Protein AF-A0A9D6VWL4-F1 (afdb_monomer)

Radius of gyration: 28.57 Å; Cα contacts (8 Å, |Δi|>4): 1564; chains: 1; bounding box: 68×93×86 Å

Sequence (848 aa):
MSSSPVPASATPTNDGSRAGYLREQRERHGRRAIAALPVEHPREFATALGRVTVELWGPPGIAVGQSQAWLPSFSCPLARNALEWILRGRVAEVADLLVVPHTCDSLQALAAQVIDLGAGDVPAVTFYHPRNDDPLLRATFVRDELARFRTALERRLGPIADEALSGAVALHRESDRLARRLLDEGPREGLGEAERYGLLRRREWTWVEDQIAALGAALDRPAVPPGSRRGVPILLSGIVPEPPGLLDALADSGLRVAADDLAGLGRRIPERLPPPTGDPIQDLAARYESLAPCSTRTGHLERRIDHVVSRARAAGVRGALFVVISRCEPELFDLPQLREALRGAGIPSAVIETELEASLPGSLRTRIEAFAESVTGGDGPTAFPAAAPLRDPASLRGIPLRVSTPSTFRKAHHLLEARLAGPAVLAVQSFRRLRKLGRKPPPAPFGPPLRASVALRGILEQYYLEGRTADGARPVAWVTSGAPVEILRPLGYYVAYPENHAAICAARKKAQGLCEAAEQEGYSRNLCSYARTDFGMVISGRTPVGRVPRPDLLVTCTNICQTVAGWYRVLSRRLGVPLVVIDTPFLQGGLQPHHVRYVRRQIEDFAAVAERVAGRTLSMNRLDETVGLAQEASMLWGECLEMGRRRPAPWFGIEAFLYMAPMVILRGTDVPIRFYRALLAELRERVGRGVAGVEGERIRLLWDNLPVWSELRRMSELLGRYRANFVAATYTHAWSDCADLLQPGDPFESAARTYASVLLNRDLATRARELADIGRRFGADGAVFHADRSCKPYSLGQHGLRERLAARHGLPGLVVEMDHSDPRDVAGEASANRMEAFLEGLGGVGES

Mean predicted aligned error: 6.86 Å

Secondary structure (DSSP, 8-state):
---PPPPP----S--SSHHHHHHHHHHHH---EEEE-SS---THHHHHTT-EEEE-S--TT----GGGGTS-TTS-HHHHHHHHHHHTTTTTTTEEEEEEEE-SHHHHHHHHHHHHH-TTS--EEEEE----S-HHHHHHHHHHHHHHHHHHHHHHH----HHHHHHHHHHHHHHHHHHHHHHHH--BTT--HHHHHHHHHGGGTS-HHHHHHHHHHHHTSPBPPGGG--SEEEEEEES--PSTTHHHHHHHTTEEEEEEEETTTGGGS-SSPPPP-S-HHHHHHHHHHHSPP-TTT-S-HHHHHHHHHHHHHHTT-SEEEEEEETT-HHHHHHHHHHHHHHHHTT--EEEEEE---SS--HHHHHHHHHHHHHHHSSSPPPPPP-PPPPPPGGGTTT---------HHHHHHHIIIIIIIHHHHHHHHHHHHHTTTTSSPPSTTBPPPPTHHHHHHHHHHHHHHHHHHHBTTB-EEEE-TTS-GGGHHHHT-EEE-HHHHHHHHHHTT-HHHHHHHHHHTT--TTS-HHHHHHHHHHHH---TTS-PPPPSEEEEETTS-SHHHHHHHHHHHHHT--EEEE----BTTS--HHHHHHHHHHHHHHHHHHHHHHTSPPPHHHHHHHHHHHHHHHHHHHHHHHGGGSSS-SS-HHHHHHHTHHHHHHTTSHHHHHHHHHHHHHHHHHHHTT--SBTT--EEEEEES---TTTHHHHHHHHHHTTEEEEEEHHHHTTTTTGGG--SSSHHHHHHHHHHS-GGGB-HHHHHHHHHHHHHHTT-SEEEEEEESS-HHHHTTHHHHHHHHHHHH---EEEEEE-SS-GGG--HHHHHHHHHHHHHHTT-----

Nearest PDB structures (foldseek):
  3o3o-assembly1_A  TM=9.546E-01  e=1.262E-25  Clostridioides difficile
  3o3m-assembly1_B  TM=9.089E-01  e=4.512E-19  Clostridioides difficile
  7yzm-assembly1_B  TM=7.555E-01  e=6.700E-14  Carboxydothermus hydrogenoformans Z-2901
  4h3d-assembly2_D  TM=2.377E-01  e=5.043E+00  Clostridioides difficile 630

pLDDT: mean 89.82, std 12.58, range [28.52, 98.69]

Foldseek 3Di:
DDDDDDDPDDDQCAPVDLVSQLSCCCPVVVAAAEEEEDFDDPCLQSQLLSHWYAYQQLAFAPDQDPLCLFFPPLQFSSLRSSLSCLQVLVCVVGHQEYEQEPLFLNSQLSQLCCDQLPRRPHHYDYQYFFAFADLVLRLVLLLVSVVVVQVVCCVRRNHRDQVSSLVSLVLVLLLLVLQLCDLVLDDFPPQAPVNNLVLQLVSNRDDSVVSSVSSVVRVVGDRQDPVRDWAAEEEEEEADQDDPCSSVLLVVLRHDDLHYHYSSGQQQRFNDQDDDPSRSSSSSSSSVVRGQDDLRRYLDLLSNLCVRLVRCVVSVHLAYEYEYRRLPLSCLLSVLVSQLSCVVVVHHYDYDYDSSHNYDDPVNSVVSNVCSCQSPVVPHPDDQDDDDDFDDSVCLPCLDLPQLQADPVLQVVLCCFLVPVLLVVLVVVLVVVLVCQPVDADPPPFFGDFNLVSVLVSVVLSLLSSQVSCASNAAEEEEELLFPCLLQVQLPYQYHYLQVQLLVCQLVVNLAQQLVQLVSSVRDPLAFSSLSNSNSCLRVVDGPSNHGHQHQEYEYECLQGPSVSSSVSSVCRRSVHYYQYQYFAQDDPDDDPSRLVSNLVSVVVVSVSSCRNSVHHDDLVLSLLLLVQLLLLLQLLVLLLLCLLDVQRQAFQLCLLSLLVCNRRPRSDCSSVVSSVSSNVSSVVSSVVVTHRGHPQDAEEEEEDAAQSNCSPVVVVLCSQQSYGHSYYLVSNQSNVLSVLRHGPPNSSSSSRSSNPGPLSYRLNVVLVVSLVCCVSSVGQAYEQELASNRSSRNSRVSSSQVCCCPPRVHHYDYAYAHNRHNVRGPPPVRSVSVNVVSVVSVTDGDD

Solvent-accessible surface area (backbone atoms only — not comparable to full-atom values): 44211 Å² total; per-residue (Å²): 139,81,86,78,76,81,81,81,80,76,69,76,59,50,80,83,43,74,67,23,44,50,48,36,38,33,74,77,68,68,23,50,28,34,31,29,41,55,77,64,72,80,60,36,58,37,45,33,64,53,23,32,44,37,57,48,79,15,60,55,48,60,84,81,58,72,29,62,67,45,37,53,94,73,50,26,41,46,50,43,33,36,43,34,42,28,58,68,39,59,46,48,76,60,21,78,34,36,36,34,21,44,44,44,52,58,44,41,31,51,43,31,42,28,63,55,70,56,50,26,82,42,53,65,50,67,47,80,57,68,38,48,83,53,67,66,61,43,41,54,48,44,38,55,48,51,52,54,39,49,56,59,45,31,78,74,76,46,84,72,54,70,69,42,32,38,52,24,45,54,52,52,51,51,34,38,52,47,50,38,47,53,62,71,71,46,56,29,62,97,48,50,70,56,55,50,54,50,59,68,47,40,63,40,57,39,51,65,68,62,42,37,54,54,44,48,61,53,64,71,34,57,67,50,52,81,93,72,59,73,49,51,31,20,30,39,32,34,48,55,80,58,24,53,61,44,56,53,53,37,47,76,49,43,35,28,84,53,33,66,50,19,48,72,45,48,33,70,37,37,87,54,80,67,81,84,76,89,45,52,60,58,40,51,29,47,45,63,71,37,31,48,63,38,66,56,42,44,59,53,63,65,60,32,44,53,50,53,50,49,46,33,59,76,47,60,37,53,28,34,44,35,34,38,52,45,56,41,52,50,56,49,58,48,46,46,60,44,52,50,53,31,44,77,70,72,25,52,72,52,77,46,77,33,72,38,39,64,49,59,50,69,73,58,52,54,52,50,44,55,50,35,48,29,59,68,63,81,59,63,63,84,79,73,82,82,63,79,87,73,76,61,72,76,68,57,69,74,53,71,77,61,56,56,76,51,41,70,66,40,36,53,49,31,46,44,48,46,67,47,54,41,52,54,54,46,48,55,52,40,53,57,46,58,77,49,58,79,75,60,82,53,68,83,41,41,30,77,82,62,73,54,58,52,55,52,51,47,52,54,54,49,53,42,50,39,31,58,40,29,57,49,36,42,38,25,33,35,33,42,95,58,37,79,52,40,65,42,49,70,60,53,41,48,68,42,43,60,64,61,50,26,44,49,27,7,56,67,76,46,21,53,68,19,30,52,52,22,40,75,58,56,42,54,84,70,44,36,44,46,56,28,20,48,46,8,25,71,74,67,65,59,58,94,72,69,46,80,50,66,55,58,34,35,39,38,29,37,26,62,35,58,63,52,61,47,46,50,50,51,49,23,62,78,68,70,32,55,70,45,64,38,52,41,72,71,24,76,92,54,90,49,74,67,55,38,55,54,30,24,50,42,52,54,54,44,44,57,52,51,24,54,33,44,70,41,82,78,52,66,70,50,35,30,52,18,32,43,34,32,21,53,30,17,46,40,47,40,56,45,52,57,49,27,47,43,87,55,24,41,54,45,36,76,53,47,67,61,70,43,45,46,55,73,70,37,54,31,38,69,64,31,40,58,49,33,53,54,40,38,52,49,42,52,50,24,54,77,68,71,40,27,15,38,52,77,52,74,40,31,26,31,37,39,44,75,67,42,39,64,45,51,66,61,55,48,55,54,30,39,34,35,23,36,37,41,42,48,39,56,54,68,39,63,64,29,78,44,22,89,42,35,38,53,91,47,55,55,60,18,43,22,49,26,48,42,62,32,71,60,19,42,38,53,55,58,49,46,51,52,53,50,48,50,34,59,71,40,60,37,68,30,36,41,35,42,35,26,68,47,46,50,57,58,24,38,46,42,47,56,42,34,52,49,34,30,76,76,65,72,34,46,58,46,80,37,66,28,30,43,35,34,67,92,52,42,49,61,66,67,46,47,54,53,49,51,56,49,42,41,73,74,73,34,67,76,59,131

Structure (mmCIF, N/CA/C/O backbone):
data_AF-A0A9D6VWL4-F1
#
_entry.id   AF-A0A9D6VWL4-F1
#
loop_
_atom_site.group_PDB
_atom_site.id
_atom_site.type_symbol
_atom_site.label_atom_id
_atom_site.label_alt_id
_atom_site.label_comp_id
_atom_site.label_asym_id
_atom_site.label_entity_id
_atom_site.label_seq_id
_atom_site.pdbx_PDB_ins_code
_atom_site.Cartn_x
_atom_site.Cartn_y
_atom_site.Cartn_z
_atom_site.occupancy
_atom_site.B_iso_or_equiv
_atom_site.auth_seq_id
_atom_site.auth_comp_id
_atom_site.auth_asym_id
_atom_site.auth_atom_id
_atom_site.pdbx_PDB_model_num
ATOM 1 N N . MET A 1 1 ? 3.863 52.507 43.397 1.00 31.58 1 MET A N 1
ATOM 2 C CA . MET A 1 1 ? 4.559 52.776 42.118 1.00 31.58 1 MET A CA 1
ATOM 3 C C . MET A 1 1 ? 5.261 51.488 41.699 1.00 31.58 1 MET A C 1
ATOM 5 O O . MET A 1 1 ? 6.144 51.071 42.421 1.00 31.58 1 MET A O 1
ATOM 9 N N . SER A 1 2 ? 4.899 50.746 40.657 1.00 29.47 2 SER A N 1
ATOM 10 C CA . SER A 1 2 ? 3.801 50.858 39.698 1.00 29.47 2 SER A CA 1
ATOM 11 C C . SER A 1 2 ? 3.232 49.449 39.485 1.00 29.47 2 SER A C 1
ATOM 13 O O . SER A 1 2 ? 3.906 48.559 38.975 1.00 29.47 2 SER A O 1
ATOM 15 N N . SER A 1 3 ? 2.003 49.256 39.955 1.00 31.56 3 SER A N 1
ATOM 16 C CA . SER A 1 3 ? 1.114 48.155 39.608 1.00 31.56 3 SER A CA 1
ATOM 17 C C . SER A 1 3 ? 0.748 48.295 38.132 1.00 31.56 3 SER A C 1
ATOM 19 O O . SER A 1 3 ? 0.020 49.223 37.776 1.00 31.56 3 SER A O 1
ATOM 21 N N . SER A 1 4 ? 1.256 47.412 37.272 1.00 28.52 4 SER A N 1
ATOM 22 C CA . SER A 1 4 ? 0.748 47.339 35.900 1.00 28.52 4 SER A CA 1
ATOM 23 C C . SER A 1 4 ? -0.597 46.604 35.896 1.00 28.52 4 SER A C 1
ATOM 25 O O . SER A 1 4 ? -0.726 45.594 36.591 1.00 28.52 4 SER A O 1
ATOM 27 N N . PRO A 1 5 ? -1.614 47.115 35.185 1.00 33.94 5 PRO A N 1
ATOM 28 C CA . PRO A 1 5 ? -2.982 46.645 35.317 1.00 33.94 5 PRO A CA 1
ATOM 29 C C . PRO A 1 5 ? -3.162 45.308 34.600 1.00 33.94 5 PRO A C 1
ATOM 31 O O . PRO A 1 5 ? -2.697 45.122 33.476 1.00 33.94 5 PRO A O 1
ATOM 34 N N . VAL A 1 6 ? -3.914 44.408 35.228 1.00 34.03 6 VAL A N 1
ATOM 35 C CA . VAL A 1 6 ? -4.618 43.334 34.522 1.00 34.03 6 VAL A CA 1
ATOM 36 C C . VAL A 1 6 ? -5.524 44.004 33.478 1.00 34.03 6 VAL A C 1
ATOM 38 O O . VAL A 1 6 ? -6.336 44.848 33.869 1.00 34.03 6 VAL A O 1
ATOM 41 N N . PRO A 1 7 ? -5.420 43.694 32.172 1.00 32.16 7 PRO A N 1
ATOM 42 C CA . PRO A 1 7 ? -6.371 44.224 31.214 1.00 32.16 7 PRO A CA 1
ATOM 43 C C . PRO A 1 7 ? -7.739 43.594 31.480 1.00 32.16 7 PRO A C 1
ATOM 45 O O . PRO A 1 7 ? -7.897 42.372 31.493 1.00 32.16 7 PRO A O 1
ATOM 48 N N . ALA A 1 8 ? -8.723 44.455 31.719 1.00 35.62 8 ALA A N 1
ATOM 49 C CA . ALA A 1 8 ? -10.120 44.085 31.819 1.00 35.62 8 ALA A CA 1
ATOM 50 C C . ALA A 1 8 ? -10.670 43.609 30.459 1.00 35.62 8 ALA A C 1
ATOM 52 O O . ALA A 1 8 ? -10.334 44.148 29.408 1.00 35.62 8 ALA A O 1
ATOM 53 N N . SER A 1 9 ? -11.551 42.609 30.551 1.00 42.53 9 SER A N 1
ATOM 54 C CA . SER A 1 9 ? -12.440 42.036 29.530 1.00 42.53 9 SER A CA 1
ATOM 55 C C . SER A 1 9 ? -11.788 41.426 28.279 1.00 42.53 9 SER A C 1
ATOM 57 O O . SER A 1 9 ? -11.879 41.964 27.178 1.00 42.53 9 SER A O 1
ATOM 59 N N . ALA A 1 10 ? -11.247 40.213 28.420 1.00 37.22 10 ALA A N 1
ATOM 60 C CA . ALA A 1 10 ? -11.274 39.272 27.306 1.00 37.22 10 ALA A CA 1
ATOM 61 C C . ALA A 1 10 ? -12.701 38.707 27.203 1.00 37.22 10 ALA A C 1
ATOM 63 O O . ALA A 1 10 ? -13.196 38.071 28.136 1.00 37.22 10 ALA A O 1
ATOM 64 N N . THR A 1 11 ? -13.364 38.964 26.076 1.00 42.62 11 THR A N 1
ATOM 65 C CA . THR A 1 11 ? -14.483 38.171 25.534 1.00 42.62 11 THR A CA 1
ATOM 66 C C . THR A 1 11 ? -14.254 36.678 25.824 1.00 42.62 11 THR A C 1
ATOM 68 O O . THR A 1 11 ? -13.090 36.270 25.859 1.00 42.62 11 THR A O 1
ATOM 71 N N . PRO A 1 12 ? -15.290 35.837 26.040 1.00 38.91 12 PRO A N 1
ATOM 72 C CA . PRO A 1 12 ? -15.063 34.412 26.268 1.00 38.91 12 PRO A CA 1
ATOM 73 C C . PRO A 1 12 ? -14.164 33.868 25.150 1.00 38.91 12 PRO A C 1
ATOM 75 O O . PRO A 1 12 ? -14.540 33.864 23.982 1.00 38.91 12 PRO A O 1
ATOM 78 N N . THR A 1 13 ? -12.933 33.485 25.508 1.00 53.06 13 THR A N 1
ATOM 79 C CA . THR A 1 13 ? -11.886 33.060 24.559 1.00 53.06 13 THR A CA 1
ATOM 80 C C . THR A 1 13 ? -12.274 31.774 23.832 1.00 53.06 13 THR A C 1
ATOM 82 O O . THR A 1 13 ? -11.733 31.450 22.776 1.00 53.06 13 THR A O 1
ATOM 85 N N . ASN A 1 14 ? -13.257 31.069 24.386 1.00 59.31 14 ASN A N 1
ATOM 86 C CA . ASN A 1 14 ? -13.843 29.861 23.861 1.00 59.31 14 ASN A CA 1
ATOM 87 C C . ASN A 1 14 ? -15.319 30.119 23.536 1.00 59.31 14 ASN A C 1
ATOM 89 O O . ASN A 1 14 ? -16.161 30.241 24.422 1.00 59.31 14 ASN A O 1
ATOM 93 N N . ASP A 1 15 ? -15.611 30.200 22.244 1.00 66.69 15 ASP A N 1
ATOM 94 C CA . ASP A 1 15 ? -16.952 30.296 21.660 1.00 66.69 15 ASP A CA 1
ATOM 95 C C . ASP A 1 15 ? -17.664 28.927 21.596 1.00 66.69 15 ASP A C 1
ATOM 97 O O . ASP A 1 15 ? -18.676 28.773 20.917 1.00 66.69 15 ASP A O 1
ATOM 101 N N . GLY A 1 16 ? -17.118 27.912 22.274 1.00 70.06 16 GLY A N 1
ATOM 102 C CA . GLY A 1 16 ? -17.560 26.522 22.203 1.00 70.06 16 GLY A CA 1
ATOM 103 C C . GLY A 1 16 ? -17.005 25.759 20.997 1.00 70.06 16 GLY A C 1
ATOM 104 O O . GLY A 1 16 ? -17.252 24.557 20.880 1.00 70.06 16 GLY A O 1
ATOM 105 N N . SER A 1 17 ? -16.244 26.407 20.106 1.00 83.88 17 SER A N 1
ATOM 106 C CA . SER A 1 17 ? -15.638 25.760 18.939 1.00 83.88 17 SER A CA 1
ATOM 107 C C . SER A 1 17 ? -14.264 25.152 19.243 1.00 83.88 17 SER A C 1
ATOM 109 O O . SER A 1 17 ? -13.543 25.567 20.153 1.00 83.88 17 SER A O 1
ATOM 111 N N . ARG A 1 18 ? -13.839 24.204 18.394 1.00 88.31 18 ARG A N 1
ATOM 112 C CA . ARG A 1 18 ? -12.477 23.641 18.418 1.00 88.31 18 ARG A CA 1
ATOM 113 C C . ARG A 1 18 ? -11.403 24.731 18.306 1.00 88.31 18 ARG A C 1
ATOM 115 O O . ARG A 1 18 ? -10.394 24.666 18.998 1.00 88.31 18 ARG A O 1
ATOM 122 N N . ALA A 1 19 ? -11.612 25.732 17.449 1.00 86.31 19 ALA A N 1
ATOM 123 C CA . ALA A 1 19 ? -10.665 26.831 17.267 1.00 86.31 19 ALA A CA 1
ATOM 124 C C . ALA A 1 19 ? -10.610 27.748 18.500 1.00 86.31 19 ALA A C 1
ATOM 126 O O . ALA A 1 19 ? -9.522 28.144 18.916 1.00 86.31 19 ALA A O 1
ATOM 127 N N . GLY A 1 20 ? -11.764 28.042 19.109 1.00 89.38 20 GLY A N 1
ATOM 128 C CA . GLY A 1 20 ? -11.860 28.785 20.366 1.00 89.38 20 GLY A CA 1
ATOM 129 C C . GLY A 1 20 ? -11.093 28.103 21.496 1.00 89.38 20 GLY A C 1
ATOM 130 O O . GLY A 1 20 ? -10.234 28.724 22.117 1.00 89.38 20 GLY A O 1
ATOM 131 N N . TYR A 1 21 ? -11.309 26.800 21.687 1.00 93.44 21 TYR A N 1
ATOM 132 C CA . TYR A 1 21 ? -10.578 26.020 22.686 1.00 93.44 21 TYR A CA 1
ATOM 133 C C . TYR A 1 21 ? -9.057 26.037 22.457 1.00 93.44 21 TYR A C 1
ATOM 135 O O . TYR A 1 21 ? -8.292 26.265 23.391 1.00 93.44 21 TYR A O 1
ATOM 143 N N . LEU A 1 22 ? -8.587 25.846 21.219 1.00 92.31 22 LEU A N 1
ATOM 144 C CA . LEU A 1 22 ? -7.147 25.870 20.927 1.00 92.31 22 LEU A CA 1
ATOM 145 C C . LEU A 1 22 ? -6.522 27.254 21.162 1.00 92.31 22 LEU A C 1
ATOM 147 O O . LEU A 1 22 ? -5.394 27.338 21.652 1.00 92.31 22 LEU A O 1
ATOM 151 N N . ARG A 1 23 ? -7.249 28.342 20.865 1.00 91.44 23 ARG A N 1
ATOM 152 C CA . ARG A 1 23 ? -6.814 29.703 21.223 1.00 91.44 23 ARG A CA 1
ATOM 153 C C . ARG A 1 23 ? -6.704 29.872 22.731 1.00 91.44 23 ARG A C 1
ATOM 155 O O . ARG A 1 23 ? -5.685 30.369 23.197 1.00 91.44 23 ARG A O 1
ATOM 162 N N . GLU A 1 24 ? -7.692 29.396 23.485 1.00 93.44 24 GLU A N 1
ATOM 163 C CA . GLU A 1 24 ? -7.663 29.427 24.948 1.00 93.44 24 GLU A CA 1
ATOM 164 C C . GLU A 1 24 ? -6.444 28.678 25.511 1.00 93.44 24 GLU A C 1
ATOM 166 O O . GLU A 1 24 ? -5.721 29.224 26.345 1.00 93.44 24 GLU A O 1
ATOM 171 N N . GLN A 1 25 ? -6.165 27.466 25.021 1.00 95.00 25 GLN A N 1
ATOM 172 C CA . GLN A 1 25 ? -4.999 26.683 25.445 1.00 95.00 25 GLN A CA 1
ATOM 173 C C . GLN A 1 25 ? -3.680 27.422 25.194 1.00 95.00 25 GLN A C 1
ATOM 175 O O . GLN A 1 25 ? -2.790 27.427 26.050 1.00 95.00 25 GLN A O 1
ATOM 180 N N . ARG A 1 26 ? -3.572 28.107 24.055 1.00 92.81 26 ARG A N 1
ATOM 181 C CA . ARG A 1 26 ? -2.401 28.915 23.716 1.00 92.81 26 ARG A CA 1
ATOM 182 C C . ARG A 1 26 ? -2.278 30.157 24.599 1.00 92.81 26 ARG A C 1
ATOM 184 O O . ARG A 1 26 ? -1.195 30.430 25.103 1.00 92.81 26 ARG A O 1
ATOM 191 N N . GLU A 1 27 ? -3.359 30.909 24.770 1.00 93.75 27 GLU A N 1
ATOM 192 C CA . GLU A 1 27 ? -3.345 32.230 25.414 1.00 93.75 27 GLU A CA 1
ATOM 193 C C . GLU A 1 27 ? -3.306 32.147 26.942 1.00 93.75 27 GLU A C 1
ATOM 195 O O . GLU A 1 27 ? -2.621 32.947 27.575 1.00 93.75 27 GLU A O 1
ATOM 200 N N . ARG A 1 28 ? -3.994 31.168 27.544 1.00 94.00 28 ARG A N 1
ATOM 201 C CA . ARG A 1 28 ? -4.063 31.014 29.008 1.00 94.00 28 ARG A CA 1
ATOM 202 C C . ARG A 1 28 ? -3.030 30.050 29.569 1.00 94.00 28 ARG A C 1
ATOM 204 O O . ARG A 1 28 ? -2.557 30.251 30.683 1.00 94.00 28 ARG A O 1
ATOM 211 N N . HIS A 1 29 ? -2.694 29.000 28.821 1.00 93.62 29 HIS A N 1
ATOM 212 C CA . HIS A 1 29 ? -1.821 27.928 29.304 1.00 93.62 29 HIS A CA 1
ATOM 213 C C . HIS A 1 29 ? -0.480 27.855 28.566 1.00 93.62 29 HIS A C 1
ATOM 215 O O . HIS A 1 29 ? 0.342 27.001 28.890 1.00 93.62 29 HIS A O 1
ATOM 221 N N . GLY A 1 30 ? -0.244 28.716 27.568 1.00 93.19 30 GLY A N 1
ATOM 222 C CA . GLY A 1 30 ? 0.980 28.696 26.762 1.00 93.19 30 GLY A CA 1
ATOM 223 C C . GLY A 1 30 ? 1.136 27.441 25.896 1.00 93.19 30 GLY A C 1
ATOM 224 O O . GLY A 1 30 ? 2.203 27.219 25.322 1.00 93.19 30 GLY A O 1
ATOM 225 N N . ARG A 1 31 ? 0.095 26.603 25.789 1.00 94.00 31 ARG A N 1
ATOM 226 C CA . ARG A 1 31 ? 0.157 25.322 25.081 1.00 94.00 31 ARG A CA 1
ATOM 227 C C . ARG A 1 31 ? -0.037 25.546 23.588 1.00 94.00 31 ARG A C 1
ATOM 229 O O . ARG A 1 31 ? -1.116 25.924 23.136 1.00 94.00 31 ARG A O 1
ATOM 236 N N . ARG A 1 32 ? 1.013 25.292 22.810 1.00 93.62 32 ARG A N 1
ATOM 237 C CA . ARG A 1 32 ? 0.927 25.206 21.343 1.00 93.62 32 ARG A CA 1
ATOM 238 C C . ARG A 1 32 ? 0.371 23.849 20.911 1.00 93.62 32 ARG A C 1
ATOM 240 O O . ARG A 1 32 ? 0.100 23.000 21.761 1.00 93.62 32 ARG A O 1
ATOM 247 N N . ALA A 1 33 ? 0.217 23.623 19.606 1.00 95.56 33 ALA A N 1
ATOM 248 C CA . ALA A 1 33 ? -0.302 22.359 19.096 1.00 95.56 33 ALA A CA 1
ATOM 249 C C . ALA A 1 33 ? 0.673 21.589 18.197 1.00 95.56 33 ALA A C 1
ATOM 251 O O . ALA A 1 33 ? 1.559 22.157 17.556 1.00 95.56 33 ALA A O 1
ATOM 252 N N . ILE A 1 34 ? 0.450 20.277 18.134 1.00 97.06 34 ILE A N 1
ATOM 253 C CA . ILE A 1 34 ? 0.959 19.376 17.097 1.00 97.06 34 ILE A CA 1
ATOM 254 C C . ILE A 1 34 ? -0.252 18.854 16.331 1.00 97.06 34 ILE A C 1
ATOM 256 O O . ILE A 1 34 ? -1.193 18.338 16.935 1.00 97.06 34 ILE A O 1
ATOM 260 N N . ALA A 1 35 ? -0.236 18.972 15.009 1.00 96.75 35 ALA A N 1
ATOM 261 C CA . ALA A 1 35 ? -1.240 18.357 14.162 1.00 96.75 35 ALA A CA 1
ATOM 262 C C . ALA A 1 35 ? -0.877 16.894 13.897 1.00 96.75 35 ALA A C 1
ATOM 264 O O . ALA A 1 35 ? 0.299 16.563 13.763 1.00 96.75 35 ALA A O 1
ATOM 265 N N . ALA A 1 36 ? -1.867 16.016 13.777 1.00 96.81 36 ALA A N 1
ATOM 266 C CA . ALA A 1 36 ? -1.629 14.615 13.442 1.00 96.81 36 ALA A CA 1
ATOM 267 C C . ALA A 1 36 ? -2.656 14.086 12.440 1.00 96.81 36 ALA A C 1
ATOM 269 O O . ALA A 1 36 ? -3.845 14.389 12.533 1.00 96.81 36 ALA A O 1
ATOM 270 N N . LEU A 1 37 ? -2.213 13.272 11.487 1.00 96.12 37 LEU A N 1
ATOM 271 C CA . LEU A 1 37 ? -3.117 12.506 10.635 1.00 96.12 37 LEU A CA 1
ATOM 272 C C . LEU A 1 37 ? -3.506 11.162 11.275 1.00 96.12 37 LEU A C 1
ATOM 274 O O . LEU A 1 37 ? -2.837 10.688 12.196 1.00 96.12 37 LEU A O 1
ATOM 278 N N . PRO A 1 38 ? -4.593 10.537 10.791 1.00 92.94 38 PRO A N 1
ATOM 279 C CA . PRO A 1 38 ? -4.991 9.183 11.159 1.00 92.94 38 PRO A CA 1
ATOM 280 C C . PRO A 1 38 ? -3.919 8.123 10.851 1.00 92.94 38 PRO A C 1
ATOM 282 O O . PRO A 1 38 ? -3.037 8.324 10.026 1.00 92.94 38 PRO A O 1
ATOM 285 N N . VAL A 1 39 ? -3.982 6.921 11.422 1.00 88.81 39 VAL A N 1
ATOM 286 C CA . VAL A 1 39 ? -5.011 6.440 12.362 1.00 88.81 39 VAL A CA 1
ATOM 287 C C . VAL A 1 39 ? -4.507 6.497 13.802 1.00 88.81 39 VAL A C 1
ATOM 289 O O . VAL A 1 39 ? -5.245 6.952 14.665 1.00 88.81 39 VAL A O 1
ATOM 292 N N . GLU A 1 40 ? -3.256 6.115 14.063 1.00 90.50 40 GLU A N 1
ATOM 293 C CA . GLU A 1 40 ? -2.676 6.093 15.410 1.00 90.50 40 GLU A CA 1
ATOM 294 C C . GLU A 1 40 ? -1.321 6.804 15.422 1.00 90.50 40 GLU A C 1
ATOM 296 O O . GLU A 1 40 ? -0.554 6.714 14.472 1.00 90.50 40 GLU A O 1
ATOM 301 N N . HIS A 1 41 ? -1.013 7.512 16.500 1.00 93.88 41 HIS A N 1
ATOM 302 C CA . HIS A 1 41 ? 0.283 8.145 16.729 1.00 93.88 41 HIS A CA 1
ATOM 303 C C . HIS A 1 41 ? 0.513 8.242 18.242 1.00 93.88 41 HIS A C 1
ATOM 305 O O . HIS A 1 41 ? -0.464 8.320 18.993 1.00 93.88 41 HIS A O 1
ATOM 311 N N . PRO A 1 42 ? 1.772 8.251 18.707 1.00 95.12 42 PRO A N 1
ATOM 312 C CA . PRO A 1 42 ? 2.079 8.327 20.133 1.00 95.12 42 PRO A CA 1
ATOM 313 C C . PRO A 1 42 ? 1.887 9.768 20.648 1.00 95.12 42 PRO A C 1
ATOM 315 O O . PRO A 1 42 ? 2.828 10.560 20.743 1.00 95.12 42 PRO A O 1
ATOM 318 N N . ARG A 1 43 ? 0.627 10.130 20.919 1.00 95.31 43 ARG A N 1
ATOM 319 C CA . ARG A 1 43 ? 0.179 11.465 21.370 1.00 95.31 43 ARG A CA 1
ATOM 320 C C . ARG A 1 43 ? 0.779 11.887 22.713 1.00 95.31 43 ARG A C 1
ATOM 322 O O . ARG A 1 43 ? 0.864 13.075 23.011 1.00 95.31 43 ARG A O 1
ATOM 329 N N . GLU A 1 44 ? 1.230 10.922 23.502 1.00 97.75 44 GLU A N 1
ATOM 330 C CA . GLU A 1 44 ? 1.861 11.107 24.802 1.00 97.75 44 GLU A CA 1
ATOM 331 C C . GLU A 1 44 ? 3.109 11.992 24.694 1.00 97.75 44 GLU A C 1
ATOM 333 O O . GLU A 1 44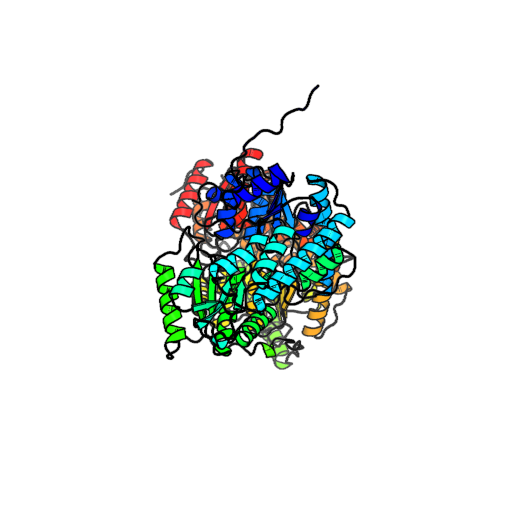 ? 3.332 12.839 25.557 1.00 97.75 44 GLU A O 1
ATOM 338 N N . PHE A 1 45 ? 3.868 11.900 23.594 1.00 98.12 45 PHE A N 1
ATOM 339 C CA . PHE A 1 45 ? 5.004 12.795 23.358 1.00 98.12 45 PHE A CA 1
ATOM 340 C C . PHE A 1 45 ? 4.584 14.259 23.181 1.00 98.12 45 PHE A C 1
ATOM 342 O O . PHE A 1 45 ? 5.294 15.155 23.632 1.00 98.12 45 PHE A O 1
ATOM 349 N N . ALA A 1 46 ? 3.435 14.526 22.549 1.00 96.88 46 ALA A N 1
ATOM 350 C CA . ALA A 1 46 ? 2.929 15.890 22.408 1.00 96.88 46 ALA A CA 1
ATOM 351 C C . ALA A 1 46 ? 2.573 16.478 23.781 1.00 96.88 46 ALA A C 1
ATOM 353 O O . ALA A 1 46 ? 2.975 17.596 24.099 1.00 96.88 46 ALA A O 1
ATOM 354 N N . THR A 1 47 ? 1.898 15.693 24.625 1.00 97.75 47 THR A N 1
ATOM 355 C CA . THR A 1 47 ? 1.574 16.081 26.005 1.00 97.75 47 THR A CA 1
ATOM 356 C C . THR A 1 47 ? 2.834 16.310 26.842 1.00 97.75 47 THR A C 1
ATOM 358 O O . THR A 1 47 ? 2.915 17.326 27.527 1.00 97.75 47 THR A O 1
ATOM 361 N N . ALA A 1 48 ? 3.847 15.444 26.730 1.00 98.06 48 ALA A N 1
ATOM 362 C CA . ALA A 1 48 ? 5.130 15.608 27.421 1.00 98.06 48 ALA A CA 1
ATOM 363 C C . ALA A 1 48 ? 5.874 16.896 27.011 1.00 98.06 48 ALA A C 1
ATOM 365 O O . ALA A 1 48 ? 6.582 17.491 27.818 1.00 98.06 48 ALA A O 1
ATOM 366 N N . LEU A 1 49 ? 5.666 17.363 25.775 1.00 97.00 49 LEU A N 1
ATOM 367 C CA . LEU A 1 49 ? 6.165 18.639 25.248 1.00 97.00 49 LEU A CA 1
ATOM 368 C C . LEU A 1 49 ? 5.271 19.846 25.591 1.00 97.00 49 LEU A C 1
ATOM 370 O O . LEU A 1 49 ? 5.480 20.932 25.041 1.00 97.00 49 LEU A O 1
ATOM 374 N N . GLY A 1 50 ? 4.239 19.671 26.423 1.00 96.06 50 GLY A N 1
ATOM 375 C CA . GLY A 1 50 ? 3.285 20.728 26.765 1.00 96.06 50 GLY A CA 1
ATOM 376 C C . GLY A 1 50 ? 2.430 21.190 25.580 1.00 96.06 50 GLY A C 1
ATOM 377 O O . GLY A 1 50 ? 2.073 22.365 25.500 1.00 96.06 50 GLY A O 1
ATOM 378 N N . ARG A 1 51 ? 2.134 20.296 24.626 1.00 96.25 51 ARG A N 1
ATOM 379 C CA . ARG A 1 51 ? 1.378 20.609 23.406 1.00 96.25 51 ARG A CA 1
ATOM 380 C C . ARG A 1 51 ? 0.076 19.832 23.302 1.00 96.25 51 ARG A C 1
ATOM 382 O O . ARG A 1 51 ? 0.011 18.641 23.601 1.00 96.25 51 ARG A O 1
ATOM 389 N N . VAL A 1 52 ? -0.957 20.510 22.814 1.00 96.44 52 VAL A N 1
ATOM 390 C CA . VAL A 1 52 ? -2.241 19.887 22.479 1.00 96.44 52 VAL A CA 1
ATOM 391 C C . VAL A 1 52 ? -2.099 19.151 21.146 1.00 96.44 52 VAL A C 1
ATOM 393 O O . VAL A 1 52 ? -1.526 19.673 20.193 1.00 96.44 52 VAL A O 1
ATOM 396 N N . THR A 1 53 ? -2.618 17.931 21.057 1.00 95.56 53 THR A N 1
ATOM 397 C CA . THR A 1 53 ? -2.685 17.206 19.780 1.00 95.56 53 THR A CA 1
ATOM 398 C C . THR A 1 53 ? -3.946 17.615 19.029 1.00 95.56 53 THR A C 1
ATOM 400 O O . THR A 1 53 ? -5.008 17.668 19.633 1.00 95.56 53 THR A O 1
ATOM 403 N N . VAL A 1 54 ? -3.844 17.876 17.724 1.00 94.94 54 VAL A N 1
ATOM 404 C CA . VAL A 1 54 ? -4.955 18.277 16.849 1.00 94.94 54 VAL A CA 1
ATOM 405 C C . VAL A 1 54 ? -5.030 17.316 15.663 1.00 94.94 54 VAL A C 1
ATOM 407 O O . VAL A 1 54 ? -4.282 17.434 14.697 1.00 94.94 54 VAL A O 1
ATOM 410 N N . GLU A 1 55 ? -5.941 16.347 15.710 1.00 94.50 55 GLU A N 1
ATOM 411 C CA . GLU A 1 55 ? -6.068 15.356 14.639 1.00 94.50 55 GLU A CA 1
ATOM 412 C C . GLU A 1 55 ? -6.879 15.868 13.439 1.00 94.50 55 GLU A C 1
ATOM 414 O O . GLU A 1 55 ? -7.904 16.547 13.591 1.00 94.50 55 GLU A O 1
ATOM 419 N N . LEU A 1 56 ? -6.437 15.513 12.235 1.00 92.62 56 LEU A N 1
ATOM 420 C CA . LEU A 1 56 ? -7.009 15.942 10.959 1.00 92.62 56 LEU A CA 1
ATOM 421 C C . LEU A 1 56 ? -7.552 14.730 10.183 1.00 92.62 56 LEU A C 1
ATOM 423 O O . LEU A 1 56 ? -6.872 14.137 9.354 1.00 92.62 56 LEU A O 1
ATOM 427 N N . TRP A 1 57 ? -8.816 14.378 10.418 1.00 92.00 57 TRP A N 1
ATOM 428 C CA . TRP A 1 57 ? -9.495 13.230 9.792 1.00 92.00 57 TRP A CA 1
ATOM 429 C C . TRP A 1 57 ? -10.047 13.513 8.383 1.00 92.00 57 TRP A C 1
ATOM 431 O O . TRP A 1 57 ? -11.067 12.958 7.994 1.00 92.00 57 TRP A O 1
ATOM 441 N N . GLY A 1 58 ? -9.385 14.385 7.614 1.00 80.88 58 GLY A N 1
ATOM 442 C CA . GLY A 1 58 ? -9.883 14.861 6.318 1.00 80.88 58 GLY A CA 1
ATOM 443 C C . GLY A 1 58 ? -11.185 15.655 6.469 1.00 80.88 58 GLY A C 1
ATOM 444 O O . GLY A 1 58 ? -12.245 15.120 6.160 1.00 80.88 58 GLY A O 1
ATOM 445 N N . PRO A 1 59 ? -11.129 16.907 6.964 1.00 81.69 59 PRO A N 1
ATOM 446 C CA . PRO A 1 59 ? -12.314 17.665 7.360 1.00 81.69 59 PRO A CA 1
ATOM 447 C C . PRO A 1 59 ? -13.424 17.650 6.293 1.00 81.69 59 PRO A C 1
ATOM 449 O O . PRO A 1 59 ? -13.132 17.908 5.118 1.00 81.69 59 PRO A O 1
ATOM 452 N N . PRO A 1 60 ? -14.673 17.327 6.675 1.00 80.94 60 PRO A N 1
ATOM 453 C CA . PRO A 1 60 ? -15.762 17.183 5.723 1.00 80.94 60 PRO A CA 1
ATOM 454 C C . PRO A 1 60 ? -16.082 18.507 5.032 1.00 80.94 60 PRO A C 1
ATOM 456 O O . PRO A 1 60 ? -15.960 19.581 5.622 1.00 80.94 60 PRO A O 1
ATOM 459 N N . GLY A 1 61 ? -16.512 18.429 3.773 1.00 76.06 61 GLY A N 1
ATOM 460 C CA . GLY A 1 61 ? -17.039 19.586 3.048 1.00 76.06 61 GLY A CA 1
ATOM 461 C C . GLY A 1 61 ? -16.020 20.639 2.614 1.00 76.06 61 GLY A C 1
ATOM 462 O O . GLY A 1 61 ? -16.422 21.690 2.113 1.00 76.06 61 GLY A O 1
ATOM 463 N N . ILE A 1 62 ? -14.716 20.396 2.776 1.00 81.56 62 ILE A N 1
ATOM 464 C CA . ILE A 1 62 ? -13.713 21.311 2.232 1.00 81.56 62 ILE A CA 1
ATOM 465 C C . ILE A 1 62 ? -13.785 21.313 0.700 1.00 81.56 62 ILE A C 1
ATOM 467 O O . ILE A 1 62 ? -13.704 20.271 0.052 1.00 81.56 62 ILE A O 1
ATOM 471 N N . ALA A 1 63 ? -13.938 22.501 0.111 1.00 82.00 63 ALA A N 1
ATOM 472 C CA . ALA A 1 63 ? -13.908 22.657 -1.338 1.00 82.00 63 ALA A CA 1
ATOM 473 C C . ALA A 1 63 ? -12.514 22.283 -1.855 1.00 82.00 63 ALA A C 1
ATOM 475 O O . ALA A 1 63 ? -11.560 23.023 -1.633 1.00 82.00 63 ALA A O 1
ATOM 476 N N . VAL A 1 64 ? -12.390 21.130 -2.503 1.00 79.62 64 VAL A N 1
ATOM 477 C CA . VAL A 1 64 ? -11.119 20.633 -3.041 1.00 79.62 64 VAL A CA 1
ATOM 478 C C . VAL A 1 64 ? -10.730 21.476 -4.259 1.00 79.62 64 VAL A C 1
ATOM 480 O O . VAL A 1 64 ? -11.554 21.676 -5.149 1.00 79.62 64 VAL A O 1
ATOM 483 N N . GLY A 1 65 ? -9.490 21.968 -4.307 1.00 85.50 65 GLY A N 1
ATOM 484 C CA . GLY A 1 65 ? -8.995 22.776 -5.422 1.00 85.50 65 GLY A CA 1
ATOM 485 C C . GLY A 1 65 ? -7.487 22.650 -5.587 1.00 85.50 65 GLY A C 1
ATOM 486 O O . GLY A 1 65 ? -7.023 22.009 -6.525 1.00 85.50 65 GLY A O 1
ATOM 487 N N . GLN A 1 66 ? -6.713 23.197 -4.646 1.00 88.44 66 GLN A N 1
ATOM 488 C CA . GLN A 1 66 ? -5.250 23.174 -4.739 1.00 88.44 66 GLN A CA 1
ATOM 489 C C . GLN A 1 66 ? -4.699 21.750 -4.681 1.00 88.44 66 GLN A C 1
ATOM 491 O O . GLN A 1 66 ? -3.832 21.389 -5.468 1.00 88.44 66 GLN A O 1
ATOM 496 N N . SER A 1 67 ? -5.242 20.912 -3.799 1.00 89.69 67 SER A N 1
ATOM 497 C CA . SER A 1 67 ? -4.801 19.525 -3.598 1.00 89.69 67 SER A CA 1
ATOM 498 C C . SER A 1 67 ? -4.934 18.634 -4.838 1.00 89.69 67 SER A C 1
ATOM 500 O O . SER A 1 67 ? -4.206 17.647 -4.935 1.00 89.69 67 SER A O 1
ATOM 502 N N . GLN A 1 68 ? -5.783 18.985 -5.815 1.00 86.81 68 GLN A N 1
ATOM 503 C CA . GLN A 1 68 ? -5.907 18.253 -7.086 1.00 86.81 68 GLN A CA 1
ATOM 504 C C . GLN A 1 68 ? -4.658 18.377 -7.966 1.00 86.81 68 GLN A C 1
ATOM 506 O O . GLN A 1 68 ? -4.405 17.513 -8.800 1.00 86.81 68 GLN A O 1
ATOM 511 N N . ALA A 1 69 ? -3.857 19.428 -7.770 1.00 86.12 69 ALA A N 1
ATOM 512 C CA . ALA A 1 69 ? -2.568 19.566 -8.437 1.00 86.12 69 ALA A CA 1
ATOM 513 C C . ALA A 1 69 ? -1.491 18.647 -7.837 1.00 86.12 69 ALA A C 1
ATOM 515 O O . ALA A 1 69 ? -0.453 18.462 -8.459 1.00 86.12 69 ALA A O 1
ATOM 516 N N . TRP A 1 70 ? -1.728 18.064 -6.657 1.00 89.06 70 TRP A N 1
ATOM 517 C CA . TRP A 1 70 ? -0.736 17.285 -5.907 1.00 89.06 70 TRP A CA 1
ATOM 518 C C . TRP A 1 70 ? -1.088 15.800 -5.840 1.00 89.06 70 TRP A C 1
ATOM 520 O O . TRP A 1 70 ? -0.225 14.946 -6.041 1.00 89.06 70 TRP A O 1
ATOM 530 N N . LEU A 1 71 ? -2.354 15.493 -5.552 1.00 89.88 71 LEU A N 1
ATOM 531 C CA . LEU A 1 71 ? -2.876 14.138 -5.430 1.00 89.88 71 LEU A CA 1
ATOM 532 C C . LEU A 1 71 ? -3.898 13.867 -6.541 1.00 89.88 71 LEU A C 1
ATOM 534 O O . LEU A 1 71 ? -4.846 14.642 -6.694 1.00 89.88 71 LEU A O 1
ATOM 538 N N . PRO A 1 72 ? -3.776 12.743 -7.267 1.00 88.69 72 PRO A N 1
ATOM 539 C CA . PRO A 1 72 ? -4.677 12.430 -8.364 1.00 88.69 72 PRO A CA 1
ATOM 540 C C . PRO A 1 72 ? -6.094 12.117 -7.879 1.00 88.69 72 PRO A C 1
ATOM 542 O O . PRO A 1 72 ? -6.347 11.808 -6.702 1.00 88.69 72 PRO A O 1
ATOM 545 N N . SER A 1 73 ? -7.023 12.139 -8.833 1.00 85.00 73 SER A N 1
ATOM 546 C CA . SER A 1 73 ? -8.466 11.983 -8.629 1.00 85.00 73 SER A CA 1
ATOM 547 C C . SER A 1 73 ? -8.866 10.683 -7.922 1.00 85.00 73 SER A C 1
ATOM 549 O O . SER A 1 73 ? -9.912 10.646 -7.284 1.00 85.00 73 SER A O 1
ATOM 551 N N . PHE A 1 74 ? -8.029 9.644 -7.950 1.00 88.94 74 PHE A N 1
ATOM 552 C CA . PHE A 1 74 ? -8.248 8.341 -7.310 1.00 88.94 74 PHE A CA 1
ATOM 553 C C . PHE A 1 74 ? -7.623 8.200 -5.901 1.00 88.94 74 PHE A C 1
ATOM 555 O O . PHE A 1 74 ? -7.630 7.114 -5.318 1.00 88.94 74 PHE A O 1
ATOM 562 N N . SER A 1 75 ? -7.134 9.292 -5.304 1.00 91.44 75 SER A N 1
ATOM 563 C CA . SER A 1 75 ? -6.665 9.338 -3.904 1.00 91.44 75 SER A CA 1
ATOM 564 C C . SER A 1 75 ? -7.822 9.486 -2.919 1.00 91.44 75 SER A C 1
ATOM 566 O O . SER A 1 75 ? -8.645 10.379 -3.112 1.00 91.44 75 SER A O 1
ATOM 568 N N . CYS A 1 76 ? -7.873 8.705 -1.833 1.00 92.75 76 CYS A N 1
ATOM 569 C CA . CYS A 1 76 ? -9.005 8.756 -0.896 1.00 92.75 76 CYS A CA 1
ATOM 570 C C . CYS A 1 76 ? -9.315 10.196 -0.414 1.00 92.75 76 CYS A C 1
ATOM 572 O O . CYS A 1 76 ? -8.395 11.003 -0.225 1.00 92.75 76 CYS A O 1
ATOM 574 N N . PRO A 1 77 ? -10.598 10.547 -0.213 1.00 93.12 77 PRO A N 1
ATOM 575 C CA . PRO A 1 77 ? -11.006 11.908 0.122 1.00 93.12 77 PRO A CA 1
ATOM 576 C C . PRO A 1 77 ? -10.417 12.368 1.457 1.00 93.12 77 PRO A C 1
ATOM 578 O O . PRO A 1 77 ? -10.079 13.536 1.581 1.00 93.12 77 PRO A O 1
ATOM 581 N N . LEU A 1 78 ? -10.165 11.455 2.404 1.00 94.25 78 LEU A N 1
ATOM 582 C CA . LEU A 1 78 ? -9.478 11.776 3.658 1.00 94.25 78 LEU A CA 1
ATOM 583 C C . LEU A 1 78 ? -8.116 12.440 3.407 1.00 94.25 78 LEU A C 1
ATOM 585 O O . LEU A 1 78 ? -7.837 13.500 3.964 1.00 94.25 78 LEU A O 1
ATOM 589 N N . ALA A 1 79 ? -7.289 11.849 2.538 1.00 94.50 79 ALA A N 1
ATOM 590 C CA . ALA A 1 79 ? -5.975 12.391 2.205 1.00 94.50 79 ALA A CA 1
ATOM 591 C C . ALA A 1 79 ? -6.085 13.691 1.391 1.00 94.50 79 ALA A C 1
ATOM 593 O O . ALA A 1 79 ? -5.396 14.661 1.695 1.00 94.50 79 ALA A O 1
ATOM 594 N N . ARG A 1 80 ? -6.982 13.754 0.396 1.00 93.31 80 ARG A N 1
ATOM 595 C CA . ARG A 1 80 ? -7.164 14.974 -0.417 1.00 93.31 80 ARG A CA 1
ATOM 596 C C . ARG A 1 80 ? -7.631 16.160 0.427 1.00 93.31 80 ARG A C 1
ATOM 598 O O . ARG A 1 80 ? -7.036 17.228 0.353 1.00 93.31 80 ARG A O 1
ATOM 605 N N . ASN A 1 81 ? -8.646 15.955 1.264 1.00 94.00 81 ASN A N 1
ATOM 606 C CA . ASN A 1 81 ? -9.216 16.996 2.117 1.00 94.00 81 ASN A CA 1
ATOM 607 C C . ASN A 1 81 ? -8.202 17.466 3.167 1.00 94.00 81 ASN A C 1
ATOM 609 O O . ASN A 1 81 ? -8.090 18.662 3.425 1.00 94.00 81 ASN A O 1
ATOM 613 N N . ALA A 1 82 ? -7.427 16.540 3.744 1.00 94.56 82 ALA A N 1
ATOM 614 C CA . ALA A 1 82 ? -6.340 16.890 4.652 1.00 94.56 82 ALA A CA 1
ATOM 615 C C . ALA A 1 82 ? -5.252 17.722 3.953 1.00 94.56 82 ALA A C 1
ATOM 617 O O . ALA A 1 82 ? -4.818 18.735 4.499 1.00 94.56 82 ALA A O 1
ATOM 618 N N . LEU A 1 83 ? -4.844 17.340 2.738 1.00 94.75 83 LEU A N 1
ATOM 619 C CA . LEU A 1 83 ? -3.848 18.089 1.974 1.00 94.75 83 LEU A CA 1
ATOM 620 C C . LEU A 1 83 ? -4.355 19.479 1.570 1.00 94.75 83 LEU A C 1
ATOM 622 O O . LEU A 1 83 ? -3.607 20.443 1.670 1.00 94.75 83 LEU A O 1
ATOM 626 N N . GLU A 1 84 ? -5.622 19.613 1.175 1.00 94.00 84 GLU A N 1
ATOM 627 C CA . GLU A 1 84 ? -6.237 20.919 0.901 1.00 94.00 84 GLU A CA 1
ATOM 628 C C . GLU A 1 84 ? -6.167 21.836 2.131 1.00 94.00 84 GLU A C 1
ATOM 630 O O . GLU A 1 84 ? -5.852 23.019 2.019 1.00 94.00 84 GLU A O 1
ATOM 635 N N . TRP A 1 85 ? -6.414 21.283 3.321 1.00 91.88 85 TRP A N 1
ATOM 636 C CA . TRP A 1 85 ? -6.318 22.017 4.581 1.00 91.88 85 TRP A CA 1
ATOM 637 C C . TRP A 1 85 ? -4.883 22.481 4.873 1.00 91.88 85 TRP A C 1
ATOM 639 O O . TRP A 1 85 ? -4.671 23.619 5.293 1.00 91.88 85 TRP A O 1
ATOM 649 N N . ILE A 1 86 ? -3.900 21.612 4.617 1.00 94.19 86 ILE A N 1
ATOM 650 C CA . ILE A 1 86 ? -2.466 21.905 4.757 1.00 94.19 86 ILE A CA 1
ATOM 651 C C . ILE A 1 86 ? -2.041 23.016 3.786 1.00 94.19 86 ILE A C 1
ATOM 653 O O . ILE A 1 86 ? -1.480 24.018 4.218 1.00 94.19 86 ILE A O 1
ATOM 657 N N . LEU A 1 87 ? -2.383 22.892 2.501 1.00 93.56 87 LEU A N 1
ATOM 658 C CA . LEU A 1 87 ? -2.025 23.855 1.452 1.00 93.56 87 LEU A CA 1
ATOM 659 C C . LEU A 1 87 ? -2.614 25.254 1.684 1.00 93.56 87 LEU A C 1
ATOM 661 O O . LEU A 1 87 ? -2.009 26.253 1.313 1.00 93.56 87 LEU A O 1
ATOM 665 N N . ARG A 1 88 ? -3.766 25.348 2.354 1.00 92.12 88 ARG A N 1
ATOM 666 C CA . ARG A 1 88 ? -4.383 26.629 2.737 1.00 92.12 88 ARG A CA 1
ATOM 667 C C . ARG A 1 88 ? -3.742 27.291 3.963 1.00 92.12 88 ARG A C 1
ATOM 669 O O . ARG A 1 88 ? -4.313 28.245 4.483 1.00 92.12 88 ARG A O 1
ATOM 676 N N . GLY A 1 89 ? -2.633 26.759 4.481 1.00 91.06 89 GLY A N 1
ATOM 677 C CA . GLY A 1 89 ? -1.933 27.285 5.660 1.00 91.06 89 GLY A CA 1
ATOM 678 C C . GLY A 1 89 ? -2.657 27.046 6.988 1.00 91.06 89 GLY A C 1
ATOM 679 O O . GLY A 1 89 ? -2.154 27.406 8.048 1.00 91.06 89 GLY A O 1
ATOM 680 N N . ARG A 1 90 ? -3.818 26.381 6.976 1.00 89.56 90 ARG A N 1
ATOM 681 C CA . ARG A 1 90 ? -4.672 26.216 8.163 1.00 89.56 90 ARG A CA 1
ATOM 682 C C . ARG A 1 90 ? -4.057 25.334 9.241 1.00 89.56 90 ARG A C 1
ATOM 684 O O . ARG A 1 90 ? -4.434 25.435 10.402 1.00 89.56 90 ARG A O 1
ATOM 691 N N . VAL A 1 91 ? -3.147 24.437 8.863 1.00 91.06 91 VAL A N 1
ATOM 692 C CA . VAL A 1 91 ? -2.386 23.640 9.835 1.00 91.06 91 VAL A CA 1
ATOM 693 C C . VAL A 1 91 ? -1.303 24.496 10.488 1.00 91.06 91 VAL A C 1
ATOM 695 O O . VAL A 1 91 ? -1.202 24.489 11.711 1.00 91.06 91 VAL A O 1
ATOM 698 N N . ALA A 1 92 ? -0.565 25.283 9.701 1.00 90.06 92 ALA A N 1
ATOM 699 C CA . ALA A 1 92 ? 0.466 26.191 10.201 1.00 90.06 92 ALA A CA 1
ATOM 700 C C . ALA A 1 92 ? -0.101 27.304 11.110 1.00 90.06 92 ALA A C 1
ATOM 702 O O . ALA A 1 92 ? 0.585 27.767 12.016 1.00 90.06 92 ALA A O 1
ATOM 703 N N . GLU A 1 93 ? -1.372 27.692 10.932 1.00 88.69 93 GLU A N 1
ATOM 704 C CA . GLU A 1 93 ? -2.080 28.629 11.825 1.00 88.69 93 GLU A CA 1
ATOM 705 C C . GLU A 1 93 ? -2.231 28.107 13.268 1.00 88.69 93 GLU A C 1
ATOM 707 O O . GLU A 1 93 ? -2.333 28.903 14.207 1.00 88.69 93 GLU A O 1
ATOM 712 N N . VAL A 1 94 ? -2.290 26.782 13.460 1.00 86.88 94 VAL A N 1
ATOM 713 C CA . VAL A 1 94 ? -2.643 26.171 14.754 1.00 86.88 94 VAL A CA 1
ATOM 714 C C . VAL A 1 94 ? -1.562 25.268 15.336 1.00 86.88 94 VAL A C 1
ATOM 716 O O . VAL A 1 94 ? -1.544 25.092 16.552 1.00 86.88 94 VAL A O 1
ATOM 719 N N . ALA A 1 95 ? -0.670 24.706 14.517 1.00 92.94 95 ALA A N 1
ATOM 720 C CA . ALA A 1 95 ? 0.315 23.715 14.934 1.00 92.94 95 ALA A CA 1
ATOM 721 C C . ALA A 1 95 ? 1.726 24.022 14.417 1.00 92.94 95 ALA A C 1
ATOM 723 O O . ALA A 1 95 ? 1.909 24.416 13.269 1.00 92.94 95 ALA A O 1
ATOM 724 N N . ASP A 1 96 ? 2.732 23.749 15.252 1.00 92.38 96 ASP A N 1
ATOM 725 C CA . ASP A 1 96 ? 4.150 23.933 14.896 1.00 92.38 96 ASP A CA 1
ATOM 726 C C . ASP A 1 96 ? 4.720 22.740 14.094 1.00 92.38 96 ASP A C 1
ATOM 728 O O . ASP A 1 96 ? 5.823 22.804 13.549 1.00 92.38 96 ASP A O 1
ATOM 732 N N . LEU A 1 97 ? 4.010 21.607 14.088 1.00 96.25 97 LEU A N 1
ATOM 733 C CA . LEU A 1 97 ? 4.467 20.340 13.525 1.00 96.25 97 LEU A CA 1
ATOM 734 C C . LEU A 1 97 ? 3.278 19.489 13.074 1.00 96.25 97 LEU A C 1
ATOM 736 O O . LEU A 1 97 ? 2.267 19.423 13.773 1.00 96.25 97 LEU A O 1
ATOM 740 N N . LEU A 1 98 ? 3.440 18.776 11.960 1.00 97.38 98 LEU A N 1
ATOM 741 C CA . LEU A 1 98 ? 2.532 17.735 11.489 1.00 97.38 98 LEU A CA 1
ATOM 742 C C . LEU A 1 98 ? 3.130 16.334 11.708 1.00 97.38 98 LEU A C 1
ATOM 744 O O . LEU A 1 98 ? 4.245 16.037 11.288 1.00 97.38 98 LEU A O 1
ATOM 748 N N . VAL A 1 99 ? 2.368 15.433 12.318 1.00 97.38 99 VAL A N 1
ATOM 749 C CA . VAL A 1 99 ? 2.689 14.005 12.420 1.00 97.38 99 VAL A CA 1
ATOM 750 C C . VAL A 1 99 ? 1.868 13.241 11.388 1.00 97.38 99 VAL A C 1
ATOM 752 O O . VAL A 1 99 ? 0.641 13.330 11.382 1.00 97.38 99 VAL A O 1
ATOM 755 N N . VAL A 1 100 ? 2.523 12.459 10.530 1.00 96.12 100 VAL A N 1
ATOM 756 C CA . VAL A 1 100 ? 1.847 11.624 9.527 1.00 96.12 100 VAL A CA 1
ATOM 757 C C . VAL A 1 100 ? 2.130 10.140 9.772 1.00 96.12 100 VAL A C 1
ATOM 759 O O . VAL A 1 100 ? 3.223 9.654 9.467 1.00 96.12 100 VAL A O 1
ATOM 762 N N . PRO A 1 101 ? 1.160 9.383 10.308 1.00 94.62 101 PRO A N 1
ATOM 763 C CA . PRO A 1 101 ? 1.299 7.940 10.452 1.00 94.62 101 PRO A CA 1
ATOM 764 C C . PRO A 1 101 ? 1.305 7.217 9.101 1.00 94.62 101 PRO A C 1
ATOM 766 O O . PRO A 1 101 ? 0.392 7.355 8.284 1.00 94.62 101 PRO A O 1
ATOM 769 N N . HIS A 1 102 ? 2.314 6.380 8.869 1.00 92.56 102 HIS A N 1
ATOM 770 C CA . HIS A 1 102 ? 2.481 5.613 7.632 1.00 92.56 102 HIS A CA 1
ATOM 771 C C . HIS A 1 102 ? 1.624 4.341 7.645 1.00 92.56 102 HIS A C 1
ATOM 773 O O . HIS A 1 102 ? 2.122 3.217 7.728 1.00 92.56 102 HIS A O 1
ATOM 779 N N . THR A 1 103 ? 0.306 4.521 7.555 1.00 89.50 103 THR A N 1
ATOM 780 C CA . THR A 1 103 ? -0.687 3.437 7.645 1.00 89.50 103 THR A CA 1
ATOM 781 C C . THR A 1 103 ? -1.148 2.885 6.287 1.00 89.50 103 THR A C 1
ATOM 783 O O . THR A 1 103 ? -1.436 1.693 6.186 1.00 89.50 103 THR A O 1
ATOM 786 N N . CYS A 1 104 ? -1.168 3.688 5.221 1.00 91.62 104 CYS A N 1
ATOM 787 C CA . CYS A 1 104 ? -1.541 3.253 3.867 1.00 91.62 104 CYS A CA 1
ATOM 788 C C . CYS A 1 104 ? -0.816 4.065 2.783 1.00 91.62 104 CYS A C 1
ATOM 790 O O . CYS A 1 104 ? -0.266 5.127 3.077 1.00 91.62 104 CYS A O 1
ATOM 792 N N . ASP A 1 105 ? -0.877 3.602 1.528 1.00 92.44 105 ASP A N 1
ATOM 793 C CA . ASP A 1 105 ? -0.226 4.259 0.382 1.00 92.44 105 ASP A CA 1
ATOM 794 C C . ASP A 1 105 ? -0.653 5.737 0.234 1.00 92.44 105 ASP A C 1
ATOM 796 O O . ASP A 1 105 ? 0.176 6.600 -0.039 1.00 92.44 105 ASP A O 1
ATOM 800 N N . SER A 1 106 ? -1.928 6.073 0.484 1.00 93.00 106 SER A N 1
ATOM 801 C CA . SER A 1 106 ? -2.421 7.458 0.375 1.00 93.00 106 SER A CA 1
ATOM 802 C C . SER A 1 106 ? -1.869 8.403 1.444 1.00 93.00 106 SER A C 1
ATOM 804 O O . SER A 1 106 ? -1.587 9.560 1.138 1.00 93.00 106 SER A O 1
ATOM 806 N N . LEU A 1 107 ? -1.692 7.932 2.681 1.00 93.75 107 LEU A N 1
ATOM 807 C CA . LEU A 1 107 ? -1.117 8.752 3.751 1.00 93.75 107 LEU A CA 1
ATOM 808 C C . LEU A 1 107 ? 0.406 8.848 3.645 1.00 93.75 107 LEU A C 1
ATOM 810 O O . LEU A 1 107 ? 0.952 9.915 3.905 1.00 93.75 107 LEU A O 1
ATOM 814 N N . GLN A 1 108 ? 1.078 7.782 3.196 1.00 92.62 108 GLN A N 1
ATOM 815 C CA . GLN A 1 108 ? 2.505 7.831 2.860 1.00 92.62 108 GLN A CA 1
ATOM 816 C C . GLN A 1 108 ? 2.769 8.837 1.734 1.00 92.62 108 GLN A C 1
ATOM 818 O O . GLN A 1 108 ? 3.671 9.663 1.839 1.00 92.62 108 GLN A O 1
ATOM 823 N N . ALA A 1 109 ? 1.936 8.832 0.690 1.00 91.56 109 ALA A N 1
ATOM 824 C CA . ALA A 1 109 ? 2.057 9.795 -0.395 1.00 91.56 109 ALA A CA 1
ATOM 825 C C . ALA A 1 109 ? 1.818 11.233 0.075 1.00 91.56 109 ALA A C 1
ATOM 827 O O . ALA A 1 109 ? 2.617 12.106 -0.247 1.00 91.56 109 ALA A O 1
ATOM 828 N N . LEU A 1 110 ? 0.774 11.485 0.875 1.00 93.75 110 LEU A N 1
ATOM 829 C CA . LEU A 1 110 ? 0.545 12.807 1.466 1.00 93.75 110 LEU A CA 1
ATOM 830 C C . LEU A 1 110 ? 1.759 13.264 2.284 1.00 93.75 110 LEU A C 1
ATOM 832 O O . LEU A 1 110 ? 2.216 14.391 2.101 1.00 93.75 110 LEU A O 1
ATOM 836 N N . ALA A 1 111 ? 2.309 12.391 3.136 1.00 93.62 111 ALA A N 1
ATOM 837 C CA . ALA A 1 111 ? 3.509 12.693 3.913 1.00 93.62 111 ALA A CA 1
ATOM 838 C C . ALA A 1 111 ? 4.663 13.133 3.007 1.00 93.62 111 ALA A C 1
ATOM 840 O O . ALA A 1 111 ? 5.306 14.142 3.283 1.00 93.62 111 ALA A O 1
ATOM 841 N N . ALA A 1 112 ? 4.884 12.418 1.905 1.00 91.81 112 ALA A N 1
ATOM 842 C CA . ALA A 1 112 ? 5.936 12.734 0.953 1.00 91.81 112 ALA A CA 1
ATOM 843 C C . ALA A 1 112 ? 5.700 14.076 0.230 1.00 91.81 112 ALA A C 1
ATOM 845 O O . ALA A 1 112 ? 6.648 14.834 0.034 1.00 91.81 112 ALA A O 1
ATOM 846 N N . GLN A 1 113 ? 4.451 14.435 -0.099 1.00 91.38 113 GLN A N 1
ATOM 847 C CA . GLN A 1 113 ? 4.132 15.762 -0.656 1.00 91.38 113 GLN A CA 1
ATOM 848 C C . GLN A 1 113 ? 4.524 16.892 0.314 1.00 91.38 113 GLN A C 1
ATOM 850 O O . GLN A 1 113 ? 5.126 17.887 -0.087 1.00 91.38 113 GLN A O 1
ATOM 855 N N . VAL A 1 114 ? 4.232 16.728 1.606 1.00 93.25 114 VAL A N 1
ATOM 856 C CA . VAL A 1 114 ? 4.563 17.732 2.631 1.00 93.25 114 VAL A CA 1
ATOM 857 C C . VAL A 1 114 ? 6.067 17.764 2.910 1.00 93.25 114 VAL A C 1
ATOM 859 O O . VAL A 1 114 ? 6.690 18.818 2.823 1.00 93.25 114 VAL A O 1
ATOM 862 N N . ILE A 1 115 ? 6.670 16.612 3.214 1.00 92.56 115 ILE A N 1
ATOM 863 C CA . ILE A 1 115 ? 8.058 16.528 3.688 1.00 92.56 115 ILE A CA 1
ATOM 864 C C . ILE A 1 115 ? 9.061 16.753 2.554 1.00 92.56 115 ILE A C 1
ATOM 866 O O . ILE A 1 115 ? 10.046 17.466 2.741 1.00 92.56 115 ILE A O 1
ATOM 870 N N . ASP A 1 116 ? 8.836 16.145 1.390 1.00 89.38 116 ASP A N 1
ATOM 871 C CA . ASP A 1 116 ? 9.849 16.108 0.333 1.00 89.38 116 ASP A CA 1
ATOM 872 C C . ASP A 1 116 ? 9.677 17.237 -0.677 1.00 89.38 116 ASP A C 1
ATOM 874 O O . ASP A 1 116 ? 10.662 17.680 -1.280 1.00 89.38 116 ASP A O 1
ATOM 878 N N . LEU A 1 117 ? 8.433 17.671 -0.897 1.00 86.38 117 LEU A N 1
ATOM 879 C CA . LEU A 1 117 ? 8.059 18.631 -1.935 1.00 86.38 117 LEU A CA 1
ATOM 880 C C . LEU A 1 117 ? 7.596 19.983 -1.376 1.00 86.38 117 LEU A C 1
ATOM 882 O O . LEU A 1 117 ? 7.472 20.926 -2.153 1.00 86.38 117 LEU A O 1
ATOM 886 N N . GLY A 1 118 ? 7.447 20.110 -0.054 1.00 86.19 118 GLY A N 1
ATOM 887 C CA . GLY A 1 118 ? 7.184 21.386 0.615 1.00 86.19 118 GLY A CA 1
ATOM 888 C C . GLY A 1 118 ? 5.728 21.846 0.541 1.00 86.19 118 GLY A C 1
ATOM 889 O O . GLY A 1 118 ? 5.472 23.045 0.532 1.00 86.19 118 GLY A O 1
ATOM 890 N N . ALA A 1 119 ? 4.764 20.926 0.467 1.00 85.75 119 ALA A N 1
ATOM 891 C CA . ALA A 1 119 ? 3.351 21.294 0.480 1.00 85.75 119 ALA A CA 1
ATOM 892 C C . ALA A 1 119 ? 2.921 21.902 1.837 1.00 85.75 119 ALA A C 1
ATOM 894 O O . ALA A 1 119 ? 2.958 21.222 2.862 1.00 85.75 119 ALA A O 1
ATOM 895 N N . GLY A 1 120 ? 2.439 23.152 1.826 1.00 84.06 120 GLY A N 1
ATOM 896 C CA . GLY A 1 120 ? 1.702 23.789 2.931 1.00 84.06 120 GLY A CA 1
ATOM 897 C C . GLY A 1 120 ? 2.520 24.290 4.125 1.00 84.06 120 GLY A C 1
ATOM 898 O O . GLY A 1 120 ? 1.961 24.411 5.213 1.00 84.06 120 GLY A O 1
ATOM 899 N N . ASP A 1 121 ? 3.814 24.568 3.930 1.00 84.81 121 ASP A N 1
ATOM 900 C CA . ASP A 1 121 ? 4.692 25.315 4.852 1.00 84.81 121 ASP A CA 1
ATOM 901 C C . ASP A 1 121 ? 4.673 24.867 6.329 1.00 84.81 121 ASP A C 1
ATOM 903 O O . ASP A 1 121 ? 4.914 25.656 7.243 1.00 84.81 121 ASP A O 1
ATOM 907 N N . VAL A 1 122 ? 4.421 23.580 6.588 1.00 90.94 122 VAL A N 1
ATOM 908 C CA . VAL A 1 122 ? 4.442 22.993 7.933 1.00 90.94 122 VAL A CA 1
ATOM 909 C C . VAL A 1 122 ? 5.519 21.907 8.019 1.00 90.94 122 VAL A C 1
ATOM 911 O O . VAL A 1 122 ? 5.547 20.997 7.186 1.00 90.94 122 VAL A O 1
ATOM 914 N N . PRO A 1 123 ? 6.418 21.942 9.023 1.00 93.19 123 PRO A N 1
ATOM 915 C CA . PRO A 1 123 ? 7.339 20.840 9.255 1.00 93.19 123 PRO A CA 1
ATOM 916 C C . PRO A 1 123 ? 6.556 19.557 9.535 1.00 93.19 123 PRO A C 1
ATOM 918 O O . PRO A 1 123 ? 5.547 19.586 10.238 1.00 93.19 123 PRO A O 1
ATOM 921 N N . ALA A 1 124 ? 7.046 18.417 9.051 1.00 95.38 124 ALA A N 1
ATOM 922 C CA . ALA A 1 124 ? 6.394 17.139 9.303 1.00 95.38 124 ALA A CA 1
ATOM 923 C C . ALA A 1 124 ? 7.363 16.024 9.718 1.00 95.38 124 ALA A C 1
ATOM 925 O O . ALA A 1 124 ? 8.553 16.036 9.385 1.00 95.38 124 ALA A O 1
ATOM 926 N N . VAL A 1 125 ? 6.835 15.063 10.476 1.00 95.69 125 VAL A N 1
ATOM 927 C CA . VAL A 1 125 ? 7.499 13.817 10.882 1.00 95.69 125 VAL A CA 1
ATOM 928 C C . VAL A 1 125 ? 6.566 12.633 10.665 1.00 95.69 125 VAL A C 1
ATOM 930 O O . VAL A 1 125 ? 5.346 12.763 10.719 1.00 95.69 125 VAL A O 1
ATOM 933 N N . THR A 1 126 ? 7.143 11.459 10.442 1.00 95.56 126 THR A N 1
ATOM 934 C CA . THR A 1 126 ? 6.395 10.226 10.186 1.00 95.56 126 THR A CA 1
ATOM 935 C C . THR A 1 126 ? 6.473 9.285 11.381 1.00 95.56 126 THR A C 1
ATOM 937 O O . THR A 1 126 ? 7.416 9.368 12.171 1.00 95.56 126 THR A O 1
ATOM 940 N N . PHE A 1 127 ? 5.506 8.377 11.502 1.00 94.94 127 PHE A N 1
ATOM 941 C CA . PHE A 1 127 ? 5.551 7.239 12.425 1.00 94.94 127 PHE A CA 1
ATOM 942 C C . PHE A 1 127 ? 5.095 5.980 11.685 1.00 94.94 127 PHE A C 1
ATOM 944 O O . PHE A 1 127 ? 4.000 5.964 11.117 1.00 94.94 127 PHE A O 1
ATOM 951 N N . TYR A 1 128 ? 5.938 4.949 11.629 1.00 93.31 128 TYR A N 1
ATOM 952 C CA . TYR A 1 128 ? 5.616 3.719 10.912 1.00 93.31 128 TYR A CA 1
ATOM 953 C C . TYR A 1 128 ? 4.923 2.693 11.812 1.00 93.31 128 TYR A C 1
ATOM 955 O O . TYR A 1 128 ? 5.319 2.463 12.951 1.00 93.31 128 TYR A O 1
ATOM 963 N N . HIS A 1 129 ? 3.901 2.030 11.271 1.00 90.62 129 HIS A N 1
ATOM 964 C CA . HIS A 1 129 ? 3.210 0.935 11.944 1.00 90.62 129 HIS A CA 1
ATOM 965 C C . HIS A 1 129 ? 3.602 -0.402 11.321 1.00 90.62 129 HIS A C 1
ATOM 967 O O . HIS A 1 129 ? 3.368 -0.567 10.119 1.00 90.62 129 HIS A O 1
ATOM 973 N N . PRO A 1 130 ? 4.158 -1.346 12.102 1.00 89.88 130 PRO A N 1
ATOM 974 C CA . PRO A 1 130 ? 4.532 -2.647 11.574 1.00 89.88 130 PRO A CA 1
ATOM 975 C C . PRO A 1 130 ? 3.297 -3.500 11.276 1.00 89.88 130 PRO A C 1
ATOM 977 O O . PRO A 1 130 ? 2.367 -3.556 12.081 1.00 89.88 130 PRO A O 1
ATOM 980 N N . ARG A 1 131 ? 3.314 -4.198 10.138 1.00 85.38 131 ARG A N 1
ATOM 981 C CA . ARG A 1 131 ? 2.198 -5.030 9.644 1.00 85.38 131 ARG A CA 1
ATOM 982 C C . ARG A 1 131 ? 2.432 -6.527 9.767 1.00 85.38 131 ARG A C 1
ATOM 984 O O . ARG A 1 131 ? 1.538 -7.295 9.419 1.00 85.38 131 ARG A O 1
ATOM 991 N N . ASN A 1 132 ? 3.608 -6.941 10.229 1.00 81.81 132 ASN A N 1
ATOM 992 C CA . ASN A 1 132 ? 3.893 -8.352 10.444 1.00 81.81 132 ASN A CA 1
ATOM 993 C C . ASN A 1 132 ? 3.014 -8.934 11.566 1.00 81.81 132 ASN A C 1
ATOM 995 O O . ASN A 1 132 ? 2.430 -8.220 12.379 1.00 81.81 132 ASN A O 1
ATOM 999 N N . ASP A 1 133 ? 2.947 -10.253 11.618 1.00 76.94 133 ASP A N 1
ATOM 1000 C CA . ASP A 1 133 ? 2.025 -10.964 12.496 1.00 76.94 133 ASP A CA 1
ATOM 1001 C C . ASP A 1 133 ? 2.663 -11.438 13.817 1.00 76.94 133 ASP A C 1
ATOM 1003 O O . ASP A 1 133 ? 1.943 -11.804 14.753 1.00 76.94 133 ASP A O 1
ATOM 1007 N N . ASP A 1 134 ? 3.994 -11.362 13.939 1.00 84.12 134 ASP A N 1
ATOM 1008 C CA . ASP A 1 134 ? 4.755 -11.738 15.133 1.00 84.12 134 ASP A CA 1
ATOM 1009 C C . ASP A 1 134 ? 4.671 -10.626 16.204 1.00 84.12 134 ASP A C 1
ATOM 1011 O O . ASP A 1 134 ? 5.182 -9.516 16.011 1.00 84.12 134 ASP A O 1
ATOM 1015 N N . PRO A 1 135 ? 4.034 -10.882 17.364 1.00 83.88 135 PRO A N 1
ATOM 1016 C CA . PRO A 1 135 ? 3.896 -9.876 18.414 1.00 83.88 135 PRO A CA 1
ATOM 1017 C C . PRO A 1 135 ? 5.226 -9.410 19.021 1.00 83.88 135 PRO A C 1
ATOM 1019 O O . PRO A 1 135 ? 5.352 -8.235 19.358 1.00 83.88 135 PRO A O 1
ATOM 1022 N N . LEU A 1 136 ? 6.218 -10.295 19.163 1.00 86.19 136 LEU A N 1
ATOM 1023 C CA . LEU A 1 136 ? 7.513 -9.955 19.761 1.00 86.19 136 LEU A CA 1
ATOM 1024 C C . LEU A 1 136 ? 8.337 -9.090 18.810 1.00 86.19 136 LEU A C 1
ATOM 1026 O O . LEU A 1 136 ? 8.928 -8.088 19.229 1.00 86.19 136 LEU A O 1
ATOM 1030 N N . LEU A 1 137 ? 8.344 -9.445 17.525 1.00 89.00 137 LEU A N 1
ATOM 1031 C CA . LEU A 1 137 ? 9.025 -8.657 16.509 1.00 89.00 137 LEU A CA 1
ATOM 1032 C C . LEU A 1 137 ? 8.363 -7.284 16.339 1.00 89.00 137 LEU A C 1
ATOM 1034 O O . LEU A 1 137 ? 9.069 -6.275 16.282 1.00 89.00 137 LEU A O 1
ATOM 1038 N N . ARG A 1 138 ? 7.021 -7.222 16.329 1.00 89.69 138 ARG A N 1
ATOM 1039 C CA . ARG A 1 138 ? 6.281 -5.949 16.325 1.00 89.69 138 ARG A CA 1
ATOM 1040 C C . ARG A 1 138 ? 6.604 -5.089 17.536 1.00 89.69 138 ARG A C 1
ATOM 1042 O O . ARG A 1 138 ? 6.981 -3.939 17.345 1.00 89.69 138 ARG A O 1
ATOM 1049 N N . ALA A 1 139 ? 6.517 -5.625 18.753 1.00 89.12 139 ALA A N 1
ATOM 1050 C CA . ALA A 1 139 ? 6.799 -4.863 19.969 1.00 89.12 139 ALA A CA 1
ATOM 1051 C C . ALA A 1 139 ? 8.232 -4.303 19.974 1.00 89.12 139 ALA A C 1
ATOM 1053 O O . ALA A 1 139 ? 8.446 -3.133 20.294 1.00 89.12 139 ALA A O 1
ATOM 1054 N N . THR A 1 140 ? 9.206 -5.113 19.545 1.00 92.06 140 THR A N 1
ATOM 1055 C CA . THR A 1 140 ? 10.610 -4.693 19.427 1.00 92.06 140 THR A CA 1
ATOM 1056 C C . THR A 1 140 ? 10.776 -3.576 18.396 1.00 92.06 140 THR A C 1
ATOM 1058 O O . THR A 1 140 ? 11.430 -2.572 18.676 1.00 92.06 140 THR A O 1
ATOM 1061 N N . PHE A 1 141 ? 10.153 -3.715 17.222 1.00 94.62 141 PHE A N 1
ATOM 1062 C CA . PHE A 1 141 ? 10.187 -2.688 16.185 1.00 94.62 141 PHE A CA 1
ATOM 1063 C C . PHE A 1 141 ? 9.509 -1.389 16.636 1.00 94.62 141 PHE A C 1
ATOM 1065 O O . PHE A 1 141 ? 10.076 -0.317 16.450 1.00 94.62 141 PHE A O 1
ATOM 1072 N N . VAL A 1 142 ? 8.327 -1.469 17.259 1.00 94.50 142 VAL A N 1
ATOM 1073 C CA . VAL A 1 142 ? 7.594 -0.297 17.764 1.00 94.50 142 VAL A CA 1
ATOM 1074 C C . VAL A 1 142 ? 8.424 0.451 18.798 1.00 94.50 142 VAL A C 1
ATOM 1076 O O . VAL A 1 142 ? 8.487 1.671 18.734 1.00 94.50 142 VAL A O 1
ATOM 1079 N N . ARG A 1 143 ? 9.109 -0.246 19.711 1.00 94.56 143 ARG A N 1
ATOM 1080 C CA . ARG A 1 143 ? 10.025 0.386 20.671 1.00 94.56 143 ARG A CA 1
ATOM 1081 C C . ARG A 1 143 ? 11.140 1.170 19.966 1.00 94.56 143 ARG A C 1
ATOM 1083 O O . ARG A 1 143 ? 11.369 2.332 20.295 1.00 94.56 143 ARG A O 1
ATOM 1090 N N . ASP A 1 144 ? 11.812 0.555 18.993 1.00 95.38 144 ASP A N 1
ATOM 1091 C CA . ASP A 1 144 ? 12.887 1.209 18.231 1.00 95.38 144 ASP A CA 1
ATOM 1092 C C . ASP A 1 144 ? 12.343 2.405 17.411 1.00 95.38 144 ASP A C 1
ATOM 1094 O O . ASP A 1 144 ? 12.977 3.458 17.317 1.00 95.38 144 ASP A O 1
ATOM 1098 N N . GLU A 1 145 ? 11.127 2.283 16.876 1.00 96.00 145 GLU A N 1
ATOM 1099 C CA . GLU A 1 145 ? 10.441 3.334 16.123 1.00 96.00 145 GLU A CA 1
ATOM 1100 C C . GLU A 1 145 ? 9.956 4.491 17.015 1.00 96.00 145 GLU A C 1
ATOM 1102 O O . GLU A 1 145 ? 10.041 5.651 16.610 1.00 96.00 145 GLU A O 1
ATOM 1107 N N . LEU A 1 146 ? 9.522 4.217 18.251 1.00 97.06 146 LEU A N 1
ATOM 1108 C CA . LEU A 1 146 ? 9.218 5.231 19.269 1.00 97.06 146 LEU A CA 1
ATOM 1109 C C . LEU A 1 146 ? 10.474 6.026 19.644 1.00 97.06 146 LEU A C 1
ATOM 1111 O O . LEU A 1 146 ? 10.405 7.249 19.761 1.00 97.06 146 LEU A O 1
ATOM 1115 N N . ALA A 1 147 ? 11.629 5.364 19.767 1.00 95.06 147 ALA A N 1
ATOM 1116 C CA . ALA A 1 147 ? 12.902 6.040 20.009 1.00 95.06 147 ALA A CA 1
ATOM 1117 C C . ALA A 1 147 ? 13.295 6.948 18.828 1.00 95.06 147 ALA A C 1
ATOM 1119 O O . ALA A 1 147 ? 13.598 8.127 19.025 1.00 95.06 147 ALA A O 1
ATOM 1120 N N . ARG A 1 148 ? 13.199 6.449 17.584 1.00 95.31 148 ARG A N 1
ATOM 1121 C CA . ARG A 1 148 ? 13.417 7.263 16.372 1.00 95.31 148 ARG A CA 1
ATOM 1122 C C . ARG A 1 148 ? 12.468 8.466 16.326 1.00 95.31 148 ARG A C 1
ATOM 1124 O O . ARG A 1 148 ? 12.884 9.573 15.970 1.00 95.31 148 ARG A O 1
ATOM 1131 N N . PHE A 1 149 ? 11.199 8.252 16.669 1.00 96.50 149 PHE A N 1
ATOM 1132 C CA . PHE A 1 149 ? 10.175 9.290 16.696 1.00 96.50 149 PHE A CA 1
ATOM 1133 C C . PHE A 1 149 ? 10.472 10.358 17.752 1.00 96.50 149 PHE A C 1
ATOM 1135 O O . PHE A 1 149 ? 10.463 11.542 17.415 1.00 96.50 149 PHE A O 1
ATOM 1142 N N . ARG A 1 150 ? 10.848 9.962 18.976 1.00 97.12 150 ARG A N 1
ATOM 1143 C CA . ARG A 1 150 ? 11.315 10.874 20.033 1.00 97.12 150 ARG A CA 1
ATOM 1144 C C . ARG A 1 150 ? 12.442 11.771 19.527 1.00 97.12 150 ARG A C 1
ATOM 1146 O O . ARG A 1 150 ? 12.294 12.988 19.547 1.00 97.12 150 ARG A O 1
ATOM 1153 N N . THR A 1 151 ? 13.500 11.199 18.949 1.00 95.88 151 THR A N 1
ATOM 1154 C CA . THR A 1 151 ? 14.616 11.980 18.382 1.00 95.88 151 THR A CA 1
ATOM 1155 C C . THR A 1 151 ? 14.171 12.916 17.248 1.00 95.88 151 THR A C 1
ATOM 1157 O O . THR A 1 151 ? 14.738 13.992 17.040 1.00 95.88 151 THR A O 1
ATOM 1160 N N . ALA A 1 152 ? 13.167 12.531 16.455 1.00 95.06 152 ALA A N 1
ATOM 1161 C CA . ALA A 1 152 ? 12.625 13.387 15.401 1.00 95.06 152 ALA A CA 1
ATOM 1162 C C . ALA A 1 152 ? 11.835 14.587 15.950 1.00 95.06 152 ALA A C 1
ATOM 1164 O O . ALA A 1 152 ? 11.910 15.664 15.347 1.00 95.06 152 ALA A O 1
ATOM 1165 N N . LEU A 1 153 ? 11.123 14.402 17.066 1.00 96.94 153 LEU A N 1
ATOM 1166 C CA . LEU A 1 153 ? 10.434 15.467 17.792 1.00 96.94 153 LEU A CA 1
ATOM 1167 C C . LEU A 1 153 ? 11.419 16.381 18.518 1.00 96.94 153 LEU A C 1
ATOM 1169 O O . LEU A 1 153 ? 11.333 17.596 18.358 1.00 96.94 153 LEU A O 1
ATOM 1173 N N . GLU A 1 154 ? 12.389 15.819 19.241 1.00 96.62 154 GLU A N 1
ATOM 1174 C CA . GLU A 1 154 ? 13.346 16.587 20.048 1.00 96.62 154 GLU A CA 1
ATOM 1175 C C . GLU A 1 154 ? 14.158 17.571 19.208 1.00 96.62 154 GLU A C 1
ATOM 1177 O O . GLU A 1 154 ? 14.322 18.732 19.580 1.00 96.62 154 GLU A O 1
ATOM 1182 N N . ARG A 1 155 ? 14.571 17.146 18.007 1.00 95.44 155 ARG A N 1
ATOM 1183 C CA . ARG A 1 155 ? 15.259 18.013 17.038 1.00 95.44 155 ARG A CA 1
ATOM 1184 C C . ARG A 1 155 ? 14.444 19.227 16.593 1.00 95.44 155 ARG A C 1
ATOM 1186 O O . ARG A 1 155 ? 15.033 20.183 16.102 1.00 95.44 155 ARG A O 1
ATOM 1193 N N . ARG A 1 156 ? 13.113 19.174 16.682 1.00 94.06 156 ARG A N 1
ATOM 1194 C CA . ARG A 1 156 ? 12.215 20.228 16.182 1.00 94.06 156 ARG A CA 1
ATOM 1195 C C . ARG A 1 156 ? 11.582 21.054 17.293 1.00 94.06 156 ARG A C 1
ATOM 1197 O O . ARG A 1 156 ? 11.347 22.238 17.093 1.00 94.06 156 ARG A O 1
ATOM 1204 N N . LEU A 1 157 ? 11.271 20.428 18.426 1.00 95.50 157 LEU A N 1
ATOM 1205 C CA . LEU A 1 157 ? 10.431 21.010 19.475 1.00 95.50 157 LEU A CA 1
ATOM 1206 C C . LEU A 1 157 ? 11.136 21.131 20.834 1.00 95.50 157 LEU A C 1
ATOM 1208 O O . LEU A 1 157 ? 10.557 21.724 21.743 1.00 95.50 157 LEU A O 1
ATOM 1212 N N . GLY A 1 158 ? 12.368 20.625 20.963 1.00 94.50 158 GLY A N 1
ATOM 1213 C CA . GLY A 1 158 ? 13.136 20.620 22.209 1.00 94.50 158 GLY A CA 1
ATOM 1214 C C . GLY A 1 158 ? 13.088 19.278 22.957 1.00 94.50 158 GLY A C 1
ATOM 1215 O O . GLY A 1 158 ? 12.328 18.388 22.577 1.00 94.50 158 GLY A O 1
ATOM 1216 N N . PRO A 1 159 ? 13.922 19.107 23.998 1.00 96.75 159 PRO A N 1
ATOM 1217 C CA . PRO A 1 159 ? 14.092 17.836 24.705 1.00 96.75 159 PRO A CA 1
ATOM 1218 C C . PRO A 1 159 ? 12.800 17.358 25.380 1.00 96.75 159 PRO A C 1
ATOM 1220 O O . PRO A 1 159 ? 12.007 18.166 25.863 1.00 96.75 159 PRO A O 1
ATOM 1223 N N . ILE A 1 160 ? 12.621 16.038 25.464 1.00 97.44 160 ILE A N 1
ATOM 1224 C CA . ILE A 1 160 ? 11.506 15.406 26.179 1.00 97.44 160 ILE A CA 1
ATOM 1225 C C . ILE A 1 160 ? 12.079 14.748 27.432 1.00 97.44 160 ILE A C 1
ATOM 1227 O O . ILE A 1 160 ? 12.891 13.837 27.314 1.00 97.44 160 ILE A O 1
ATOM 1231 N N . ALA A 1 161 ? 11.689 15.203 28.624 1.00 96.06 161 ALA A N 1
ATOM 1232 C CA . ALA A 1 161 ? 12.113 14.578 29.879 1.00 96.06 161 ALA A CA 1
ATOM 1233 C C . ALA A 1 161 ? 11.372 13.251 30.111 1.00 96.06 161 ALA A C 1
ATOM 1235 O O . ALA A 1 161 ? 10.178 13.145 29.809 1.00 96.06 161 ALA A O 1
ATOM 1236 N N . ASP A 1 162 ? 12.057 12.253 30.671 1.00 94.69 162 ASP A N 1
ATOM 1237 C CA . ASP A 1 162 ? 11.470 10.931 30.922 1.00 94.69 162 ASP A CA 1
ATOM 1238 C C . ASP A 1 162 ? 10.332 11.008 31.950 1.00 94.69 162 ASP A C 1
ATOM 1240 O O . ASP A 1 162 ? 9.307 10.342 31.792 1.00 94.69 162 ASP A O 1
ATOM 1244 N N . GLU A 1 163 ? 10.442 11.887 32.947 1.00 96.56 163 GLU A N 1
ATOM 1245 C CA . GLU A 1 163 ? 9.403 12.138 33.949 1.00 96.56 163 GLU A CA 1
ATOM 1246 C C . GLU A 1 163 ? 8.151 12.756 33.314 1.00 96.56 163 GLU A C 1
ATOM 1248 O O . GLU A 1 163 ? 7.029 12.333 33.598 1.00 96.56 163 GLU A O 1
ATOM 1253 N N . ALA A 1 164 ? 8.336 13.722 32.407 1.00 97.75 164 ALA A N 1
ATOM 1254 C CA . ALA A 1 164 ? 7.236 14.352 31.678 1.00 97.75 164 ALA A CA 1
ATOM 1255 C C . ALA A 1 164 ? 6.527 13.346 30.761 1.00 97.75 164 ALA A C 1
ATOM 1257 O O . ALA A 1 164 ? 5.296 13.325 30.691 1.00 97.75 164 ALA A O 1
ATOM 1258 N N . LEU A 1 165 ? 7.291 12.475 30.094 1.00 98.19 165 LEU A N 1
ATOM 1259 C CA . LEU A 1 165 ? 6.735 11.412 29.263 1.00 98.19 165 LEU A CA 1
ATOM 1260 C C . LEU A 1 165 ? 5.981 10.373 30.098 1.00 98.19 165 LEU A C 1
ATOM 1262 O O . LEU A 1 165 ? 4.877 9.983 29.728 1.00 98.19 165 LEU A O 1
ATOM 1266 N N . SER A 1 166 ? 6.528 9.975 31.245 1.00 97.69 166 SER A N 1
ATOM 1267 C CA . SER A 1 166 ? 5.882 9.042 32.175 1.00 97.69 166 SER A CA 1
ATOM 1268 C C . SER A 1 166 ? 4.560 9.603 32.706 1.00 97.69 166 SER A C 1
ATOM 1270 O O . SER A 1 166 ? 3.543 8.906 32.706 1.00 97.69 166 SER A O 1
ATOM 1272 N N . GLY A 1 167 ? 4.537 10.889 33.072 1.00 98.12 167 GLY A N 1
ATOM 1273 C CA . GLY A 1 167 ? 3.314 11.597 33.458 1.00 98.12 167 GLY A CA 1
ATOM 1274 C C . GLY A 1 167 ? 2.279 11.643 32.330 1.00 98.12 167 GLY A C 1
ATOM 1275 O O . GLY A 1 167 ? 1.109 11.324 32.548 1.00 98.12 167 GLY A O 1
ATOM 1276 N N . ALA A 1 168 ? 2.703 11.959 31.103 1.00 98.38 168 ALA A N 1
ATOM 1277 C CA . ALA A 1 168 ? 1.823 11.955 29.937 1.00 98.38 168 ALA A CA 1
ATOM 1278 C C . ALA A 1 168 ? 1.230 10.563 29.659 1.00 98.38 168 ALA A C 1
ATOM 1280 O O . ALA A 1 168 ? 0.025 10.445 29.430 1.00 98.38 168 ALA A O 1
ATOM 1281 N N . VAL A 1 169 ? 2.043 9.505 29.725 1.00 98.19 169 VAL A N 1
ATOM 1282 C CA . VAL A 1 169 ? 1.587 8.115 29.568 1.00 98.19 169 VAL A CA 1
ATOM 1283 C C . VAL A 1 169 ? 0.532 7.766 30.617 1.00 98.19 169 VAL A C 1
ATOM 1285 O O . VAL A 1 169 ? -0.511 7.213 30.267 1.00 98.19 169 VAL A O 1
ATOM 1288 N N . ALA A 1 170 ? 0.742 8.129 31.884 1.00 97.88 170 ALA A N 1
ATOM 1289 C CA . ALA A 1 170 ? -0.236 7.887 32.943 1.00 97.88 170 ALA A CA 1
ATOM 1290 C C . ALA A 1 170 ? -1.583 8.589 32.675 1.00 97.88 170 ALA A C 1
ATOM 1292 O O . ALA A 1 170 ? -2.637 7.961 32.799 1.00 97.88 170 ALA A O 1
ATOM 1293 N N . LEU A 1 171 ? -1.556 9.854 32.239 1.00 98.25 171 LEU A N 1
ATOM 1294 C CA . LEU A 1 171 ? -2.762 10.616 31.898 1.00 98.25 171 LEU A CA 1
ATOM 1295 C C . LEU A 1 171 ? -3.528 9.994 30.722 1.00 98.25 171 LEU A C 1
ATOM 1297 O O . LEU A 1 171 ? -4.739 9.785 30.799 1.00 98.25 171 LEU A O 1
ATOM 1301 N N . HIS A 1 172 ? -2.840 9.647 29.632 1.00 97.62 172 HIS A N 1
ATOM 1302 C CA . HIS A 1 172 ? -3.497 9.041 28.468 1.00 97.62 172 HIS A CA 1
ATOM 1303 C C . HIS A 1 172 ? -4.049 7.647 28.768 1.00 97.62 172 HIS A C 1
ATOM 1305 O O . HIS A 1 172 ? -5.131 7.308 28.288 1.00 97.62 172 HIS A O 1
ATOM 1311 N N . ARG A 1 173 ? -3.379 6.867 29.624 1.00 97.25 173 ARG A N 1
ATOM 1312 C CA . ARG A 1 173 ? -3.907 5.586 30.119 1.00 97.25 173 ARG A CA 1
ATOM 1313 C C . ARG A 1 173 ? -5.194 5.767 30.922 1.00 97.25 173 ARG A C 1
ATOM 1315 O O . ARG A 1 173 ? -6.126 4.986 30.743 1.00 97.25 173 ARG A O 1
ATOM 1322 N N . GLU A 1 174 ? -5.274 6.789 31.771 1.00 97.75 174 GLU A N 1
ATOM 1323 C CA . GLU A 1 174 ? -6.504 7.095 32.509 1.00 97.75 174 GLU A CA 1
ATOM 1324 C C . GLU A 1 174 ? -7.636 7.535 31.569 1.00 97.75 174 GLU A C 1
ATOM 1326 O O . GLU A 1 174 ? -8.762 7.046 31.675 1.00 97.75 174 GLU A O 1
ATOM 1331 N N . SER A 1 175 ? -7.324 8.380 30.585 1.00 97.75 175 SER A N 1
ATOM 1332 C CA . SER A 1 175 ? -8.270 8.782 29.538 1.00 97.75 175 SER A CA 1
ATOM 1333 C C . SER A 1 175 ? -8.811 7.575 28.759 1.00 97.75 175 SER A C 1
ATOM 1335 O O . SER A 1 175 ? -10.027 7.427 28.611 1.00 97.75 175 SER A O 1
ATOM 1337 N N . ASP A 1 176 ? -7.938 6.652 28.335 1.00 97.25 176 ASP A N 1
ATOM 1338 C CA . ASP A 1 176 ? -8.336 5.412 27.658 1.00 97.25 176 ASP A CA 1
ATOM 1339 C C . ASP A 1 176 ? -9.213 4.524 28.558 1.00 97.25 176 ASP A C 1
ATOM 1341 O O . ASP A 1 176 ? -10.210 3.972 28.087 1.00 97.25 176 ASP A O 1
ATOM 1345 N N . ARG A 1 177 ? -8.896 4.414 29.858 1.00 97.06 177 ARG A N 1
ATOM 1346 C CA . ARG A 1 177 ? -9.696 3.646 30.828 1.00 97.06 177 ARG A CA 1
ATOM 1347 C C . ARG A 1 177 ? -11.117 4.196 30.936 1.00 97.06 177 ARG A C 1
ATOM 1349 O O . ARG A 1 177 ? -12.077 3.426 30.876 1.00 97.06 177 ARG A O 1
ATOM 1356 N N . LEU A 1 178 ? -11.268 5.511 31.087 1.00 97.50 178 LEU A N 1
ATOM 1357 C CA . LEU A 1 178 ? -12.579 6.157 31.180 1.00 97.50 178 LEU A CA 1
ATOM 1358 C C . LEU A 1 178 ? -13.351 6.072 29.855 1.00 97.50 178 LEU A C 1
ATOM 1360 O O . LEU A 1 178 ? -14.545 5.771 29.858 1.00 97.50 178 LEU A O 1
ATOM 1364 N N . ALA A 1 179 ? -12.675 6.259 28.718 1.00 96.62 179 ALA A N 1
ATOM 1365 C CA . ALA A 1 179 ? -13.286 6.140 27.397 1.00 96.62 179 ALA A CA 1
ATOM 1366 C C . ALA A 1 179 ? -13.794 4.713 27.129 1.00 96.62 179 ALA A C 1
ATOM 1368 O O . ALA A 1 179 ? -14.921 4.532 26.662 1.00 96.62 179 ALA A O 1
ATOM 1369 N N . ARG A 1 180 ? -13.003 3.691 27.485 1.00 95.50 180 ARG A N 1
ATOM 1370 C CA . ARG A 1 180 ? -13.400 2.278 27.396 1.00 95.50 180 ARG A CA 1
ATOM 1371 C C . ARG A 1 180 ? -14.619 1.980 28.266 1.00 95.50 180 ARG A C 1
ATOM 1373 O O . ARG A 1 180 ? -15.576 1.381 27.779 1.00 95.50 180 ARG A O 1
ATOM 1380 N N . ARG A 1 181 ? -14.636 2.467 29.512 1.00 94.88 181 ARG A N 1
ATOM 1381 C CA . ARG A 1 181 ? -15.803 2.346 30.403 1.00 94.88 181 ARG A CA 1
ATOM 1382 C C . ARG A 1 181 ? -17.060 2.968 29.801 1.00 94.88 181 ARG A C 1
ATOM 1384 O O . ARG A 1 181 ? -18.107 2.330 29.797 1.00 94.88 181 ARG A O 1
ATOM 1391 N N . LEU A 1 182 ? -16.967 4.175 29.241 1.00 94.19 182 LEU A N 1
ATOM 1392 C CA . LEU A 1 182 ? -18.110 4.835 28.599 1.00 94.19 182 LEU A CA 1
ATOM 1393 C C . LEU A 1 182 ? -18.606 4.077 27.352 1.00 94.19 182 LEU A C 1
ATOM 1395 O O . LEU A 1 182 ? -19.799 4.094 27.040 1.00 94.19 182 LEU A O 1
ATOM 1399 N N . LEU A 1 183 ? -17.709 3.398 26.635 1.00 91.81 183 LEU A N 1
ATOM 1400 C CA . LEU A 1 183 ? -18.080 2.545 25.509 1.00 91.81 183 LEU A CA 1
ATOM 1401 C C . LEU A 1 183 ? -18.760 1.236 25.946 1.00 91.81 183 LEU A C 1
ATOM 1403 O O . LEU A 1 183 ? -19.722 0.837 25.291 1.00 91.81 183 LEU A O 1
ATOM 1407 N N . ASP A 1 184 ? -18.289 0.585 27.016 1.00 88.44 184 ASP A N 1
ATOM 1408 C CA . ASP A 1 184 ? -18.816 -0.709 27.489 1.00 88.44 184 ASP A CA 1
ATOM 1409 C C . ASP A 1 184 ? -20.083 -0.593 28.345 1.00 88.44 184 ASP A C 1
ATOM 1411 O O . ASP A 1 184 ? -21.014 -1.378 28.168 1.00 88.44 184 ASP A O 1
ATOM 1415 N N . GLU A 1 185 ? -20.155 0.386 29.252 1.00 87.00 185 GLU A N 1
ATOM 1416 C CA . GLU A 1 185 ? -21.307 0.558 30.152 1.00 87.00 185 GLU A CA 1
ATOM 1417 C C . GLU A 1 185 ? -22.571 1.011 29.377 1.00 87.00 185 GLU A C 1
ATOM 1419 O O . GLU A 1 185 ? -23.704 0.769 29.805 1.00 87.00 185 GLU A O 1
ATOM 1424 N N . GLY A 1 186 ? -22.397 1.562 28.169 1.00 79.88 186 GLY A N 1
ATOM 1425 C CA . GLY A 1 186 ? -23.475 1.918 27.244 1.00 79.88 186 GLY A CA 1
ATOM 1426 C C . GLY A 1 186 ? -23.983 3.360 27.406 1.00 79.88 186 GLY A C 1
ATOM 1427 O O . GLY A 1 186 ? -23.252 4.221 27.898 1.00 79.88 186 GLY A O 1
ATOM 1428 N N . PRO A 1 187 ? -25.204 3.672 26.926 1.00 87.44 187 PRO A N 1
ATOM 1429 C CA . PRO A 1 187 ? -25.736 5.033 26.943 1.00 87.44 187 PRO A CA 1
ATOM 1430 C C . PRO A 1 187 ? -25.991 5.555 28.364 1.00 87.44 187 PRO A C 1
ATOM 1432 O O . PRO A 1 187 ? -26.322 4.797 29.279 1.00 87.44 187 PRO A O 1
ATOM 1435 N N . ARG A 1 188 ? -25.869 6.876 28.515 1.00 92.38 188 ARG A N 1
ATOM 1436 C CA . ARG A 1 188 ? -26.096 7.629 29.754 1.00 92.38 188 ARG A CA 1
ATOM 1437 C C . ARG A 1 188 ? -27.327 8.509 29.600 1.00 92.38 188 ARG A C 1
ATOM 1439 O O . ARG A 1 188 ? -27.623 8.954 28.491 1.00 92.38 188 ARG A O 1
ATOM 1446 N N . GLU A 1 189 ? -28.043 8.761 30.689 1.00 90.25 189 GLU A N 1
ATOM 1447 C CA . GLU A 1 189 ? -29.199 9.658 30.650 1.00 90.25 189 GLU A CA 1
ATOM 1448 C C . GLU A 1 189 ? -28.807 11.047 30.122 1.00 90.25 189 GLU A C 1
ATOM 1450 O O . GLU A 1 189 ? -27.758 11.600 30.466 1.00 90.25 189 GLU A O 1
ATOM 1455 N N . GLY A 1 190 ? -29.628 11.589 29.218 1.00 87.19 190 GLY A N 1
ATOM 1456 C CA . GLY A 1 190 ? -29.384 12.884 28.579 1.00 87.19 190 GLY A CA 1
ATOM 1457 C C . GLY A 1 190 ? -28.136 12.952 27.690 1.00 87.19 190 GLY A C 1
ATOM 1458 O O . GLY A 1 190 ? -27.713 14.055 27.370 1.00 87.19 190 GLY A O 1
ATOM 1459 N N . LEU A 1 191 ? -27.517 11.819 27.333 1.00 89.69 191 LEU A N 1
ATOM 1460 C CA . LEU A 1 191 ? -26.357 11.755 26.437 1.00 89.69 191 LEU A CA 1
ATOM 1461 C C . LEU A 1 191 ? -26.735 11.002 25.153 1.00 89.69 191 LEU A C 1
ATOM 1463 O O . LEU A 1 191 ? -26.739 9.767 25.124 1.00 89.69 191 LEU A O 1
ATOM 1467 N N . GLY A 1 192 ? -27.070 11.749 24.098 1.00 85.81 192 GLY A N 1
ATOM 1468 C CA . GLY A 1 192 ? -27.428 11.185 22.790 1.00 85.81 192 GLY A CA 1
ATOM 1469 C C . GLY A 1 192 ? -26.256 10.478 22.096 1.00 85.81 192 GLY A C 1
ATOM 1470 O O . GLY A 1 192 ? -25.102 10.602 22.508 1.00 85.81 192 GLY A O 1
ATOM 1471 N N . GLU A 1 193 ? -26.519 9.739 21.012 1.00 85.69 193 GLU A N 1
ATOM 1472 C CA . GLU A 1 193 ? -25.468 8.979 20.313 1.00 85.69 193 GLU A CA 1
ATOM 1473 C C . GLU A 1 193 ? -24.403 9.876 19.678 1.00 85.69 193 GLU A C 1
ATOM 1475 O O . GLU A 1 193 ? -23.208 9.649 19.884 1.00 85.69 193 GLU A O 1
ATOM 1480 N N . ALA A 1 194 ? -24.830 10.916 18.957 1.00 88.75 194 ALA A N 1
ATOM 1481 C CA . ALA A 1 194 ? -23.934 11.897 18.353 1.00 88.75 194 ALA A CA 1
ATOM 1482 C C . ALA A 1 194 ? -23.117 12.652 19.415 1.00 88.75 194 ALA A C 1
ATOM 1484 O O . ALA A 1 194 ? -21.912 12.846 19.248 1.00 88.75 194 ALA A O 1
ATOM 1485 N N . GLU A 1 195 ? -23.736 13.005 20.546 1.00 91.38 195 GLU A N 1
ATOM 1486 C CA . GLU A 1 195 ? -23.060 13.671 21.666 1.00 91.38 195 GLU A CA 1
ATOM 1487 C C . GLU A 1 195 ? -22.025 12.749 22.326 1.00 91.38 195 GLU A C 1
ATOM 1489 O O . GLU A 1 195 ? -20.883 13.158 22.542 1.00 91.38 195 GLU A O 1
ATOM 1494 N N . ARG A 1 196 ? -22.375 11.478 22.578 1.00 91.69 196 ARG A N 1
ATOM 1495 C CA . ARG A 1 196 ? -21.452 10.469 23.122 1.00 91.69 196 ARG A CA 1
ATOM 1496 C C . ARG A 1 196 ? -20.260 10.247 22.194 1.00 91.69 196 ARG A C 1
ATOM 1498 O O . ARG A 1 196 ? -19.119 10.212 22.655 1.00 91.69 196 ARG A O 1
ATOM 1505 N N . TYR A 1 197 ? -20.519 10.098 20.896 1.00 92.44 197 TYR A N 1
ATOM 1506 C CA . TYR A 1 197 ? -19.480 9.953 19.879 1.00 92.44 197 TYR A CA 1
ATOM 1507 C C . TYR A 1 197 ? -18.559 11.180 19.841 1.00 92.44 197 TYR A C 1
ATOM 1509 O O . TYR A 1 197 ? -17.334 11.042 19.896 1.00 92.44 197 TYR A O 1
ATOM 1517 N N . GLY A 1 198 ? -19.149 12.379 19.831 1.00 92.44 198 GLY A N 1
ATOM 1518 C CA . GLY A 1 198 ? -18.427 13.645 19.884 1.00 92.44 198 GLY A CA 1
ATOM 1519 C C . GLY A 1 198 ? -17.548 13.762 21.128 1.00 92.44 198 GLY A C 1
ATOM 1520 O O . GLY A 1 198 ? -16.374 14.099 21.003 1.00 92.44 198 GLY A O 1
ATOM 1521 N N . LEU A 1 199 ? -18.068 13.417 22.311 1.00 93.88 199 LEU A N 1
ATOM 1522 C CA . LEU A 1 199 ? -17.322 13.414 23.574 1.00 93.88 199 LEU A CA 1
ATOM 1523 C C . LEU A 1 199 ? -16.106 12.481 23.528 1.00 93.88 199 LEU A C 1
ATOM 1525 O O . LEU A 1 199 ? -15.013 12.879 23.924 1.00 93.88 199 LEU A O 1
ATOM 1529 N N . LEU A 1 200 ? -16.263 11.255 23.026 1.00 94.50 200 LEU A N 1
ATOM 1530 C CA . LEU A 1 200 ? -15.151 10.306 22.922 1.00 94.50 200 LEU A CA 1
ATOM 1531 C C . LEU A 1 200 ? -14.063 10.792 21.949 1.00 94.50 200 LEU A C 1
ATOM 1533 O O . LEU A 1 200 ? -12.878 10.550 22.180 1.00 94.50 200 LEU A O 1
ATOM 1537 N N . ARG A 1 201 ? -14.450 11.521 20.894 1.00 93.19 201 ARG A N 1
ATOM 1538 C CA . ARG A 1 201 ? -13.525 12.118 19.918 1.00 93.19 201 ARG A CA 1
ATOM 1539 C C . ARG A 1 201 ? -12.959 13.475 20.313 1.00 93.19 201 ARG A C 1
ATOM 1541 O O . ARG A 1 201 ? -12.029 13.936 19.660 1.00 93.19 201 ARG A O 1
ATOM 1548 N N . ARG A 1 202 ? -13.416 14.105 21.398 1.00 92.88 202 ARG A N 1
ATOM 1549 C CA . ARG A 1 202 ? -12.790 15.344 21.903 1.00 92.88 202 ARG A CA 1
ATOM 1550 C C . ARG A 1 202 ? -11.298 15.171 22.198 1.00 92.88 202 ARG A C 1
ATOM 1552 O O . ARG A 1 202 ? -10.532 16.092 21.930 1.00 92.88 202 ARG A O 1
ATOM 1559 N N . ARG A 1 203 ? -10.864 13.952 22.556 1.00 92.50 203 ARG A N 1
ATOM 1560 C CA . ARG A 1 203 ? -9.445 13.556 22.691 1.00 92.50 203 ARG A CA 1
ATOM 1561 C C . ARG A 1 203 ? -8.552 13.922 21.496 1.00 92.50 203 ARG A C 1
ATOM 1563 O O . ARG A 1 203 ? -7.332 13.918 21.620 1.00 92.50 203 ARG A O 1
ATOM 1570 N N . GLU A 1 204 ? -9.142 14.148 20.325 1.00 93.75 204 GLU A N 1
ATOM 1571 C CA . GLU A 1 204 ? -8.460 14.523 19.087 1.00 93.75 204 GLU A CA 1
ATOM 1572 C C . GLU A 1 204 ? -8.026 15.996 19.057 1.00 93.75 204 GLU A C 1
ATOM 1574 O O . GLU A 1 204 ? -7.366 16.413 18.106 1.00 93.75 204 GLU A O 1
ATOM 1579 N N . TRP A 1 205 ? -8.454 16.812 20.022 1.00 93.75 205 TRP A N 1
ATOM 1580 C CA . TRP A 1 205 ? -8.153 18.246 20.059 1.00 93.75 205 TRP A CA 1
ATOM 1581 C C . TRP A 1 205 ? -8.187 18.897 21.442 1.00 93.75 205 TRP A C 1
ATOM 1583 O O . TRP A 1 205 ? -7.900 20.090 21.538 1.00 93.75 205 TRP A O 1
ATOM 1593 N N . THR A 1 206 ? -8.518 18.155 22.498 1.00 95.50 206 THR A N 1
ATOM 1594 C CA . THR A 1 206 ? -8.478 18.648 23.877 1.00 95.50 206 THR A CA 1
ATOM 1595 C C . THR A 1 206 ? -7.198 18.246 24.603 1.00 95.50 206 THR A C 1
ATOM 1597 O O . THR A 1 206 ? -6.575 17.225 24.306 1.00 95.50 206 THR A O 1
ATOM 1600 N N . TRP A 1 207 ? -6.820 19.043 25.600 1.00 97.50 207 TRP A N 1
ATOM 1601 C CA . TRP A 1 207 ? -5.855 18.652 26.620 1.00 97.50 207 TRP A CA 1
ATOM 1602 C C . TRP A 1 207 ? -6.364 17.413 27.371 1.00 97.50 207 TRP A C 1
ATOM 1604 O O . TRP A 1 207 ? -7.574 17.213 27.521 1.00 97.50 207 TRP A O 1
ATOM 1614 N N . VAL A 1 208 ? -5.451 16.531 27.784 1.00 97.88 208 VAL A N 1
ATOM 1615 C CA . VAL A 1 208 ? -5.831 15.186 28.243 1.00 97.88 208 VAL A CA 1
ATOM 1616 C C . VAL A 1 208 ? -6.579 15.222 29.578 1.00 97.88 208 VAL A C 1
ATOM 1618 O O . VAL A 1 208 ? -7.562 14.503 29.726 1.00 97.88 208 VAL A O 1
ATOM 1621 N N . GLU A 1 209 ? -6.216 16.110 30.501 1.00 98.06 209 GLU A N 1
ATOM 1622 C CA . GLU A 1 209 ? -6.938 16.311 31.762 1.00 98.06 209 GLU A CA 1
ATOM 1623 C C . GLU A 1 209 ? -8.363 16.833 31.538 1.00 98.06 209 GLU A C 1
ATOM 1625 O O . GLU A 1 209 ? -9.294 16.362 32.191 1.00 98.06 209 GLU A O 1
ATOM 1630 N N . ASP A 1 210 ? -8.564 17.730 30.568 1.00 97.50 210 ASP A N 1
ATOM 1631 C CA . ASP A 1 210 ? -9.900 18.234 30.225 1.00 97.50 210 ASP A CA 1
ATOM 1632 C C . ASP A 1 210 ? -10.772 17.107 29.648 1.00 97.50 210 ASP A C 1
ATOM 1634 O O . ASP A 1 210 ? -11.965 17.010 29.944 1.00 97.50 210 ASP A O 1
ATOM 1638 N N . GLN A 1 211 ? -10.166 16.206 28.865 1.00 97.44 211 GLN A N 1
ATOM 1639 C CA . GLN A 1 211 ? -10.844 15.008 28.372 1.00 97.44 211 GLN A CA 1
ATOM 1640 C C . GLN A 1 211 ? -11.204 14.049 29.511 1.00 97.44 211 GLN A C 1
ATOM 1642 O O . GLN A 1 211 ? -12.317 13.528 29.535 1.00 97.44 211 GLN A O 1
ATOM 1647 N N . ILE A 1 212 ? -10.285 13.811 30.451 1.00 98.62 212 ILE A N 1
ATOM 1648 C CA . ILE A 1 212 ? -10.523 12.974 31.637 1.00 98.62 212 ILE A CA 1
ATOM 1649 C C . ILE A 1 212 ? -11.695 13.536 32.445 1.00 98.62 212 ILE A C 1
ATOM 1651 O O . ILE A 1 212 ? -12.621 12.792 32.769 1.00 98.62 212 ILE A O 1
ATOM 1655 N N . ALA A 1 213 ? -11.701 14.846 32.706 1.00 98.38 213 ALA A N 1
ATOM 1656 C CA . ALA A 1 213 ? -12.774 15.514 33.435 1.00 98.38 213 ALA A CA 1
ATOM 1657 C C . ALA A 1 213 ? -14.126 15.378 32.713 1.00 98.38 213 ALA A C 1
ATOM 1659 O O . ALA A 1 213 ? -15.129 15.024 33.333 1.00 98.38 213 ALA A O 1
ATOM 1660 N N . ALA A 1 214 ? -14.154 15.586 31.392 1.00 97.06 214 ALA A N 1
ATOM 1661 C CA . ALA A 1 214 ? -15.373 15.456 30.596 1.00 97.06 214 ALA A CA 1
ATOM 1662 C C . ALA A 1 214 ? -15.904 14.009 30.550 1.00 97.06 214 ALA A C 1
ATOM 1664 O O . ALA A 1 214 ? -17.115 13.791 30.621 1.00 97.06 214 ALA A O 1
ATOM 1665 N N . LEU A 1 215 ? -15.014 13.014 30.457 1.00 97.69 215 LEU A N 1
ATOM 1666 C CA . LEU A 1 215 ? -15.384 11.599 30.523 1.00 97.69 215 LEU A CA 1
ATOM 1667 C C . LEU A 1 215 ? -15.917 11.219 31.910 1.00 97.69 215 LEU A C 1
ATOM 1669 O O . LEU A 1 215 ? -16.917 10.509 31.990 1.00 97.69 215 LEU A O 1
ATOM 1673 N N . GLY A 1 216 ? -15.290 11.712 32.982 1.00 97.69 216 GLY A N 1
ATOM 1674 C CA . GLY A 1 216 ? -15.764 11.536 34.357 1.00 97.69 216 GLY A CA 1
ATOM 1675 C C . GLY A 1 216 ? -17.181 12.078 34.538 1.00 97.69 216 GLY A C 1
ATOM 1676 O O . GLY A 1 216 ? -18.084 11.321 34.879 1.00 97.69 216 GLY A O 1
ATOM 1677 N N . ALA A 1 217 ? -17.410 13.337 34.154 1.00 96.44 217 ALA A N 1
ATOM 1678 C CA . ALA A 1 217 ? -18.726 13.973 34.245 1.00 96.44 217 ALA A CA 1
ATOM 1679 C C . ALA A 1 217 ? -19.817 13.237 33.441 1.00 96.44 217 ALA A C 1
ATOM 1681 O O . ALA A 1 217 ? -20.983 13.219 33.831 1.00 96.44 217 ALA A O 1
ATOM 1682 N N . ALA A 1 218 ? -19.466 12.619 32.309 1.00 96.31 218 ALA A N 1
ATOM 1683 C CA . ALA A 1 218 ? -20.403 11.793 31.551 1.00 96.31 218 ALA A CA 1
ATOM 1684 C C . ALA A 1 218 ? -20.687 10.441 32.225 1.00 96.31 218 ALA A C 1
ATOM 1686 O O . ALA A 1 218 ? -21.813 9.951 32.149 1.00 96.31 218 ALA A O 1
ATOM 1687 N N . LEU A 1 219 ? -19.689 9.838 32.874 1.00 96.31 219 LEU A N 1
ATOM 1688 C CA . LEU A 1 219 ? -19.835 8.588 33.625 1.00 96.31 219 LEU A CA 1
ATOM 1689 C C . LEU A 1 219 ? -20.614 8.770 34.936 1.00 96.31 219 LEU A C 1
ATOM 1691 O O . LEU A 1 219 ? -21.262 7.816 35.364 1.00 96.31 219 LEU A O 1
ATOM 1695 N N . ASP A 1 220 ? -20.602 9.971 35.519 1.00 95.69 220 ASP A N 1
ATOM 1696 C CA . ASP A 1 220 ? -21.404 10.329 36.699 1.00 95.69 220 ASP A CA 1
ATOM 1697 C C . ASP A 1 220 ? -22.908 10.404 36.393 1.00 95.69 220 ASP A C 1
ATOM 1699 O O . ASP A 1 220 ? -23.742 10.280 37.291 1.00 95.69 220 ASP A O 1
ATOM 1703 N N . ARG A 1 221 ? -23.285 10.565 35.115 1.00 95.25 221 ARG A N 1
ATOM 1704 C CA . ARG A 1 221 ? -24.689 10.474 34.699 1.00 95.25 221 ARG A CA 1
ATOM 1705 C C . ARG A 1 221 ? -25.206 9.035 34.891 1.00 95.25 221 ARG A C 1
ATOM 1707 O O . ARG A 1 221 ? -24.471 8.075 34.607 1.00 95.25 221 ARG A O 1
ATOM 1714 N N . PRO A 1 222 ? -26.478 8.844 35.288 1.00 93.88 222 PRO A N 1
ATOM 1715 C CA . PRO A 1 222 ? -27.053 7.510 35.431 1.00 93.88 222 PRO A CA 1
ATOM 1716 C C . PRO A 1 222 ? -26.934 6.690 34.139 1.00 93.88 222 PRO A C 1
ATOM 1718 O O . PRO A 1 222 ? -27.159 7.187 33.029 1.00 93.88 222 PRO A O 1
ATOM 1721 N N . ALA A 1 223 ? -26.544 5.421 34.274 1.00 92.81 223 ALA A N 1
ATOM 1722 C CA . ALA A 1 223 ? -26.516 4.487 33.155 1.00 92.81 223 ALA A CA 1
ATOM 1723 C C . ALA A 1 223 ? -27.948 4.133 32.744 1.00 92.81 223 ALA A C 1
ATOM 1725 O O . ALA A 1 223 ? -28.760 3.767 33.591 1.00 92.81 223 ALA A O 1
ATOM 1726 N N . VAL A 1 224 ? -28.246 4.172 31.443 1.00 90.31 224 VAL A N 1
ATOM 1727 C CA . VAL A 1 224 ? -29.557 3.742 30.945 1.00 90.31 224 VAL A CA 1
ATOM 1728 C C . VAL A 1 224 ? -29.634 2.210 31.025 1.00 90.31 224 VAL A C 1
ATOM 1730 O O . VAL A 1 224 ? -28.842 1.525 30.348 1.00 90.31 224 VAL A O 1
ATOM 1733 N N . PRO A 1 225 ? -30.582 1.645 31.804 1.00 87.62 225 PRO A N 1
ATOM 1734 C CA . PRO A 1 225 ? -30.712 0.201 31.962 1.00 87.62 225 PRO A CA 1
ATOM 1735 C C . PRO A 1 225 ? -30.919 -0.491 30.609 1.00 87.62 225 PRO A C 1
ATOM 1737 O O . PRO A 1 225 ? -31.625 0.061 29.763 1.00 87.62 225 PRO A O 1
ATOM 1740 N N . PRO A 1 226 ? -30.369 -1.701 30.382 1.00 83.06 226 PRO A N 1
ATOM 1741 C CA . PRO A 1 226 ? -30.487 -2.406 29.103 1.00 83.06 226 PRO A CA 1
ATOM 1742 C C . PRO A 1 226 ? -31.911 -2.490 28.536 1.00 83.06 226 PRO A C 1
ATOM 1744 O O . PRO A 1 226 ? -32.089 -2.253 27.345 1.00 83.06 226 PRO A O 1
ATOM 1747 N N . GLY A 1 227 ? -32.918 -2.744 29.382 1.00 80.56 227 GLY A N 1
ATOM 1748 C CA . GLY A 1 227 ? -34.330 -2.821 28.976 1.00 80.56 227 GLY A CA 1
ATOM 1749 C C . GLY A 1 227 ? -34.974 -1.481 28.596 1.00 80.56 227 GLY A C 1
ATOM 1750 O O . GLY A 1 227 ? -36.010 -1.472 27.942 1.00 80.56 227 GLY A O 1
ATOM 1751 N N . SER A 1 228 ? -34.352 -0.356 28.958 1.00 85.06 228 SER A N 1
ATOM 1752 C CA . SER A 1 228 ? -34.838 1.001 28.666 1.00 85.06 228 SER A CA 1
ATOM 1753 C C . SER A 1 228 ? -34.138 1.640 27.460 1.00 85.06 228 SER A C 1
ATOM 1755 O O . SER A 1 228 ? -34.429 2.784 27.104 1.00 85.06 228 SER A O 1
ATOM 1757 N N . ARG A 1 229 ? -33.191 0.935 26.825 1.00 86.31 229 ARG A N 1
ATOM 1758 C CA . ARG A 1 229 ? -32.443 1.435 25.662 1.00 86.31 229 ARG A CA 1
ATOM 1759 C C . ARG A 1 229 ? -33.336 1.394 24.420 1.00 86.31 229 ARG A C 1
ATOM 1761 O O . ARG A 1 229 ? -33.737 0.321 23.983 1.00 86.31 229 ARG A O 1
ATOM 1768 N N . ARG A 1 230 ? -33.623 2.562 23.841 1.00 87.25 230 ARG A N 1
ATOM 1769 C CA . ARG A 1 230 ? -34.431 2.696 22.617 1.00 87.25 230 ARG A CA 1
ATOM 1770 C C . ARG A 1 230 ? -33.617 2.369 21.359 1.00 87.25 230 ARG A C 1
ATOM 1772 O O . ARG A 1 230 ? -32.399 2.528 21.356 1.00 87.25 230 ARG A O 1
ATOM 1779 N N . GLY A 1 231 ? -34.308 1.953 20.300 1.00 91.44 231 GLY A N 1
ATOM 1780 C CA . GLY A 1 231 ? -33.736 1.694 18.977 1.00 91.44 231 GLY A CA 1
ATOM 1781 C C . GLY A 1 231 ? -33.131 0.297 18.800 1.00 91.44 231 GLY A C 1
ATOM 1782 O O . GLY A 1 231 ? -32.684 -0.349 19.753 1.00 91.44 231 GLY A O 1
ATOM 1783 N N . VAL A 1 232 ? -33.120 -0.176 17.554 1.00 94.00 232 VAL A N 1
ATOM 1784 C CA . VAL A 1 232 ? -32.563 -1.479 17.176 1.00 94.00 232 VAL A CA 1
ATOM 1785 C C . VAL A 1 232 ? -31.033 -1.433 17.266 1.00 94.00 232 VAL A C 1
ATOM 1787 O O . VAL A 1 232 ? -30.417 -0.566 16.643 1.00 94.00 232 VAL A O 1
ATOM 1790 N N . PRO A 1 233 ? -30.389 -2.347 18.018 1.00 94.69 233 PRO A N 1
ATOM 1791 C CA . PRO A 1 233 ? -28.940 -2.346 18.176 1.00 94.69 233 PRO A CA 1
ATOM 1792 C C . PRO A 1 233 ? -28.249 -2.730 16.866 1.00 94.69 233 PRO A C 1
ATOM 1794 O O . PRO A 1 233 ? -28.503 -3.802 16.319 1.00 94.69 233 PRO A O 1
ATOM 1797 N N . ILE A 1 234 ? -27.327 -1.899 16.394 1.00 97.06 234 ILE A N 1
ATOM 1798 C CA . ILE A 1 234 ? -26.498 -2.171 15.218 1.00 97.06 234 ILE A CA 1
ATOM 1799 C C . ILE A 1 234 ? -25.005 -2.090 15.544 1.00 97.06 234 ILE A C 1
ATOM 1801 O O . ILE A 1 234 ? -24.590 -1.459 16.522 1.00 97.06 234 ILE A O 1
ATOM 1805 N N . LEU A 1 235 ? -24.203 -2.731 14.696 1.00 97.56 235 LEU A N 1
ATOM 1806 C CA . LEU A 1 235 ? -22.764 -2.513 14.596 1.00 97.56 235 LEU A CA 1
ATOM 1807 C C . LEU A 1 235 ? -22.489 -1.421 13.554 1.00 97.56 235 LEU A C 1
ATOM 1809 O O . LEU A 1 235 ? -22.990 -1.510 12.434 1.00 97.56 235 LEU A O 1
ATOM 1813 N N . LEU A 1 236 ? -21.638 -0.452 13.884 1.00 97.25 236 LEU A N 1
ATOM 1814 C CA . LEU A 1 236 ? -21.122 0.532 12.930 1.00 97.25 236 LEU A CA 1
ATOM 1815 C C . LEU A 1 236 ? -19.634 0.268 12.660 1.00 97.25 236 LEU A C 1
ATOM 1817 O O . LEU A 1 236 ? -18.833 0.282 13.590 1.00 97.25 236 LEU A O 1
ATOM 1821 N N . SER A 1 237 ? -19.246 0.014 11.409 1.00 97.12 237 SER A N 1
ATOM 1822 C CA . SER A 1 237 ? -17.857 -0.305 11.029 1.00 97.12 237 SER A CA 1
ATOM 1823 C C . SER A 1 237 ? -17.359 0.622 9.922 1.00 97.12 237 SER A C 1
ATOM 1825 O O . SER A 1 237 ? -18.121 0.977 9.029 1.00 97.12 237 SER A O 1
ATOM 1827 N N . GLY A 1 238 ? -16.088 1.025 9.966 1.00 95.44 238 GLY A N 1
ATOM 1828 C CA . GLY A 1 238 ? -15.499 1.913 8.961 1.00 95.44 238 GLY A CA 1
ATOM 1829 C C . GLY A 1 238 ? -14.283 2.684 9.464 1.00 95.44 238 GLY A C 1
ATOM 1830 O O . GLY A 1 238 ? -13.721 2.388 10.518 1.00 95.44 238 GLY A O 1
ATOM 1831 N N . ILE A 1 239 ? -13.862 3.709 8.720 1.00 94.88 239 ILE A N 1
ATOM 1832 C CA . ILE A 1 239 ? -12.812 4.615 9.208 1.00 94.88 239 ILE A CA 1
ATOM 1833 C C . ILE A 1 239 ? -13.421 5.576 10.223 1.00 94.88 239 ILE A C 1
ATOM 1835 O O . ILE A 1 239 ? -13.067 5.543 11.400 1.00 94.88 239 ILE A O 1
ATOM 1839 N N . VAL A 1 240 ? -14.371 6.386 9.777 1.00 93.12 240 VAL A N 1
ATOM 1840 C CA . VAL A 1 240 ? -15.084 7.366 10.588 1.00 93.12 240 VAL A CA 1
ATOM 1841 C C . VAL A 1 240 ? -16.534 7.490 10.045 1.00 93.12 240 VAL A C 1
ATOM 1843 O O . VAL A 1 240 ? -16.746 7.224 8.858 1.00 93.12 240 VAL A O 1
ATOM 1846 N N . PRO A 1 241 ? -17.552 7.748 10.893 1.00 91.19 241 PRO A N 1
ATOM 1847 C CA . PRO A 1 241 ? -18.974 7.780 10.558 1.00 91.19 241 PRO A CA 1
ATOM 1848 C C . PRO A 1 241 ? -19.437 9.177 10.093 1.00 91.19 241 PRO A C 1
ATOM 1850 O O . PRO A 1 241 ? -20.351 9.774 10.661 1.00 91.19 241 PRO A O 1
ATOM 1853 N N . GLU A 1 242 ? -18.782 9.699 9.067 1.00 87.75 242 GLU A N 1
ATOM 1854 C CA . GLU A 1 242 ? -19.074 10.957 8.375 1.00 87.75 242 GLU A CA 1
ATOM 1855 C C . GLU A 1 242 ? -19.917 10.651 7.124 1.00 87.75 242 GLU A C 1
ATOM 1857 O O . GLU A 1 242 ? -19.894 9.515 6.633 1.00 87.75 242 GLU A O 1
ATOM 1862 N N . PRO A 1 243 ? -20.670 11.626 6.580 1.00 89.00 243 PRO A N 1
ATOM 1863 C CA . PRO A 1 243 ? -20.689 13.072 6.875 1.00 89.00 243 PRO A CA 1
ATOM 1864 C C . PRO A 1 243 ? -21.501 13.481 8.125 1.00 89.00 243 PRO A C 1
ATOM 1866 O O . PRO A 1 243 ? -22.208 12.653 8.707 1.00 89.00 243 PRO A O 1
ATOM 1869 N N . PRO A 1 244 ? -21.432 14.763 8.554 1.00 87.88 244 PRO A N 1
ATOM 1870 C CA . PRO A 1 244 ? -22.274 15.292 9.628 1.00 87.88 244 PRO A CA 1
ATOM 1871 C C . PRO A 1 244 ? -23.769 14.995 9.416 1.00 87.88 244 PRO A C 1
ATOM 1873 O O . PRO A 1 244 ? -24.288 15.125 8.305 1.00 87.88 244 PRO A O 1
ATOM 1876 N N . GLY A 1 245 ? -24.455 14.602 10.494 1.00 90.69 245 GLY A N 1
ATOM 1877 C CA . GLY A 1 245 ? -25.863 14.186 10.484 1.00 90.69 245 GLY A CA 1
ATOM 1878 C C . GLY A 1 245 ? -26.095 12.686 10.258 1.00 90.69 245 GLY A C 1
ATOM 1879 O O . GLY A 1 245 ? -27.230 12.234 10.373 1.00 90.69 245 GLY A O 1
ATOM 1880 N N . LEU A 1 246 ? -25.052 11.892 9.974 1.00 94.06 246 LEU A N 1
ATOM 1881 C CA . LEU A 1 246 ? -25.176 10.436 9.808 1.00 94.06 246 LEU A CA 1
ATOM 1882 C C . LEU A 1 246 ? -25.689 9.747 11.080 1.00 94.06 246 LEU A C 1
ATOM 1884 O O . LEU A 1 246 ? -26.618 8.949 11.004 1.00 94.06 246 LEU A O 1
ATOM 1888 N N . LEU A 1 247 ? -25.107 10.056 12.245 1.00 94.38 247 LEU A N 1
ATOM 1889 C CA . LEU A 1 247 ? -25.529 9.458 13.520 1.00 94.38 247 LEU A CA 1
ATOM 1890 C C . LEU A 1 247 ? -26.951 9.880 13.911 1.00 94.38 247 LEU A C 1
ATOM 1892 O O . LEU A 1 247 ? -27.708 9.053 14.412 1.00 94.38 247 LEU A O 1
ATOM 1896 N N . ASP A 1 248 ? -27.330 11.128 13.629 1.00 93.94 248 ASP A N 1
ATOM 1897 C CA . ASP A 1 248 ? -28.692 11.614 13.871 1.00 93.94 248 ASP A CA 1
ATOM 1898 C C . ASP A 1 248 ? -29.691 10.886 12.965 1.00 93.94 248 ASP A C 1
ATOM 1900 O O . ASP A 1 248 ? -30.698 10.384 13.443 1.00 93.94 248 ASP A O 1
ATOM 1904 N N . ALA A 1 249 ? -29.368 10.705 11.680 1.00 95.06 249 ALA A N 1
ATOM 1905 C CA . ALA A 1 249 ? -30.216 9.955 10.755 1.00 95.06 249 ALA A CA 1
ATOM 1906 C C . ALA A 1 249 ? -30.394 8.479 11.159 1.00 95.06 249 ALA A C 1
ATOM 1908 O O . ALA A 1 249 ? -31.467 7.914 10.943 1.00 95.06 249 ALA A O 1
ATOM 1909 N N . LEU A 1 250 ? -29.373 7.848 11.757 1.00 95.44 250 LEU A N 1
ATOM 1910 C CA . LEU A 1 250 ? -29.511 6.507 12.338 1.00 95.44 250 LEU A CA 1
ATOM 1911 C C . LEU A 1 250 ? -30.516 6.514 13.497 1.00 95.44 250 LEU A C 1
ATOM 1913 O O . LEU A 1 250 ? -31.429 5.686 13.510 1.00 95.44 250 LEU A O 1
ATOM 1917 N N . ALA A 1 251 ? -30.374 7.458 14.430 1.00 93.12 251 ALA A N 1
ATOM 1918 C CA . ALA A 1 251 ? -31.270 7.594 15.574 1.00 93.12 251 ALA A CA 1
ATOM 1919 C C . ALA A 1 251 ? -32.717 7.905 15.149 1.00 93.12 251 ALA A C 1
ATOM 1921 O O . ALA A 1 251 ? -33.645 7.255 15.635 1.00 93.12 251 ALA A O 1
ATOM 1922 N N . ASP A 1 252 ? -32.905 8.823 14.195 1.00 94.06 252 ASP A N 1
ATOM 1923 C CA . ASP A 1 252 ? -34.202 9.180 13.601 1.00 94.06 252 ASP A CA 1
ATOM 1924 C C . ASP A 1 252 ? -34.880 7.967 12.946 1.00 94.06 252 ASP A C 1
ATOM 1926 O O . ASP A 1 252 ? -36.097 7.814 13.015 1.00 94.06 252 ASP A O 1
ATOM 1930 N N . SER A 1 253 ? -34.083 7.067 12.361 1.00 95.12 253 SER A N 1
ATOM 1931 C CA . SER A 1 253 ? -34.558 5.819 11.745 1.00 95.12 253 SER A CA 1
ATOM 1932 C C . SER A 1 253 ? -34.800 4.694 12.764 1.00 95.12 253 SER A C 1
ATOM 1934 O O . SER A 1 253 ? -35.016 3.544 12.387 1.00 95.12 253 SER A O 1
ATOM 1936 N N . GLY A 1 254 ? -34.730 4.983 14.067 1.00 93.94 254 GLY A N 1
ATOM 1937 C CA . GLY A 1 254 ? -34.944 3.997 15.126 1.00 93.94 254 GLY A CA 1
ATOM 1938 C C . GLY A 1 254 ? -33.790 3.006 15.306 1.00 93.94 254 GLY A C 1
ATOM 1939 O O . GLY A 1 254 ? -33.995 1.926 15.867 1.00 93.94 254 GLY A O 1
ATOM 1940 N N . LEU A 1 255 ? -32.581 3.344 14.856 1.00 94.81 255 LEU A N 1
ATOM 1941 C CA . LEU A 1 255 ? -31.369 2.548 15.055 1.00 94.81 255 LEU A CA 1
ATOM 1942 C C . LEU A 1 255 ? -30.544 3.091 16.226 1.00 94.81 255 LEU A C 1
ATOM 1944 O O . LEU A 1 255 ? -30.613 4.266 16.568 1.00 94.81 255 LEU A O 1
ATOM 1948 N N . ARG A 1 256 ? -29.753 2.214 16.849 1.00 93.44 256 ARG A N 1
ATOM 1949 C CA . ARG A 1 256 ? -28.830 2.564 17.934 1.00 93.44 256 ARG A CA 1
ATOM 1950 C C . ARG A 1 256 ? -27.492 1.863 17.738 1.00 93.44 256 ARG A C 1
ATOM 1952 O O . ARG A 1 256 ? -27.447 0.639 17.614 1.00 93.44 256 ARG A O 1
ATOM 1959 N N . VAL A 1 257 ? -26.386 2.595 17.790 1.00 94.19 257 VAL A N 1
ATOM 1960 C CA . VAL A 1 257 ? -25.026 2.045 17.715 1.00 94.19 257 VAL A CA 1
ATOM 1961 C C . VAL A 1 257 ? -24.671 1.341 19.029 1.00 94.19 257 VAL A C 1
ATOM 1963 O O . VAL A 1 257 ? -24.250 1.947 20.018 1.00 94.19 257 VAL A O 1
ATOM 1966 N N . ALA A 1 258 ? -24.848 0.020 19.053 1.00 93.06 258 ALA A N 1
ATOM 1967 C CA . ALA A 1 258 ? -24.569 -0.818 20.219 1.00 93.06 258 ALA A CA 1
ATOM 1968 C C . ALA A 1 258 ? -23.123 -1.333 20.256 1.00 93.06 258 ALA A C 1
ATOM 1970 O O . ALA A 1 258 ? -22.599 -1.593 21.337 1.00 93.06 258 ALA A O 1
ATOM 1971 N N . ALA A 1 259 ? -22.478 -1.446 19.096 1.00 93.81 259 ALA A N 1
ATOM 1972 C CA . ALA A 1 259 ? -21.062 -1.759 18.959 1.00 93.81 259 ALA A CA 1
ATOM 1973 C C . ALA A 1 259 ? -20.450 -0.942 17.818 1.00 93.81 259 ALA A C 1
ATOM 1975 O O . ALA A 1 259 ? -21.142 -0.584 16.862 1.00 93.81 259 ALA A O 1
ATOM 1976 N N . ASP A 1 260 ? -19.147 -0.691 17.895 1.00 94.25 260 ASP A N 1
ATOM 1977 C CA . ASP A 1 260 ? -18.388 -0.052 16.831 1.00 94.25 260 ASP A CA 1
ATOM 1978 C C . ASP A 1 260 ? -17.131 -0.852 16.460 1.00 94.25 260 ASP A C 1
ATOM 1980 O O . ASP A 1 260 ? -16.543 -1.560 17.276 1.00 94.25 260 ASP A O 1
ATOM 1984 N N . ASP A 1 261 ? -16.738 -0.718 15.200 1.00 95.44 261 ASP A N 1
ATOM 1985 C CA . ASP A 1 261 ? -15.451 -1.110 14.627 1.00 95.44 261 ASP A CA 1
ATOM 1986 C C . ASP A 1 261 ? -14.957 0.083 13.795 1.00 95.44 261 ASP A C 1
ATOM 1988 O O . ASP A 1 261 ? -14.859 0.009 12.571 1.00 95.44 261 ASP A O 1
ATOM 1992 N N . LEU A 1 262 ? -14.746 1.231 14.446 1.00 95.31 262 LEU A N 1
ATOM 1993 C CA . LEU A 1 262 ? -14.361 2.481 13.786 1.00 95.31 262 LEU A CA 1
ATOM 1994 C C . LEU A 1 262 ? -12.889 2.819 14.032 1.00 95.31 262 LEU A C 1
ATOM 1996 O O . LEU A 1 262 ? -12.429 2.839 15.177 1.00 95.31 262 LEU A O 1
ATOM 2000 N N . ALA A 1 263 ? -12.154 3.162 12.970 1.00 94.44 263 ALA A N 1
ATOM 2001 C CA . ALA A 1 263 ? -10.774 3.643 13.082 1.00 94.44 263 ALA A CA 1
ATOM 2002 C C . ALA A 1 263 ? -10.667 4.933 13.911 1.00 94.44 263 ALA A C 1
ATOM 2004 O O . ALA A 1 263 ? -9.733 5.077 14.689 1.00 94.44 263 ALA A O 1
ATOM 2005 N N . GLY A 1 264 ? -11.632 5.846 13.806 1.00 93.62 264 GLY A N 1
ATOM 2006 C CA . GLY A 1 264 ? -11.681 7.060 14.622 1.00 93.62 264 GLY A CA 1
ATOM 2007 C C . GLY A 1 264 ? -12.122 6.840 16.068 1.00 93.62 264 GLY A C 1
ATOM 2008 O O . GLY A 1 264 ? -12.082 7.794 16.839 1.00 93.62 264 GLY A O 1
ATOM 2009 N N . LEU A 1 265 ? -12.515 5.624 16.464 1.00 93.88 265 LEU A N 1
ATOM 2010 C CA . LEU A 1 265 ? -13.021 5.354 17.810 1.00 93.88 265 LEU A CA 1
ATOM 2011 C C . LEU A 1 265 ? -12.533 4.008 18.366 1.00 93.88 265 LEU A C 1
ATOM 2013 O O . LEU A 1 265 ? -11.407 3.939 18.862 1.00 93.88 265 LEU A O 1
ATOM 2017 N N . GLY A 1 266 ? -13.348 2.951 18.304 1.00 93.12 266 GLY A N 1
ATOM 2018 C CA . GLY A 1 266 ? -13.139 1.697 19.025 1.00 93.12 266 GLY A CA 1
ATOM 2019 C C . GLY A 1 266 ? -11.818 1.009 18.706 1.00 93.12 266 GLY A C 1
ATOM 2020 O O . GLY A 1 266 ? -11.205 0.429 19.597 1.00 93.12 266 GLY A O 1
ATOM 2021 N N . ARG A 1 267 ? -11.295 1.162 17.481 1.00 93.69 267 ARG A N 1
ATOM 2022 C CA . ARG A 1 267 ? -10.001 0.568 17.104 1.00 93.69 267 ARG A CA 1
ATOM 2023 C C . ARG A 1 267 ? -8.789 1.214 17.796 1.00 93.69 267 ARG A C 1
ATOM 2025 O O . ARG A 1 267 ? -7.703 0.638 17.761 1.00 93.69 267 ARG A O 1
ATOM 2032 N N . ARG A 1 268 ? -8.954 2.395 18.409 1.00 92.38 268 ARG A N 1
ATOM 2033 C CA . ARG A 1 268 ? -7.893 3.199 19.062 1.00 92.38 268 ARG A CA 1
ATOM 2034 C C . ARG A 1 268 ? -8.031 3.302 20.581 1.00 92.38 268 ARG A C 1
ATOM 2036 O O . ARG A 1 268 ? -7.255 4.011 21.225 1.00 92.38 268 ARG A O 1
ATOM 2043 N N . ILE A 1 269 ? -9.035 2.640 21.149 1.00 94.06 269 ILE A N 1
ATOM 2044 C CA . ILE A 1 269 ? -9.269 2.584 22.592 1.00 94.06 269 ILE A CA 1
ATOM 2045 C C . ILE A 1 269 ? -9.066 1.127 23.016 1.00 94.06 269 ILE A C 1
ATOM 2047 O O . ILE A 1 269 ? -9.884 0.282 22.643 1.00 94.06 269 ILE A O 1
ATOM 2051 N N . PRO A 1 270 ? -7.985 0.811 23.753 1.00 92.94 270 PRO A N 1
ATOM 2052 C CA . PRO A 1 270 ? -7.699 -0.551 24.192 1.00 92.94 270 PRO A CA 1
ATOM 2053 C C . PRO A 1 270 ? -8.893 -1.197 24.898 1.00 92.94 270 PRO A C 1
ATOM 2055 O O . PRO A 1 270 ? -9.504 -0.586 25.776 1.00 92.94 270 PRO A O 1
ATOM 2058 N N . GLU A 1 271 ? -9.206 -2.451 24.558 1.00 88.56 271 GLU A N 1
ATOM 2059 C CA . GLU A 1 271 ? -10.214 -3.218 25.307 1.00 88.56 271 GLU A CA 1
ATOM 2060 C C . GLU A 1 271 ? -9.754 -3.474 26.742 1.00 88.56 271 GLU A C 1
ATOM 2062 O O . GLU A 1 271 ? -10.530 -3.400 27.693 1.00 88.56 271 GLU A O 1
ATOM 2067 N N . ARG A 1 272 ? -8.456 -3.742 26.891 1.00 90.56 272 ARG A N 1
ATOM 2068 C CA . ARG A 1 272 ? -7.790 -3.937 28.168 1.00 90.56 272 ARG A CA 1
ATOM 2069 C C . ARG A 1 272 ? -6.412 -3.303 28.108 1.00 90.56 272 ARG A C 1
ATOM 2071 O O . ARG A 1 272 ? -5.617 -3.630 27.233 1.00 90.56 272 ARG A O 1
ATOM 2078 N N . LEU A 1 273 ? -6.117 -2.440 29.075 1.00 92.69 273 LEU A N 1
ATOM 2079 C CA . LEU A 1 273 ? -4.788 -1.860 29.216 1.00 92.69 273 LEU A CA 1
ATOM 2080 C C . LEU A 1 273 ? -3.821 -2.883 29.836 1.00 92.69 273 LEU A C 1
ATOM 2082 O O . LEU A 1 273 ? -4.159 -3.492 30.859 1.00 92.69 273 LEU A O 1
ATOM 2086 N N . PRO A 1 274 ? -2.616 -3.062 29.268 1.00 92.94 274 PRO A N 1
ATOM 2087 C CA . PRO A 1 274 ? -1.544 -3.808 29.918 1.00 92.94 274 PRO A CA 1
ATOM 2088 C C . PRO A 1 274 ? -1.156 -3.150 31.251 1.00 92.94 274 PRO A C 1
ATOM 2090 O O . PRO A 1 274 ? -1.252 -1.922 31.349 1.00 92.94 274 PRO A O 1
ATOM 2093 N N . PRO A 1 275 ? -0.710 -3.909 32.268 1.00 93.38 275 PRO A N 1
ATOM 2094 C CA . PRO A 1 275 ? -0.153 -3.333 33.493 1.00 93.38 275 PRO A CA 1
ATOM 2095 C C . PRO A 1 275 ? 1.003 -2.366 33.185 1.00 93.38 275 PRO A C 1
ATOM 2097 O O . PRO A 1 275 ? 1.749 -2.635 32.245 1.00 93.38 275 PRO A O 1
ATOM 2100 N N . PRO A 1 276 ? 1.146 -1.259 33.936 1.00 92.94 276 PRO A N 1
ATOM 2101 C CA . PRO A 1 276 ? 2.266 -0.342 33.750 1.00 92.94 276 PRO A CA 1
ATOM 2102 C C . PRO A 1 276 ? 3.587 -1.028 34.122 1.00 92.94 276 PRO A C 1
ATOM 2104 O O . PRO A 1 276 ? 3.654 -1.726 35.137 1.00 92.94 276 PRO A O 1
ATOM 2107 N N . THR A 1 277 ? 4.628 -0.821 33.321 1.00 92.12 277 THR A N 1
ATOM 2108 C CA . THR A 1 277 ? 5.973 -1.363 33.567 1.00 92.12 277 THR A CA 1
ATOM 2109 C C . THR A 1 277 ? 6.887 -0.368 34.281 1.00 92.12 277 THR A C 1
ATOM 2111 O O . THR A 1 277 ? 7.892 -0.776 34.859 1.00 92.12 277 THR A O 1
ATOM 2114 N N . GLY A 1 278 ? 6.542 0.925 34.255 1.00 89.00 278 GLY A N 1
ATOM 2115 C CA . GLY A 1 278 ? 7.377 2.017 34.766 1.00 89.00 278 GLY A CA 1
ATOM 2116 C C . GLY A 1 278 ? 8.365 2.579 33.738 1.00 89.00 278 GLY A C 1
ATOM 2117 O O . GLY A 1 278 ? 8.968 3.616 33.993 1.00 89.00 278 GLY A O 1
ATOM 2118 N N . ASP A 1 279 ? 8.499 1.944 32.571 1.00 93.62 279 ASP A N 1
ATOM 2119 C CA . ASP A 1 279 ? 9.223 2.484 31.418 1.00 93.62 279 ASP A CA 1
ATOM 2120 C C . ASP A 1 279 ? 8.197 3.027 30.406 1.00 93.62 279 ASP A C 1
ATOM 2122 O O . ASP A 1 279 ? 7.437 2.242 29.823 1.00 93.62 279 ASP A O 1
ATOM 2126 N N . PRO A 1 280 ? 8.165 4.349 30.147 1.00 95.06 280 PRO A N 1
ATOM 2127 C CA . PRO A 1 280 ? 7.155 4.939 29.278 1.00 95.06 280 PRO A CA 1
ATOM 2128 C C . PRO A 1 280 ? 7.217 4.425 27.835 1.00 95.06 280 PRO A C 1
ATOM 2130 O O . PRO A 1 280 ? 6.180 4.321 27.182 1.00 95.06 280 PRO A O 1
ATOM 2133 N N . ILE A 1 281 ? 8.394 4.071 27.310 1.00 94.81 281 ILE A N 1
ATOM 2134 C CA . ILE A 1 281 ? 8.518 3.551 25.941 1.00 94.81 281 ILE A CA 1
ATOM 2135 C C . ILE A 1 281 ? 7.961 2.127 25.867 1.00 94.81 281 ILE A C 1
ATOM 2137 O O . ILE A 1 281 ? 7.266 1.784 24.905 1.00 94.81 281 ILE A O 1
ATOM 2141 N N . GLN A 1 282 ? 8.221 1.304 26.885 1.00 92.75 282 GLN A N 1
ATOM 2142 C CA . GLN A 1 282 ? 7.639 -0.038 26.974 1.00 92.75 282 GLN A CA 1
ATOM 2143 C C . GLN A 1 282 ? 6.120 0.014 27.150 1.00 92.75 282 GLN A C 1
ATOM 2145 O O . GLN A 1 282 ? 5.411 -0.735 26.478 1.00 92.75 282 GLN A O 1
ATOM 2150 N N . ASP A 1 283 ? 5.614 0.925 27.982 1.00 94.06 283 ASP A N 1
ATOM 2151 C CA . ASP A 1 283 ? 4.177 1.109 28.196 1.00 94.06 283 ASP A CA 1
ATOM 2152 C C . ASP A 1 283 ? 3.454 1.544 26.912 1.00 94.06 283 ASP A C 1
ATOM 2154 O O . ASP A 1 283 ? 2.373 1.031 26.606 1.00 94.06 283 ASP A O 1
ATOM 2158 N N . LEU A 1 284 ? 4.061 2.430 26.114 1.00 94.94 284 LEU A N 1
ATOM 2159 C CA . LEU A 1 284 ? 3.544 2.829 24.800 1.00 94.94 284 LEU A CA 1
ATOM 2160 C C . LEU A 1 284 ? 3.534 1.667 23.800 1.00 94.94 284 LEU A C 1
ATOM 2162 O O . LEU A 1 284 ? 2.543 1.469 23.090 1.00 94.94 284 LEU A O 1
ATOM 2166 N N . ALA A 1 285 ? 4.608 0.874 23.751 1.00 92.50 285 ALA A N 1
ATOM 2167 C CA . ALA A 1 285 ? 4.680 -0.300 22.884 1.00 92.50 285 ALA A CA 1
ATOM 2168 C C . ALA A 1 285 ? 3.642 -1.366 23.286 1.00 92.50 285 ALA A C 1
ATOM 2170 O O . ALA A 1 285 ? 2.929 -1.895 22.433 1.00 92.50 285 ALA A O 1
ATOM 2171 N N . ALA A 1 286 ? 3.482 -1.630 24.585 1.00 91.56 286 ALA A N 1
ATOM 2172 C CA . ALA A 1 286 ? 2.475 -2.554 25.099 1.00 91.56 286 ALA A CA 1
ATOM 2173 C C . ALA A 1 286 ? 1.049 -2.053 24.818 1.00 91.56 286 ALA A C 1
ATOM 2175 O O . ALA A 1 286 ? 0.182 -2.828 24.401 1.00 91.56 286 ALA A O 1
ATOM 2176 N N . ARG A 1 287 ? 0.800 -0.746 24.983 1.00 92.56 287 ARG A N 1
ATOM 2177 C CA . ARG A 1 287 ? -0.473 -0.117 24.609 1.00 92.56 287 ARG A CA 1
ATOM 2178 C C . ARG A 1 287 ? -0.774 -0.340 23.128 1.00 92.56 287 ARG A C 1
ATOM 2180 O O . ARG A 1 287 ? -1.879 -0.770 22.805 1.00 92.56 287 ARG A O 1
ATOM 2187 N N . TYR A 1 288 ? 0.191 -0.109 22.239 1.00 90.62 288 TYR A N 1
ATOM 2188 C CA . TYR A 1 288 ? 0.024 -0.315 20.798 1.00 90.62 288 TYR A CA 1
ATOM 2189 C C . TYR A 1 288 ? -0.422 -1.744 20.443 1.00 90.62 288 TYR A C 1
ATOM 2191 O O . TYR A 1 288 ? -1.285 -1.925 19.575 1.00 90.62 288 TYR A O 1
ATOM 2199 N N . GLU A 1 289 ? 0.135 -2.741 21.134 1.00 87.44 289 GLU A N 1
ATOM 2200 C CA . GLU A 1 289 ? -0.211 -4.159 20.983 1.00 87.44 289 GLU A CA 1
ATOM 2201 C C . GLU A 1 289 ? -1.601 -4.512 21.529 1.00 87.44 289 GLU A C 1
ATOM 2203 O O . GLU A 1 289 ? -2.244 -5.432 21.028 1.00 87.44 289 GLU A O 1
ATOM 2208 N N . SER A 1 290 ? -2.096 -3.762 22.517 1.00 89.75 290 SER A N 1
ATOM 2209 C CA . SER A 1 290 ? -3.429 -3.960 23.110 1.00 89.75 290 SER A CA 1
ATOM 2210 C C . SER A 1 290 ? -4.589 -3.371 22.295 1.00 89.75 290 SER A C 1
ATOM 2212 O O . SER A 1 290 ? -5.757 -3.613 22.604 1.00 89.75 290 SER A O 1
ATOM 2214 N N . LEU A 1 291 ? -4.283 -2.576 21.267 1.00 91.50 291 LEU A N 1
ATOM 2215 C CA . LEU A 1 291 ? -5.281 -1.973 20.387 1.00 91.50 291 LEU A CA 1
ATOM 2216 C C . LEU A 1 291 ? -5.946 -3.022 19.490 1.00 91.50 291 LEU A C 1
ATOM 2218 O O . LEU A 1 291 ? -5.298 -3.964 19.026 1.00 91.50 291 LEU A O 1
ATOM 2222 N N . ALA A 1 292 ? -7.224 -2.809 19.173 1.00 91.25 292 ALA A N 1
ATOM 2223 C CA . ALA A 1 292 ? -7.976 -3.732 18.335 1.00 91.25 292 ALA A CA 1
ATOM 2224 C C . ALA A 1 292 ? -7.354 -3.887 16.925 1.00 91.25 292 ALA A C 1
ATOM 2226 O O . ALA A 1 292 ? -6.640 -2.990 16.435 1.00 91.25 292 ALA A O 1
ATOM 2227 N N . PRO A 1 293 ? -7.621 -5.019 16.244 1.00 90.44 293 PRO A N 1
ATOM 2228 C CA . PRO A 1 293 ? -7.215 -5.217 14.859 1.00 90.44 293 PRO A CA 1
ATOM 2229 C C . PRO A 1 293 ? -7.749 -4.105 13.954 1.00 90.44 293 PRO A C 1
ATOM 2231 O O . PRO A 1 293 ? -8.893 -3.673 14.072 1.00 90.44 293 PRO A O 1
ATOM 2234 N N . CYS A 1 294 ? -6.919 -3.644 13.025 1.00 90.69 294 CYS A N 1
ATOM 2235 C CA . CYS A 1 294 ? -7.270 -2.559 12.116 1.00 90.69 294 CYS A CA 1
ATOM 2236 C C . CYS A 1 294 ? -6.709 -2.858 10.731 1.00 90.69 294 CYS A C 1
ATOM 2238 O O . CYS A 1 294 ? -5.532 -3.205 10.614 1.00 90.69 294 CYS A O 1
ATOM 2240 N N . SER A 1 295 ? -7.517 -2.645 9.689 1.00 89.62 295 SER A N 1
ATOM 2241 C CA . SER A 1 295 ? -7.109 -2.796 8.284 1.00 89.62 295 SER A CA 1
ATOM 2242 C C . SER A 1 295 ? -5.834 -2.032 7.926 1.00 89.62 295 SER A C 1
ATOM 2244 O O . SER A 1 295 ? -5.113 -2.428 7.017 1.00 89.62 295 SER A O 1
ATOM 2246 N N . THR A 1 296 ? -5.542 -0.941 8.638 1.00 87.69 296 THR A N 1
ATOM 2247 C CA . THR A 1 296 ? -4.413 -0.050 8.357 1.00 87.69 296 THR A CA 1
ATOM 2248 C C . THR A 1 296 ? -3.187 -0.275 9.253 1.00 87.69 296 THR A C 1
ATOM 2250 O O . THR A 1 296 ? -2.156 0.362 9.031 1.00 87.69 296 THR A O 1
ATOM 2253 N N . ARG A 1 297 ? -3.277 -1.163 10.260 1.00 84.50 297 ARG A N 1
ATOM 2254 C CA . ARG A 1 297 ? -2.167 -1.482 11.185 1.00 84.50 297 ARG A CA 1
ATOM 2255 C C . ARG A 1 297 ? -1.753 -2.950 11.164 1.00 84.50 297 ARG A C 1
ATOM 2257 O O . ARG A 1 297 ? -0.567 -3.227 11.217 1.00 84.50 297 ARG A O 1
ATOM 2264 N N . THR A 1 298 ? -2.706 -3.884 11.149 1.00 67.81 298 THR A N 1
ATOM 2265 C CA . THR A 1 298 ? -2.432 -5.305 11.433 1.00 67.81 298 THR A CA 1
ATOM 2266 C C . THR A 1 298 ? -2.585 -6.187 10.198 1.00 67.81 298 THR A C 1
ATOM 2268 O O . THR A 1 298 ? -3.577 -6.063 9.478 1.00 67.81 298 THR A O 1
ATOM 2271 N N . GLY A 1 299 ? -1.663 -7.136 10.015 1.00 63.56 299 GLY A N 1
ATOM 2272 C CA . GLY A 1 299 ? -1.680 -8.125 8.934 1.00 63.56 299 GLY A CA 1
ATOM 2273 C C . GLY A 1 299 ? -2.772 -9.198 9.042 1.00 63.56 299 GLY A C 1
ATOM 2274 O O . GLY A 1 299 ? -3.161 -9.765 8.032 1.00 63.56 299 GLY A O 1
ATOM 2275 N N . HIS A 1 300 ? -3.373 -9.448 10.206 1.00 75.56 300 HIS A N 1
ATOM 2276 C CA . HIS A 1 300 ? -4.356 -10.533 10.347 1.00 75.56 300 HIS A CA 1
ATOM 2277 C C . HIS A 1 300 ? -5.821 -10.108 10.151 1.00 75.56 300 HIS A C 1
ATOM 2279 O O . HIS A 1 300 ? -6.471 -9.627 11.085 1.00 75.56 300 HIS A O 1
ATOM 2285 N N . LEU A 1 301 ? -6.382 -10.383 8.968 1.00 83.25 301 LEU A N 1
ATOM 2286 C CA . LEU A 1 301 ? -7.812 -10.200 8.678 1.00 83.25 301 LEU A CA 1
ATOM 2287 C C . LEU A 1 301 ? -8.700 -11.054 9.601 1.00 83.25 301 LEU A C 1
ATOM 2289 O O . LEU A 1 301 ? -9.727 -10.589 10.083 1.00 83.25 301 LEU A O 1
ATOM 2293 N N . GLU A 1 302 ? -8.286 -12.282 9.904 1.00 83.06 302 GLU A N 1
ATOM 2294 C CA . GLU A 1 302 ? -9.020 -13.226 10.752 1.00 83.06 302 GLU A CA 1
ATOM 2295 C C . GLU A 1 302 ? -9.223 -12.666 12.160 1.00 83.06 302 GLU A C 1
ATOM 2297 O O . GLU A 1 302 ? -10.333 -12.701 12.682 1.00 83.06 302 GLU A O 1
ATOM 2302 N N . ARG A 1 303 ? -8.183 -12.055 12.748 1.00 85.88 303 ARG A N 1
ATOM 2303 C CA . ARG A 1 303 ? -8.304 -11.402 14.060 1.00 85.88 303 ARG A CA 1
ATOM 2304 C C . ARG A 1 303 ? -9.348 -10.290 14.032 1.00 85.88 303 ARG A C 1
ATOM 2306 O O . ARG A 1 303 ? -10.101 -10.159 14.992 1.00 85.88 303 ARG A O 1
ATOM 2313 N N . ARG A 1 304 ? -9.411 -9.512 12.944 1.00 90.75 304 ARG A N 1
ATOM 2314 C CA . ARG A 1 304 ? -10.429 -8.467 12.776 1.00 90.75 304 ARG A CA 1
ATOM 2315 C C . ARG A 1 304 ? -11.826 -9.062 12.612 1.00 90.75 304 ARG A C 1
ATOM 2317 O O . ARG A 1 304 ? -12.738 -8.591 13.279 1.00 90.75 304 ARG A O 1
ATOM 2324 N N . ILE A 1 305 ? -11.992 -10.102 11.792 1.00 92.69 305 ILE A N 1
ATOM 2325 C CA . ILE A 1 305 ? -13.270 -10.819 11.642 1.00 92.69 305 ILE A CA 1
ATOM 2326 C C . ILE A 1 305 ? -13.765 -11.316 13.002 1.00 92.69 305 ILE A C 1
ATOM 2328 O O . ILE A 1 305 ? -14.900 -11.033 13.382 1.00 92.69 305 ILE A O 1
ATOM 2332 N N . ASP A 1 306 ? -12.906 -12.001 13.753 1.00 91.62 306 ASP A N 1
ATOM 2333 C CA . ASP A 1 306 ? -13.272 -12.584 15.040 1.00 91.62 306 ASP A CA 1
ATOM 2334 C C . ASP A 1 306 ? -13.601 -11.504 16.077 1.00 91.62 306 ASP A C 1
ATOM 2336 O O . ASP A 1 306 ? -14.581 -11.631 16.810 1.00 91.62 306 ASP A O 1
ATOM 2340 N N . HIS A 1 307 ? -12.835 -10.410 16.100 1.00 91.88 307 HIS A N 1
ATOM 2341 C CA . HIS A 1 307 ? -13.121 -9.249 16.941 1.00 91.88 307 HIS A CA 1
ATOM 2342 C C . HIS A 1 307 ? -14.489 -8.636 16.603 1.00 91.88 307 HIS A C 1
ATOM 2344 O O . HIS A 1 307 ? -15.332 -8.487 17.487 1.00 91.88 307 HIS A O 1
ATOM 2350 N N . VAL A 1 308 ? -14.748 -8.353 15.323 1.00 95.06 308 VAL A N 1
ATOM 2351 C CA . VAL A 1 308 ? -15.997 -7.736 14.857 1.00 95.06 308 VAL A CA 1
ATOM 2352 C C . VAL A 1 308 ? -17.210 -8.620 15.159 1.00 95.06 308 VAL A C 1
ATOM 2354 O O . VAL A 1 308 ? -18.192 -8.139 15.725 1.00 95.06 308 VAL A O 1
ATOM 2357 N N . VAL A 1 309 ? -17.145 -9.917 14.843 1.00 95.19 309 VAL A N 1
ATOM 2358 C CA . VAL A 1 309 ? -18.245 -10.862 15.099 1.00 95.19 309 VAL A CA 1
ATOM 2359 C C . VAL A 1 309 ? -18.472 -11.058 16.600 1.00 95.19 309 VAL A C 1
ATOM 2361 O O . VAL A 1 309 ? -19.620 -11.095 17.044 1.00 95.19 309 VAL A O 1
ATOM 2364 N N . SER A 1 310 ? -17.403 -11.151 17.398 1.00 92.75 310 SER A N 1
ATOM 2365 C CA . SER A 1 310 ? -17.499 -11.270 18.858 1.00 92.75 310 SER A CA 1
ATOM 2366 C C . SER A 1 310 ? -18.186 -10.050 19.475 1.00 92.75 310 SER A C 1
ATOM 2368 O O . SER A 1 310 ? -19.160 -10.197 20.216 1.00 92.75 310 SER A O 1
ATOM 2370 N N . ARG A 1 311 ? -17.754 -8.839 19.100 1.00 91.94 311 ARG A N 1
ATOM 2371 C CA . ARG A 1 311 ? -18.357 -7.578 19.560 1.00 91.94 311 ARG A CA 1
ATOM 2372 C C . ARG A 1 311 ? -19.820 -7.468 19.145 1.00 91.94 311 ARG A C 1
ATOM 2374 O O . ARG A 1 311 ? -20.660 -7.103 19.964 1.00 91.94 311 ARG A O 1
ATOM 2381 N N . ALA A 1 312 ? -20.132 -7.835 17.905 1.00 94.19 312 ALA A N 1
ATOM 2382 C CA . ALA A 1 312 ? -21.492 -7.845 17.386 1.00 94.19 312 ALA A CA 1
ATOM 2383 C C . ALA A 1 312 ? -22.414 -8.766 18.212 1.00 94.19 312 ALA A C 1
ATOM 2385 O O . ALA A 1 312 ? -23.487 -8.344 18.646 1.00 94.19 312 ALA A O 1
ATOM 2386 N N . ARG A 1 313 ? -21.969 -9.996 18.505 1.00 92.06 313 ARG A N 1
ATOM 2387 C CA . ARG A 1 313 ? -22.719 -10.951 19.338 1.00 92.06 313 ARG A CA 1
ATOM 2388 C C . ARG A 1 313 ? -22.875 -10.468 20.777 1.00 92.06 313 ARG A C 1
ATOM 2390 O O . ARG A 1 313 ? -23.985 -10.489 21.297 1.00 92.06 313 ARG A O 1
ATOM 2397 N N . ALA A 1 314 ? -21.792 -10.002 21.398 1.00 91.12 314 ALA A N 1
ATOM 2398 C CA . ALA A 1 314 ? -21.805 -9.523 22.779 1.00 91.12 314 ALA A CA 1
ATOM 2399 C C . ALA A 1 314 ? -22.746 -8.321 22.974 1.00 91.12 314 ALA A C 1
ATOM 2401 O O . ALA A 1 314 ? -23.403 -8.209 24.005 1.00 91.12 314 ALA A O 1
ATOM 2402 N N . ALA A 1 315 ? -22.849 -7.447 21.970 1.00 91.25 315 ALA A N 1
ATOM 2403 C CA . ALA A 1 315 ? -23.743 -6.294 21.990 1.00 91.25 315 ALA A CA 1
ATOM 2404 C C . ALA A 1 315 ? -25.182 -6.603 21.525 1.00 91.25 315 ALA A C 1
ATOM 2406 O O . ALA A 1 315 ? -26.017 -5.695 21.508 1.00 91.25 315 ALA A O 1
ATOM 2407 N N . GLY A 1 316 ? -25.478 -7.852 21.141 1.00 92.12 316 GLY A N 1
ATOM 2408 C CA . GLY A 1 316 ? -26.799 -8.268 20.666 1.00 92.12 316 GLY A CA 1
ATOM 2409 C C . GLY A 1 316 ? -27.252 -7.532 19.404 1.00 92.12 316 GLY A C 1
ATOM 2410 O O . GLY A 1 316 ? -28.436 -7.221 19.276 1.00 92.12 316 GLY A O 1
ATOM 2411 N N . VAL A 1 317 ? -26.324 -7.191 18.500 1.00 94.38 317 VAL A N 1
ATOM 2412 C CA . VAL A 1 317 ? -26.662 -6.409 17.302 1.00 94.38 317 VAL A CA 1
ATOM 2413 C C . VAL A 1 317 ? -27.560 -7.201 16.350 1.00 94.38 317 VAL A C 1
ATOM 2415 O O . VAL A 1 317 ? -27.412 -8.409 16.177 1.00 94.38 317 VAL A O 1
ATOM 2418 N N . ARG A 1 318 ? -28.486 -6.497 15.701 1.00 95.50 318 ARG A N 1
ATOM 2419 C CA . ARG A 1 318 ? -29.462 -7.030 14.740 1.00 95.50 318 ARG A CA 1
ATOM 2420 C C . ARG A 1 318 ? -29.103 -6.732 13.286 1.00 95.50 318 ARG A C 1
ATOM 2422 O O . ARG A 1 318 ? -29.702 -7.309 12.388 1.00 95.50 318 ARG A O 1
ATOM 2429 N N . GLY A 1 319 ? -28.113 -5.875 13.059 1.00 96.56 319 GLY A N 1
ATOM 2430 C CA . GLY A 1 319 ? -27.551 -5.589 11.746 1.00 96.56 319 GLY A CA 1
ATOM 2431 C C . GLY A 1 319 ? -26.222 -4.848 11.853 1.00 96.56 319 GLY A C 1
ATOM 2432 O O . GLY A 1 319 ? -25.854 -4.363 12.925 1.00 96.56 319 GLY A O 1
ATOM 2433 N N . ALA A 1 320 ? -25.496 -4.762 10.742 1.00 97.94 320 ALA A N 1
ATOM 2434 C CA . ALA A 1 320 ? -24.241 -4.024 10.649 1.00 97.94 320 ALA A CA 1
ATOM 2435 C C . ALA A 1 320 ? -24.246 -3.034 9.478 1.00 97.94 320 ALA A C 1
ATOM 2437 O O . ALA A 1 320 ? -24.553 -3.404 8.344 1.00 97.94 320 ALA A O 1
ATOM 2438 N N . LEU A 1 321 ? -23.851 -1.791 9.738 1.00 97.88 321 LEU A N 1
ATOM 2439 C CA . LEU A 1 321 ? -23.667 -0.767 8.718 1.00 97.88 321 LEU A CA 1
ATOM 2440 C C . LEU A 1 321 ? -22.174 -0.486 8.530 1.00 97.88 321 LEU A C 1
ATOM 2442 O O . LEU A 1 321 ? -21.480 -0.092 9.467 1.00 97.88 321 LEU A O 1
ATOM 2446 N N . PHE A 1 322 ? -21.688 -0.678 7.307 1.00 97.56 322 PHE A N 1
ATOM 2447 C CA . PHE A 1 322 ? -20.332 -0.314 6.910 1.00 97.56 322 PHE A CA 1
ATOM 2448 C C . PHE A 1 322 ? -20.327 1.086 6.296 1.00 97.56 322 PHE A C 1
ATOM 2450 O O . PHE A 1 322 ? -20.943 1.292 5.252 1.00 97.56 322 PHE A O 1
ATOM 2457 N N . VAL A 1 323 ? -19.614 2.024 6.916 1.00 95.50 323 VAL A N 1
ATOM 2458 C CA . VAL A 1 323 ? -19.383 3.383 6.410 1.00 95.50 323 VAL A CA 1
ATOM 2459 C C . VAL A 1 323 ? -17.988 3.439 5.809 1.00 95.50 323 VAL A C 1
ATOM 2461 O O . VAL A 1 323 ? -16.974 3.534 6.506 1.00 95.50 323 VAL A O 1
ATOM 2464 N N . VAL A 1 324 ? -17.927 3.305 4.490 1.00 94.94 324 VAL A N 1
ATOM 2465 C CA . VAL A 1 324 ? -16.671 3.155 3.764 1.00 94.94 324 VAL A CA 1
ATOM 2466 C C . VAL A 1 324 ? -16.294 4.483 3.134 1.00 94.94 324 VAL A C 1
ATOM 2468 O O . VAL A 1 324 ? -17.006 5.015 2.288 1.00 94.94 324 VAL A O 1
ATOM 2471 N N . ILE A 1 325 ? -15.130 5.002 3.515 1.00 94.12 325 ILE A N 1
ATOM 2472 C CA . ILE A 1 325 ? -14.525 6.114 2.789 1.00 94.12 325 ILE A CA 1
ATOM 2473 C C . ILE A 1 325 ? -14.134 5.614 1.398 1.00 94.12 325 ILE A C 1
ATOM 2475 O O . ILE A 1 325 ? -13.373 4.647 1.271 1.00 94.12 325 ILE A O 1
ATOM 2479 N N . SER A 1 326 ? -14.616 6.294 0.361 1.00 91.38 326 SER A N 1
ATOM 2480 C CA . SER A 1 326 ? -14.290 5.975 -1.028 1.00 91.38 326 SER A CA 1
ATOM 2481 C C . SER A 1 326 ? -12.779 5.853 -1.245 1.00 91.38 326 SER A C 1
ATOM 2483 O O . SER A 1 326 ? -11.969 6.610 -0.698 1.00 91.38 326 SER A O 1
ATOM 2485 N N . ARG A 1 327 ? -12.377 4.853 -2.037 1.00 92.50 327 ARG A N 1
ATOM 2486 C CA . ARG A 1 327 ? -10.969 4.550 -2.374 1.00 92.50 327 ARG A CA 1
ATOM 2487 C C . ARG A 1 327 ? -10.058 4.255 -1.163 1.00 92.50 327 ARG A C 1
ATOM 2489 O O . ARG A 1 327 ? -8.828 4.252 -1.298 1.00 92.50 327 ARG A O 1
ATOM 2496 N N . CYS A 1 328 ? -10.627 3.939 0.005 1.00 93.69 328 CYS A N 1
ATOM 2497 C CA . CYS A 1 328 ? -9.906 3.398 1.160 1.00 93.69 328 CYS A CA 1
ATOM 2498 C C . CYS A 1 328 ? -9.618 1.896 0.972 1.00 93.69 328 CYS A C 1
ATOM 2500 O O . CYS A 1 328 ? -10.335 1.038 1.479 1.00 93.69 328 CYS A O 1
ATOM 2502 N N . GLU A 1 329 ? -8.558 1.567 0.230 1.00 92.12 329 GLU A N 1
ATOM 2503 C CA . GLU A 1 329 ? -8.195 0.172 -0.078 1.00 92.12 329 GLU A CA 1
ATOM 2504 C C . GLU A 1 329 ? -8.106 -0.762 1.136 1.00 92.12 329 GLU A C 1
ATOM 2506 O O . GLU A 1 329 ? -8.642 -1.865 1.034 1.00 92.12 329 GLU A O 1
ATOM 2511 N N . PRO A 1 330 ? -7.510 -0.367 2.283 1.00 92.38 330 PRO A N 1
ATOM 2512 C CA . PRO A 1 330 ? -7.467 -1.244 3.449 1.00 92.38 330 PRO A CA 1
ATOM 2513 C C . PRO A 1 330 ? -8.852 -1.731 3.906 1.00 92.38 330 PRO A C 1
ATOM 2515 O O . PRO A 1 330 ? -9.010 -2.913 4.192 1.00 92.38 330 PRO A O 1
ATOM 2518 N N . GLU A 1 331 ? -9.872 -0.861 3.931 1.00 94.06 331 GLU A N 1
ATOM 2519 C CA . GLU A 1 331 ? -11.246 -1.280 4.253 1.00 94.06 331 GLU A CA 1
ATOM 2520 C C . GLU A 1 331 ? -11.871 -2.094 3.114 1.00 94.06 331 GLU A C 1
ATOM 2522 O O . GLU A 1 331 ? -12.543 -3.090 3.369 1.00 94.06 331 GLU A O 1
ATOM 2527 N N . LEU A 1 332 ? -11.631 -1.706 1.857 1.00 95.00 332 LEU A N 1
ATOM 2528 C CA . LEU A 1 332 ? -12.217 -2.367 0.687 1.00 95.00 332 LEU A CA 1
ATOM 2529 C C . LEU A 1 332 ? -11.734 -3.815 0.502 1.00 95.00 332 LEU A C 1
ATOM 2531 O O . LEU A 1 332 ? -12.488 -4.632 -0.027 1.00 95.00 332 LEU A O 1
ATOM 2535 N N . PHE A 1 333 ? -10.514 -4.149 0.936 1.00 94.06 333 PHE A N 1
ATOM 2536 C CA . PHE A 1 333 ? -10.017 -5.530 0.921 1.00 94.06 333 PHE A CA 1
ATOM 2537 C C . PHE A 1 333 ? -10.667 -6.427 1.974 1.00 94.06 333 PHE A C 1
ATOM 2539 O O . PHE A 1 333 ? -10.814 -7.619 1.707 1.00 94.06 333 PHE A O 1
ATOM 2546 N N . ASP A 1 334 ? -11.015 -5.873 3.139 1.00 93.38 334 ASP A N 1
ATOM 2547 C CA . ASP A 1 334 ? -11.581 -6.611 4.275 1.00 93.38 334 ASP A CA 1
ATOM 2548 C C . ASP A 1 334 ? -13.119 -6.734 4.174 1.00 93.38 334 ASP A C 1
ATOM 2550 O O . ASP A 1 334 ? -13.719 -7.659 4.731 1.00 93.38 334 ASP A O 1
ATOM 2554 N N . LEU A 1 335 ? -13.767 -5.787 3.484 1.00 94.75 335 LEU A N 1
ATOM 2555 C CA . LEU A 1 335 ? -15.221 -5.615 3.454 1.00 94.75 335 LEU A CA 1
ATOM 2556 C C . LEU A 1 335 ? -15.993 -6.875 3.010 1.00 94.75 335 LEU A C 1
ATOM 2558 O O . LEU A 1 335 ? -16.915 -7.260 3.738 1.00 94.75 335 LEU A O 1
ATOM 2562 N N . PRO A 1 336 ? -15.675 -7.549 1.883 1.00 94.31 336 PRO A N 1
ATOM 2563 C CA . PRO A 1 336 ? -16.428 -8.736 1.465 1.00 94.31 336 PRO A CA 1
ATOM 2564 C C . PRO A 1 336 ? -16.419 -9.859 2.511 1.00 94.31 336 PRO A C 1
ATOM 2566 O O . PRO A 1 336 ? -17.452 -10.465 2.787 1.00 94.31 336 PRO A O 1
ATOM 2569 N N . GLN A 1 337 ? -15.272 -10.094 3.149 1.00 92.06 337 GLN A N 1
ATOM 2570 C CA . GLN A 1 337 ? -15.060 -11.169 4.117 1.00 92.06 337 GLN A CA 1
ATOM 2571 C C . GLN A 1 337 ? -15.711 -10.847 5.464 1.00 92.06 337 GLN A C 1
ATOM 2573 O O . GLN A 1 337 ? -16.258 -11.740 6.108 1.00 92.06 337 GLN A O 1
ATOM 2578 N N . LEU A 1 338 ? -15.702 -9.577 5.883 1.00 94.06 338 LEU A N 1
ATOM 2579 C CA . LEU A 1 338 ? -16.434 -9.131 7.071 1.00 94.06 338 LEU A CA 1
ATOM 2580 C C . LEU A 1 338 ? -17.947 -9.291 6.885 1.00 94.06 338 LEU A C 1
ATOM 2582 O O . LEU A 1 338 ? -18.625 -9.812 7.771 1.00 94.06 338 LEU A O 1
ATOM 2586 N N . ARG A 1 339 ? -18.479 -8.898 5.719 1.00 95.56 339 ARG A N 1
ATOM 2587 C CA . ARG A 1 339 ? -19.903 -9.069 5.383 1.00 95.56 339 ARG A CA 1
ATOM 2588 C C . ARG A 1 339 ? -20.304 -10.540 5.354 1.00 95.56 339 ARG A C 1
ATOM 2590 O O . ARG A 1 339 ? -21.351 -10.897 5.890 1.00 95.56 339 ARG A O 1
ATOM 2597 N N . GLU A 1 340 ? -19.472 -11.390 4.758 1.00 91.75 340 GLU A N 1
ATOM 2598 C CA . GLU A 1 340 ? -19.693 -12.834 4.740 1.00 91.75 340 GLU A CA 1
ATOM 2599 C C . GLU A 1 340 ? -19.711 -13.427 6.155 1.00 91.75 340 GLU A C 1
ATOM 2601 O O . GLU A 1 340 ? -20.632 -14.175 6.485 1.00 91.75 340 GLU A O 1
ATOM 2606 N N . ALA A 1 341 ? -18.743 -13.069 7.004 1.00 92.50 341 ALA A N 1
ATOM 2607 C CA . ALA A 1 341 ? -18.656 -13.580 8.370 1.00 92.50 341 ALA A CA 1
ATOM 2608 C C . ALA A 1 341 ? -19.848 -13.143 9.240 1.00 92.50 341 ALA A C 1
ATOM 2610 O O . ALA A 1 341 ? -20.407 -13.958 9.974 1.00 92.50 341 ALA A O 1
ATOM 2611 N N . LEU A 1 342 ? -20.284 -11.885 9.124 1.00 94.75 342 LEU A N 1
ATOM 2612 C CA . LEU A 1 342 ? -21.479 -11.385 9.812 1.00 94.75 342 LEU A CA 1
ATOM 2613 C C . LEU A 1 342 ? -22.746 -12.102 9.338 1.00 94.75 342 LEU A C 1
ATOM 2615 O O . LEU A 1 342 ? -23.540 -12.542 10.168 1.00 94.75 342 LEU A O 1
ATOM 2619 N N . ARG A 1 343 ? -22.898 -12.315 8.024 1.00 92.50 343 ARG A N 1
ATOM 2620 C CA . ARG A 1 343 ? -24.004 -13.106 7.465 1.00 92.50 343 ARG A CA 1
ATOM 2621 C C . ARG A 1 343 ? -24.000 -14.535 8.010 1.00 92.50 343 ARG A C 1
ATOM 2623 O O . ARG A 1 343 ? -25.049 -15.026 8.410 1.00 92.50 343 ARG A O 1
ATOM 2630 N N . GLY A 1 344 ? -22.834 -15.182 8.072 1.00 90.88 344 GLY A N 1
ATOM 2631 C CA . GLY A 1 344 ? -22.674 -16.507 8.684 1.00 90.88 344 GLY A CA 1
ATOM 2632 C C . GLY A 1 344 ? -23.028 -16.538 10.177 1.00 90.88 344 GLY A C 1
ATOM 2633 O O . GLY A 1 344 ? -23.423 -17.577 10.697 1.00 90.88 344 GLY A O 1
ATOM 2634 N N . ALA A 1 345 ? -22.949 -15.395 10.860 1.00 90.19 345 ALA A N 1
ATOM 2635 C CA . ALA A 1 345 ? -23.407 -15.214 12.234 1.00 90.19 345 ALA A CA 1
ATOM 2636 C C . ALA A 1 345 ? -24.886 -14.784 12.354 1.00 90.19 345 ALA A C 1
ATOM 2638 O O . ALA A 1 345 ? -25.322 -14.485 13.464 1.00 90.19 345 ALA A O 1
ATOM 2639 N N . GLY A 1 346 ? -25.650 -14.749 11.254 1.00 91.69 346 GLY A N 1
ATOM 2640 C CA . GLY A 1 346 ? -27.058 -14.336 11.240 1.00 91.69 346 GLY A CA 1
ATOM 2641 C C . GLY A 1 346 ? -27.278 -12.821 11.305 1.00 91.69 346 GLY A C 1
ATOM 2642 O O . GLY A 1 346 ? -28.380 -12.380 11.617 1.00 91.69 346 GLY A O 1
ATOM 2643 N N . ILE A 1 347 ? -26.245 -12.019 11.030 1.00 93.75 347 ILE A N 1
ATOM 2644 C CA . ILE A 1 347 ? -26.283 -10.557 11.135 1.00 93.75 347 ILE A CA 1
ATOM 2645 C C . ILE A 1 347 ? -26.290 -9.960 9.718 1.00 93.75 347 ILE A C 1
ATOM 2647 O O . ILE A 1 347 ? -25.258 -9.994 9.036 1.00 93.75 347 ILE A O 1
ATOM 2651 N N . PRO A 1 348 ? -27.424 -9.417 9.236 1.00 93.56 348 PRO A N 1
ATOM 2652 C CA . PRO A 1 348 ? -27.481 -8.751 7.940 1.00 93.56 348 PRO A CA 1
ATOM 2653 C C . PRO A 1 348 ? -26.608 -7.493 7.934 1.00 93.56 348 PRO A C 1
ATOM 2655 O O . PRO A 1 348 ? -26.369 -6.872 8.972 1.00 93.56 348 PRO A O 1
ATOM 2658 N N . SER A 1 349 ? -26.130 -7.095 6.753 1.00 95.50 349 SER A N 1
ATOM 2659 C CA . SER A 1 349 ? -25.284 -5.909 6.641 1.00 95.50 349 SER A CA 1
ATOM 2660 C C . SER A 1 349 ? -25.542 -5.065 5.400 1.00 95.50 349 SER A C 1
ATOM 2662 O O . SER A 1 349 ? -25.717 -5.582 4.292 1.00 95.50 349 SER A O 1
ATOM 2664 N N . ALA A 1 350 ? -25.432 -3.750 5.563 1.00 95.75 350 ALA A N 1
ATOM 2665 C CA . ALA A 1 350 ? -25.460 -2.759 4.492 1.00 95.75 350 ALA A CA 1
ATOM 2666 C C . ALA A 1 350 ? -24.115 -2.030 4.389 1.00 95.75 350 ALA A C 1
ATOM 2668 O O . ALA A 1 350 ? -23.329 -2.000 5.335 1.00 95.75 350 ALA A O 1
ATOM 2669 N N . VAL A 1 351 ? -23.842 -1.458 3.221 1.00 95.50 351 VAL A N 1
ATOM 2670 C CA . VAL A 1 351 ? -22.680 -0.593 2.986 1.00 95.50 351 VAL A CA 1
ATOM 2671 C C . VAL A 1 351 ? -23.205 0.758 2.549 1.00 95.50 351 VAL A C 1
ATOM 2673 O O . VAL A 1 351 ? -24.125 0.807 1.732 1.00 95.50 351 VAL A O 1
ATOM 2676 N N . ILE A 1 352 ? -22.602 1.828 3.045 1.00 94.19 352 ILE A N 1
ATOM 2677 C CA . ILE A 1 352 ? -22.685 3.170 2.483 1.00 94.19 352 ILE A CA 1
ATOM 2678 C C . ILE A 1 352 ? -21.268 3.655 2.186 1.00 94.19 352 ILE A C 1
ATOM 2680 O O . ILE A 1 352 ? -20.335 3.387 2.941 1.00 94.19 352 ILE A O 1
ATOM 2684 N N . GLU A 1 353 ? -21.108 4.320 1.050 1.00 92.88 353 GLU A N 1
ATOM 2685 C CA . GLU A 1 353 ? -19.841 4.915 0.632 1.00 92.88 353 GLU A CA 1
ATOM 2686 C C . GLU A 1 353 ? -19.951 6.433 0.785 1.00 92.88 353 GLU A C 1
ATOM 2688 O O . GLU A 1 353 ? -20.986 6.999 0.430 1.00 92.88 353 GLU A O 1
ATOM 2693 N N . THR A 1 354 ? -18.918 7.068 1.338 1.00 91.38 354 THR A N 1
ATOM 2694 C CA . THR A 1 354 ? -18.858 8.520 1.572 1.00 91.38 354 THR A CA 1
ATOM 2695 C C . THR A 1 354 ? -17.606 9.127 0.944 1.00 91.38 354 THR A C 1
ATOM 2697 O O . THR A 1 354 ? -16.526 8.521 0.928 1.00 91.38 354 THR A O 1
ATOM 2700 N N . GLU A 1 355 ? -17.754 10.356 0.452 1.00 89.81 355 GLU A N 1
ATOM 2701 C CA . GLU A 1 355 ? -16.673 11.224 -0.016 1.00 89.81 355 GLU A CA 1
ATOM 2702 C C . GLU A 1 355 ? -16.277 12.298 1.023 1.00 89.81 355 GLU A C 1
ATOM 2704 O O . GLU A 1 355 ? -15.549 13.234 0.693 1.00 89.81 355 GLU A O 1
ATOM 2709 N N . LEU A 1 356 ? -16.705 12.144 2.286 1.00 89.31 356 LEU A N 1
ATOM 2710 C CA . LEU A 1 356 ? -16.561 13.125 3.374 1.00 89.31 356 LEU A CA 1
ATOM 2711 C C . LEU A 1 356 ? -17.261 14.454 3.041 1.00 89.31 356 LEU A C 1
ATOM 2713 O O . LEU A 1 356 ? -16.671 15.538 3.072 1.00 89.31 356 LEU A O 1
ATOM 2717 N N . GLU A 1 357 ? -18.539 14.356 2.685 1.00 89.62 357 GLU A N 1
ATOM 2718 C CA . GLU A 1 357 ? -19.395 15.480 2.314 1.00 89.62 357 GLU A CA 1
ATOM 2719 C C . GLU A 1 357 ? -19.630 16.452 3.486 1.00 89.62 357 GLU A C 1
ATOM 2721 O O . GLU A 1 357 ? -19.524 16.087 4.655 1.00 89.62 357 GLU A O 1
ATOM 2726 N N . ALA A 1 358 ? -19.982 17.708 3.186 1.00 88.25 358 ALA A N 1
ATOM 2727 C CA . ALA A 1 358 ? -20.257 18.725 4.212 1.00 88.25 358 ALA A CA 1
ATOM 2728 C C . ALA A 1 358 ? -21.476 18.387 5.090 1.00 88.25 358 ALA A C 1
ATOM 2730 O O . ALA A 1 358 ? -21.546 18.782 6.252 1.00 88.25 358 ALA A O 1
ATOM 2731 N N . SER A 1 359 ? -22.443 17.675 4.517 1.00 91.62 359 SER A N 1
ATOM 2732 C CA . SER A 1 359 ? -23.692 17.262 5.148 1.00 91.62 359 SER A CA 1
ATOM 2733 C C . SER A 1 359 ? -24.156 15.938 4.550 1.00 91.62 359 SER A C 1
ATOM 2735 O O . SER A 1 359 ? -23.754 15.581 3.441 1.00 91.62 359 SER A O 1
ATOM 2737 N N . LEU A 1 360 ? -25.001 15.209 5.282 1.00 91.88 360 LEU A N 1
ATOM 2738 C CA . LEU A 1 360 ? -25.578 13.948 4.823 1.00 91.88 360 LEU A CA 1
ATOM 2739 C C . LEU A 1 360 ? -26.429 14.132 3.550 1.00 91.88 360 LEU A C 1
ATOM 2741 O O . LEU A 1 360 ? -27.489 14.761 3.618 1.00 91.88 360 LEU A O 1
ATOM 2745 N N . PRO A 1 361 ? -26.031 13.546 2.401 1.00 93.38 361 PRO A N 1
ATOM 2746 C CA . PRO A 1 361 ? -26.836 13.579 1.187 1.00 93.38 361 PRO A CA 1
ATOM 2747 C C . PRO A 1 361 ? -28.161 12.833 1.369 1.00 93.38 361 PRO A C 1
ATOM 2749 O O . PRO A 1 361 ? -28.206 11.772 1.998 1.00 93.38 361 PRO A O 1
ATOM 2752 N N . GLY A 1 362 ? -29.232 13.323 0.734 1.00 93.19 362 GLY A N 1
ATOM 2753 C CA . GLY A 1 362 ? -30.549 12.671 0.773 1.00 93.19 362 GLY A CA 1
ATOM 2754 C C . GLY A 1 362 ? -30.523 11.214 0.289 1.00 93.19 362 GLY A C 1
ATOM 2755 O O . GLY A 1 362 ? -31.208 10.362 0.850 1.00 93.19 362 GLY A O 1
ATOM 2756 N N . SER A 1 363 ? -29.650 10.896 -0.674 1.00 92.12 363 SER A N 1
ATOM 2757 C CA . SER A 1 363 ? -29.433 9.527 -1.159 1.00 92.12 363 SER A CA 1
ATOM 2758 C C . SER A 1 363 ? -28.843 8.592 -0.096 1.00 92.12 363 SER A C 1
ATOM 2760 O O . SER A 1 363 ? -29.207 7.418 -0.052 1.00 92.12 363 SER A O 1
ATOM 2762 N N . LEU A 1 364 ? -27.958 9.082 0.783 1.00 92.75 364 LEU A N 1
ATOM 2763 C CA . LEU A 1 364 ? -27.438 8.293 1.904 1.00 92.75 364 LEU A CA 1
ATOM 2764 C C . LEU A 1 364 ? -28.483 8.143 3.011 1.00 92.75 364 LEU A C 1
ATOM 2766 O O . LEU A 1 364 ? -28.606 7.051 3.561 1.00 92.75 364 LEU A O 1
ATOM 2770 N N . ARG A 1 365 ? -29.279 9.188 3.283 1.00 94.75 365 ARG A N 1
ATOM 2771 C CA . ARG A 1 365 ? -30.411 9.111 4.224 1.00 94.75 365 ARG A CA 1
ATOM 2772 C C . ARG A 1 365 ? -31.414 8.029 3.807 1.00 94.75 365 ARG A C 1
ATOM 2774 O O . ARG A 1 365 ? -31.705 7.149 4.606 1.00 94.75 365 ARG A O 1
ATOM 2781 N N . THR A 1 366 ? -31.809 8.003 2.533 1.00 94.38 366 THR A N 1
ATOM 2782 C CA . THR A 1 366 ? -32.722 6.971 1.995 1.00 94.38 366 THR A CA 1
ATOM 2783 C C . THR A 1 366 ? -32.156 5.552 2.174 1.00 94.38 366 THR A C 1
ATOM 2785 O O . THR A 1 366 ? -32.878 4.610 2.485 1.00 94.38 366 THR A O 1
ATOM 2788 N N . ARG A 1 367 ? -30.835 5.366 2.010 1.00 94.81 367 ARG A N 1
ATOM 2789 C CA . ARG A 1 367 ? -30.179 4.060 2.228 1.00 94.81 367 ARG A CA 1
ATOM 2790 C C . ARG A 1 367 ? -30.162 3.645 3.699 1.00 94.81 367 ARG A C 1
ATOM 2792 O O . ARG A 1 367 ? -30.221 2.449 3.977 1.00 94.81 367 ARG A O 1
ATOM 2799 N N . ILE A 1 368 ? -30.043 4.604 4.617 1.00 95.38 368 ILE A N 1
ATOM 2800 C CA . ILE A 1 368 ? -30.123 4.359 6.061 1.00 95.38 368 ILE A CA 1
ATOM 2801 C C . ILE A 1 368 ? -31.545 3.939 6.445 1.00 95.38 368 ILE A C 1
ATOM 2803 O O . ILE A 1 368 ? -31.694 2.937 7.137 1.00 95.38 368 ILE A O 1
ATOM 2807 N N . GLU A 1 369 ? -32.563 4.638 5.943 1.00 94.94 369 GLU A N 1
ATOM 2808 C CA . GLU A 1 369 ? -33.980 4.313 6.164 1.00 94.94 369 GLU A CA 1
ATOM 2809 C C . GLU A 1 369 ? -34.304 2.898 5.656 1.00 94.94 369 GLU A C 1
ATOM 2811 O O . GLU A 1 369 ? -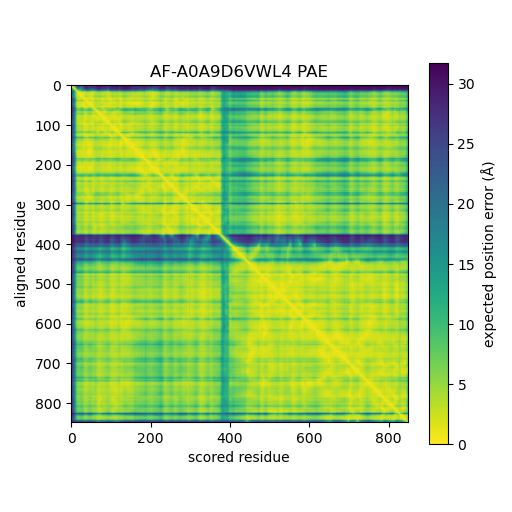34.782 2.061 6.418 1.00 94.94 369 GLU A O 1
ATOM 2816 N N . ALA A 1 370 ? -33.906 2.567 4.422 1.00 94.56 370 ALA A N 1
ATOM 2817 C CA . ALA A 1 370 ? -34.086 1.224 3.864 1.00 94.56 370 ALA A CA 1
ATOM 2818 C C . ALA A 1 370 ? -33.343 0.134 4.665 1.00 94.56 370 ALA A C 1
ATOM 2820 O O . ALA A 1 370 ? -33.839 -0.980 4.848 1.00 94.56 370 ALA A O 1
ATOM 2821 N N . PHE A 1 371 ? -32.138 0.433 5.167 1.00 95.25 371 PHE A N 1
ATOM 2822 C CA . PHE A 1 371 ? -31.431 -0.485 6.060 1.00 95.25 371 PHE A CA 1
ATOM 2823 C C . PHE A 1 371 ? -32.188 -0.666 7.381 1.00 95.25 371 PHE A C 1
ATOM 2825 O O . PHE A 1 371 ? -32.316 -1.802 7.843 1.00 95.25 371 PHE A O 1
ATOM 2832 N N . ALA A 1 372 ? -32.718 0.414 7.959 1.00 94.94 372 ALA A N 1
ATOM 2833 C CA . ALA A 1 372 ? -33.490 0.378 9.193 1.00 94.94 372 ALA A CA 1
ATOM 2834 C C . ALA A 1 372 ? -34.754 -0.476 9.056 1.00 94.94 372 ALA A C 1
ATOM 2836 O O . ALA A 1 372 ? -34.986 -1.355 9.888 1.00 94.94 372 ALA A O 1
ATOM 2837 N N . GLU A 1 373 ? -35.516 -0.296 7.978 1.00 92.69 373 GLU A N 1
ATOM 2838 C CA . GLU A 1 373 ? -36.671 -1.135 7.635 1.00 92.69 373 GLU A CA 1
ATOM 2839 C C . GLU A 1 373 ? -36.284 -2.620 7.577 1.00 92.69 373 GLU A C 1
ATOM 2841 O O . GLU A 1 373 ? -36.930 -3.463 8.200 1.00 92.69 373 GLU A O 1
ATOM 2846 N N . SER A 1 374 ? -35.155 -2.946 6.938 1.00 90.12 374 SER A N 1
ATOM 2847 C CA . SER A 1 374 ? -34.705 -4.338 6.784 1.00 90.12 374 SER A CA 1
ATOM 2848 C C . SER A 1 374 ? -34.314 -5.043 8.091 1.00 90.12 374 SER A C 1
ATOM 2850 O O . SER A 1 374 ? -34.354 -6.271 8.172 1.00 90.12 374 SER A O 1
ATOM 2852 N N . VAL A 1 375 ? -33.910 -4.294 9.123 1.00 90.94 375 VAL A N 1
ATOM 2853 C CA . VAL A 1 375 ? -33.516 -4.862 10.428 1.00 90.94 375 VAL A CA 1
ATOM 2854 C C . VAL A 1 375 ? -34.627 -4.773 11.477 1.00 90.94 375 VAL A C 1
ATOM 2856 O O . VAL A 1 375 ? -34.560 -5.473 12.491 1.00 90.94 375 VAL A O 1
ATOM 2859 N N . THR A 1 376 ? -35.645 -3.941 11.238 1.00 81.50 376 THR A N 1
ATOM 2860 C CA . THR A 1 376 ? -36.822 -3.760 12.106 1.00 81.50 376 THR A CA 1
ATOM 2861 C C . THR A 1 376 ? -37.999 -4.649 11.690 1.00 81.50 376 THR A C 1
ATOM 2863 O O . THR A 1 376 ? -38.698 -5.157 12.564 1.00 81.50 376 THR A O 1
ATOM 2866 N N . GLY A 1 377 ? -38.197 -4.882 10.387 1.00 63.66 377 GLY A N 1
ATOM 2867 C CA . GLY A 1 377 ? -39.418 -5.454 9.803 1.00 63.66 377 GLY A CA 1
ATOM 2868 C C . GLY A 1 377 ? -39.635 -6.966 9.927 1.00 63.66 377 GLY A C 1
ATOM 2869 O O . GLY A 1 377 ? -40.627 -7.466 9.413 1.00 63.66 377 GLY A O 1
ATOM 2870 N N . GLY A 1 378 ? -38.757 -7.725 10.591 1.00 48.25 378 GLY A N 1
ATOM 2871 C CA . GLY A 1 378 ? -38.911 -9.183 10.765 1.00 48.25 378 GLY A CA 1
ATOM 2872 C C . GLY A 1 378 ? -38.654 -10.023 9.502 1.00 48.25 378 GLY A C 1
ATOM 2873 O O . GLY A 1 378 ? -38.095 -11.112 9.618 1.00 48.25 378 GLY A O 1
ATOM 2874 N N . ASP A 1 379 ? -38.940 -9.484 8.318 1.00 43.69 379 ASP A N 1
ATOM 2875 C CA . ASP A 1 379 ? -38.489 -9.996 7.027 1.00 43.69 379 ASP A CA 1
ATOM 2876 C C . ASP A 1 379 ? -37.101 -9.415 6.733 1.00 43.69 379 ASP A C 1
ATOM 2878 O O . ASP A 1 379 ? -36.947 -8.244 6.384 1.00 43.69 379 ASP A O 1
ATOM 2882 N N . GLY A 1 380 ? -36.057 -10.218 6.961 1.00 43.62 380 GLY A N 1
ATOM 2883 C CA . GLY A 1 380 ? -34.675 -9.807 6.706 1.00 43.62 380 GLY A CA 1
ATOM 2884 C C . GLY A 1 380 ? -34.478 -9.310 5.264 1.00 43.62 380 GLY A C 1
ATOM 2885 O O . GLY A 1 380 ? -35.225 -9.712 4.370 1.00 43.62 380 GLY A O 1
ATOM 2886 N N . PRO A 1 381 ? -33.469 -8.459 4.999 1.00 40.00 381 PRO A N 1
ATOM 2887 C CA . PRO A 1 381 ? -33.253 -7.895 3.669 1.00 40.00 381 PRO A CA 1
ATOM 2888 C C . PRO A 1 381 ? -33.218 -8.989 2.598 1.00 40.00 381 PRO A C 1
ATOM 2890 O O . PRO A 1 381 ? -32.561 -10.019 2.780 1.00 40.00 381 PRO A O 1
ATOM 2893 N N . THR A 1 382 ? -33.882 -8.742 1.464 1.00 37.47 382 THR A N 1
ATOM 2894 C CA . THR A 1 382 ? -33.798 -9.589 0.268 1.00 37.47 382 THR A CA 1
ATOM 2895 C C . THR A 1 382 ? -32.337 -9.880 -0.050 1.00 37.47 382 THR A C 1
ATOM 2897 O O . THR A 1 382 ? -31.530 -8.965 -0.233 1.00 37.47 382 THR A O 1
ATOM 2900 N N . ALA A 1 383 ? -32.000 -11.168 -0.062 1.00 34.06 383 ALA A N 1
ATOM 2901 C CA . ALA A 1 383 ? -30.643 -11.660 -0.209 1.00 34.06 383 ALA A CA 1
ATOM 2902 C C . ALA A 1 383 ? -29.972 -11.096 -1.473 1.00 34.06 383 ALA A C 1
ATOM 2904 O O . ALA A 1 383 ? -30.417 -11.337 -2.593 1.00 34.06 383 ALA A O 1
ATOM 2905 N N . PHE A 1 384 ? -28.854 -10.391 -1.295 1.00 34.62 384 PHE A N 1
ATOM 2906 C CA . PHE A 1 384 ? -27.882 -10.207 -2.372 1.00 34.62 384 PHE A CA 1
ATOM 2907 C C . PHE A 1 384 ? -27.305 -11.582 -2.763 1.00 34.62 384 PHE A C 1
ATOM 2909 O O . PHE A 1 384 ? -27.179 -12.444 -1.885 1.00 34.62 384 PHE A O 1
ATOM 2916 N N . PRO A 1 385 ? -26.963 -11.807 -4.048 1.00 30.97 385 PRO A N 1
ATOM 2917 C CA . PRO A 1 385 ? -26.554 -13.114 -4.554 1.00 30.97 385 PRO A CA 1
ATOM 2918 C C . PRO A 1 385 ? -25.457 -13.750 -3.693 1.00 30.97 385 PRO A C 1
ATOM 2920 O O . PRO A 1 385 ? -24.516 -13.094 -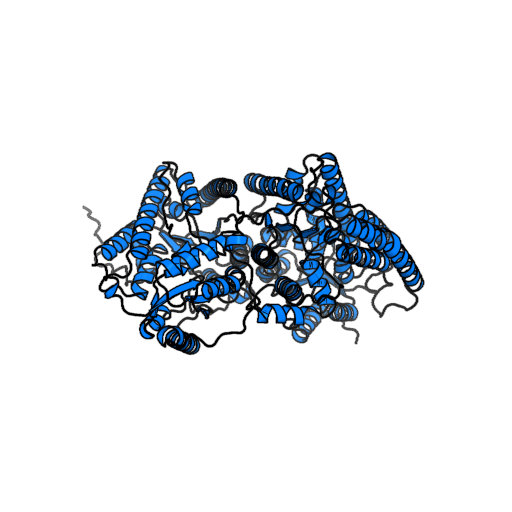3.238 1.00 30.97 385 PRO A O 1
ATOM 2923 N N . ALA A 1 386 ? -25.616 -15.046 -3.430 1.00 31.27 386 ALA A N 1
ATOM 2924 C CA . ALA A 1 386 ? -24.688 -15.811 -2.620 1.00 31.27 386 ALA A CA 1
ATOM 2925 C C . ALA A 1 386 ? -23.337 -15.938 -3.338 1.00 31.27 386 ALA A C 1
ATOM 2927 O O . ALA A 1 386 ? -23.224 -16.654 -4.329 1.00 31.27 386 ALA A O 1
ATOM 2928 N N . ALA A 1 387 ? -22.307 -15.284 -2.799 1.00 35.22 387 ALA A N 1
ATOM 2929 C CA . ALA A 1 387 ? -20.929 -15.707 -3.015 1.00 35.22 387 ALA A CA 1
ATOM 2930 C C . ALA A 1 387 ? -20.758 -17.152 -2.518 1.00 35.22 387 ALA A C 1
ATOM 2932 O O . ALA A 1 387 ? -21.366 -17.533 -1.507 1.00 35.22 387 ALA A O 1
ATOM 2933 N N . ALA A 1 388 ? -19.952 -17.946 -3.226 1.00 35.38 388 ALA A N 1
ATOM 2934 C CA . ALA A 1 388 ? -19.663 -19.326 -2.841 1.00 35.38 388 ALA A CA 1
ATOM 2935 C C . ALA A 1 388 ? -19.185 -19.385 -1.374 1.00 35.38 388 ALA A C 1
ATOM 2937 O O . ALA A 1 388 ? -18.361 -18.555 -0.989 1.00 35.38 388 ALA A O 1
ATOM 2938 N N . PRO A 1 389 ? -19.672 -20.335 -0.550 1.00 35.72 389 PRO A N 1
ATOM 2939 C CA . PRO A 1 389 ? -19.324 -20.387 0.867 1.00 35.72 389 PRO A CA 1
ATOM 2940 C C . PRO A 1 389 ? -17.808 -20.545 1.043 1.00 35.72 389 PRO A C 1
ATOM 2942 O O . PRO A 1 389 ? -17.232 -21.559 0.636 1.00 35.72 389 PRO A O 1
ATOM 2945 N N . LEU A 1 390 ? -17.153 -19.546 1.643 1.00 45.12 390 LEU A N 1
ATOM 2946 C CA . LEU A 1 390 ? -15.755 -19.656 2.047 1.00 45.12 390 LEU A CA 1
ATOM 2947 C C . LEU A 1 390 ? -15.648 -20.439 3.362 1.00 45.12 390 LEU A C 1
ATOM 2949 O O . LEU A 1 390 ? -16.572 -20.491 4.174 1.00 45.12 390 LEU A O 1
ATOM 2953 N N . ARG A 1 391 ? -14.508 -21.115 3.544 1.00 43.41 391 ARG A N 1
ATOM 2954 C CA . ARG A 1 391 ? -14.257 -22.011 4.684 1.00 43.41 391 ARG A CA 1
ATOM 2955 C C . ARG A 1 391 ? -14.383 -21.278 6.024 1.00 43.41 391 ARG A C 1
ATOM 2957 O O . ARG A 1 391 ? -14.050 -20.099 6.129 1.00 43.41 391 ARG A O 1
ATOM 2964 N N . ASP A 1 392 ? -14.810 -22.024 7.043 1.00 40.78 392 ASP A N 1
ATOM 2965 C CA . ASP A 1 392 ? -14.953 -21.573 8.430 1.00 40.78 392 ASP A CA 1
ATOM 2966 C C . ASP A 1 392 ? -13.698 -20.800 8.908 1.00 40.78 392 ASP A C 1
ATOM 2968 O O . ASP A 1 392 ? -12.595 -21.355 8.836 1.00 40.78 392 ASP A O 1
ATOM 2972 N N . PRO A 1 393 ? -13.827 -19.551 9.406 1.00 34.88 393 PRO A N 1
ATOM 2973 C CA . PRO A 1 393 ? -12.729 -18.790 10.009 1.00 34.88 393 PRO A CA 1
ATOM 2974 C C . PRO A 1 393 ? -11.915 -19.576 11.051 1.00 34.88 393 PRO A C 1
ATOM 2976 O O . PRO A 1 393 ? -10.693 -19.420 11.111 1.00 34.88 393 PRO A O 1
ATOM 2979 N N . ALA A 1 394 ? -12.552 -20.464 11.824 1.00 34.62 394 ALA A N 1
ATOM 2980 C CA . ALA A 1 394 ? -11.871 -21.300 12.813 1.00 34.62 394 ALA A CA 1
ATOM 2981 C C . ALA A 1 394 ? -10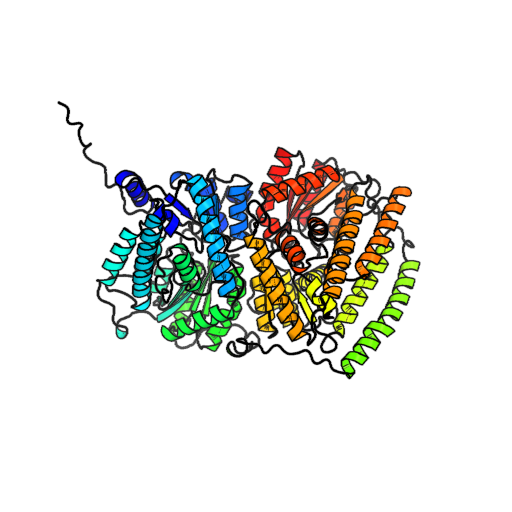.916 -22.323 12.168 1.00 34.62 394 ALA A C 1
ATOM 2983 O O . ALA A 1 394 ? -9.892 -22.658 12.756 1.00 34.62 394 ALA A O 1
ATOM 2984 N N . SER A 1 395 ? -11.187 -22.752 10.928 1.00 35.94 395 SER A N 1
ATOM 2985 C CA . SER A 1 395 ? -10.328 -23.671 10.160 1.00 35.94 395 SER A CA 1
ATOM 2986 C C . SER A 1 395 ? -9.070 -23.012 9.569 1.00 35.94 395 SER A C 1
ATOM 2988 O O . SER A 1 395 ? -8.207 -23.707 9.028 1.00 35.94 395 SER A O 1
ATOM 2990 N N . LEU A 1 396 ? -8.957 -21.679 9.664 1.00 39.34 396 LEU A N 1
ATOM 2991 C CA . LEU A 1 396 ? -7.827 -20.891 9.155 1.00 39.34 396 LEU A CA 1
ATOM 2992 C C . LEU A 1 396 ? -6.852 -20.455 10.264 1.00 39.34 396 LEU A C 1
ATOM 2994 O O . LEU A 1 396 ? -5.698 -20.128 9.981 1.00 39.34 396 LEU A O 1
ATOM 2998 N N . ARG A 1 397 ? -7.268 -20.482 11.539 1.00 39.00 397 ARG A N 1
ATOM 2999 C CA . ARG A 1 397 ? -6.348 -20.315 12.674 1.00 39.00 397 ARG A CA 1
ATOM 3000 C C . ARG A 1 397 ? -5.524 -21.591 12.814 1.00 39.00 397 ARG A C 1
ATOM 3002 O O . ARG A 1 397 ? -5.993 -22.594 13.334 1.00 39.00 397 ARG A O 1
ATOM 3009 N N . GLY A 1 398 ? -4.295 -21.544 12.310 1.00 48.34 398 GLY A N 1
ATOM 3010 C CA . GLY A 1 398 ? -3.443 -22.723 12.244 1.00 48.34 398 GLY A CA 1
ATOM 3011 C C . GLY A 1 398 ? -3.773 -23.613 11.054 1.00 48.34 398 GLY A C 1
ATOM 3012 O O . GLY A 1 398 ? -3.835 -24.825 11.241 1.00 48.34 398 GLY A O 1
ATOM 3013 N N . ILE A 1 399 ? -3.949 -23.029 9.849 1.00 52.53 399 ILE A N 1
ATOM 3014 C CA . ILE A 1 399 ? -3.883 -23.789 8.585 1.00 52.53 399 ILE A CA 1
ATOM 3015 C C . ILE A 1 399 ? -2.675 -24.718 8.718 1.00 52.53 399 ILE A C 1
ATOM 3017 O O . ILE A 1 399 ? -1.542 -24.219 8.755 1.00 52.53 399 ILE A O 1
ATOM 3021 N N . PRO A 1 400 ? -2.882 -26.039 8.863 1.00 50.38 400 PRO A N 1
ATOM 3022 C CA . PRO A 1 400 ? -1.768 -26.937 9.070 1.00 50.38 400 PRO A CA 1
ATOM 3023 C C . PRO A 1 400 ? -0.875 -26.793 7.848 1.00 50.38 400 PRO A C 1
ATOM 3025 O O . PRO A 1 400 ? -1.365 -26.854 6.716 1.00 50.38 400 PRO A O 1
ATOM 3028 N N . LEU A 1 401 ? 0.417 -26.538 8.079 1.00 58.06 401 LEU A N 1
ATOM 3029 C CA . LEU A 1 401 ? 1.394 -26.474 7.001 1.00 58.06 401 LEU A CA 1
ATOM 3030 C C . LEU A 1 401 ? 1.325 -27.811 6.276 1.00 58.06 401 LEU A C 1
ATOM 3032 O O . LEU A 1 401 ? 1.767 -28.842 6.785 1.00 58.06 401 LEU A O 1
ATOM 3036 N N . ARG A 1 402 ? 0.681 -27.807 5.111 1.00 58.69 402 ARG A N 1
ATOM 3037 C CA . ARG A 1 402 ? 0.526 -29.015 4.326 1.00 58.69 402 ARG A CA 1
ATOM 3038 C C . ARG A 1 402 ? 1.886 -29.281 3.713 1.00 58.69 402 ARG A C 1
ATOM 3040 O O . ARG A 1 402 ? 2.278 -28.605 2.768 1.00 58.69 402 ARG A O 1
ATOM 3047 N N . VAL A 1 403 ? 2.611 -30.243 4.276 1.00 59.19 403 VAL A N 1
ATOM 3048 C CA . VAL A 1 403 ? 3.850 -30.719 3.665 1.00 59.19 403 VAL A CA 1
ATOM 3049 C C . VAL A 1 403 ? 3.476 -31.242 2.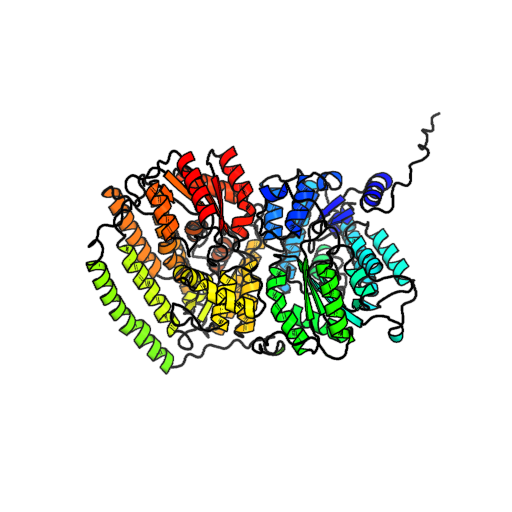288 1.00 59.19 403 VAL A C 1
ATOM 3051 O O . VAL A 1 403 ? 2.677 -32.180 2.164 1.00 59.19 403 VAL A O 1
ATOM 3054 N N . SER A 1 404 ? 4.006 -30.597 1.252 1.00 59.03 404 SER A N 1
ATOM 3055 C CA . SER A 1 404 ? 3.767 -31.013 -0.123 1.00 59.03 404 SER A CA 1
ATOM 3056 C C . SER A 1 404 ? 4.433 -32.376 -0.310 1.00 59.03 404 SER A C 1
ATOM 3058 O O . SER A 1 404 ? 5.643 -32.474 -0.489 1.00 59.03 404 SER A O 1
ATOM 3060 N N . THR A 1 405 ? 3.656 -33.456 -0.186 1.00 60.78 405 THR A N 1
ATOM 3061 C CA . THR A 1 405 ? 4.098 -34.829 -0.457 1.00 60.78 405 THR A CA 1
ATOM 3062 C C . THR A 1 405 ? 3.826 -35.105 -1.927 1.00 60.78 405 THR A C 1
ATOM 3064 O O . THR A 1 405 ? 2.684 -35.371 -2.311 1.00 60.78 405 THR A O 1
ATOM 3067 N N . PRO A 1 406 ? 4.833 -34.983 -2.808 1.00 64.88 406 PRO A N 1
ATOM 3068 C CA . PRO A 1 406 ? 4.535 -34.932 -4.219 1.00 64.88 406 PRO A CA 1
ATOM 3069 C C . PRO A 1 406 ? 4.347 -36.358 -4.744 1.00 64.88 406 PRO A C 1
ATOM 3071 O O . PRO A 1 406 ? 5.164 -37.245 -4.478 1.00 64.88 406 PRO A O 1
ATOM 3074 N N . SER A 1 407 ? 3.261 -36.575 -5.484 1.00 75.31 407 SER A N 1
ATOM 3075 C CA . SER A 1 407 ? 2.870 -37.885 -6.014 1.00 75.31 407 SER A CA 1
ATOM 3076 C C . SER A 1 407 ? 3.910 -38.389 -7.013 1.00 75.31 407 SER A C 1
ATOM 3078 O O . SER A 1 407 ? 4.278 -37.666 -7.938 1.00 75.31 407 SER A O 1
ATOM 3080 N N . THR A 1 408 ? 4.361 -39.640 -6.872 1.00 77.69 408 THR A N 1
ATOM 3081 C CA . THR A 1 408 ? 5.333 -40.259 -7.793 1.00 77.69 408 THR A CA 1
ATOM 3082 C C . THR A 1 408 ? 4.858 -40.201 -9.246 1.00 77.69 408 THR A C 1
ATOM 3084 O O . THR A 1 408 ? 5.635 -39.849 -10.131 1.00 77.69 408 THR A O 1
ATOM 3087 N N . PHE A 1 409 ? 3.564 -40.437 -9.484 1.00 81.50 409 PHE A N 1
ATOM 3088 C CA . PHE A 1 409 ? 2.956 -40.307 -10.808 1.00 81.50 409 PHE A CA 1
ATOM 3089 C C . PHE A 1 409 ? 3.009 -38.863 -11.324 1.00 81.50 409 PHE A C 1
ATOM 3091 O O . PHE A 1 409 ? 3.468 -38.625 -12.438 1.00 81.50 409 PHE A O 1
ATOM 3098 N N . ARG A 1 410 ? 2.607 -37.878 -10.505 1.00 81.75 410 ARG A N 1
ATOM 3099 C CA . ARG A 1 410 ? 2.647 -36.460 -10.908 1.00 81.75 410 ARG A CA 1
ATOM 3100 C C . ARG A 1 410 ? 4.070 -35.967 -11.158 1.00 81.75 410 ARG A C 1
ATOM 3102 O O . ARG A 1 410 ? 4.276 -35.196 -12.087 1.00 81.75 410 ARG A O 1
ATOM 3109 N N . LYS A 1 411 ? 5.057 -36.439 -10.389 1.00 80.88 411 LYS A N 1
ATOM 3110 C CA . LYS A 1 411 ? 6.483 -36.170 -10.635 1.00 80.88 411 LYS A CA 1
ATOM 3111 C C . LYS A 1 411 ? 6.931 -36.730 -11.981 1.00 80.88 411 LYS A C 1
ATOM 3113 O O . LYS A 1 411 ? 7.542 -36.000 -12.752 1.00 80.88 411 LYS A O 1
ATOM 3118 N N . ALA A 1 412 ? 6.618 -37.994 -12.271 1.00 80.75 412 ALA A N 1
ATOM 3119 C CA . ALA A 1 412 ? 6.970 -38.625 -13.542 1.00 80.75 412 ALA A CA 1
ATOM 3120 C C . ALA A 1 412 ? 6.308 -37.906 -14.728 1.00 80.75 412 ALA A C 1
ATOM 3122 O O . ALA A 1 412 ? 6.982 -37.581 -15.701 1.00 80.75 412 ALA A O 1
ATOM 3123 N N . HIS A 1 413 ? 5.022 -37.568 -14.605 1.00 81.31 413 HIS A N 1
ATOM 3124 C CA . HIS A 1 413 ? 4.286 -36.788 -15.598 1.00 81.31 413 HIS A CA 1
ATOM 3125 C C . HIS A 1 413 ? 4.889 -35.391 -15.805 1.00 81.31 413 HIS A C 1
ATOM 3127 O O . HIS A 1 413 ? 5.140 -34.993 -16.937 1.00 81.31 413 HIS A O 1
ATOM 3133 N N . HIS A 1 414 ? 5.193 -34.663 -14.724 1.00 83.25 414 HIS A N 1
ATOM 3134 C CA . HIS A 1 414 ? 5.859 -33.358 -14.789 1.00 83.25 414 HIS A CA 1
ATOM 3135 C C . HIS A 1 414 ? 7.231 -33.447 -15.471 1.00 83.25 414 HIS A C 1
ATOM 3137 O O . HIS A 1 414 ? 7.555 -32.614 -16.312 1.00 83.25 414 HIS A O 1
ATOM 3143 N N . LEU A 1 415 ? 8.035 -34.466 -15.152 1.00 82.12 415 LEU A N 1
ATOM 3144 C CA . LEU A 1 415 ? 9.328 -34.689 -15.803 1.00 82.12 415 LEU A CA 1
ATOM 3145 C C . LEU A 1 415 ? 9.162 -34.976 -17.301 1.00 82.12 415 LEU A C 1
ATOM 3147 O O . LEU A 1 415 ? 9.858 -34.374 -18.117 1.00 82.12 415 LEU A O 1
ATOM 3151 N N . LEU A 1 416 ? 8.222 -35.848 -17.669 1.00 82.31 416 LEU A N 1
ATOM 3152 C CA . LEU A 1 416 ? 7.963 -36.203 -19.061 1.00 82.31 416 LEU A CA 1
ATOM 3153 C C . LEU A 1 416 ? 7.462 -34.998 -19.868 1.00 82.31 416 LEU A C 1
ATOM 3155 O O . LEU A 1 416 ? 8.059 -34.651 -20.885 1.00 82.31 416 LEU A O 1
ATOM 3159 N N . GLU A 1 417 ? 6.393 -34.342 -19.416 1.00 80.25 417 GLU A N 1
ATOM 3160 C CA . GLU A 1 417 ? 5.779 -33.239 -20.155 1.00 80.25 417 GLU A CA 1
ATOM 3161 C C . GLU A 1 417 ? 6.633 -31.975 -20.121 1.00 80.25 417 GLU A C 1
ATOM 3163 O O . GLU A 1 417 ? 6.893 -31.381 -21.165 1.00 80.25 417 GLU A O 1
ATOM 3168 N N . ALA A 1 418 ? 7.082 -31.553 -18.939 1.00 80.00 418 ALA A N 1
ATOM 3169 C CA . ALA A 1 418 ? 7.697 -30.245 -18.776 1.00 80.00 418 ALA A CA 1
ATOM 3170 C C . ALA A 1 418 ? 9.218 -30.259 -18.963 1.00 80.00 418 ALA A C 1
ATOM 3172 O O . ALA A 1 418 ? 9.774 -29.227 -19.323 1.00 80.00 418 ALA A O 1
ATOM 3173 N N . ARG A 1 419 ? 9.913 -31.391 -18.758 1.00 76.94 419 ARG A N 1
ATOM 3174 C CA . ARG A 1 419 ? 11.384 -31.453 -18.906 1.00 76.94 419 ARG A CA 1
ATOM 3175 C C . ARG A 1 419 ? 11.889 -32.221 -20.122 1.00 76.94 419 ARG A C 1
ATOM 3177 O O . ARG A 1 419 ? 13.036 -32.004 -20.500 1.00 76.94 419 ARG A O 1
ATOM 3184 N N . LEU A 1 420 ? 11.074 -33.078 -20.740 1.00 78.94 420 LEU A N 1
ATOM 3185 C CA . LEU A 1 420 ? 11.482 -33.855 -21.918 1.00 78.94 420 LEU A CA 1
ATOM 3186 C C . LEU A 1 420 ? 10.709 -33.438 -23.174 1.00 78.94 420 LEU A C 1
ATOM 3188 O O . LEU A 1 420 ? 11.279 -32.834 -24.083 1.00 78.94 420 LEU A O 1
ATOM 3192 N N . ALA A 1 421 ? 9.406 -33.723 -23.225 1.00 79.12 421 ALA A N 1
ATOM 3193 C CA . ALA A 1 421 ? 8.589 -33.519 -24.420 1.00 79.12 421 ALA A CA 1
ATOM 3194 C C . ALA A 1 421 ? 8.375 -32.030 -24.740 1.00 79.12 421 ALA A C 1
ATOM 3196 O O . ALA A 1 421 ? 8.548 -31.603 -25.883 1.00 79.12 421 ALA A O 1
ATOM 3197 N N . GLY A 1 422 ? 8.046 -31.226 -23.727 1.00 81.12 422 GLY A N 1
ATOM 3198 C CA . GLY A 1 422 ? 7.816 -29.787 -23.842 1.00 81.12 422 GLY A CA 1
ATOM 3199 C C . GLY A 1 422 ? 9.001 -29.031 -24.442 1.00 81.12 422 GLY A C 1
ATOM 3200 O O . GLY A 1 422 ? 8.839 -28.424 -25.503 1.00 81.12 422 GLY A O 1
ATOM 3201 N N . PRO A 1 423 ? 10.205 -29.109 -23.842 1.00 81.50 423 PRO A N 1
ATOM 3202 C CA . PRO A 1 423 ? 11.393 -28.441 -24.364 1.00 81.50 423 PRO A CA 1
ATOM 3203 C C . PRO A 1 423 ? 11.730 -28.835 -25.805 1.00 81.50 423 PRO A C 1
ATOM 3205 O O . PRO A 1 423 ? 12.082 -27.966 -26.599 1.00 81.50 423 PRO A O 1
ATOM 3208 N N . ALA A 1 424 ? 11.559 -30.108 -26.186 1.00 81.56 424 ALA A N 1
ATOM 3209 C CA . ALA A 1 424 ? 11.782 -30.553 -27.562 1.00 81.56 424 ALA A CA 1
ATOM 3210 C C . ALA A 1 424 ? 10.797 -29.894 -28.547 1.00 81.56 424 ALA A C 1
ATOM 3212 O O . ALA A 1 424 ? 11.204 -29.361 -29.585 1.00 81.56 424 ALA A O 1
ATOM 3213 N N . VAL A 1 425 ? 9.504 -29.855 -28.206 1.00 82.75 425 VAL A N 1
ATOM 3214 C CA . VAL A 1 425 ? 8.479 -29.175 -29.016 1.00 82.75 425 VAL A CA 1
ATOM 3215 C C . VAL A 1 425 ? 8.760 -27.674 -29.108 1.00 82.75 425 VAL A C 1
ATOM 3217 O O . VAL A 1 425 ? 8.721 -27.102 -30.203 1.00 82.75 425 VAL A O 1
ATOM 3220 N N . LEU A 1 426 ? 9.086 -27.029 -27.986 1.00 85.38 426 LEU A N 1
ATOM 3221 C CA . LEU A 1 426 ? 9.398 -25.600 -27.934 1.00 85.38 426 LEU A CA 1
ATOM 3222 C C . LEU A 1 426 ? 10.684 -25.261 -28.697 1.00 85.38 426 LEU A C 1
ATOM 3224 O O . LEU A 1 426 ? 10.741 -24.212 -29.341 1.00 85.38 426 LEU A O 1
ATOM 3228 N N . ALA A 1 427 ? 11.679 -26.150 -28.717 1.00 82.81 427 ALA A N 1
ATOM 3229 C CA . ALA A 1 427 ? 12.888 -25.995 -29.523 1.00 82.81 427 ALA A CA 1
ATOM 3230 C C . ALA A 1 427 ? 12.567 -26.021 -31.025 1.00 82.81 427 ALA A C 1
ATOM 3232 O O . ALA A 1 427 ? 12.985 -25.125 -31.762 1.00 82.81 427 ALA A O 1
ATOM 3233 N N . VAL A 1 428 ? 11.743 -26.973 -31.482 1.00 83.75 428 VAL A N 1
ATOM 3234 C CA . VAL A 1 428 ? 11.281 -27.031 -32.883 1.00 83.75 428 VAL A CA 1
ATOM 3235 C C . VAL A 1 428 ? 10.479 -25.780 -33.252 1.00 83.75 428 VAL A C 1
ATOM 3237 O O . VAL A 1 428 ? 10.676 -25.202 -34.327 1.00 83.75 428 VAL A O 1
ATOM 3240 N N . GLN A 1 429 ? 9.586 -25.320 -32.372 1.00 85.56 429 GLN A N 1
ATOM 3241 C CA . GLN A 1 429 ? 8.818 -24.093 -32.594 1.00 85.56 429 GLN A CA 1
ATOM 3242 C C . GLN A 1 429 ? 9.718 -22.852 -32.641 1.00 85.56 429 GLN A C 1
ATOM 3244 O O . GLN A 1 429 ? 9.544 -22.008 -33.523 1.00 85.56 429 GLN A O 1
ATOM 3249 N N . SER A 1 430 ? 10.700 -22.757 -31.746 1.00 85.25 430 SER A N 1
ATOM 3250 C CA . SER A 1 430 ? 11.674 -21.662 -31.700 1.00 85.25 430 SER A CA 1
ATOM 3251 C C . SER A 1 430 ? 12.539 -21.638 -32.955 1.00 85.25 430 SER A C 1
ATOM 3253 O O . SER A 1 430 ? 12.672 -20.588 -33.578 1.00 85.25 430 SER A O 1
ATOM 3255 N N . PHE A 1 431 ? 13.017 -22.794 -33.423 1.00 84.62 431 PHE A N 1
ATOM 3256 C CA . PHE A 1 431 ? 13.738 -22.912 -34.691 1.00 84.62 431 PHE A CA 1
ATOM 3257 C C . PHE A 1 431 ? 12.886 -22.447 -35.882 1.00 84.62 431 PHE A C 1
ATOM 3259 O O . PHE A 1 431 ? 13.330 -21.642 -36.705 1.00 84.62 431 PHE A O 1
ATOM 3266 N N . ARG A 1 432 ? 11.619 -22.881 -35.953 1.00 85.88 432 ARG A N 1
ATOM 3267 C CA . ARG A 1 432 ? 10.674 -22.423 -36.989 1.00 85.88 432 ARG A CA 1
ATOM 3268 C C . ARG A 1 432 ? 10.438 -20.911 -36.930 1.00 85.88 432 ARG A C 1
ATOM 3270 O O . ARG A 1 432 ? 10.291 -20.293 -37.983 1.00 85.88 432 ARG A O 1
ATOM 3277 N N . ARG A 1 433 ? 10.386 -20.317 -35.734 1.00 87.88 433 ARG A N 1
ATOM 3278 C CA . ARG A 1 433 ? 10.227 -18.867 -35.531 1.00 87.88 433 ARG A CA 1
ATOM 3279 C C . ARG A 1 433 ? 11.484 -18.103 -35.937 1.00 87.88 433 ARG A C 1
ATOM 3281 O O . ARG A 1 433 ? 11.357 -17.148 -36.691 1.00 87.88 433 ARG A O 1
ATOM 3288 N N . LEU A 1 434 ? 12.672 -18.566 -35.545 1.00 84.75 434 LEU A N 1
ATOM 3289 C CA . LEU A 1 434 ? 13.953 -17.981 -35.955 1.00 84.75 434 LEU A CA 1
ATOM 3290 C C . LEU A 1 434 ? 14.098 -17.958 -37.481 1.00 84.75 434 LEU A C 1
ATOM 3292 O O . LEU A 1 434 ? 14.412 -16.916 -38.040 1.00 84.75 434 LEU A O 1
ATOM 3296 N N . ARG A 1 435 ? 13.753 -19.048 -38.185 1.00 84.88 435 ARG A N 1
ATOM 3297 C CA . ARG A 1 435 ? 13.775 -19.079 -39.666 1.00 84.88 435 ARG A CA 1
ATOM 3298 C C . ARG A 1 435 ? 12.773 -18.129 -40.328 1.00 84.88 435 ARG A C 1
ATOM 3300 O O . ARG A 1 435 ? 12.897 -17.851 -41.522 1.00 84.88 435 ARG A O 1
ATOM 3307 N N . LYS A 1 436 ? 11.742 -17.703 -39.594 1.00 84.94 436 LYS A N 1
ATOM 3308 C CA . LYS A 1 436 ? 10.734 -16.737 -40.050 1.00 84.94 436 LYS A CA 1
ATOM 3309 C C . LYS A 1 436 ? 11.053 -15.303 -39.617 1.00 84.94 436 LYS A C 1
ATOM 3311 O O . LYS A 1 436 ? 10.455 -14.384 -40.175 1.00 84.94 436 LYS A O 1
ATOM 3316 N N . LEU A 1 437 ? 11.957 -15.110 -38.657 1.00 83.88 437 LEU A N 1
ATOM 3317 C CA . LEU A 1 437 ? 12.346 -13.798 -38.153 1.00 83.88 437 LEU A CA 1
ATOM 3318 C C . LEU A 1 437 ? 12.977 -12.986 -39.292 1.00 83.88 437 LEU A C 1
ATOM 3320 O O . LEU A 1 437 ? 13.809 -13.501 -40.032 1.00 83.88 437 LEU A O 1
ATOM 3324 N N . GLY A 1 438 ? 12.531 -11.744 -39.475 1.00 69.88 438 GLY A N 1
ATOM 3325 C CA . GLY A 1 438 ? 13.038 -10.864 -40.534 1.00 69.88 438 GLY A CA 1
ATOM 3326 C C . GLY A 1 438 ? 12.573 -11.192 -41.961 1.00 69.88 438 GLY A C 1
ATOM 3327 O O . GLY A 1 438 ? 12.981 -10.502 -42.885 1.00 69.88 438 GLY A O 1
ATOM 3328 N N . ARG A 1 439 ? 11.696 -12.191 -42.181 1.00 78.06 439 ARG A N 1
ATOM 3329 C CA . ARG A 1 439 ? 11.131 -12.468 -43.526 1.00 78.06 439 ARG A CA 1
ATOM 3330 C C . ARG A 1 439 ? 10.198 -11.375 -44.042 1.00 78.06 439 ARG A C 1
ATOM 3332 O O . ARG A 1 439 ? 9.993 -11.272 -45.245 1.00 78.06 439 ARG A O 1
ATOM 3339 N N . LYS A 1 440 ? 9.576 -10.627 -43.133 1.00 75.31 440 LYS A N 1
ATOM 3340 C CA . LYS A 1 440 ? 8.809 -9.424 -43.451 1.00 75.31 440 LYS A CA 1
ATOM 3341 C C . LYS A 1 440 ? 9.530 -8.239 -42.815 1.00 75.31 440 LYS A C 1
ATOM 3343 O O . LYS A 1 440 ? 9.939 -8.385 -41.656 1.00 75.31 440 LYS A O 1
ATOM 3348 N N . PRO A 1 441 ? 9.684 -7.114 -43.531 1.00 73.62 441 PRO A N 1
ATOM 3349 C CA . PRO A 1 441 ? 10.199 -5.906 -42.914 1.00 73.62 441 PRO A CA 1
ATOM 3350 C C . PRO A 1 441 ? 9.268 -5.499 -41.758 1.00 73.62 441 PRO A C 1
ATOM 3352 O O . PRO A 1 441 ? 8.050 -5.698 -41.861 1.00 73.62 441 PRO A O 1
ATOM 3355 N N . PRO A 1 442 ? 9.819 -5.001 -40.639 1.00 80.25 442 PRO A N 1
ATOM 3356 C CA . PRO A 1 442 ? 9.004 -4.401 -39.591 1.00 80.25 442 PRO A CA 1
ATOM 3357 C C . PRO A 1 442 ? 8.212 -3.214 -40.167 1.00 80.25 442 PRO A C 1
ATOM 3359 O O . PRO A 1 442 ? 8.655 -2.601 -41.144 1.00 80.25 442 PRO A O 1
ATOM 3362 N N . PRO A 1 443 ? 7.038 -2.882 -39.602 1.00 83.31 443 PRO A N 1
ATOM 3363 C CA . PRO A 1 443 ? 6.366 -1.643 -39.966 1.00 83.31 443 PRO A CA 1
ATOM 3364 C C . PRO A 1 443 ? 7.306 -0.467 -39.674 1.00 83.31 443 PRO A C 1
ATOM 3366 O O . PRO A 1 443 ? 7.894 -0.401 -38.594 1.00 83.31 443 PRO A O 1
ATOM 3369 N N . ALA A 1 444 ? 7.465 0.446 -40.634 1.00 81.69 444 ALA A N 1
ATOM 3370 C CA . ALA A 1 444 ? 8.184 1.690 -40.383 1.00 81.69 444 ALA A CA 1
ATOM 3371 C C . ALA A 1 444 ? 7.497 2.440 -39.220 1.00 81.69 444 ALA A C 1
ATOM 3373 O O . ALA A 1 444 ? 6.267 2.406 -39.133 1.00 81.69 444 ALA A O 1
ATOM 3374 N N . PRO A 1 445 ? 8.248 3.081 -38.309 1.00 91.12 445 PRO A N 1
ATOM 3375 C CA . PRO A 1 445 ? 9.692 3.331 -38.340 1.00 91.12 445 PRO A CA 1
ATOM 3376 C C . PRO A 1 445 ? 10.542 2.314 -37.558 1.00 91.12 445 PRO A C 1
ATOM 3378 O O . PRO A 1 445 ? 11.676 2.621 -37.204 1.00 91.12 445 PRO A O 1
ATOM 3381 N N . PHE A 1 446 ? 10.009 1.157 -37.177 1.00 93.00 446 PHE A N 1
ATOM 3382 C CA . PHE A 1 446 ? 10.704 0.291 -36.226 1.00 93.00 446 PHE A CA 1
ATOM 3383 C C . PHE A 1 446 ? 11.852 -0.469 -36.885 1.00 93.00 446 PHE A C 1
ATOM 3385 O O . PHE A 1 446 ? 11.728 -0.961 -38.007 1.00 93.00 446 PHE A O 1
ATOM 3392 N N . GLY A 1 447 ? 12.958 -0.600 -36.156 1.00 90.69 447 GLY A N 1
ATOM 3393 C CA . GLY A 1 447 ? 14.072 -1.441 -36.565 1.00 90.69 447 GLY A CA 1
ATOM 3394 C C . GLY A 1 447 ? 13.691 -2.926 -36.627 1.00 90.69 447 GLY A C 1
ATOM 3395 O O . GLY A 1 447 ? 12.612 -3.336 -36.182 1.00 90.69 447 GLY A O 1
ATOM 3396 N N . PRO A 1 448 ? 14.572 -3.785 -37.170 1.00 90.75 448 PRO A N 1
ATOM 3397 C CA . PRO A 1 448 ? 14.316 -5.218 -37.232 1.00 90.75 448 PRO A CA 1
ATOM 3398 C C . PRO A 1 448 ? 14.053 -5.792 -35.826 1.00 90.75 448 PRO A C 1
ATOM 3400 O O . PRO A 1 448 ? 14.645 -5.327 -34.849 1.00 90.75 448 PRO A O 1
ATOM 3403 N N . PRO A 1 449 ? 13.220 -6.839 -35.686 1.00 89.88 449 PRO A N 1
ATOM 3404 C CA . PRO A 1 449 ? 12.960 -7.459 -34.388 1.00 89.88 449 PRO A CA 1
ATOM 3405 C C . PRO A 1 449 ? 14.222 -8.128 -33.821 1.00 89.88 449 PRO A C 1
ATOM 3407 O O . PRO A 1 449 ? 15.023 -8.696 -34.568 1.00 89.88 449 PRO A O 1
ATOM 3410 N N . LEU A 1 450 ? 14.408 -8.078 -32.500 1.00 92.19 450 LEU A N 1
ATOM 3411 C CA . LEU A 1 450 ? 15.524 -8.746 -31.814 1.00 92.19 450 LEU A CA 1
ATOM 3412 C C . LEU A 1 450 ? 15.382 -10.272 -31.893 1.00 92.19 450 LEU A C 1
ATOM 3414 O O . LEU A 1 450 ? 14.292 -10.815 -31.689 1.00 92.19 450 LEU A O 1
ATOM 3418 N N . ARG A 1 451 ? 16.486 -10.991 -32.119 1.00 92.69 451 ARG A N 1
ATOM 3419 C CA . ARG A 1 451 ? 16.544 -12.462 -32.022 1.00 92.69 451 ARG A CA 1
ATOM 3420 C C . ARG A 1 451 ? 16.186 -12.923 -30.614 1.00 92.69 451 ARG A C 1
ATOM 3422 O O . ARG A 1 451 ? 15.494 -13.935 -30.466 1.00 92.69 451 ARG A O 1
ATOM 3429 N N . ALA A 1 452 ? 16.560 -12.140 -29.602 1.00 94.25 452 ALA A N 1
ATOM 3430 C CA . ALA A 1 452 ? 16.170 -12.351 -28.212 1.00 94.25 452 ALA A CA 1
ATOM 3431 C C . ALA A 1 452 ? 14.645 -12.488 -28.011 1.00 94.25 452 ALA A C 1
ATOM 3433 O O . ALA A 1 452 ? 14.218 -13.230 -27.129 1.00 94.25 452 ALA A O 1
ATOM 3434 N N . SER A 1 453 ? 13.801 -11.879 -28.857 1.00 92.94 453 SER A N 1
ATOM 3435 C CA . SER A 1 453 ? 12.335 -12.026 -28.772 1.00 92.94 453 SER A CA 1
ATOM 3436 C C . SER A 1 453 ? 11.854 -13.477 -28.922 1.00 92.94 453 SER A C 1
ATOM 3438 O O . SER A 1 453 ? 10.873 -13.884 -28.289 1.00 92.94 453 SER A O 1
ATOM 3440 N N . VAL A 1 454 ? 12.553 -14.294 -29.721 1.00 92.31 454 VAL A N 1
ATOM 3441 C CA . VAL A 1 454 ? 12.213 -15.713 -29.896 1.00 92.31 454 VAL A CA 1
ATOM 3442 C C . VAL A 1 454 ? 12.605 -16.514 -28.659 1.00 92.31 454 VAL A C 1
ATOM 3444 O O . VAL A 1 454 ? 11.809 -17.330 -28.192 1.00 92.31 454 VAL A O 1
ATOM 3447 N N . ALA A 1 455 ? 13.790 -16.243 -28.105 1.00 92.88 455 ALA A N 1
ATOM 3448 C CA . ALA A 1 455 ? 14.261 -16.871 -26.873 1.00 92.88 455 ALA A CA 1
ATOM 3449 C C . ALA A 1 455 ? 13.351 -16.525 -25.685 1.00 92.88 455 ALA A C 1
ATOM 3451 O O . ALA A 1 455 ? 12.916 -17.425 -24.970 1.00 92.88 455 ALA A O 1
ATOM 3452 N N . LEU A 1 456 ? 12.973 -15.249 -25.537 1.00 94.75 456 LEU A N 1
ATOM 3453 C CA . LEU A 1 456 ? 12.034 -14.786 -24.513 1.00 94.75 456 LEU A CA 1
ATOM 3454 C C . LEU A 1 456 ? 10.714 -15.560 -24.578 1.00 94.75 456 LEU A C 1
ATOM 3456 O O . LEU A 1 456 ? 10.219 -16.045 -23.563 1.00 94.75 456 LEU A O 1
ATOM 3460 N N . ARG A 1 457 ? 10.143 -15.708 -25.780 1.00 92.25 457 ARG A N 1
ATOM 3461 C CA . ARG A 1 457 ? 8.886 -16.441 -25.949 1.00 92.25 457 ARG A CA 1
ATOM 3462 C C . ARG A 1 457 ? 9.021 -17.905 -25.529 1.00 92.25 457 ARG A C 1
ATOM 3464 O O . ARG A 1 457 ? 8.120 -18.409 -24.867 1.00 92.25 457 ARG A O 1
ATOM 3471 N N . GLY A 1 458 ? 10.133 -18.556 -25.874 1.00 91.75 458 GLY A N 1
ATOM 3472 C CA . GLY A 1 458 ? 10.425 -19.920 -25.431 1.00 91.75 458 GLY A CA 1
ATOM 3473 C C . GLY A 1 458 ? 10.516 -20.035 -23.907 1.00 91.75 458 GLY A C 1
ATOM 3474 O O . GLY A 1 458 ? 9.919 -20.943 -23.337 1.00 91.75 458 GLY A O 1
ATOM 3475 N N . ILE A 1 459 ? 11.178 -19.079 -23.243 1.00 93.75 459 ILE A N 1
ATOM 3476 C CA . ILE A 1 459 ? 11.272 -19.014 -21.774 1.00 93.75 459 ILE A CA 1
ATOM 3477 C C . ILE A 1 459 ? 9.879 -18.890 -21.142 1.00 93.75 459 ILE A C 1
ATOM 3479 O O . ILE A 1 459 ? 9.551 -19.643 -20.228 1.00 93.75 459 ILE A O 1
ATOM 3483 N N . LEU A 1 460 ? 9.037 -17.979 -21.641 1.00 93.38 460 LEU A N 1
ATOM 3484 C CA . LEU A 1 460 ? 7.681 -17.776 -21.118 1.00 93.38 460 LEU A CA 1
ATOM 3485 C C . LEU A 1 460 ? 6.782 -19.000 -21.342 1.00 93.38 460 LEU A C 1
ATOM 3487 O O . LEU A 1 460 ? 6.049 -19.403 -20.439 1.00 93.38 460 LEU A O 1
ATOM 3491 N N . GLU A 1 461 ? 6.831 -19.602 -22.533 1.00 91.62 461 GLU A N 1
ATOM 3492 C CA . GLU A 1 461 ? 6.064 -20.812 -22.852 1.00 91.62 461 GLU A CA 1
ATOM 3493 C C . GLU A 1 461 ? 6.491 -21.987 -21.965 1.00 91.62 461 GLU A C 1
ATOM 3495 O O . GLU A 1 461 ? 5.627 -22.672 -21.417 1.00 91.62 461 GLU A O 1
ATOM 3500 N N . GLN A 1 462 ? 7.798 -22.169 -21.765 1.00 91.56 462 GLN A N 1
ATOM 3501 C CA . GLN A 1 462 ? 8.348 -23.192 -20.879 1.00 91.56 462 GLN A CA 1
ATOM 3502 C C . GLN A 1 462 ? 7.934 -22.962 -19.422 1.00 91.56 462 GLN A C 1
ATOM 3504 O O . GLN A 1 462 ? 7.471 -23.889 -18.763 1.00 91.56 462 GLN A O 1
ATOM 3509 N N . TYR A 1 463 ? 8.037 -21.726 -18.931 1.00 94.56 463 TYR A N 1
ATOM 3510 C CA . TYR A 1 463 ? 7.656 -21.368 -17.566 1.00 94.56 463 TYR A CA 1
ATOM 3511 C C . TYR A 1 463 ? 6.190 -21.717 -17.269 1.00 94.56 463 TYR A C 1
ATOM 3513 O O . TYR A 1 463 ? 5.900 -22.427 -16.306 1.00 94.56 463 TYR A O 1
ATOM 3521 N N . TYR A 1 464 ? 5.256 -21.302 -18.131 1.00 92.94 464 TYR A N 1
ATOM 3522 C CA . TYR A 1 464 ? 3.841 -21.630 -17.937 1.00 92.94 464 TYR A CA 1
ATOM 3523 C C . TYR A 1 464 ? 3.527 -23.109 -18.191 1.00 92.94 464 TYR A C 1
ATOM 3525 O O . TYR A 1 464 ? 2.612 -23.641 -17.562 1.00 92.94 464 TYR A O 1
ATOM 3533 N N . LEU A 1 465 ? 4.268 -23.795 -19.068 1.00 91.00 465 LEU A N 1
ATOM 3534 C CA . LEU A 1 465 ? 4.137 -25.242 -19.253 1.00 91.00 465 LEU A CA 1
ATOM 3535 C C . LEU A 1 465 ? 4.536 -26.010 -17.984 1.00 91.00 465 LEU A C 1
ATOM 3537 O O . LEU A 1 465 ? 3.789 -26.883 -17.540 1.00 91.00 465 LEU A O 1
ATOM 3541 N N . GLU A 1 466 ? 5.659 -25.646 -17.362 1.00 91.12 466 GLU A N 1
ATOM 3542 C CA . GLU A 1 466 ? 6.068 -26.185 -16.061 1.00 91.12 466 GLU A CA 1
ATOM 3543 C C . GLU A 1 466 ? 5.013 -25.912 -14.988 1.00 91.12 466 GLU A C 1
ATOM 3545 O O . GLU A 1 466 ? 4.658 -26.815 -14.228 1.00 91.12 466 GLU A O 1
ATOM 3550 N N . GLY A 1 467 ? 4.455 -24.699 -14.965 1.00 92.00 467 GLY A N 1
ATOM 3551 C CA . GLY A 1 467 ? 3.407 -24.319 -14.024 1.00 92.00 467 GLY A CA 1
ATOM 3552 C C . GLY A 1 467 ? 2.158 -25.194 -14.115 1.00 92.00 467 GLY A C 1
ATOM 3553 O O . GLY A 1 467 ? 1.611 -25.583 -13.086 1.00 92.00 467 GLY A O 1
ATOM 3554 N N . ARG A 1 468 ? 1.721 -25.584 -15.319 1.00 90.12 468 ARG A N 1
ATOM 3555 C CA . ARG A 1 468 ? 0.516 -26.422 -15.508 1.00 90.12 468 ARG A CA 1
ATOM 3556 C C . ARG A 1 468 ? 0.603 -27.783 -14.817 1.00 90.12 468 ARG A C 1
ATOM 3558 O O . ARG A 1 468 ? -0.432 -28.334 -14.442 1.00 90.12 468 ARG A O 1
ATOM 3565 N N . THR A 1 469 ? 1.817 -28.306 -14.652 1.00 88.19 469 THR A N 1
ATOM 3566 C CA . THR A 1 469 ? 2.087 -29.639 -14.091 1.00 88.19 469 THR A CA 1
ATOM 3567 C C . THR A 1 469 ? 2.784 -29.598 -12.728 1.00 88.19 469 THR A C 1
ATOM 3569 O O . THR A 1 469 ? 3.053 -30.652 -12.158 1.00 88.19 469 THR A O 1
ATOM 3572 N N . ALA A 1 470 ? 3.065 -28.410 -12.179 1.00 89.81 470 ALA A N 1
ATOM 3573 C CA . ALA A 1 470 ? 3.790 -28.262 -10.916 1.00 89.81 470 ALA A CA 1
ATOM 3574 C C . ALA A 1 470 ? 2.987 -28.744 -9.691 1.00 89.81 470 ALA A C 1
ATOM 3576 O O . ALA A 1 470 ? 3.571 -29.289 -8.754 1.00 89.81 470 ALA A O 1
ATOM 3577 N N . ASP A 1 471 ? 1.661 -28.577 -9.714 1.00 85.44 471 ASP A N 1
ATOM 3578 C CA . ASP A 1 471 ? 0.754 -28.899 -8.602 1.00 85.44 471 ASP A CA 1
ATOM 3579 C C . ASP A 1 471 ? 0.840 -30.381 -8.176 1.00 85.44 471 ASP A C 1
ATOM 3581 O O . ASP A 1 471 ? 0.445 -31.307 -8.896 1.00 85.44 471 ASP A O 1
ATOM 3585 N N . GLY A 1 472 ? 1.359 -30.613 -6.969 1.00 82.75 472 GLY A N 1
ATOM 3586 C CA . GLY A 1 472 ? 1.593 -31.946 -6.410 1.00 82.75 472 GLY A CA 1
ATOM 3587 C C . GLY A 1 472 ? 2.786 -32.696 -7.015 1.00 82.75 472 GLY A C 1
ATOM 3588 O O . GLY A 1 472 ? 2.975 -33.870 -6.695 1.00 82.75 472 GLY A O 1
ATOM 3589 N N . ALA A 1 473 ? 3.586 -32.056 -7.873 1.00 87.12 473 ALA A N 1
ATOM 3590 C CA . ALA A 1 473 ? 4.879 -32.559 -8.349 1.00 87.12 473 ALA A CA 1
ATOM 3591 C C . ALA A 1 473 ? 6.059 -31.878 -7.633 1.00 87.12 473 ALA A C 1
ATOM 3593 O O . ALA A 1 473 ? 7.087 -32.514 -7.381 1.00 87.12 473 ALA A O 1
ATOM 3594 N N . ARG A 1 474 ? 5.905 -30.598 -7.276 1.00 90.50 474 ARG A N 1
ATOM 3595 C CA . ARG A 1 474 ? 6.881 -29.783 -6.542 1.00 90.50 474 ARG A CA 1
ATOM 3596 C C . ARG A 1 474 ? 6.161 -28.732 -5.691 1.00 90.50 474 ARG A C 1
ATOM 3598 O O . ARG A 1 474 ? 5.038 -28.386 -6.048 1.00 90.50 474 ARG A O 1
ATOM 3605 N N . PRO A 1 475 ? 6.783 -28.215 -4.616 1.00 94.62 475 PRO A N 1
ATOM 3606 C CA . PRO A 1 475 ? 6.152 -27.169 -3.825 1.00 94.62 475 PRO A CA 1
ATOM 3607 C C . PRO A 1 475 ? 5.954 -25.905 -4.675 1.00 94.62 475 PRO A C 1
ATOM 3609 O O . PRO A 1 475 ? 6.825 -25.541 -5.473 1.00 94.62 475 PRO A O 1
ATOM 3612 N N . VAL A 1 476 ? 4.801 -25.257 -4.538 1.00 97.12 476 VAL A N 1
ATOM 3613 C CA . VAL A 1 476 ? 4.433 -24.062 -5.313 1.00 97.12 476 VAL A CA 1
ATOM 3614 C C . VAL A 1 476 ? 4.326 -22.856 -4.388 1.00 97.12 476 VAL A C 1
ATOM 3616 O O . VAL A 1 476 ? 3.601 -22.894 -3.399 1.00 97.12 476 VAL A O 1
ATOM 3619 N N . ALA A 1 477 ? 5.003 -21.764 -4.732 1.00 97.81 477 ALA A N 1
ATOM 3620 C CA . ALA A 1 477 ? 4.867 -20.488 -4.043 1.00 97.81 477 ALA A CA 1
ATOM 3621 C C . ALA A 1 477 ? 4.263 -19.448 -4.987 1.00 97.81 477 ALA A C 1
ATOM 3623 O O . ALA A 1 477 ? 4.711 -19.318 -6.125 1.00 97.81 477 ALA A O 1
ATOM 3624 N N . TRP A 1 478 ? 3.259 -18.708 -4.527 1.00 98.38 478 TRP A N 1
ATOM 3625 C CA . TRP A 1 478 ? 2.808 -17.479 -5.183 1.00 98.38 478 TRP A CA 1
ATOM 3626 C C . TRP A 1 478 ? 3.422 -16.297 -4.446 1.00 98.38 478 TRP A C 1
ATOM 3628 O O . TRP A 1 478 ? 3.303 -16.216 -3.222 1.00 98.38 478 TRP A O 1
ATOM 3638 N N . VAL A 1 479 ? 4.099 -15.412 -5.173 1.00 98.38 479 VAL A N 1
ATOM 3639 C CA . VAL A 1 479 ? 4.901 -14.345 -4.571 1.00 98.38 479 VAL A CA 1
ATOM 3640 C C . VAL A 1 479 ? 4.658 -12.993 -5.227 1.00 98.38 479 VAL A C 1
ATOM 3642 O O . VAL A 1 479 ? 4.414 -12.920 -6.436 1.00 98.38 479 VAL A O 1
ATOM 3645 N N . THR A 1 480 ? 4.762 -11.918 -4.441 1.00 97.69 480 THR A N 1
ATOM 3646 C CA . THR A 1 480 ? 4.798 -10.562 -5.004 1.00 97.69 480 THR A CA 1
ATOM 3647 C C . THR A 1 480 ? 6.076 -10.344 -5.810 1.00 97.69 480 THR A C 1
ATOM 3649 O O . THR A 1 480 ? 7.105 -10.981 -5.571 1.00 97.69 480 THR A O 1
ATOM 3652 N N . SER A 1 481 ? 6.035 -9.415 -6.764 1.00 94.62 481 SER A N 1
ATOM 3653 C CA . SER A 1 481 ? 7.174 -9.063 -7.621 1.00 94.62 481 SER A CA 1
ATOM 3654 C C . SER A 1 481 ? 8.414 -8.614 -6.829 1.00 94.62 481 SER A C 1
ATOM 3656 O O . SER A 1 481 ? 9.544 -8.861 -7.256 1.00 94.62 481 SER A O 1
ATOM 3658 N N . GLY A 1 482 ? 8.204 -8.033 -5.643 1.00 93.69 482 GLY A N 1
ATOM 3659 C CA . GLY A 1 482 ? 9.240 -7.602 -4.701 1.00 93.69 482 GLY A CA 1
ATOM 3660 C C . GLY A 1 482 ? 9.624 -8.608 -3.606 1.00 93.69 482 GLY A C 1
ATOM 3661 O O . GLY A 1 482 ? 10.274 -8.206 -2.643 1.00 93.69 482 GLY A O 1
ATOM 3662 N N . ALA A 1 483 ? 9.221 -9.882 -3.687 1.00 96.25 483 ALA A N 1
ATOM 3663 C CA . ALA A 1 483 ? 9.546 -10.886 -2.667 1.00 96.25 483 ALA A CA 1
ATOM 3664 C C . ALA A 1 483 ? 10.981 -11.470 -2.800 1.00 96.25 483 ALA A C 1
ATOM 3666 O O . ALA A 1 483 ? 11.481 -11.599 -3.924 1.00 96.25 483 ALA A O 1
ATOM 3667 N N . PRO A 1 484 ? 11.619 -11.898 -1.684 1.00 96.50 484 PRO A N 1
ATOM 3668 C CA . PRO A 1 484 ? 12.935 -12.552 -1.659 1.00 96.50 484 PRO A CA 1
ATOM 3669 C C . PRO A 1 484 ? 12.907 -13.992 -2.175 1.00 96.50 484 PRO A C 1
ATOM 3671 O O . PRO A 1 484 ? 12.915 -14.969 -1.428 1.00 96.50 484 PRO A O 1
ATOM 3674 N N . VAL A 1 485 ? 12.857 -14.137 -3.496 1.00 96.56 485 VAL A N 1
ATOM 3675 C CA . VAL A 1 485 ? 12.716 -15.433 -4.184 1.00 96.56 485 VAL A CA 1
ATOM 3676 C C . VAL A 1 485 ? 13.935 -16.338 -4.022 1.00 96.56 485 VAL A C 1
ATOM 3678 O O . VAL A 1 485 ? 13.815 -17.551 -4.196 1.00 96.56 485 VAL A O 1
ATOM 3681 N N . GLU A 1 486 ? 15.086 -15.772 -3.659 1.00 97.62 486 GLU A N 1
ATOM 3682 C CA . GLU A 1 486 ? 16.355 -16.472 -3.453 1.00 97.62 486 GLU A CA 1
ATOM 3683 C C . GLU A 1 486 ? 16.250 -17.530 -2.344 1.00 97.62 486 GLU A C 1
ATOM 3685 O O . GLU A 1 486 ? 16.925 -18.551 -2.408 1.00 97.62 486 GLU A O 1
ATOM 3690 N N . ILE A 1 487 ? 15.327 -17.359 -1.391 1.00 98.06 487 ILE A N 1
ATOM 3691 C CA . ILE A 1 487 ? 15.020 -18.353 -0.350 1.00 98.06 487 ILE A CA 1
ATOM 3692 C C . ILE A 1 487 ? 14.304 -19.589 -0.932 1.00 98.06 487 ILE A C 1
ATOM 3694 O O . ILE A 1 487 ? 14.522 -20.721 -0.501 1.00 98.06 487 ILE A O 1
ATOM 3698 N N . LEU A 1 488 ? 13.452 -19.400 -1.944 1.00 98.19 488 LEU A N 1
ATOM 3699 C CA . LEU A 1 488 ? 12.577 -20.446 -2.492 1.00 98.19 488 LEU A CA 1
ATOM 3700 C C . LEU A 1 488 ? 13.278 -21.338 -3.525 1.00 98.19 488 LEU A C 1
ATOM 3702 O O . LEU A 1 488 ? 12.998 -22.539 -3.610 1.00 98.19 488 LEU A O 1
ATOM 3706 N N . ARG A 1 489 ? 14.180 -20.770 -4.335 1.00 96.56 489 ARG A N 1
ATOM 3707 C CA . ARG A 1 489 ? 14.894 -21.506 -5.395 1.00 96.56 489 ARG A CA 1
ATOM 3708 C C . ARG A 1 489 ? 15.671 -22.728 -4.880 1.00 96.56 489 ARG A C 1
ATOM 3710 O O . ARG A 1 489 ? 15.415 -23.814 -5.412 1.00 96.56 489 ARG A O 1
ATOM 3717 N N . PRO A 1 490 ? 16.535 -22.635 -3.848 1.00 97.00 490 PRO A N 1
ATOM 3718 C CA . PRO A 1 490 ? 17.311 -23.779 -3.356 1.00 97.00 490 PRO A CA 1
ATOM 3719 C C . PRO A 1 490 ? 16.436 -24.878 -2.734 1.00 97.00 490 PRO A C 1
ATOM 3721 O O . PRO A 1 490 ? 16.817 -26.050 -2.742 1.00 97.00 490 PRO A O 1
ATOM 3724 N N . LEU A 1 491 ? 15.233 -24.531 -2.264 1.00 96.81 491 LEU A N 1
ATOM 3725 C CA . LEU A 1 491 ? 14.233 -25.479 -1.761 1.00 96.81 491 LEU A CA 1
ATOM 3726 C C . LEU A 1 491 ? 13.463 -26.188 -2.896 1.00 96.81 491 LEU A C 1
ATOM 3728 O O . LEU A 1 491 ? 12.825 -27.224 -2.688 1.00 96.81 491 LEU A O 1
ATOM 3732 N N . GLY A 1 492 ? 13.588 -25.704 -4.134 1.00 94.75 492 GLY A N 1
ATOM 3733 C CA . GLY A 1 492 ? 13.049 -26.337 -5.337 1.00 94.75 492 GLY A CA 1
ATOM 3734 C C . GLY A 1 492 ? 11.614 -25.940 -5.683 1.00 94.75 492 GLY A C 1
ATOM 3735 O O . GLY A 1 492 ? 10.967 -26.661 -6.456 1.00 94.75 492 GLY A O 1
ATOM 3736 N N . TYR A 1 493 ? 11.133 -24.812 -5.156 1.00 96.44 493 TYR A N 1
ATOM 3737 C CA . TYR A 1 493 ? 9.805 -24.286 -5.458 1.00 96.44 493 TYR A CA 1
ATOM 3738 C C . TYR A 1 493 ? 9.618 -23.967 -6.945 1.00 96.44 493 TYR A C 1
ATOM 3740 O O . TYR A 1 493 ? 10.531 -23.488 -7.623 1.00 96.44 493 TYR A O 1
ATOM 3748 N N . TYR A 1 494 ? 8.403 -24.187 -7.444 1.00 96.44 494 TYR A N 1
ATOM 3749 C CA . TYR A 1 494 ? 7.896 -23.416 -8.575 1.00 96.44 494 TYR A CA 1
ATOM 3750 C C . TYR A 1 494 ? 7.361 -22.087 -8.041 1.00 96.44 494 TYR A C 1
ATOM 3752 O O . TYR A 1 494 ? 6.505 -22.077 -7.158 1.00 96.44 494 TYR A O 1
ATOM 3760 N N . VAL A 1 495 ? 7.863 -20.978 -8.573 1.00 97.50 495 VAL A N 1
ATOM 3761 C CA . VAL A 1 495 ? 7.501 -19.633 -8.116 1.00 97.50 495 VAL A CA 1
ATOM 3762 C C . VAL A 1 495 ? 6.587 -18.991 -9.153 1.00 97.50 495 VAL A C 1
ATOM 3764 O O . VAL A 1 495 ? 6.999 -18.807 -10.299 1.00 97.50 495 VAL A O 1
ATOM 3767 N N . ALA A 1 496 ? 5.352 -18.679 -8.762 1.00 97.06 496 ALA A N 1
ATOM 3768 C CA . ALA A 1 496 ? 4.350 -17.996 -9.571 1.00 97.06 496 ALA A CA 1
ATOM 3769 C C . ALA A 1 496 ? 4.189 -16.535 -9.136 1.00 97.06 496 ALA A C 1
ATOM 3771 O O . ALA A 1 496 ? 4.250 -16.235 -7.947 1.00 97.06 496 ALA A O 1
ATOM 3772 N N . TYR A 1 497 ? 3.920 -15.652 -10.096 1.00 97.50 497 TYR A N 1
ATOM 3773 C CA . TYR A 1 497 ? 3.740 -14.219 -9.861 1.00 97.50 497 TYR A CA 1
ATOM 3774 C C . TYR A 1 497 ? 2.347 -13.809 -10.342 1.00 97.50 497 TYR A C 1
ATOM 3776 O O . TYR A 1 497 ? 2.160 -13.665 -11.556 1.00 97.50 497 TYR A O 1
ATOM 3784 N N . PRO A 1 498 ? 1.377 -13.640 -9.427 1.00 97.31 498 PRO A N 1
ATOM 3785 C CA . PRO A 1 498 ? 0.046 -13.134 -9.756 1.00 97.31 498 PRO A CA 1
ATOM 3786 C C . PRO A 1 498 ? 0.095 -11.844 -10.598 1.00 97.31 498 PRO A C 1
ATOM 3788 O O . PRO A 1 498 ? -0.469 -11.793 -11.682 1.00 97.31 498 PRO A O 1
ATOM 3791 N N . GLU A 1 499 ? 0.945 -10.877 -10.235 1.00 96.25 499 GLU A N 1
ATOM 3792 C CA . GLU A 1 499 ? 1.140 -9.625 -10.995 1.00 96.25 499 GLU A CA 1
ATOM 3793 C C . GLU A 1 499 ? 1.542 -9.856 -12.467 1.00 96.25 499 GLU A C 1
ATOM 3795 O O . GLU A 1 499 ? 0.986 -9.246 -13.380 1.00 96.25 499 GLU A O 1
ATOM 3800 N N . ASN A 1 500 ? 2.480 -10.776 -12.727 1.00 95.31 500 ASN A N 1
ATOM 3801 C CA . ASN A 1 500 ? 2.899 -11.108 -14.094 1.00 95.31 500 ASN A CA 1
ATOM 3802 C C . ASN A 1 500 ? 1.793 -11.851 -14.862 1.00 95.31 500 ASN A C 1
ATOM 3804 O O . ASN A 1 500 ? 1.619 -11.664 -16.066 1.00 95.31 500 ASN A O 1
ATOM 3808 N N . HIS A 1 501 ? 1.032 -12.710 -14.180 1.00 96.25 501 HIS A N 1
ATOM 3809 C CA . HIS A 1 501 ? -0.132 -13.363 -14.777 1.00 96.25 501 HIS A CA 1
ATOM 3810 C C . HIS A 1 501 ? -1.217 -12.348 -15.149 1.00 96.25 501 HIS A C 1
ATOM 3812 O O . HIS A 1 501 ? -1.743 -12.413 -16.265 1.00 96.25 501 HIS A O 1
ATOM 3818 N N . ALA A 1 502 ? -1.499 -11.384 -14.278 1.00 96.81 502 ALA A N 1
ATOM 3819 C CA . ALA A 1 502 ? -2.456 -10.325 -14.537 1.00 96.81 502 ALA A CA 1
ATOM 3820 C C . ALA A 1 502 ? -2.008 -9.421 -15.701 1.00 96.81 502 ALA A C 1
ATOM 3822 O O . ALA A 1 502 ? -2.818 -9.135 -16.586 1.00 96.81 502 ALA A O 1
ATOM 3823 N N . ALA A 1 503 ? -0.713 -9.094 -15.803 1.00 95.31 503 ALA A N 1
ATOM 3824 C CA . ALA A 1 503 ? -0.130 -8.413 -16.967 1.00 95.31 503 ALA A CA 1
ATOM 3825 C C . ALA A 1 503 ? -0.395 -9.171 -18.283 1.00 95.31 503 ALA A C 1
ATOM 3827 O O . ALA A 1 503 ? -0.816 -8.591 -19.288 1.00 95.31 503 ALA A O 1
ATOM 3828 N N . ILE A 1 504 ? -0.220 -10.498 -18.284 1.00 94.69 504 ILE A N 1
ATOM 3829 C CA . ILE A 1 504 ? -0.529 -11.343 -19.449 1.00 94.69 504 ILE A CA 1
ATOM 3830 C C . ILE A 1 504 ? -2.030 -11.354 -19.739 1.00 94.69 504 ILE A C 1
ATOM 3832 O O . ILE A 1 504 ? -2.425 -11.311 -20.907 1.00 94.69 504 ILE A O 1
ATOM 3836 N N . CYS A 1 505 ? -2.878 -11.407 -18.711 1.00 96.19 505 CYS A N 1
ATOM 3837 C CA . CYS A 1 505 ? -4.325 -11.322 -18.880 1.00 96.19 505 CYS A CA 1
ATOM 3838 C C . CYS A 1 505 ? -4.731 -9.999 -19.536 1.00 96.19 505 CYS A C 1
ATOM 3840 O O . CYS A 1 505 ? -5.548 -10.017 -20.459 1.00 96.19 505 CYS A O 1
ATOM 3842 N N . ALA A 1 506 ? -4.128 -8.880 -19.142 1.00 94.81 506 ALA A N 1
ATOM 3843 C CA . ALA A 1 506 ? -4.353 -7.575 -19.755 1.00 94.81 506 ALA A CA 1
ATOM 3844 C C . ALA A 1 506 ? -3.882 -7.530 -21.215 1.00 94.81 506 ALA A C 1
ATOM 3846 O O . ALA A 1 506 ? -4.671 -7.223 -22.112 1.00 94.81 506 ALA A O 1
ATOM 3847 N N . ALA A 1 507 ? -2.642 -7.952 -21.482 1.00 92.44 507 ALA A N 1
ATOM 3848 C CA . ALA A 1 507 ? -2.075 -8.000 -22.832 1.00 92.44 507 ALA A CA 1
ATOM 3849 C C . ALA A 1 507 ? -2.864 -8.926 -23.782 1.00 92.44 507 ALA A C 1
ATOM 3851 O O . ALA A 1 507 ? -2.896 -8.718 -24.995 1.00 92.44 507 ALA A O 1
ATOM 3852 N N . ARG A 1 508 ? -3.536 -9.954 -23.243 1.00 93.69 508 ARG A N 1
ATOM 3853 C CA . ARG A 1 508 ? -4.413 -10.881 -23.985 1.00 93.69 508 ARG A CA 1
ATOM 3854 C C . ARG A 1 508 ? -5.887 -10.465 -23.990 1.00 93.69 508 ARG A C 1
ATOM 3856 O O . ARG A 1 508 ? -6.718 -11.255 -24.440 1.00 93.69 508 ARG A O 1
ATOM 3863 N N . LYS A 1 509 ? -6.213 -9.261 -23.505 1.00 93.44 509 LYS A N 1
ATOM 3864 C CA . LYS A 1 509 ? -7.577 -8.710 -23.431 1.00 93.44 509 LYS A CA 1
ATOM 3865 C C . LYS A 1 509 ? -8.550 -9.627 -22.666 1.00 93.44 509 LYS A C 1
ATOM 3867 O O . LYS A 1 509 ? -9.688 -9.843 -23.074 1.00 93.44 509 LYS A O 1
ATOM 3872 N N . LYS A 1 510 ? -8.077 -10.218 -21.564 1.00 96.19 510 LYS A N 1
ATOM 3873 C CA . LYS A 1 510 ? -8.846 -11.077 -20.643 1.00 96.19 510 LYS A CA 1
ATOM 3874 C C . LYS A 1 510 ? -9.063 -10.462 -19.258 1.00 96.19 510 LYS A C 1
ATOM 3876 O O . LYS A 1 510 ? -9.925 -10.957 -18.542 1.00 96.19 510 LYS A O 1
ATOM 3881 N N . ALA A 1 511 ? -8.331 -9.405 -18.896 1.00 96.25 511 ALA A N 1
ATOM 3882 C CA . ALA A 1 511 ? -8.412 -8.780 -17.572 1.00 96.25 511 ALA A CA 1
ATOM 3883 C C . ALA A 1 511 ? -9.824 -8.285 -17.216 1.00 96.25 511 ALA A C 1
ATOM 3885 O O . ALA A 1 511 ? -10.311 -8.612 -16.142 1.00 96.25 511 ALA A O 1
ATOM 3886 N N . GLN A 1 512 ? -10.521 -7.594 -18.131 1.00 96.25 512 GLN A N 1
ATOM 3887 C CA . GLN A 1 512 ? -11.853 -7.026 -17.866 1.00 96.25 512 GLN A CA 1
ATOM 3888 C C . GLN A 1 512 ? -12.843 -8.052 -17.289 1.00 96.25 512 GLN A C 1
ATOM 3890 O O . GLN A 1 512 ? -13.379 -7.842 -16.207 1.00 96.25 512 GLN A O 1
ATOM 3895 N N . GLY A 1 513 ? -13.044 -9.183 -17.975 1.00 97.12 513 GLY A N 1
ATOM 3896 C CA . GLY A 1 513 ? -13.999 -10.200 -17.522 1.00 97.12 513 GLY A CA 1
ATOM 3897 C C . GLY A 1 513 ? -13.593 -10.884 -16.211 1.00 97.12 513 GLY A C 1
ATOM 3898 O O . GLY A 1 513 ? -14.446 -11.411 -15.504 1.00 97.12 513 GLY A O 1
ATOM 3899 N N . LEU A 1 514 ? -12.300 -10.882 -15.867 1.00 97.94 514 LEU A N 1
ATOM 3900 C CA . LEU A 1 514 ? -11.820 -11.364 -14.571 1.00 97.94 514 LEU A CA 1
ATOM 3901 C C . LEU A 1 514 ? -12.082 -10.323 -13.474 1.00 97.94 514 LEU A C 1
ATOM 3903 O O . LEU A 1 514 ? -12.592 -10.678 -12.416 1.00 97.94 514 LEU A O 1
ATOM 3907 N N . CYS A 1 515 ? -11.826 -9.040 -13.740 1.00 98.00 515 CYS A N 1
ATOM 3908 C CA . CYS A 1 515 ? -12.190 -7.964 -12.820 1.00 98.00 515 CYS A CA 1
ATOM 3909 C C . CYS A 1 515 ? -13.693 -7.963 -12.510 1.00 98.00 515 CYS A C 1
ATOM 3911 O O . CYS A 1 515 ? -14.070 -7.889 -11.345 1.00 98.00 515 CYS A O 1
ATOM 3913 N N . GLU A 1 516 ? -14.542 -8.122 -13.528 1.00 97.69 516 GLU A N 1
ATOM 3914 C CA . GLU A 1 516 ? -16.001 -8.210 -13.372 1.00 97.69 516 GLU A CA 1
ATOM 3915 C C . GLU A 1 516 ? -16.421 -9.406 -12.502 1.00 97.69 516 GLU A C 1
ATOM 3917 O O . GLU A 1 516 ? -17.309 -9.274 -11.663 1.00 97.69 516 GLU A O 1
ATOM 3922 N N . ALA A 1 517 ? -15.751 -10.558 -12.633 1.00 96.88 517 ALA A N 1
ATOM 3923 C CA . ALA A 1 517 ? -16.009 -11.719 -11.779 1.00 96.88 517 ALA A CA 1
ATOM 3924 C C . ALA A 1 517 ? -15.658 -11.455 -10.303 1.00 96.88 517 ALA A C 1
ATOM 3926 O O . ALA A 1 517 ? -16.359 -11.925 -9.411 1.00 96.88 517 ALA A O 1
ATOM 3927 N N . ALA A 1 518 ? -14.599 -10.688 -10.026 1.00 96.94 518 ALA A N 1
ATOM 3928 C CA . ALA A 1 518 ? -14.287 -10.254 -8.664 1.00 96.94 518 ALA A CA 1
ATOM 3929 C C . ALA A 1 518 ? -15.303 -9.220 -8.143 1.00 96.94 518 ALA A C 1
ATOM 3931 O O . ALA A 1 518 ? -15.712 -9.278 -6.984 1.00 96.94 518 ALA A O 1
ATOM 3932 N N . GLU A 1 519 ? -15.740 -8.292 -8.994 1.00 96.50 519 GLU A N 1
ATOM 3933 C CA . GLU A 1 519 ? -16.732 -7.265 -8.650 1.00 96.50 519 GLU A CA 1
ATOM 3934 C C . GLU A 1 519 ? -18.087 -7.880 -8.263 1.00 96.50 519 GLU A C 1
ATOM 3936 O O . GLU A 1 519 ? -18.710 -7.442 -7.296 1.00 96.50 519 GLU A O 1
ATOM 3941 N N . GLN A 1 520 ? -18.498 -8.959 -8.936 1.00 95.50 520 GLN A N 1
ATOM 3942 C CA . GLN A 1 520 ? -19.707 -9.729 -8.603 1.00 95.50 520 GLN A CA 1
ATOM 3943 C C . GLN A 1 520 ? -19.656 -10.381 -7.209 1.00 95.50 520 GLN A C 1
ATOM 3945 O O . GLN A 1 520 ? -20.696 -10.612 -6.600 1.00 95.50 520 GLN A O 1
ATOM 3950 N N . GLU A 1 521 ? -18.458 -10.620 -6.672 1.00 92.12 521 GLU A N 1
ATOM 3951 C CA . GLU A 1 521 ? -18.229 -11.153 -5.321 1.00 92.12 521 GLU A CA 1
ATOM 3952 C C . GLU A 1 521 ? -18.104 -10.046 -4.254 1.00 92.12 521 GLU A C 1
ATOM 3954 O O . GLU A 1 521 ? -17.787 -10.316 -3.094 1.00 92.12 521 GLU A O 1
ATOM 3959 N N . GLY A 1 522 ? -18.353 -8.788 -4.632 1.00 92.31 522 GLY A N 1
ATOM 3960 C CA . GLY A 1 522 ? -18.352 -7.638 -3.730 1.00 92.31 522 GLY A CA 1
ATOM 3961 C C . GLY A 1 522 ? -17.013 -6.908 -3.614 1.00 92.31 522 GLY A C 1
ATOM 3962 O O . GLY A 1 522 ? -16.912 -5.972 -2.819 1.00 92.31 522 GLY A O 1
ATOM 3963 N N . TYR A 1 523 ? -15.987 -7.282 -4.389 1.00 95.12 523 TYR A N 1
ATOM 3964 C CA . TYR A 1 523 ? -14.739 -6.514 -4.437 1.00 95.12 523 TYR A CA 1
ATOM 3965 C C . TYR A 1 523 ? -14.940 -5.198 -5.192 1.00 95.12 523 TYR A C 1
ATOM 3967 O O . TYR A 1 523 ? -15.426 -5.172 -6.319 1.00 95.12 523 TYR A O 1
ATOM 3975 N N . SER A 1 524 ? -14.527 -4.084 -4.592 1.00 94.12 524 SER A N 1
ATOM 3976 C CA . SER A 1 524 ? -14.698 -2.770 -5.215 1.00 94.12 524 SER A CA 1
ATOM 3977 C C . SER A 1 524 ? -13.796 -2.585 -6.438 1.00 94.12 524 SER A C 1
ATOM 3979 O O . SER A 1 524 ? -12.609 -2.915 -6.404 1.00 94.12 524 SER A O 1
ATOM 3981 N N . ARG A 1 525 ? -14.325 -1.935 -7.484 1.00 92.62 525 ARG A N 1
ATOM 3982 C CA . ARG A 1 525 ? -13.559 -1.474 -8.657 1.00 92.62 525 ARG A CA 1
ATOM 3983 C C . ARG A 1 525 ? -12.431 -0.498 -8.288 1.00 92.62 525 ARG A C 1
ATOM 3985 O O . ARG A 1 525 ? -11.472 -0.357 -9.045 1.00 92.62 525 ARG A O 1
ATOM 3992 N N . ASN A 1 526 ? -12.502 0.128 -7.110 1.00 92.00 526 ASN A N 1
ATOM 3993 C CA . ASN A 1 526 ? -11.450 0.994 -6.573 1.00 92.00 526 ASN A CA 1
ATOM 3994 C C . ASN A 1 526 ? -10.189 0.235 -6.122 1.00 92.00 526 ASN A C 1
ATOM 3996 O O . ASN A 1 526 ? -9.181 0.880 -5.851 1.00 92.00 526 ASN A O 1
ATOM 4000 N N . LEU A 1 527 ? -10.221 -1.101 -6.050 1.00 95.31 527 LEU A N 1
ATOM 4001 C CA . LEU A 1 527 ? -9.033 -1.918 -5.802 1.00 95.31 527 LEU A CA 1
ATOM 4002 C C . LEU A 1 527 ? -8.158 -2.032 -7.058 1.00 95.31 527 LEU A C 1
ATOM 4004 O O . LEU A 1 527 ? -8.662 -1.994 -8.188 1.00 95.31 527 LEU A O 1
ATOM 4008 N N . CYS A 1 528 ? -6.862 -2.276 -6.848 1.00 96.44 528 CYS A N 1
ATOM 4009 C CA . CYS A 1 528 ? -5.910 -2.588 -7.912 1.00 96.44 528 CYS A CA 1
ATOM 4010 C C . CYS A 1 528 ? -6.452 -3.640 -8.903 1.00 96.44 528 CYS A C 1
ATOM 4012 O O . CYS A 1 528 ? -6.961 -4.699 -8.518 1.00 96.44 528 CYS A O 1
ATOM 4014 N N . SER A 1 529 ? -6.348 -3.340 -10.196 1.00 96.94 529 SER A N 1
ATOM 4015 C CA . SER A 1 529 ? -6.824 -4.181 -11.296 1.00 96.94 529 SER A CA 1
ATOM 4016 C C . SER A 1 529 ? -6.094 -5.521 -11.401 1.00 96.94 529 SER A C 1
ATOM 4018 O O . SER A 1 529 ? -6.728 -6.510 -11.770 1.00 96.94 529 SER A O 1
ATOM 4020 N N . TYR A 1 530 ? -4.819 -5.619 -11.008 1.00 97.94 530 TYR A N 1
ATOM 4021 C CA . TYR A 1 530 ? -4.154 -6.918 -10.838 1.00 97.94 530 TYR A CA 1
ATOM 4022 C C . TYR A 1 530 ? -4.817 -7.770 -9.759 1.00 97.94 530 TYR A C 1
ATOM 4024 O O . TYR A 1 530 ? -5.200 -8.903 -10.037 1.00 97.94 530 TYR A O 1
ATOM 4032 N N . ALA A 1 531 ? -5.058 -7.209 -8.569 1.00 97.81 531 ALA A N 1
ATOM 4033 C CA . ALA A 1 531 ? -5.710 -7.946 -7.489 1.00 97.81 531 ALA A CA 1
ATOM 4034 C C . ALA A 1 531 ? -7.095 -8.461 -7.913 1.00 97.81 531 ALA A C 1
ATOM 4036 O O . ALA A 1 531 ? -7.404 -9.637 -7.725 1.00 97.81 531 ALA A O 1
ATOM 4037 N N . ARG A 1 532 ? -7.903 -7.611 -8.566 1.00 97.94 532 ARG A N 1
ATOM 4038 C CA . ARG A 1 532 ? -9.208 -8.009 -9.123 1.00 97.94 532 ARG A CA 1
ATOM 4039 C C . ARG A 1 532 ? -9.084 -9.075 -10.216 1.00 97.94 532 ARG A C 1
ATOM 4041 O O . ARG A 1 532 ? -9.873 -10.016 -10.223 1.00 97.94 532 ARG A O 1
ATOM 4048 N N . THR A 1 533 ? -8.087 -8.975 -11.095 1.00 98.12 533 THR A N 1
ATOM 4049 C CA . THR A 1 533 ? -7.821 -9.982 -12.137 1.00 98.12 533 THR A CA 1
ATOM 4050 C C . THR A 1 533 ? -7.506 -11.346 -11.520 1.00 98.12 533 THR A C 1
ATOM 4052 O O . THR A 1 533 ? -8.066 -12.360 -11.939 1.00 98.12 533 THR A O 1
ATOM 4055 N N . ASP A 1 534 ? -6.660 -11.382 -10.492 1.00 97.56 534 ASP A N 1
ATOM 4056 C CA . ASP A 1 534 ? -6.276 -12.622 -9.821 1.00 97.56 534 ASP A CA 1
ATOM 4057 C C . ASP A 1 534 ? -7.402 -13.211 -8.968 1.00 97.56 534 ASP A C 1
ATOM 4059 O O . ASP A 1 534 ? -7.617 -14.424 -8.994 1.00 97.56 534 ASP A O 1
ATOM 4063 N N . PHE A 1 535 ? -8.191 -12.377 -8.284 1.00 97.38 535 PHE A N 1
ATOM 4064 C CA . PHE A 1 535 ? -9.424 -12.830 -7.634 1.00 97.38 535 PHE A CA 1
ATOM 4065 C C . PHE A 1 535 ? -10.379 -13.445 -8.650 1.00 97.38 535 PHE A C 1
ATOM 4067 O O . PHE A 1 535 ? -10.826 -14.575 -8.459 1.00 97.38 535 PHE A O 1
ATOM 4074 N N . GLY A 1 536 ? -10.634 -12.750 -9.758 1.00 97.12 536 GLY A N 1
ATOM 4075 C CA . GLY A 1 536 ? -11.476 -13.239 -10.842 1.00 97.12 536 GLY A CA 1
ATOM 4076 C C . GLY A 1 536 ? -10.987 -14.557 -11.429 1.00 97.12 536 GLY A C 1
ATOM 4077 O O . GLY A 1 536 ? -11.796 -15.429 -11.751 1.00 97.12 536 GLY A O 1
ATOM 4078 N N . MET A 1 537 ? -9.670 -14.744 -11.538 1.00 96.75 537 MET A N 1
ATOM 4079 C CA . MET A 1 537 ? -9.079 -16.004 -11.986 1.00 96.75 537 MET A CA 1
ATOM 4080 C C . MET A 1 537 ? -9.311 -17.126 -10.973 1.00 96.75 537 MET A C 1
ATOM 4082 O O . MET A 1 537 ? -9.727 -18.210 -11.373 1.00 96.75 537 MET A O 1
ATOM 4086 N N . VAL A 1 538 ? -9.121 -16.869 -9.676 1.00 95.88 538 VAL A N 1
ATOM 4087 C CA . VAL A 1 538 ? -9.398 -17.851 -8.613 1.00 95.88 538 VAL A CA 1
ATOM 4088 C C . VAL A 1 538 ? -10.886 -18.216 -8.555 1.00 95.88 538 VAL A C 1
ATOM 4090 O O . VAL A 1 538 ? -11.210 -19.386 -8.371 1.00 95.88 538 VAL A O 1
ATOM 4093 N N . ILE A 1 539 ? -11.781 -17.242 -8.745 1.00 93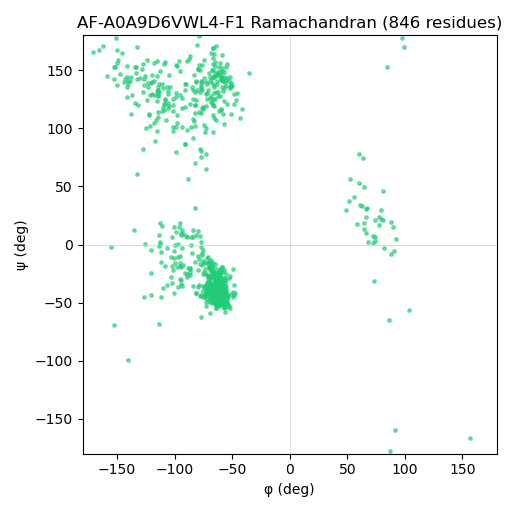.50 539 ILE A N 1
ATOM 4094 C CA . ILE A 1 539 ? -13.241 -17.430 -8.725 1.00 93.50 539 ILE A CA 1
ATOM 4095 C C . ILE A 1 539 ? -13.717 -18.214 -9.955 1.00 93.50 539 ILE A C 1
ATOM 4097 O O . ILE A 1 539 ? -14.472 -19.174 -9.834 1.00 93.50 539 ILE A O 1
ATOM 4101 N N . SER A 1 540 ? -13.285 -17.812 -11.152 1.00 93.88 540 SER A N 1
ATOM 4102 C CA . SER A 1 540 ? -13.818 -18.351 -12.412 1.00 93.88 540 SER A CA 1
ATOM 4103 C C . SER A 1 540 ? -13.038 -19.544 -12.971 1.00 93.88 540 SER A C 1
ATOM 4105 O O . SER A 1 540 ? -13.520 -20.218 -13.882 1.00 93.88 540 SER A O 1
ATOM 4107 N N . GLY A 1 541 ? -11.800 -19.758 -12.515 1.00 91.81 541 GLY A N 1
ATOM 4108 C CA . GLY A 1 541 ? -10.847 -20.704 -13.102 1.00 91.81 541 GLY A CA 1
ATOM 4109 C C . GLY A 1 541 ? -10.341 -20.314 -14.500 1.00 91.81 541 GLY A C 1
ATOM 4110 O O . GLY A 1 541 ? -9.581 -21.067 -15.110 1.00 91.81 541 GLY A O 1
ATOM 4111 N N . ARG A 1 542 ? -10.751 -19.159 -15.045 1.00 94.06 542 ARG A N 1
ATOM 4112 C CA . ARG A 1 542 ? -10.430 -18.745 -16.418 1.00 94.06 542 ARG A CA 1
ATOM 4113 C C . ARG A 1 542 ? -9.060 -18.079 -16.482 1.00 94.06 542 ARG A C 1
ATOM 4115 O O . ARG A 1 542 ? -8.753 -17.169 -15.719 1.00 94.06 542 ARG A O 1
ATOM 4122 N N . THR A 1 543 ? -8.241 -18.477 -17.453 1.00 94.88 543 THR A N 1
ATOM 4123 C CA . THR A 1 543 ? -6.941 -17.845 -17.700 1.00 94.88 543 THR A CA 1
ATOM 4124 C C . THR A 1 543 ? -6.429 -18.104 -19.125 1.00 94.88 543 THR A C 1
ATOM 4126 O O . THR A 1 543 ? -6.633 -19.197 -19.656 1.00 94.88 543 THR A O 1
ATOM 4129 N N . PRO A 1 544 ? -5.724 -17.148 -19.767 1.00 93.75 544 PRO A N 1
ATOM 4130 C CA . PRO A 1 544 ? -5.131 -17.362 -21.089 1.00 93.75 544 PRO A CA 1
ATOM 4131 C C . PRO A 1 544 ? -3.909 -18.295 -21.084 1.00 93.75 544 PRO A C 1
ATOM 4133 O O . PRO A 1 544 ? -3.462 -18.697 -22.156 1.00 93.75 544 PRO A O 1
ATOM 4136 N N . VAL A 1 545 ? -3.349 -18.640 -19.918 1.00 91.56 545 VAL A N 1
ATOM 4137 C CA . VAL A 1 545 ? -2.167 -19.522 -19.821 1.00 91.56 545 VAL A CA 1
ATOM 4138 C C . VAL A 1 545 ? -2.527 -20.996 -19.598 1.00 91.56 545 VAL A C 1
ATOM 4140 O O . VAL A 1 545 ? -1.644 -21.832 -19.394 1.00 91.56 545 VAL A O 1
ATOM 4143 N N . GLY A 1 546 ? -3.815 -21.339 -19.689 1.00 87.88 546 GLY A N 1
ATOM 4144 C CA . GLY A 1 546 ? -4.350 -22.686 -19.484 1.00 87.88 546 GLY A CA 1
ATOM 4145 C C . GLY A 1 546 ? -4.641 -22.966 -18.013 1.00 87.88 546 GLY A C 1
ATOM 4146 O O . GLY A 1 546 ? -5.798 -23.114 -17.640 1.00 87.88 546 GLY A O 1
ATOM 4147 N N . ARG A 1 547 ? -3.605 -22.999 -17.170 1.00 88.81 547 ARG A N 1
ATOM 4148 C CA . ARG A 1 547 ? -3.743 -23.210 -15.723 1.00 88.81 547 ARG A CA 1
ATOM 4149 C C . ARG A 1 547 ? -2.617 -22.510 -14.971 1.00 88.81 547 ARG A C 1
ATOM 4151 O O . ARG A 1 547 ? -1.462 -22.606 -15.379 1.00 88.81 547 ARG A O 1
ATOM 4158 N N . VAL A 1 548 ? -2.953 -21.857 -13.862 1.00 92.44 548 VAL A N 1
ATOM 4159 C CA . VAL A 1 548 ? -1.979 -21.413 -12.854 1.00 92.44 548 VAL A CA 1
ATOM 4160 C C . VAL A 1 548 ? -1.928 -22.489 -11.765 1.00 92.44 548 VAL A C 1
ATOM 4162 O O . VAL A 1 548 ? -2.994 -22.911 -11.304 1.00 92.44 548 VAL A O 1
ATOM 4165 N N . PRO A 1 549 ? -0.745 -22.998 -11.374 1.00 93.00 549 PRO A N 1
ATOM 4166 C CA . PRO A 1 549 ? -0.665 -24.002 -10.322 1.00 93.00 549 PRO A CA 1
ATOM 4167 C C . PRO A 1 549 ? -1.177 -23.427 -9.011 1.00 93.00 549 PRO A C 1
ATOM 4169 O O . PRO A 1 549 ? -0.889 -22.281 -8.673 1.00 93.00 549 PRO A O 1
ATOM 4172 N N . ARG A 1 550 ? -1.909 -24.242 -8.259 1.00 94.00 550 ARG A N 1
ATOM 4173 C CA . ARG A 1 550 ? -2.349 -23.877 -6.918 1.00 94.00 550 ARG A CA 1
ATOM 4174 C C . ARG A 1 550 ? -1.125 -23.754 -5.990 1.00 94.00 550 ARG A C 1
ATOM 4176 O O . ARG A 1 550 ? -0.262 -24.625 -6.067 1.00 94.00 550 ARG A O 1
ATOM 4183 N N . PRO A 1 551 ? -1.031 -22.712 -5.144 1.00 95.69 551 PRO A N 1
ATOM 4184 C CA . PRO A 1 551 ? 0.095 -22.546 -4.235 1.00 95.69 551 PRO A CA 1
ATOM 4185 C C . PRO A 1 551 ? -0.010 -23.457 -3.011 1.00 95.69 551 PRO A C 1
ATOM 4187 O O . PRO A 1 551 ? -1.107 -23.741 -2.527 1.00 95.69 551 PRO A O 1
ATOM 4190 N N . ASP A 1 552 ? 1.152 -23.839 -2.490 1.00 95.56 552 ASP A N 1
ATOM 4191 C CA . ASP A 1 552 ? 1.356 -24.408 -1.155 1.00 95.56 552 ASP A CA 1
ATOM 4192 C C . ASP A 1 552 ? 1.812 -23.333 -0.149 1.00 95.56 552 ASP A C 1
ATOM 4194 O O . ASP A 1 552 ? 1.670 -23.514 1.059 1.00 95.56 552 ASP A O 1
ATOM 4198 N N . LEU A 1 553 ? 2.334 -22.205 -0.647 1.00 96.00 553 LEU A N 1
ATOM 4199 C CA . LEU A 1 553 ? 2.779 -21.054 0.137 1.00 96.00 553 LEU A CA 1
ATOM 4200 C C . LEU A 1 553 ? 2.473 -19.740 -0.595 1.00 96.00 553 LEU A C 1
ATOM 4202 O O . LEU A 1 553 ? 2.657 -19.630 -1.808 1.00 96.00 553 LEU A O 1
ATOM 4206 N N . LEU A 1 554 ? 2.038 -18.727 0.147 1.00 97.38 554 LEU A N 1
ATOM 4207 C CA . LEU A 1 554 ? 1.921 -17.348 -0.316 1.00 97.38 554 LEU A CA 1
ATOM 4208 C C . LEU A 1 554 ? 2.984 -16.494 0.377 1.00 97.38 554 LEU A C 1
ATOM 4210 O O . LEU A 1 554 ? 3.155 -16.592 1.591 1.00 97.38 554 LEU A O 1
ATOM 4214 N N . VAL A 1 555 ? 3.684 -15.649 -0.378 1.00 97.25 555 VAL A N 1
ATOM 4215 C CA . VAL A 1 555 ? 4.717 -14.750 0.160 1.00 97.25 555 VAL A CA 1
ATOM 4216 C C . VAL A 1 555 ? 4.484 -13.347 -0.372 1.00 97.25 555 VAL A C 1
ATOM 4218 O O . VAL A 1 555 ? 4.512 -13.122 -1.579 1.00 97.25 555 VAL A O 1
ATOM 4221 N N . THR A 1 556 ? 4.269 -12.389 0.519 1.00 95.69 556 THR A N 1
ATOM 4222 C CA . THR A 1 556 ? 4.104 -10.982 0.147 1.00 95.69 556 THR A CA 1
ATOM 4223 C C . THR A 1 556 ? 5.180 -10.132 0.794 1.00 95.69 556 THR A C 1
ATOM 4225 O O . THR A 1 556 ? 5.503 -10.325 1.961 1.00 95.69 556 THR A O 1
ATOM 4228 N N . CYS A 1 557 ? 5.707 -9.171 0.043 1.00 96.38 557 CYS A N 1
ATOM 4229 C CA . CYS A 1 557 ? 6.630 -8.150 0.526 1.00 96.38 557 CYS A CA 1
ATOM 4230 C C . CYS A 1 557 ? 6.037 -6.762 0.265 1.00 96.38 557 CYS A C 1
ATOM 4232 O O . CYS A 1 557 ? 5.619 -6.486 -0.860 1.00 96.38 557 CYS A O 1
ATOM 4234 N N . THR A 1 558 ? 5.970 -5.896 1.280 1.00 95.06 558 THR A N 1
ATOM 4235 C CA . THR A 1 558 ? 5.299 -4.579 1.188 1.00 95.06 558 THR A CA 1
ATOM 4236 C C . THR A 1 558 ? 6.180 -3.472 0.597 1.00 95.06 558 THR A C 1
ATOM 4238 O O . THR A 1 558 ? 5.837 -2.295 0.690 1.00 95.06 558 THR A O 1
ATOM 4241 N N . ASN A 1 559 ? 7.318 -3.828 0.000 1.00 94.94 559 ASN A N 1
ATOM 4242 C CA . ASN A 1 559 ? 8.283 -2.892 -0.587 1.00 94.94 559 ASN A CA 1
ATOM 4243 C C . ASN A 1 559 ? 7.831 -2.289 -1.922 1.00 94.94 559 ASN A C 1
ATOM 4245 O O . ASN A 1 559 ? 8.402 -1.302 -2.379 1.00 94.94 559 ASN A O 1
ATOM 4249 N N . ILE A 1 560 ? 6.813 -2.878 -2.549 1.00 94.38 560 ILE A N 1
ATOM 4250 C CA . ILE A 1 560 ? 6.214 -2.370 -3.785 1.00 94.38 560 ILE A CA 1
ATOM 4251 C C . ILE A 1 560 ? 4.954 -1.538 -3.528 1.00 94.38 560 ILE A C 1
ATOM 4253 O O . ILE A 1 560 ? 4.730 -0.557 -4.230 1.00 94.38 560 ILE A O 1
ATOM 4257 N N . CYS A 1 561 ? 4.132 -1.912 -2.542 1.00 93.75 561 CYS A N 1
ATOM 4258 C CA . CYS A 1 561 ? 2.937 -1.182 -2.108 1.00 93.75 561 CYS A CA 1
ATOM 4259 C C . CYS A 1 561 ? 2.360 -1.778 -0.817 1.00 93.75 561 CYS A C 1
ATOM 4261 O O . CYS A 1 561 ? 2.661 -2.917 -0.454 1.00 93.75 561 CYS A O 1
ATOM 4263 N N . GLN A 1 562 ? 1.459 -1.051 -0.153 1.00 91.56 562 GLN A N 1
ATOM 4264 C CA . GLN A 1 562 ? 0.690 -1.604 0.970 1.00 91.56 562 GLN A CA 1
ATOM 4265 C C . GLN A 1 562 ? -0.492 -2.475 0.502 1.00 91.56 562 GLN A C 1
ATOM 4267 O O . GLN A 1 562 ? -0.953 -3.358 1.227 1.00 91.56 562 GLN A O 1
ATOM 4272 N N . THR A 1 563 ? -0.956 -2.279 -0.734 1.00 92.06 563 THR A N 1
ATOM 4273 C CA . THR A 1 563 ? -2.062 -3.033 -1.356 1.00 92.06 563 THR A CA 1
ATOM 4274 C C . THR A 1 563 ? -1.835 -4.550 -1.373 1.00 92.06 563 THR A C 1
ATOM 4276 O O . THR A 1 563 ? -2.781 -5.314 -1.157 1.00 92.06 563 THR A O 1
ATOM 4279 N N . VAL A 1 564 ? -0.597 -5.019 -1.570 1.00 94.50 564 VAL A N 1
ATOM 4280 C CA . VAL A 1 564 ? -0.312 -6.465 -1.634 1.00 94.50 564 VAL A CA 1
ATOM 4281 C C . VAL A 1 564 ? -0.567 -7.201 -0.323 1.00 94.50 564 VAL A C 1
ATOM 4283 O O . VAL A 1 564 ? -0.960 -8.366 -0.360 1.00 94.50 564 VAL A O 1
ATOM 4286 N N . ALA A 1 565 ? -0.458 -6.524 0.826 1.00 91.12 565 ALA A N 1
ATOM 4287 C CA . ALA A 1 565 ? -0.836 -7.115 2.107 1.00 91.12 565 ALA A CA 1
ATOM 4288 C C . ALA A 1 565 ? -2.337 -7.450 2.129 1.00 91.12 565 ALA A C 1
ATOM 4290 O O . ALA A 1 565 ? -2.729 -8.552 2.500 1.00 91.12 565 ALA A O 1
ATOM 4291 N N . GLY A 1 566 ? -3.198 -6.538 1.664 1.00 92.00 566 GLY A N 1
ATOM 4292 C CA . GLY A 1 566 ? -4.631 -6.793 1.497 1.00 92.00 566 GLY A CA 1
ATOM 4293 C C . GLY A 1 566 ? -4.905 -7.935 0.527 1.00 92.00 566 GLY A C 1
ATOM 4294 O O . GLY A 1 566 ? -5.568 -8.912 0.871 1.00 92.00 566 GLY A O 1
ATOM 4295 N N . TRP A 1 567 ? -4.318 -7.843 -0.660 1.00 95.31 567 TRP A N 1
ATOM 4296 C CA . TRP A 1 567 ? -4.495 -8.810 -1.732 1.00 95.31 567 TRP A CA 1
ATOM 4297 C C . TRP A 1 567 ? -4.124 -10.245 -1.318 1.00 95.31 567 TRP A C 1
ATOM 4299 O O . TRP A 1 567 ? -4.933 -11.166 -1.463 1.00 95.31 567 TRP A O 1
ATOM 4309 N N . TYR A 1 568 ? -2.939 -10.456 -0.748 1.00 94.81 568 TYR A N 1
ATOM 4310 C CA . TYR A 1 568 ? -2.464 -11.801 -0.422 1.00 94.81 568 TYR A CA 1
ATOM 4311 C C . TYR A 1 568 ? -3.199 -12.422 0.770 1.00 94.81 568 TYR A C 1
ATOM 4313 O O . TYR A 1 568 ? -3.338 -13.644 0.818 1.00 94.81 568 TYR A O 1
ATOM 4321 N N . ARG A 1 569 ? -3.759 -11.614 1.681 1.00 90.81 569 ARG A N 1
ATOM 4322 C CA . ARG A 1 569 ? -4.673 -12.101 2.733 1.00 90.81 569 ARG A CA 1
ATOM 4323 C C . ARG A 1 569 ? -5.948 -12.681 2.138 1.00 90.81 569 ARG A C 1
ATOM 4325 O O . ARG A 1 569 ? -6.367 -13.773 2.518 1.00 90.81 569 ARG A O 1
ATOM 4332 N N . VAL A 1 570 ? -6.526 -11.998 1.149 1.00 91.81 570 VAL A N 1
ATOM 4333 C CA . VAL A 1 570 ? -7.691 -12.518 0.424 1.00 91.81 570 VAL A CA 1
ATOM 4334 C C . VAL A 1 570 ? -7.358 -13.838 -0.272 1.00 91.81 570 VAL A C 1
ATOM 4336 O O . VAL A 1 570 ? -8.126 -14.795 -0.154 1.00 91.81 570 VAL A O 1
ATOM 4339 N N . LEU A 1 571 ? -6.214 -13.917 -0.961 1.00 93.94 571 LEU A N 1
ATOM 4340 C CA . LEU A 1 571 ? -5.772 -15.154 -1.613 1.00 93.94 571 LEU A CA 1
ATOM 4341 C C . LEU A 1 571 ? -5.544 -16.285 -0.604 1.00 93.94 571 LEU A C 1
ATOM 4343 O O . LEU A 1 571 ? -6.016 -17.396 -0.830 1.00 93.94 571 LEU A O 1
ATOM 4347 N N . SER A 1 572 ? -4.881 -15.997 0.517 1.00 91.56 572 SER A N 1
ATOM 4348 C CA . SER A 1 572 ? -4.628 -16.941 1.612 1.00 91.56 572 SER A CA 1
ATOM 4349 C C . SER A 1 572 ? -5.914 -17.555 2.137 1.00 91.56 572 SER A C 1
ATOM 4351 O O . SER A 1 572 ? -6.044 -18.778 2.176 1.00 91.56 572 SER A O 1
ATOM 4353 N N . ARG A 1 573 ? -6.917 -16.720 2.420 1.00 86.94 573 ARG A N 1
ATOM 4354 C CA . ARG A 1 573 ? -8.230 -17.162 2.889 1.00 86.94 573 ARG A CA 1
ATOM 4355 C C . ARG A 1 573 ? -8.983 -17.980 1.842 1.00 86.94 573 ARG A C 1
ATOM 4357 O O . ARG A 1 573 ? -9.462 -19.069 2.147 1.00 86.94 573 ARG A O 1
ATOM 4364 N N . ARG A 1 574 ? -9.084 -17.479 0.603 1.00 88.00 574 ARG A N 1
ATOM 4365 C CA . ARG A 1 574 ? -9.832 -18.155 -0.476 1.00 88.00 574 ARG A CA 1
ATOM 4366 C C . ARG A 1 574 ? -9.201 -19.487 -0.860 1.00 88.00 574 ARG A C 1
ATOM 4368 O O . ARG A 1 574 ? -9.906 -20.450 -1.151 1.00 88.00 574 ARG A O 1
ATOM 4375 N N . LEU A 1 575 ? -7.873 -19.554 -0.859 1.00 90.88 575 LEU A N 1
ATOM 4376 C CA . LEU A 1 575 ? -7.151 -20.769 -1.193 1.00 90.88 575 LEU A CA 1
ATOM 4377 C C . LEU A 1 575 ? -6.962 -21.666 0.033 1.00 90.88 575 LEU A C 1
ATOM 4379 O O . LEU A 1 575 ? -6.834 -22.864 -0.158 1.00 90.88 575 LEU A O 1
ATOM 4383 N N . GLY A 1 576 ? -6.993 -21.169 1.267 1.00 89.19 576 GLY A N 1
ATOM 4384 C CA . GLY A 1 576 ? -6.646 -21.945 2.462 1.00 89.19 576 GLY A CA 1
ATOM 4385 C C . GLY A 1 576 ? -5.172 -22.360 2.454 1.00 89.19 576 GLY A C 1
ATOM 4386 O O . GLY A 1 576 ? -4.866 -23.544 2.592 1.00 89.19 576 GLY A O 1
ATOM 4387 N N . VAL A 1 577 ? -4.280 -21.399 2.198 1.00 90.44 577 VAL A N 1
ATOM 4388 C CA . VAL A 1 577 ? -2.830 -21.589 2.012 1.00 90.44 577 VAL A CA 1
ATOM 4389 C C . VAL A 1 577 ? -2.082 -20.654 2.966 1.00 90.44 577 VAL A C 1
ATOM 4391 O O . VAL A 1 577 ? -2.495 -19.504 3.080 1.00 90.44 577 VAL A O 1
ATOM 4394 N N . PRO A 1 578 ? -1.003 -21.091 3.645 1.00 90.94 578 PRO A N 1
ATOM 4395 C CA . PRO A 1 578 ? -0.247 -20.229 4.554 1.00 90.94 578 PRO A CA 1
ATOM 4396 C C . PRO A 1 578 ? 0.312 -18.989 3.844 1.00 90.94 578 PRO A C 1
ATOM 4398 O O . PRO A 1 578 ? 0.790 -19.073 2.711 1.00 90.94 578 PRO A O 1
ATOM 4401 N N . LEU A 1 579 ? 0.283 -17.853 4.543 1.00 92.12 579 LEU A N 1
ATOM 4402 C CA . LEU A 1 579 ? 0.810 -16.569 4.087 1.00 92.12 579 LEU A CA 1
ATOM 4403 C C . LEU A 1 579 ? 1.979 -16.134 4.965 1.00 92.12 579 LEU A C 1
ATOM 4405 O O . LEU A 1 579 ? 1.861 -16.114 6.186 1.00 92.12 579 LEU A O 1
ATOM 4409 N N . VAL A 1 580 ? 3.072 -15.730 4.326 1.00 93.31 580 VAL A N 1
ATOM 4410 C CA . VAL A 1 580 ? 4.176 -15.008 4.959 1.00 93.31 580 VAL A CA 1
ATOM 4411 C C . VAL A 1 580 ? 4.152 -13.561 4.478 1.00 93.31 580 VAL A C 1
ATOM 4413 O O . VAL A 1 580 ? 4.179 -13.306 3.272 1.00 93.31 580 VAL A O 1
ATOM 4416 N N . VAL A 1 581 ? 4.098 -12.623 5.424 1.00 92.88 581 VAL A N 1
ATOM 4417 C CA . VAL A 1 581 ? 4.171 -11.179 5.172 1.00 92.88 581 VAL A CA 1
ATOM 4418 C C . VAL A 1 581 ? 5.551 -10.683 5.586 1.00 92.88 581 VAL A C 1
ATOM 4420 O O . VAL A 1 581 ? 5.915 -10.784 6.753 1.00 92.88 581 VAL A O 1
ATOM 4423 N N . ILE A 1 582 ? 6.298 -10.144 4.628 1.00 95.88 582 ILE A N 1
ATOM 4424 C CA . ILE A 1 582 ? 7.564 -9.446 4.846 1.00 95.88 582 ILE A CA 1
ATOM 4425 C C . ILE A 1 582 ? 7.263 -7.954 4.762 1.00 95.88 582 ILE A C 1
ATOM 4427 O O . ILE A 1 582 ? 7.070 -7.381 3.688 1.00 95.88 582 ILE A O 1
ATOM 4431 N N . ASP A 1 583 ? 7.157 -7.340 5.926 1.00 95.19 583 ASP A N 1
ATOM 4432 C CA . ASP A 1 583 ? 6.842 -5.934 6.082 1.00 95.19 583 ASP A CA 1
ATOM 4433 C C . ASP A 1 583 ? 8.124 -5.097 6.024 1.00 95.19 583 ASP A C 1
ATOM 4435 O O . ASP A 1 583 ? 9.049 -5.282 6.819 1.00 95.19 583 ASP A O 1
ATOM 4439 N N . THR A 1 584 ? 8.184 -4.176 5.068 1.00 95.19 584 THR A N 1
ATOM 4440 C CA . THR A 1 584 ? 9.320 -3.277 4.845 1.00 95.19 584 THR A CA 1
ATOM 4441 C C . THR A 1 584 ? 8.934 -1.842 5.211 1.00 95.19 584 THR A C 1
ATOM 4443 O O . THR A 1 584 ? 8.086 -1.248 4.535 1.00 95.19 584 THR A O 1
ATOM 4446 N N . PRO A 1 585 ? 9.557 -1.250 6.247 1.00 93.88 585 PRO A N 1
ATOM 4447 C CA . PRO A 1 585 ? 9.320 0.137 6.623 1.00 93.88 585 PRO A CA 1
ATOM 4448 C C . PRO A 1 585 ? 9.628 1.108 5.488 1.00 93.88 585 PRO A C 1
ATOM 4450 O O . PRO A 1 585 ? 10.672 0.990 4.846 1.00 93.88 585 PRO A O 1
ATOM 4453 N N . PHE A 1 586 ? 8.741 2.080 5.260 1.00 93.62 586 PHE A N 1
ATOM 4454 C CA . PHE A 1 586 ? 8.974 3.135 4.271 1.00 93.62 586 PHE A CA 1
ATOM 4455 C C . PHE A 1 586 ? 10.153 4.012 4.703 1.00 93.62 586 PHE A C 1
ATOM 4457 O O . PHE A 1 586 ? 10.200 4.497 5.837 1.00 93.62 586 PHE A O 1
ATOM 4464 N N . LEU A 1 587 ? 11.101 4.236 3.798 1.00 93.00 587 LEU A N 1
ATOM 4465 C CA . LEU A 1 587 ? 12.367 4.892 4.096 1.00 93.00 587 LEU A CA 1
ATOM 4466 C C . LEU A 1 587 ? 12.276 6.407 3.896 1.00 93.00 587 LEU A C 1
ATOM 4468 O O . LEU A 1 587 ? 12.645 6.926 2.842 1.00 93.00 587 LEU A O 1
ATOM 4472 N N . GLN A 1 588 ? 11.842 7.114 4.941 1.00 89.38 588 GLN A N 1
ATOM 4473 C CA . GLN A 1 588 ? 11.952 8.572 5.009 1.00 89.38 588 GLN A CA 1
ATOM 4474 C C . GLN A 1 588 ? 13.353 8.970 5.494 1.00 89.38 588 GLN A C 1
ATOM 4476 O O . GLN A 1 588 ? 13.663 8.824 6.679 1.00 89.38 588 GLN A O 1
ATOM 4481 N N . GLY A 1 589 ? 14.209 9.479 4.602 1.00 84.94 589 GLY A N 1
ATOM 4482 C CA . GLY A 1 589 ? 15.582 9.858 4.960 1.00 84.94 589 GLY A CA 1
ATOM 4483 C C . GLY A 1 589 ? 16.566 8.683 5.043 1.00 84.94 589 GLY A C 1
ATOM 4484 O O . GLY A 1 589 ? 17.610 8.799 5.683 1.00 84.94 589 GLY A O 1
ATOM 4485 N N . GLY A 1 590 ? 16.253 7.562 4.384 1.00 90.69 590 GLY A N 1
ATOM 4486 C CA . GLY A 1 590 ? 17.168 6.433 4.196 1.00 90.69 590 GLY A CA 1
ATOM 4487 C C . GLY A 1 590 ? 17.013 5.264 5.177 1.00 90.69 590 GLY A C 1
ATOM 4488 O O . GLY A 1 590 ? 16.172 5.254 6.078 1.00 90.69 590 GLY A O 1
ATOM 4489 N N . LEU A 1 591 ? 17.830 4.232 4.957 1.00 93.62 591 LEU A N 1
ATOM 4490 C CA . LEU A 1 591 ? 17.787 2.962 5.682 1.00 93.62 591 LEU A CA 1
ATOM 4491 C C . LEU A 1 591 ? 18.439 3.080 7.069 1.00 93.62 591 LEU A C 1
ATOM 4493 O O . LEU A 1 591 ? 19.557 3.573 7.187 1.00 93.62 591 LEU A O 1
ATOM 4497 N N . GLN A 1 592 ? 17.755 2.595 8.109 1.00 94.12 592 GLN A N 1
ATOM 4498 C CA . GLN A 1 592 ? 18.234 2.609 9.496 1.00 94.12 592 GLN A CA 1
ATOM 4499 C C . GLN A 1 592 ? 18.584 1.192 9.980 1.00 94.12 592 GLN A C 1
ATOM 4501 O O . GLN A 1 592 ? 17.997 0.223 9.487 1.00 94.12 592 GLN A O 1
ATOM 4506 N N . PRO A 1 593 ? 19.479 1.029 10.975 1.00 95.38 593 PRO A N 1
ATOM 4507 C CA . PRO A 1 593 ? 19.854 -0.293 11.482 1.00 95.38 593 PRO A CA 1
ATOM 4508 C C . PRO A 1 593 ? 18.674 -1.135 11.991 1.00 95.38 593 PRO A C 1
ATOM 4510 O O . PRO A 1 593 ? 18.646 -2.343 11.760 1.00 95.38 593 PRO A O 1
ATOM 4513 N N . HIS A 1 594 ? 17.679 -0.527 12.654 1.00 95.31 594 HIS A N 1
ATOM 4514 C CA . HIS A 1 594 ? 16.498 -1.263 13.127 1.00 95.31 594 HIS A CA 1
ATOM 4515 C C . HIS A 1 594 ? 15.590 -1.718 11.983 1.00 95.31 594 HIS A C 1
ATOM 4517 O O . HIS A 1 594 ? 14.997 -2.787 12.095 1.00 95.31 594 HIS A O 1
ATOM 4523 N N . HIS A 1 595 ? 15.546 -0.989 10.858 1.00 96.62 595 HIS A N 1
ATOM 4524 C CA . HIS A 1 595 ? 14.850 -1.449 9.650 1.00 96.62 595 HIS A CA 1
ATOM 4525 C C . HIS A 1 595 ? 15.483 -2.740 9.116 1.00 96.62 595 HIS A C 1
ATOM 4527 O O . HIS A 1 595 ? 14.767 -3.687 8.805 1.00 96.62 595 HIS A O 1
ATOM 4533 N N . VAL A 1 596 ? 16.819 -2.803 9.053 1.00 97.31 596 VAL A N 1
ATOM 4534 C CA . VAL A 1 596 ? 17.529 -3.991 8.550 1.00 97.31 596 VAL A CA 1
ATOM 4535 C C . VAL A 1 596 ? 17.310 -5.187 9.468 1.00 97.31 596 VAL A C 1
ATOM 4537 O O . VAL A 1 596 ? 16.915 -6.242 8.984 1.00 97.31 596 VAL A O 1
ATOM 4540 N N . ARG A 1 597 ? 17.464 -5.018 10.791 1.00 96.75 597 ARG A N 1
ATOM 4541 C CA . ARG A 1 597 ? 17.179 -6.089 11.765 1.00 96.75 597 ARG A CA 1
ATOM 4542 C C . ARG A 1 597 ? 15.750 -6.619 11.634 1.00 96.75 597 ARG A C 1
ATOM 4544 O O . ARG A 1 597 ? 15.537 -7.827 11.665 1.00 96.75 597 ARG A O 1
ATOM 4551 N N . TYR A 1 598 ? 14.785 -5.714 11.472 1.00 96.75 598 TYR A N 1
ATOM 4552 C CA . TYR A 1 598 ? 13.370 -6.047 11.342 1.00 96.75 598 TYR A CA 1
ATOM 4553 C C . TYR A 1 598 ? 13.061 -6.844 10.073 1.00 96.75 598 TYR A C 1
ATOM 4555 O O . TYR A 1 598 ? 12.373 -7.861 10.135 1.00 96.75 598 TYR A O 1
ATOM 4563 N N . VAL A 1 599 ? 13.583 -6.418 8.921 1.00 97.75 599 VAL A N 1
ATOM 4564 C CA . VAL A 1 599 ? 13.372 -7.131 7.653 1.00 97.75 599 VAL A CA 1
ATOM 4565 C C . VAL A 1 599 ? 14.144 -8.451 7.639 1.00 97.75 599 VAL A C 1
ATOM 4567 O O . VAL A 1 599 ? 13.579 -9.473 7.262 1.00 97.75 599 VAL A O 1
ATOM 4570 N N . ARG A 1 600 ? 15.396 -8.467 8.117 1.00 97.50 600 ARG A N 1
ATOM 4571 C CA . ARG A 1 600 ? 16.223 -9.680 8.214 1.00 97.50 600 ARG A CA 1
ATOM 4572 C C . ARG A 1 600 ? 15.510 -10.778 8.991 1.00 97.50 600 ARG A C 1
ATOM 4574 O O . ARG A 1 600 ? 15.383 -11.886 8.477 1.00 97.50 600 ARG A O 1
ATOM 4581 N N . ARG A 1 601 ? 14.990 -10.460 10.182 1.00 96.81 601 ARG A 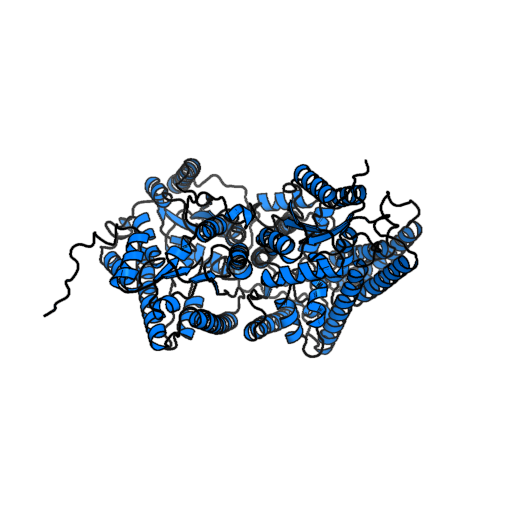N 1
ATOM 4582 C CA . ARG A 1 601 ? 14.292 -11.447 11.011 1.00 96.81 601 ARG A CA 1
ATOM 4583 C C . ARG A 1 601 ? 13.083 -12.055 10.292 1.00 96.81 601 ARG A C 1
ATOM 4585 O O . ARG A 1 601 ? 12.903 -13.264 10.324 1.00 96.81 601 ARG A O 1
ATOM 4592 N N . GLN A 1 602 ? 12.312 -11.246 9.565 1.00 96.81 602 GLN A N 1
ATOM 4593 C CA . GLN A 1 602 ? 11.178 -11.747 8.778 1.00 96.81 602 GLN A CA 1
ATOM 4594 C C . GLN A 1 602 ? 11.616 -12.656 7.620 1.00 96.81 602 GLN A C 1
ATOM 4596 O O . GLN A 1 602 ? 10.908 -13.606 7.296 1.00 96.81 602 GLN A O 1
ATOM 4601 N N . ILE A 1 603 ? 12.769 -12.395 6.994 1.00 97.75 603 ILE A N 1
ATOM 4602 C CA . ILE A 1 603 ? 13.323 -13.265 5.941 1.00 97.75 603 ILE A CA 1
ATOM 4603 C C . ILE A 1 603 ? 13.822 -14.594 6.537 1.00 97.75 603 ILE A C 1
ATOM 4605 O O . ILE A 1 603 ? 13.642 -15.645 5.922 1.00 97.75 603 ILE A O 1
ATOM 4609 N N . GLU A 1 604 ? 14.396 -14.577 7.741 1.00 96.50 604 GLU A N 1
ATOM 4610 C CA . GLU A 1 604 ? 14.767 -15.792 8.482 1.00 96.50 604 GLU A CA 1
ATOM 4611 C C . GLU A 1 604 ? 13.518 -16.621 8.851 1.00 96.50 604 GLU A C 1
ATOM 4613 O O . GLU A 1 604 ? 13.466 -17.825 8.584 1.00 96.50 604 GLU A O 1
ATOM 4618 N N . ASP A 1 605 ? 12.465 -15.978 9.367 1.00 94.25 605 ASP A N 1
ATOM 4619 C CA . ASP A 1 605 ? 11.189 -16.637 9.684 1.00 94.25 605 ASP A CA 1
ATOM 4620 C C . ASP A 1 605 ? 10.513 -17.193 8.414 1.00 94.25 605 ASP A C 1
ATOM 4622 O O . ASP A 1 605 ? 9.973 -18.307 8.408 1.00 94.25 605 ASP A O 1
ATOM 4626 N N . PHE A 1 606 ? 10.594 -16.450 7.306 1.00 95.94 606 PHE A N 1
ATOM 4627 C CA . PHE A 1 606 ? 10.155 -16.894 5.988 1.00 95.94 606 PHE A CA 1
ATOM 4628 C C . PHE A 1 606 ? 10.892 -18.160 5.538 1.00 95.94 606 PHE A C 1
ATOM 4630 O O . PHE A 1 606 ? 10.237 -19.119 5.117 1.00 95.94 606 PHE A O 1
ATOM 4637 N N . ALA A 1 607 ? 12.223 -18.197 5.651 1.00 97.25 607 ALA A N 1
ATOM 4638 C CA . ALA A 1 607 ? 13.016 -19.372 5.304 1.00 97.25 607 ALA A CA 1
ATOM 4639 C C . ALA A 1 607 ? 12.548 -20.607 6.084 1.00 97.25 607 ALA A C 1
ATOM 4641 O O . ALA A 1 607 ? 12.266 -21.639 5.473 1.00 97.25 607 ALA A O 1
ATOM 4642 N N . ALA A 1 608 ? 12.327 -20.472 7.394 1.00 94.88 608 ALA A N 1
ATOM 4643 C CA . ALA A 1 608 ? 11.837 -21.566 8.229 1.00 94.88 608 ALA A CA 1
ATOM 4644 C C . ALA A 1 608 ? 10.438 -22.066 7.809 1.00 94.88 608 ALA A C 1
ATOM 4646 O O . ALA A 1 608 ? 10.162 -23.269 7.834 1.00 94.88 608 ALA A O 1
ATOM 4647 N N . VAL A 1 609 ? 9.524 -21.171 7.411 1.00 94.19 609 VAL A N 1
ATOM 4648 C CA . VAL A 1 609 ? 8.211 -21.568 6.862 1.00 94.19 609 VAL A CA 1
ATOM 4649 C C . VAL A 1 609 ? 8.379 -22.290 5.522 1.00 94.19 609 VAL A C 1
ATOM 4651 O O . VAL A 1 609 ? 7.755 -23.334 5.303 1.00 94.19 609 VAL A O 1
ATOM 4654 N N . ALA A 1 610 ? 9.230 -21.766 4.639 1.00 96.06 610 ALA A N 1
ATOM 4655 C CA . ALA A 1 610 ? 9.474 -22.334 3.321 1.00 96.06 610 ALA A CA 1
ATOM 4656 C C . ALA A 1 610 ? 10.102 -23.737 3.399 1.00 96.06 610 ALA A C 1
ATOM 4658 O O . ALA A 1 610 ? 9.710 -24.614 2.627 1.00 96.06 610 ALA A O 1
ATOM 4659 N N . GLU A 1 611 ? 11.014 -23.987 4.342 1.00 95.75 611 GLU A N 1
ATOM 4660 C CA . GLU A 1 611 ? 11.581 -25.318 4.599 1.00 95.75 611 GLU A CA 1
ATOM 4661 C C . GLU A 1 611 ? 10.502 -26.329 4.998 1.00 95.75 611 GLU A C 1
ATOM 4663 O O . GLU A 1 611 ? 10.414 -27.420 4.424 1.00 95.75 611 GLU A O 1
ATOM 4668 N N . ARG A 1 612 ? 9.629 -25.945 5.943 1.00 93.88 612 ARG A N 1
ATOM 4669 C CA . ARG A 1 612 ? 8.538 -26.803 6.431 1.00 93.88 612 ARG A CA 1
ATOM 4670 C C . ARG A 1 612 ? 7.558 -27.173 5.322 1.00 93.88 612 ARG A C 1
ATOM 4672 O O . ARG A 1 612 ? 7.204 -28.342 5.195 1.00 93.88 612 ARG A O 1
ATOM 4679 N N . VAL A 1 613 ? 7.139 -26.206 4.505 1.00 92.56 613 VAL A N 1
ATOM 4680 C CA . VAL A 1 613 ? 6.217 -26.463 3.383 1.00 92.56 613 VAL A CA 1
ATOM 4681 C C . VAL A 1 613 ? 6.877 -27.331 2.305 1.00 92.56 613 VAL A C 1
ATOM 4683 O O . VAL A 1 613 ? 6.241 -28.242 1.768 1.00 92.56 613 VAL A O 1
ATOM 4686 N N . ALA A 1 614 ? 8.164 -27.103 2.021 1.00 91.81 614 ALA A N 1
ATOM 4687 C CA . ALA A 1 614 ? 8.914 -27.886 1.040 1.00 91.81 614 ALA A CA 1
ATOM 4688 C C . ALA A 1 614 ? 9.273 -29.299 1.523 1.00 91.81 614 ALA A C 1
ATOM 4690 O O . ALA A 1 614 ? 9.591 -30.154 0.692 1.00 91.81 614 ALA A O 1
ATOM 4691 N N . GLY A 1 615 ? 9.281 -29.533 2.839 1.00 91.38 615 GLY A N 1
ATOM 4692 C CA . GLY A 1 615 ? 9.823 -30.750 3.443 1.00 91.38 615 GLY A CA 1
ATOM 4693 C C . GLY A 1 615 ? 11.326 -30.911 3.183 1.00 91.38 615 GLY A C 1
ATOM 4694 O O . GLY A 1 615 ? 11.794 -32.027 2.963 1.00 91.38 615 GLY A O 1
ATOM 4695 N N . ARG A 1 616 ? 12.070 -29.798 3.111 1.00 92.75 616 ARG A N 1
ATOM 4696 C CA . ARG A 1 616 ? 13.505 -29.756 2.776 1.00 92.75 616 ARG A CA 1
ATOM 4697 C C . ARG A 1 616 ? 14.211 -28.681 3.589 1.00 92.75 616 ARG A C 1
ATOM 4699 O O . ARG A 1 616 ? 13.664 -27.599 3.746 1.00 92.75 616 ARG A O 1
ATOM 4706 N N . THR A 1 617 ? 15.435 -28.964 4.020 1.00 95.19 617 THR A N 1
ATOM 4707 C CA . THR A 1 617 ? 16.306 -27.989 4.688 1.00 95.19 617 THR A CA 1
ATOM 4708 C C . THR A 1 617 ? 17.007 -27.093 3.668 1.00 95.19 617 THR A C 1
ATOM 4710 O O . THR A 1 617 ? 17.453 -27.554 2.611 1.00 95.19 617 THR A O 1
ATOM 4713 N N . LEU A 1 618 ? 17.114 -25.811 3.991 1.00 96.69 618 LEU A N 1
ATOM 4714 C CA . LEU A 1 618 ? 17.796 -24.789 3.222 1.00 96.69 618 LEU A CA 1
ATOM 4715 C C . LEU A 1 618 ? 19.310 -24.953 3.380 1.00 96.69 618 LEU A C 1
ATOM 4717 O O . LEU A 1 618 ? 19.869 -24.843 4.467 1.00 96.69 618 LEU A O 1
ATOM 4721 N N . SER A 1 619 ? 19.996 -25.218 2.272 1.00 97.38 619 SER A N 1
ATOM 4722 C CA . SER A 1 619 ? 21.458 -25.239 2.250 1.00 97.38 619 SER A CA 1
ATOM 4723 C C . SER A 1 619 ? 21.988 -23.817 2.111 1.00 97.38 619 SER A C 1
ATOM 4725 O O . SER A 1 619 ? 21.735 -23.178 1.090 1.00 97.38 619 SER A O 1
ATOM 4727 N N . MET A 1 620 ? 22.768 -23.356 3.091 1.00 96.81 620 MET A N 1
ATOM 4728 C CA . MET A 1 620 ? 23.382 -22.023 3.053 1.00 96.81 620 MET A CA 1
ATOM 4729 C C . MET A 1 620 ? 24.301 -21.832 1.843 1.00 96.81 620 MET A C 1
ATOM 4731 O O . MET A 1 620 ? 24.228 -20.792 1.205 1.00 96.81 620 MET A O 1
ATOM 4735 N N . ASN A 1 621 ? 25.066 -22.853 1.441 1.00 97.19 621 ASN A N 1
ATOM 4736 C CA . ASN A 1 621 ? 25.905 -22.779 0.237 1.00 97.19 621 ASN A CA 1
ATOM 4737 C C . ASN A 1 621 ? 25.069 -22.586 -1.038 1.00 97.19 621 ASN A C 1
ATOM 4739 O O . ASN A 1 621 ? 25.426 -21.793 -1.900 1.00 97.19 621 ASN A O 1
ATOM 4743 N N . ARG A 1 622 ? 23.935 -23.292 -1.160 1.00 97.38 622 ARG A N 1
ATOM 4744 C CA . ARG A 1 622 ? 23.036 -23.122 -2.316 1.00 97.38 622 ARG A CA 1
ATOM 4745 C C . ARG A 1 622 ? 22.291 -21.797 -2.282 1.00 97.38 622 ARG A C 1
ATOM 4747 O O . ARG A 1 622 ? 21.976 -21.260 -3.340 1.00 97.38 622 ARG A O 1
ATOM 4754 N N . LEU A 1 623 ? 21.955 -21.304 -1.091 1.00 98.06 623 LEU A N 1
ATOM 4755 C CA . LEU A 1 623 ? 21.378 -19.976 -0.932 1.00 98.06 623 LEU A CA 1
ATOM 4756 C C . LEU A 1 623 ? 22.374 -18.916 -1.411 1.00 98.06 623 LEU A C 1
ATOM 4758 O O . LEU A 1 623 ? 21.999 -18.064 -2.207 1.00 98.06 623 LEU A O 1
ATOM 4762 N N . ASP A 1 624 ? 23.631 -19.022 -0.990 1.00 97.88 624 ASP A N 1
ATOM 4763 C CA . ASP A 1 624 ? 24.701 -18.108 -1.383 1.00 97.88 624 ASP A CA 1
ATOM 4764 C C . ASP A 1 624 ? 24.938 -18.109 -2.903 1.00 97.88 624 ASP A C 1
ATOM 4766 O O . ASP A 1 624 ? 24.930 -17.060 -3.544 1.00 97.88 624 ASP A O 1
ATOM 4770 N N . GLU A 1 625 ? 25.004 -19.299 -3.510 1.00 98.06 625 GLU A N 1
ATOM 4771 C CA . GLU A 1 625 ? 25.062 -19.466 -4.968 1.00 98.06 625 GLU A CA 1
ATOM 4772 C C . GLU A 1 625 ? 23.846 -18.830 -5.664 1.00 98.06 625 GLU A C 1
ATOM 4774 O O . GLU A 1 625 ? 23.988 -18.108 -6.650 1.00 98.06 625 GLU A O 1
ATOM 4779 N N . THR A 1 626 ? 22.638 -19.050 -5.134 1.00 98.38 626 THR A N 1
ATOM 4780 C CA . THR A 1 626 ? 21.396 -18.476 -5.680 1.00 98.38 626 THR A CA 1
ATOM 4781 C C . THR A 1 626 ? 21.415 -16.948 -5.626 1.00 98.38 626 THR A C 1
ATOM 4783 O O . THR A 1 626 ? 20.976 -16.301 -6.580 1.00 98.38 626 THR A O 1
ATOM 4786 N N . VAL A 1 627 ? 21.920 -16.369 -4.534 1.00 98.25 627 VAL A N 1
ATOM 4787 C CA . VAL A 1 627 ? 22.090 -14.919 -4.380 1.00 98.25 627 VAL A CA 1
ATOM 4788 C C . VAL A 1 627 ? 23.100 -14.389 -5.395 1.00 98.25 627 VAL A C 1
ATOM 4790 O O . VAL A 1 627 ? 22.784 -13.426 -6.089 1.00 98.25 627 VAL A O 1
ATOM 4793 N N . GLY A 1 628 ? 24.242 -15.059 -5.580 1.00 98.00 628 GLY A N 1
ATOM 4794 C CA . GLY A 1 628 ? 25.214 -14.705 -6.620 1.00 98.00 628 GLY A CA 1
ATOM 4795 C C . GLY A 1 628 ? 24.615 -14.726 -8.033 1.00 98.00 628 GLY A C 1
ATOM 4796 O O . GLY A 1 628 ? 24.782 -13.777 -8.798 1.00 98.00 628 GLY A O 1
ATOM 4797 N N . LEU A 1 629 ? 23.822 -15.751 -8.368 1.00 98.38 629 LEU A N 1
ATOM 4798 C CA . LEU A 1 629 ? 23.111 -15.824 -9.654 1.00 98.38 629 LEU A CA 1
ATOM 4799 C C . LEU A 1 629 ? 22.082 -14.694 -9.814 1.00 98.38 629 LEU A C 1
ATOM 4801 O O . LEU A 1 629 ? 21.930 -14.127 -10.898 1.00 98.38 629 LEU A O 1
ATOM 4805 N N . ALA A 1 630 ? 21.339 -14.376 -8.750 1.00 98.00 630 ALA A N 1
ATOM 4806 C CA . ALA A 1 630 ? 20.357 -13.296 -8.753 1.00 98.00 630 ALA A CA 1
ATOM 4807 C C . ALA A 1 630 ? 21.021 -11.931 -8.970 1.00 98.00 630 ALA A C 1
ATOM 4809 O O . ALA A 1 630 ? 20.529 -11.122 -9.762 1.00 98.00 630 ALA A O 1
ATOM 4810 N N . GLN A 1 631 ? 22.149 -11.707 -8.306 1.00 97.75 631 GLN A N 1
ATOM 4811 C CA . GLN A 1 631 ? 22.960 -10.511 -8.431 1.00 97.75 631 GLN A CA 1
ATOM 4812 C C . GLN A 1 631 ? 23.519 -10.347 -9.850 1.00 97.75 631 GLN A C 1
ATOM 4814 O O . GLN A 1 631 ? 23.304 -9.312 -10.479 1.00 97.75 631 GLN A O 1
ATOM 4819 N N . GLU A 1 632 ? 24.184 -11.377 -10.381 1.00 97.88 632 GLU A N 1
ATOM 4820 C CA . GLU A 1 632 ? 24.769 -11.357 -11.724 1.00 97.88 632 GLU A CA 1
ATOM 4821 C C . GLU A 1 632 ? 23.703 -11.075 -12.787 1.00 97.88 632 GLU A C 1
ATOM 4823 O O . GLU A 1 632 ? 23.889 -10.233 -13.667 1.00 97.88 632 GLU A O 1
ATOM 4828 N N . ALA A 1 633 ? 22.547 -11.738 -12.684 1.00 98.12 633 ALA A N 1
ATOM 4829 C CA . ALA A 1 633 ? 21.429 -11.490 -13.580 1.00 98.12 633 ALA A CA 1
ATOM 4830 C C . ALA A 1 633 ? 20.964 -10.023 -13.512 1.00 98.12 633 ALA A C 1
ATOM 4832 O O . ALA A 1 633 ? 20.724 -9.417 -14.558 1.00 98.12 633 ALA A O 1
ATOM 4833 N N . SER A 1 634 ? 20.857 -9.460 -12.302 1.00 97.31 634 SER A N 1
ATOM 4834 C CA . SER A 1 634 ? 20.434 -8.071 -12.044 1.00 97.31 634 SER A CA 1
ATOM 4835 C C . SER A 1 634 ? 21.406 -7.052 -12.642 1.00 97.31 634 SER A C 1
ATOM 4837 O O . SER A 1 634 ? 20.968 -6.116 -13.314 1.00 97.31 634 SER A O 1
ATOM 4839 N N . MET A 1 635 ? 22.714 -7.282 -12.499 1.00 97.75 635 MET A N 1
ATOM 4840 C CA . MET A 1 635 ? 23.749 -6.464 -13.141 1.00 97.75 635 MET A CA 1
ATOM 4841 C C . MET A 1 635 ? 23.678 -6.541 -14.671 1.00 97.75 635 MET A C 1
ATOM 4843 O O . MET A 1 635 ? 23.646 -5.508 -15.338 1.00 97.75 635 MET A O 1
ATOM 4847 N N . LEU A 1 636 ? 23.577 -7.749 -15.241 1.00 98.44 636 LEU A N 1
ATOM 4848 C CA . LEU A 1 636 ? 23.474 -7.945 -16.693 1.00 98.44 636 LEU A CA 1
ATOM 4849 C C . LEU A 1 636 ? 22.228 -7.280 -17.286 1.00 98.44 636 LEU A C 1
ATOM 4851 O O . LEU A 1 636 ? 22.264 -6.766 -18.407 1.00 98.44 636 LEU A O 1
ATOM 4855 N N . TRP A 1 637 ? 21.115 -7.292 -16.551 1.00 98.12 637 TRP A N 1
ATOM 4856 C CA . TRP A 1 637 ? 19.916 -6.563 -16.947 1.00 98.12 637 TRP A CA 1
ATOM 4857 C C . TRP A 1 637 ? 20.150 -5.048 -16.945 1.00 98.12 637 TRP A C 1
ATOM 4859 O O . TRP A 1 637 ? 19.813 -4.388 -17.928 1.00 98.12 637 TRP A O 1
ATOM 4869 N N . GLY A 1 638 ? 20.807 -4.516 -15.909 1.00 97.56 638 GLY A N 1
ATOM 4870 C CA . GLY A 1 638 ? 21.256 -3.123 -15.870 1.00 97.56 638 GLY A CA 1
ATOM 4871 C C . GLY A 1 638 ? 22.141 -2.757 -17.068 1.00 97.56 638 GLY A C 1
ATOM 4872 O O . GLY A 1 638 ? 21.890 -1.759 -17.738 1.00 97.56 638 GLY A O 1
ATOM 4873 N N . GLU A 1 639 ? 23.106 -3.607 -17.431 1.00 98.00 639 GLU A N 1
ATOM 4874 C CA . GLU A 1 639 ? 23.938 -3.404 -18.626 1.00 98.00 639 GLU A CA 1
ATOM 4875 C C . GLU A 1 639 ? 23.122 -3.378 -19.928 1.00 98.00 639 GLU A C 1
ATOM 4877 O O . GLU A 1 639 ? 23.421 -2.586 -20.825 1.00 98.00 639 GLU A O 1
ATOM 4882 N N . CYS A 1 640 ? 22.086 -4.218 -20.051 1.00 98.19 640 CYS A N 1
ATOM 4883 C CA . CYS A 1 640 ? 21.172 -4.167 -21.196 1.00 98.19 640 CYS A CA 1
ATOM 4884 C C . CYS A 1 640 ? 20.430 -2.826 -21.250 1.00 98.19 640 CYS A C 1
ATOM 4886 O O . CYS A 1 640 ? 20.332 -2.232 -22.324 1.00 98.19 640 CYS A O 1
ATOM 4888 N N . LEU A 1 641 ? 19.940 -2.335 -20.107 1.00 97.50 641 LEU A N 1
ATOM 4889 C CA . LEU A 1 641 ? 19.250 -1.049 -20.011 1.00 97.50 641 LEU A CA 1
ATOM 4890 C C . LEU A 1 641 ? 20.166 0.121 -20.391 1.00 97.50 641 LEU A C 1
ATOM 4892 O O . LEU A 1 641 ? 19.757 0.968 -21.183 1.00 97.50 641 LEU A O 1
ATOM 4896 N N . GLU A 1 642 ? 21.423 0.127 -19.939 1.00 97.12 642 GLU A N 1
ATOM 4897 C CA . GLU A 1 642 ? 22.412 1.167 -20.271 1.00 97.12 642 GLU A CA 1
ATOM 4898 C C . GLU A 1 642 ? 22.659 1.316 -21.784 1.00 97.12 642 GLU A C 1
ATOM 4900 O O . GLU A 1 642 ? 23.039 2.395 -22.252 1.00 97.12 642 GLU A O 1
ATOM 4905 N N . MET A 1 643 ? 22.390 0.281 -22.590 1.00 97.44 643 MET A N 1
ATOM 4906 C CA . MET A 1 643 ? 22.460 0.380 -24.053 1.00 97.44 643 MET A CA 1
ATOM 4907 C C . MET A 1 643 ? 21.463 1.396 -24.624 1.00 97.44 643 MET A C 1
ATOM 4909 O O . MET A 1 643 ? 21.722 1.970 -25.685 1.00 97.44 643 MET A O 1
ATOM 4913 N N . GLY A 1 644 ? 20.376 1.687 -23.903 1.00 96.56 644 GLY A N 1
ATOM 4914 C CA . GLY A 1 644 ? 19.418 2.738 -24.236 1.00 96.56 644 GLY A CA 1
ATOM 4915 C C . GLY A 1 644 ? 20.041 4.133 -24.329 1.00 96.56 644 GLY A C 1
ATOM 4916 O O . GLY A 1 644 ? 19.479 4.991 -24.998 1.00 96.56 644 GLY A O 1
ATOM 4917 N N . ARG A 1 645 ? 21.227 4.371 -23.747 1.00 96.81 645 ARG A N 1
ATOM 4918 C CA . ARG A 1 645 ? 21.952 5.659 -23.807 1.00 96.81 645 ARG A CA 1
ATOM 4919 C C . ARG A 1 645 ? 22.516 5.995 -25.187 1.00 96.81 645 ARG A C 1
ATOM 4921 O O . ARG A 1 645 ? 22.855 7.148 -25.445 1.00 96.81 645 ARG A O 1
ATOM 4928 N N . ARG A 1 646 ? 22.664 5.002 -26.067 1.00 97.12 646 ARG A N 1
ATOM 4929 C CA . ARG A 1 646 ? 23.170 5.212 -27.431 1.00 97.12 646 ARG A CA 1
ATOM 4930 C C . ARG A 1 646 ? 22.165 6.026 -28.246 1.00 97.12 646 ARG A C 1
ATOM 4932 O O . ARG A 1 646 ? 20.968 5.956 -27.980 1.00 97.12 646 ARG A O 1
ATOM 4939 N N . ARG A 1 647 ? 22.664 6.806 -29.209 1.00 95.06 647 ARG A N 1
ATOM 4940 C CA . ARG A 1 647 ? 21.866 7.644 -30.114 1.00 95.06 647 ARG A CA 1
ATOM 4941 C C . ARG A 1 647 ? 22.157 7.240 -31.568 1.00 95.06 647 ARG A C 1
ATOM 4943 O O . ARG A 1 647 ? 23.282 7.477 -32.011 1.00 95.06 647 ARG A O 1
ATOM 4950 N N . PRO A 1 648 ? 21.194 6.633 -32.288 1.00 95.75 648 PRO A N 1
ATOM 4951 C CA . PRO A 1 648 ? 19.893 6.159 -31.791 1.00 95.75 648 PRO A CA 1
ATOM 4952 C C . PRO A 1 648 ? 20.038 4.986 -30.802 1.00 95.75 648 PRO A C 1
ATOM 4954 O O . PRO A 1 648 ? 21.077 4.316 -30.770 1.00 95.75 648 PRO A O 1
ATOM 4957 N N . ALA A 1 649 ? 19.014 4.724 -29.981 1.00 97.38 649 ALA A N 1
ATOM 4958 C CA . ALA A 1 649 ? 19.024 3.548 -29.111 1.00 97.38 649 ALA A CA 1
ATOM 4959 C C . ALA A 1 649 ? 18.886 2.255 -29.947 1.00 97.38 649 ALA A C 1
ATOM 4961 O O . ALA A 1 649 ? 18.137 2.237 -30.926 1.00 97.38 649 ALA A O 1
ATOM 4962 N N . PRO A 1 650 ? 19.554 1.142 -29.576 1.00 96.94 650 PRO A N 1
ATOM 4963 C CA . PRO A 1 650 ? 19.582 -0.085 -30.387 1.00 96.94 650 PRO A CA 1
ATOM 4964 C C . PRO A 1 650 ? 18.301 -0.935 -30.303 1.00 96.94 650 PRO A C 1
ATOM 4966 O O . PRO A 1 650 ? 18.194 -1.982 -30.949 1.00 96.94 650 PRO A O 1
ATOM 4969 N N . TRP A 1 651 ? 17.335 -0.510 -29.490 1.00 96.12 651 TRP A N 1
ATOM 4970 C CA . TRP A 1 651 ? 16.062 -1.185 -29.249 1.00 96.12 651 TRP A CA 1
ATOM 4971 C C . TRP A 1 651 ? 14.937 -0.178 -29.011 1.00 96.12 651 TRP A C 1
ATOM 4973 O O . TRP A 1 651 ? 15.188 1.011 -28.785 1.00 96.12 651 TRP A O 1
ATOM 4983 N N . PHE A 1 652 ? 13.696 -0.646 -29.092 1.00 93.88 652 PHE A N 1
ATOM 4984 C CA . PHE A 1 652 ? 12.540 0.179 -28.778 1.00 93.88 652 PHE A CA 1
ATOM 4985 C C . PHE A 1 652 ? 12.142 -0.032 -27.315 1.00 93.88 652 PHE A C 1
ATOM 4987 O O . PHE A 1 652 ? 11.914 -1.163 -26.889 1.00 93.88 652 PHE A O 1
ATOM 4994 N N . GLY A 1 653 ? 12.040 1.043 -26.532 1.00 89.12 653 GLY A N 1
ATOM 4995 C CA . GLY A 1 653 ? 11.851 0.969 -25.080 1.00 89.12 653 GLY A CA 1
ATOM 4996 C C . GLY A 1 653 ? 10.634 0.186 -24.614 1.00 89.12 653 GLY A C 1
ATOM 4997 O O . GLY A 1 653 ? 10.679 -0.451 -23.565 1.00 89.12 653 GLY A O 1
ATOM 4998 N N . ILE A 1 654 ? 9.559 0.163 -25.409 1.00 91.19 654 ILE A N 1
ATOM 4999 C CA . ILE A 1 654 ? 8.379 -0.655 -25.097 1.00 91.19 654 ILE A CA 1
ATOM 5000 C C . ILE A 1 654 ? 8.736 -2.148 -25.033 1.00 91.19 654 ILE A C 1
ATOM 5002 O O . ILE A 1 654 ? 8.168 -2.887 -24.228 1.00 91.19 654 ILE A O 1
ATOM 5006 N N . GLU A 1 655 ? 9.704 -2.610 -25.827 1.00 90.56 655 GLU A N 1
ATOM 5007 C CA . GLU A 1 655 ? 10.159 -3.997 -25.775 1.00 90.56 655 GLU A CA 1
ATOM 5008 C C . GLU A 1 655 ? 10.906 -4.316 -24.469 1.00 90.56 655 GLU A C 1
ATOM 5010 O O . GLU A 1 655 ? 10.858 -5.458 -24.008 1.00 90.56 655 GLU A O 1
ATOM 5015 N N . ALA A 1 656 ? 11.549 -3.329 -23.829 1.00 93.62 656 ALA A N 1
ATOM 5016 C CA . ALA A 1 656 ? 12.265 -3.530 -22.567 1.00 93.62 656 ALA A CA 1
ATOM 5017 C C . ALA A 1 656 ? 11.330 -4.016 -21.445 1.00 93.62 656 ALA A C 1
ATOM 5019 O O . ALA A 1 656 ? 11.725 -4.873 -20.653 1.00 93.62 656 ALA A O 1
ATOM 5020 N N . PHE A 1 657 ? 10.062 -3.580 -21.433 1.00 93.31 657 PHE A N 1
ATOM 5021 C CA . PHE A 1 657 ? 9.045 -4.105 -20.511 1.00 93.31 657 PHE A CA 1
ATOM 5022 C C . PHE A 1 657 ? 8.822 -5.615 -20.667 1.00 93.31 657 PHE A C 1
ATOM 5024 O O . PHE A 1 657 ? 8.530 -6.303 -19.692 1.00 93.31 657 PHE A O 1
ATOM 5031 N N . LEU A 1 658 ? 8.979 -6.146 -21.884 1.00 92.88 658 LEU A N 1
ATOM 5032 C CA . LEU A 1 658 ? 8.849 -7.576 -22.168 1.00 92.88 658 LEU A CA 1
ATOM 5033 C C . LEU A 1 658 ? 10.137 -8.330 -21.813 1.00 92.88 658 LEU A C 1
ATOM 5035 O O . LEU A 1 658 ? 10.077 -9.417 -21.236 1.00 92.88 658 LEU A O 1
ATOM 5039 N N . TYR A 1 659 ? 11.303 -7.759 -22.131 1.00 95.94 659 TYR A N 1
ATOM 5040 C CA . TYR A 1 659 ? 12.609 -8.373 -21.857 1.00 95.94 659 TYR A CA 1
ATOM 5041 C C . TYR A 1 659 ? 12.975 -8.422 -20.375 1.00 95.94 659 TYR A C 1
ATOM 5043 O O . TYR A 1 659 ? 13.849 -9.197 -19.990 1.00 95.94 659 TYR A O 1
ATOM 5051 N N . MET A 1 660 ? 12.275 -7.676 -19.529 1.00 95.12 660 MET A N 1
ATOM 5052 C CA . MET A 1 660 ? 12.392 -7.777 -18.079 1.00 95.12 660 MET A CA 1
ATOM 5053 C C . MET A 1 660 ? 11.816 -9.091 -17.520 1.00 95.12 660 MET A C 1
ATOM 5055 O O . MET A 1 660 ? 12.207 -9.522 -16.438 1.00 95.12 660 MET A O 1
ATOM 5059 N N . ALA A 1 661 ? 10.910 -9.767 -18.239 1.00 94.69 661 ALA A N 1
ATOM 5060 C CA . ALA A 1 661 ? 10.184 -10.915 -17.694 1.00 94.69 661 ALA A CA 1
ATOM 5061 C C . ALA A 1 661 ? 11.084 -12.032 -17.115 1.00 94.69 661 ALA A C 1
ATOM 5063 O O . ALA A 1 661 ? 10.778 -12.480 -16.011 1.00 94.69 661 ALA A O 1
ATOM 5064 N N . PRO A 1 662 ? 12.200 -12.467 -17.749 1.00 96.69 662 PRO A N 1
ATOM 5065 C CA . PRO A 1 662 ? 13.102 -13.464 -17.164 1.00 96.69 662 PRO A CA 1
ATOM 5066 C C . PRO A 1 662 ? 13.631 -13.068 -15.782 1.00 96.69 662 PRO A C 1
ATOM 5068 O O . PRO A 1 662 ? 13.716 -13.928 -14.906 1.00 96.69 662 PRO A O 1
ATOM 5071 N N . MET A 1 663 ? 13.919 -11.784 -15.555 1.00 95.25 663 MET A N 1
ATOM 5072 C CA . MET A 1 663 ? 14.296 -11.276 -14.238 1.00 95.25 663 MET A CA 1
ATOM 5073 C C . MET A 1 663 ? 13.181 -11.477 -13.217 1.00 95.25 663 MET A C 1
ATOM 5075 O O . MET A 1 663 ? 13.418 -11.972 -12.122 1.00 95.25 663 MET A O 1
ATOM 5079 N N . VAL A 1 664 ? 11.943 -11.156 -13.589 1.00 93.62 664 VAL A N 1
ATOM 5080 C CA . VAL A 1 664 ? 10.796 -11.314 -12.690 1.00 93.62 664 VAL A CA 1
ATOM 5081 C C . VAL A 1 664 ? 10.576 -12.785 -12.354 1.00 93.62 664 VAL A C 1
ATOM 5083 O O . VAL A 1 664 ? 10.551 -13.146 -11.185 1.00 93.62 664 VAL A O 1
ATOM 5086 N N . ILE A 1 665 ? 10.443 -13.653 -13.362 1.00 95.31 665 ILE A N 1
ATOM 5087 C CA . ILE A 1 665 ? 9.962 -15.026 -13.151 1.00 95.31 665 ILE A CA 1
ATOM 5088 C C . ILE A 1 665 ? 11.055 -16.035 -12.777 1.00 95.31 665 ILE A C 1
ATOM 5090 O O . ILE A 1 665 ? 10.742 -17.096 -12.224 1.00 95.31 665 ILE A O 1
ATOM 5094 N N . LEU A 1 666 ? 12.329 -15.738 -13.062 1.00 96.81 666 LEU A N 1
ATOM 5095 C CA . LEU A 1 666 ? 13.437 -16.700 -12.985 1.00 96.81 666 LEU A CA 1
ATOM 5096 C C . LEU A 1 666 ? 14.713 -16.155 -12.309 1.00 96.81 666 LEU A C 1
ATOM 5098 O O . LEU A 1 666 ? 15.740 -16.834 -12.370 1.00 96.81 666 LEU A O 1
ATOM 5102 N N . ARG A 1 667 ? 14.684 -14.995 -11.625 1.00 96.25 667 ARG A N 1
ATOM 5103 C CA . ARG A 1 667 ? 15.821 -14.530 -10.795 1.00 96.25 667 ARG A CA 1
ATOM 5104 C C . ARG A 1 667 ? 16.262 -15.604 -9.791 1.00 96.25 667 ARG A C 1
ATOM 5106 O O . ARG A 1 667 ? 15.428 -16.331 -9.233 1.00 96.25 667 ARG A O 1
ATOM 5113 N N . GLY A 1 668 ? 17.580 -15.711 -9.612 1.00 96.00 668 GLY A N 1
ATOM 5114 C CA . GLY A 1 668 ? 18.232 -16.776 -8.843 1.00 96.00 668 GLY A CA 1
ATOM 5115 C C . GLY A 1 668 ? 18.398 -18.087 -9.622 1.00 96.00 668 GLY A C 1
ATOM 5116 O O . GLY A 1 668 ? 18.501 -19.150 -9.020 1.00 96.00 668 GLY A O 1
ATOM 5117 N N . THR A 1 669 ? 18.365 -18.041 -10.957 1.00 97.19 669 THR A N 1
ATOM 5118 C CA . THR A 1 669 ? 18.667 -19.185 -11.836 1.00 97.19 669 THR A CA 1
ATOM 5119 C C . THR A 1 669 ? 19.628 -18.760 -12.948 1.00 97.19 669 THR A C 1
ATOM 5121 O O . THR A 1 669 ? 19.871 -17.572 -13.152 1.00 97.19 669 THR A O 1
ATOM 5124 N N . ASP A 1 670 ? 20.153 -19.720 -13.705 1.00 97.19 670 ASP A N 1
ATOM 5125 C CA . ASP A 1 670 ? 21.073 -19.479 -14.822 1.00 97.19 670 ASP A CA 1
ATOM 5126 C C . ASP A 1 670 ? 20.372 -18.992 -16.111 1.00 97.19 670 ASP A C 1
ATOM 5128 O O . ASP A 1 670 ? 21.018 -18.477 -17.030 1.00 97.19 670 ASP A O 1
ATOM 5132 N N . VAL A 1 671 ? 19.047 -19.158 -16.217 1.00 97.12 671 VAL A N 1
ATOM 5133 C CA . VAL A 1 671 ? 18.275 -18.817 -17.424 1.00 97.12 671 VAL A CA 1
ATOM 5134 C C . VAL A 1 671 ? 18.322 -17.313 -17.734 1.00 97.12 671 VAL A C 1
ATOM 5136 O O . VAL A 1 671 ? 18.673 -16.978 -18.871 1.00 97.12 671 VAL A O 1
ATOM 5139 N N . PRO A 1 672 ? 18.040 -16.392 -16.785 1.00 97.94 672 PRO A N 1
ATOM 5140 C CA . PRO A 1 672 ? 18.155 -14.958 -17.038 1.00 97.94 672 PRO A CA 1
ATOM 5141 C C . PRO A 1 672 ? 19.572 -14.538 -17.429 1.00 97.94 672 PRO A C 1
ATOM 5143 O O . PRO A 1 672 ? 19.725 -13.739 -18.341 1.00 97.94 672 PRO A O 1
ATOM 5146 N N . ILE A 1 673 ? 20.610 -15.119 -16.820 1.00 98.62 673 ILE A N 1
ATOM 5147 C CA . ILE A 1 673 ? 22.014 -14.804 -17.131 1.00 98.62 673 ILE A CA 1
ATOM 5148 C C . ILE A 1 673 ? 22.324 -15.127 -18.597 1.00 98.62 673 ILE A C 1
ATOM 5150 O O . ILE A 1 673 ? 22.818 -14.278 -19.341 1.00 98.62 673 ILE A O 1
ATOM 5154 N N . ARG A 1 674 ? 21.998 -16.349 -19.044 1.00 98.12 674 ARG A N 1
ATOM 5155 C CA . ARG A 1 674 ? 22.194 -16.762 -20.446 1.00 98.12 674 ARG A CA 1
ATOM 5156 C C . ARG A 1 674 ? 21.410 -15.874 -21.407 1.00 98.12 674 ARG A C 1
ATOM 5158 O O . ARG A 1 674 ? 21.935 -15.488 -22.451 1.00 98.12 674 ARG A O 1
ATOM 5165 N N . PHE A 1 675 ? 20.176 -15.537 -21.044 1.00 98.50 675 PHE A N 1
ATOM 5166 C CA . PHE A 1 675 ? 19.324 -14.662 -21.836 1.00 98.50 675 PHE A CA 1
ATOM 5167 C C . PHE A 1 675 ? 19.900 -13.242 -21.953 1.00 98.50 675 PHE A C 1
ATOM 5169 O O . PHE A 1 675 ? 20.062 -12.747 -23.068 1.00 98.50 675 PHE A O 1
ATOM 5176 N N . TYR A 1 676 ? 20.261 -12.607 -20.836 1.00 98.62 676 TYR A N 1
ATOM 5177 C CA . TYR A 1 676 ? 20.754 -11.230 -20.819 1.00 98.62 676 TYR A CA 1
ATOM 5178 C C . TYR A 1 676 ? 22.142 -11.092 -21.438 1.00 98.62 676 TYR A C 1
ATOM 5180 O O . TYR A 1 676 ? 22.377 -10.121 -22.147 1.00 98.62 676 TYR A O 1
ATOM 5188 N N . ARG A 1 677 ? 23.026 -12.092 -21.316 1.00 98.69 677 ARG A N 1
ATOM 5189 C CA . ARG A 1 677 ? 24.285 -12.124 -22.086 1.00 98.69 677 ARG A CA 1
ATOM 5190 C C . ARG A 1 677 ? 24.038 -12.118 -23.595 1.00 98.69 677 ARG A C 1
ATOM 5192 O O . ARG A 1 677 ? 24.679 -11.357 -24.317 1.00 98.69 677 ARG A O 1
ATOM 5199 N N . ALA A 1 678 ? 23.107 -12.946 -24.075 1.00 98.31 678 ALA A N 1
ATOM 5200 C CA . ALA A 1 678 ? 22.770 -13.010 -25.496 1.00 98.31 678 ALA A CA 1
ATOM 5201 C C . ALA A 1 678 ? 22.103 -11.716 -25.989 1.00 98.31 678 ALA A C 1
ATOM 5203 O O . ALA A 1 678 ? 22.461 -11.210 -27.053 1.00 98.31 678 ALA A O 1
ATOM 5204 N N . LEU A 1 679 ? 21.175 -11.159 -25.203 1.00 98.44 679 LEU A N 1
ATOM 5205 C CA . LEU A 1 679 ? 20.533 -9.880 -25.498 1.00 98.44 679 LEU A CA 1
ATOM 5206 C C . LEU A 1 679 ? 21.562 -8.746 -25.552 1.00 98.44 679 LEU A C 1
ATOM 5208 O O . LEU A 1 679 ? 21.599 -8.008 -26.529 1.00 98.44 679 LEU A O 1
ATOM 5212 N N . LEU A 1 680 ? 22.439 -8.637 -24.556 1.00 98.62 680 LEU A N 1
ATOM 5213 C CA . LEU A 1 680 ? 23.475 -7.610 -24.500 1.00 98.62 680 LEU A CA 1
ATOM 5214 C C . LEU A 1 680 ? 24.447 -7.702 -25.682 1.00 98.62 680 LEU A C 1
ATOM 5216 O O . LEU A 1 680 ? 24.792 -6.680 -26.276 1.00 98.62 680 LEU A O 1
ATOM 5220 N N . ALA A 1 681 ? 24.863 -8.915 -26.057 1.00 98.62 681 ALA A N 1
ATOM 5221 C CA . ALA A 1 681 ? 25.685 -9.134 -27.244 1.00 98.62 681 ALA A CA 1
ATOM 5222 C C . ALA A 1 681 ? 24.968 -8.673 -28.523 1.00 98.62 681 ALA A C 1
ATOM 5224 O O . ALA A 1 681 ? 25.565 -7.988 -29.351 1.00 98.62 681 ALA A O 1
ATOM 5225 N N . GLU A 1 682 ? 23.676 -8.981 -28.660 1.00 98.06 682 GLU A N 1
ATOM 5226 C CA . GLU A 1 682 ? 22.863 -8.527 -29.788 1.00 98.06 682 GLU A CA 1
ATOM 5227 C C . GLU A 1 682 ? 22.694 -6.997 -29.812 1.00 98.06 682 GLU A C 1
ATOM 5229 O O . GLU A 1 682 ? 22.823 -6.386 -30.873 1.00 98.06 682 GLU A O 1
ATOM 5234 N N . LEU A 1 683 ? 22.461 -6.356 -28.663 1.00 98.25 683 LEU A N 1
ATOM 5235 C CA . LEU A 1 683 ? 22.374 -4.896 -28.563 1.00 98.25 683 LEU A CA 1
ATOM 5236 C C . LEU A 1 683 ? 23.710 -4.234 -28.936 1.00 98.25 683 LEU A C 1
ATOM 5238 O O . LEU A 1 683 ? 23.718 -3.249 -29.671 1.00 98.25 683 LEU A O 1
ATOM 5242 N N . ARG A 1 684 ? 24.846 -4.790 -28.492 1.00 98.38 684 ARG A N 1
ATOM 5243 C CA . ARG A 1 684 ? 26.190 -4.324 -28.881 1.00 98.38 684 ARG A CA 1
ATOM 5244 C C . ARG A 1 684 ? 26.437 -4.488 -30.385 1.00 98.38 684 ARG A C 1
ATOM 5246 O O . ARG A 1 684 ? 26.959 -3.567 -31.009 1.00 98.38 684 ARG A O 1
ATOM 5253 N N . GLU A 1 685 ? 26.012 -5.606 -30.979 1.00 98.00 685 GLU A N 1
ATOM 5254 C CA . GLU A 1 685 ? 26.085 -5.826 -32.431 1.00 98.00 685 GLU A CA 1
ATOM 5255 C C . GLU A 1 685 ? 25.289 -4.760 -33.198 1.00 98.00 685 GLU A C 1
ATOM 5257 O O . GLU A 1 685 ? 25.794 -4.182 -34.160 1.00 98.00 685 GLU A O 1
ATOM 5262 N N . ARG A 1 686 ? 24.062 -4.458 -32.755 1.00 97.19 686 ARG A N 1
ATOM 5263 C CA . ARG A 1 686 ? 23.223 -3.422 -33.374 1.00 97.19 686 ARG A CA 1
ATOM 5264 C C . ARG A 1 686 ? 23.875 -2.055 -33.340 1.00 97.19 686 ARG A C 1
ATOM 5266 O O . ARG A 1 686 ? 23.911 -1.392 -34.371 1.00 97.19 686 ARG A O 1
ATOM 5273 N N . VAL A 1 687 ? 24.446 -1.675 -32.198 1.00 97.25 687 VAL A N 1
ATOM 5274 C CA . VAL A 1 687 ? 25.201 -0.422 -32.073 1.00 97.25 687 VAL A CA 1
ATOM 5275 C C . VAL A 1 687 ? 26.361 -0.385 -33.065 1.00 97.25 687 VAL A C 1
ATOM 5277 O O . VAL A 1 687 ? 26.501 0.598 -33.784 1.00 97.25 687 VAL A O 1
ATOM 5280 N N . GLY A 1 688 ? 27.152 -1.459 -33.165 1.00 97.06 688 GLY A N 1
ATOM 5281 C CA . GLY A 1 688 ? 28.272 -1.534 -34.111 1.00 97.06 688 GLY A CA 1
ATOM 5282 C C . GLY A 1 688 ? 27.851 -1.459 -35.584 1.00 97.06 688 GLY A C 1
ATOM 5283 O O . GLY A 1 688 ? 28.625 -1.006 -36.420 1.00 97.06 688 GLY A O 1
ATOM 5284 N N . ARG A 1 689 ? 26.617 -1.869 -35.902 1.00 96.31 689 ARG A N 1
ATOM 5285 C CA . ARG A 1 689 ? 26.040 -1.848 -37.256 1.00 96.31 689 ARG A CA 1
ATOM 5286 C C . ARG A 1 689 ? 25.160 -0.627 -37.541 1.00 96.31 689 ARG A C 1
ATOM 5288 O O . ARG A 1 689 ? 24.595 -0.554 -38.627 1.00 96.31 689 ARG A O 1
ATOM 5295 N N . GLY A 1 690 ? 24.999 0.284 -36.581 1.00 94.75 690 GLY A N 1
ATOM 5296 C CA . GLY A 1 690 ? 24.105 1.438 -36.707 1.00 94.75 690 GLY A CA 1
ATOM 5297 C C . GLY A 1 690 ? 22.615 1.082 -36.794 1.00 94.75 690 GLY A C 1
ATOM 5298 O O . GLY A 1 690 ? 21.844 1.856 -37.346 1.00 94.75 690 GLY A O 1
ATOM 5299 N N . VAL A 1 691 ? 22.198 -0.082 -36.283 1.00 95.12 691 VAL A N 1
ATOM 5300 C CA . VAL A 1 691 ? 20.788 -0.509 -36.281 1.00 95.12 691 VAL A CA 1
ATOM 5301 C C . VAL A 1 691 ? 20.057 0.134 -35.106 1.00 95.12 691 VAL A C 1
ATOM 5303 O O . VAL A 1 691 ? 20.403 -0.119 -33.948 1.00 95.12 691 VAL A O 1
ATOM 5306 N N . ALA A 1 692 ? 19.024 0.919 -35.401 1.00 95.50 692 ALA A N 1
ATOM 5307 C CA . ALA A 1 692 ? 18.194 1.578 -34.401 1.00 95.50 692 ALA A CA 1
ATOM 5308 C C . ALA A 1 692 ? 17.007 0.702 -33.966 1.00 95.50 692 ALA A C 1
ATOM 5310 O O . ALA A 1 692 ? 16.566 -0.192 -34.685 1.00 95.50 692 ALA A O 1
ATOM 5311 N N . GLY A 1 693 ? 16.455 0.971 -32.783 1.00 94.69 693 GLY A N 1
ATOM 5312 C CA . GLY A 1 693 ? 15.133 0.475 -32.394 1.00 94.69 693 GLY A CA 1
ATOM 5313 C C . GLY A 1 693 ? 14.000 1.240 -33.075 1.00 94.69 693 GLY A C 1
ATOM 5314 O O . GLY A 1 693 ? 13.023 0.642 -33.524 1.00 94.69 693 GLY A O 1
ATOM 5315 N N . VAL A 1 694 ? 14.168 2.558 -33.186 1.00 96.06 694 VAL A N 1
ATOM 5316 C CA . VAL A 1 694 ? 13.304 3.469 -33.942 1.00 96.06 694 VAL A CA 1
ATOM 5317 C C . VAL A 1 694 ? 14.182 4.173 -34.968 1.00 96.06 694 VAL A C 1
ATOM 5319 O O . VAL A 1 694 ? 15.072 4.943 -34.610 1.00 96.06 694 VAL A O 1
ATOM 5322 N N . GLU A 1 695 ? 13.964 3.883 -36.245 1.00 94.31 695 GLU A N 1
ATOM 5323 C CA . GLU A 1 695 ? 14.719 4.483 -37.340 1.00 94.31 695 GLU A CA 1
ATOM 5324 C C . GLU A 1 695 ? 14.492 5.992 -37.370 1.00 94.31 695 GLU A C 1
ATOM 5326 O O . GLU A 1 695 ? 13.351 6.461 -37.384 1.00 94.31 695 GLU A O 1
ATOM 5331 N N . GLY A 1 696 ? 15.585 6.754 -37.384 1.00 93.31 696 GLY A N 1
ATOM 5332 C CA . GLY A 1 696 ? 15.535 8.210 -37.305 1.00 93.31 696 GLY A CA 1
ATOM 5333 C C . GLY A 1 696 ? 15.038 8.747 -35.960 1.00 93.31 696 GLY A C 1
ATOM 5334 O O . GLY A 1 696 ? 14.392 9.785 -35.970 1.00 93.31 696 GLY A O 1
ATOM 5335 N N . GLU A 1 697 ? 15.297 8.055 -34.840 1.00 96.31 697 GLU A N 1
ATOM 5336 C CA . GLU A 1 697 ? 14.971 8.501 -33.472 1.00 96.31 697 GLU A CA 1
ATOM 5337 C C . GLU A 1 697 ? 15.264 10.002 -33.258 1.00 96.31 697 GLU A C 1
ATOM 5339 O O . GLU A 1 697 ? 16.415 10.434 -33.343 1.00 96.31 697 GLU A O 1
ATOM 5344 N N . ARG A 1 698 ? 14.213 10.785 -32.974 1.00 94.75 698 ARG A N 1
ATOM 5345 C CA . ARG A 1 698 ? 14.277 12.241 -32.744 1.00 94.75 698 ARG A CA 1
ATOM 5346 C C . ARG A 1 698 ? 14.021 12.632 -31.296 1.00 94.75 698 ARG A C 1
ATOM 5348 O O . ARG A 1 698 ? 14.654 13.564 -30.820 1.00 94.75 698 ARG A O 1
ATOM 5355 N N . ILE A 1 699 ? 13.101 11.935 -30.625 1.00 97.31 699 ILE A N 1
ATOM 5356 C CA . ILE A 1 699 ? 12.647 12.269 -29.268 1.00 97.31 699 ILE A CA 1
ATOM 5357 C C . ILE A 1 699 ? 12.938 11.098 -28.335 1.00 97.31 699 ILE A C 1
ATOM 5359 O O . ILE A 1 699 ? 12.561 9.957 -28.604 1.00 97.31 699 ILE A O 1
ATOM 5363 N N . ARG A 1 700 ? 13.574 11.378 -27.204 1.00 97.94 700 ARG A N 1
ATOM 5364 C CA . ARG A 1 700 ? 13.951 10.399 -26.185 1.00 97.94 700 ARG A CA 1
ATOM 5365 C C . ARG A 1 700 ? 13.188 10.693 -24.909 1.00 97.94 700 ARG A C 1
ATOM 5367 O O . ARG A 1 700 ? 13.263 11.785 -24.363 1.00 97.94 700 ARG A O 1
ATOM 5374 N N . LEU A 1 701 ? 12.456 9.710 -24.412 1.00 97.75 701 LEU A N 1
ATOM 5375 C CA . LEU A 1 701 ? 11.556 9.882 -23.280 1.00 97.75 701 LEU A CA 1
ATOM 5376 C C . LEU A 1 701 ? 11.943 8.973 -22.117 1.00 97.75 701 LEU A C 1
ATOM 5378 O O . LEU A 1 701 ? 12.376 7.835 -22.312 1.00 97.75 701 LEU A O 1
ATOM 5382 N N . LEU A 1 702 ? 11.725 9.465 -20.902 1.00 96.88 702 LEU A N 1
ATOM 5383 C CA . LEU A 1 702 ? 11.663 8.643 -19.698 1.00 96.88 702 LEU A CA 1
ATOM 5384 C C . LEU A 1 702 ? 10.212 8.216 -19.451 1.00 96.88 702 LEU A C 1
ATOM 5386 O O . LEU A 1 702 ? 9.309 9.041 -19.562 1.00 96.88 702 LEU A O 1
ATOM 5390 N N . TRP A 1 703 ? 9.985 6.960 -19.070 1.00 96.62 703 TRP A N 1
ATOM 5391 C CA . TRP A 1 703 ? 8.681 6.478 -18.599 1.00 96.62 703 TRP A CA 1
ATOM 5392 C C . TRP A 1 703 ? 8.695 6.202 -17.088 1.00 96.62 703 TRP A C 1
ATOM 5394 O O . TRP A 1 703 ? 9.522 5.431 -16.602 1.00 96.62 703 TRP A O 1
ATOM 5404 N N . ASP A 1 704 ? 7.781 6.798 -16.326 1.00 95.88 704 ASP A N 1
ATOM 5405 C CA . ASP A 1 704 ? 7.585 6.463 -14.911 1.00 95.88 704 ASP A CA 1
ATOM 5406 C C . ASP A 1 704 ? 6.323 5.612 -14.724 1.00 95.88 704 ASP A C 1
ATOM 5408 O O . ASP A 1 704 ? 5.271 5.970 -15.261 1.00 95.88 704 ASP A O 1
ATOM 5412 N N . ASN A 1 705 ? 6.437 4.552 -13.903 1.00 94.56 705 ASN A N 1
ATOM 5413 C CA . ASN A 1 705 ? 5.418 3.532 -13.586 1.00 94.56 705 ASN A CA 1
ATOM 5414 C C . ASN A 1 705 ? 5.366 2.329 -14.561 1.00 94.56 705 ASN A C 1
ATOM 5416 O O . ASN A 1 705 ? 6.181 2.182 -15.473 1.00 94.56 705 ASN A O 1
ATOM 5420 N N . LEU A 1 706 ? 4.422 1.417 -14.322 1.00 94.12 706 LEU A N 1
ATOM 5421 C CA . LEU A 1 706 ? 4.084 0.248 -15.131 1.00 94.12 706 LEU A CA 1
ATOM 5422 C C . LEU A 1 706 ? 3.622 0.659 -16.538 1.00 94.12 706 LEU A C 1
ATOM 5424 O O . LEU A 1 706 ? 3.067 1.749 -16.708 1.00 94.12 706 LEU A O 1
ATOM 5428 N N . PRO A 1 707 ? 3.797 -0.194 -17.558 1.00 93.56 707 PRO A N 1
ATOM 5429 C CA . PRO A 1 707 ? 3.207 0.054 -18.865 1.00 93.56 707 PRO A CA 1
ATOM 5430 C C . PRO A 1 707 ? 1.695 -0.220 -18.863 1.00 93.56 707 PRO A C 1
ATOM 5432 O O . PRO A 1 707 ? 1.183 -1.007 -18.066 1.00 93.56 707 PRO A O 1
ATOM 5435 N N . VAL A 1 708 ? 0.982 0.371 -19.821 1.00 93.25 708 VAL A N 1
ATOM 5436 C CA . VAL A 1 708 ? -0.438 0.081 -20.065 1.00 93.25 708 VAL A CA 1
ATOM 5437 C C . VAL A 1 708 ? -0.541 -1.164 -20.949 1.00 93.25 708 VAL A C 1
ATOM 5439 O O . VAL A 1 708 ? -0.494 -1.075 -22.177 1.00 93.25 708 VAL A O 1
ATOM 5442 N N . TRP A 1 709 ? -0.636 -2.351 -20.341 1.00 93.44 709 TRP A N 1
ATOM 5443 C CA . TRP A 1 709 ? -0.539 -3.644 -21.044 1.00 93.44 709 TRP A CA 1
ATOM 5444 C C . TRP A 1 709 ? -1.581 -3.822 -22.144 1.00 93.44 709 TRP A C 1
ATOM 5446 O O . TRP A 1 709 ? -1.312 -4.449 -23.171 1.00 93.44 709 TRP A O 1
ATOM 5456 N N . SER A 1 710 ? -2.773 -3.270 -21.934 1.00 88.12 710 SER A N 1
ATOM 5457 C CA . SER A 1 710 ? -3.855 -3.283 -22.910 1.00 88.12 710 SER A CA 1
ATOM 5458 C C . SER A 1 710 ? -3.559 -2.381 -24.120 1.00 88.12 710 SER A C 1
ATOM 5460 O O . SER A 1 710 ? -4.020 -2.707 -25.212 1.00 88.12 710 SER A O 1
ATOM 5462 N N . GLU A 1 711 ? -2.751 -1.328 -23.984 1.00 89.44 711 GLU A N 1
ATOM 5463 C CA . GLU A 1 711 ? -2.546 -0.290 -25.009 1.00 89.44 711 GLU A CA 1
ATOM 5464 C C . GLU A 1 711 ? -1.133 -0.244 -25.607 1.00 89.44 711 GLU A C 1
ATOM 5466 O O . GLU A 1 711 ? -0.839 0.637 -26.416 1.00 89.44 711 GLU A O 1
ATOM 5471 N N . LEU A 1 712 ? -0.265 -1.215 -25.293 1.00 89.88 712 LEU A N 1
ATOM 5472 C CA . LEU A 1 712 ? 1.119 -1.260 -25.794 1.00 89.88 712 LEU A CA 1
ATOM 5473 C C . LEU A 1 712 ? 1.231 -1.021 -27.304 1.00 89.88 712 LEU A C 1
ATOM 5475 O O . LEU A 1 712 ? 2.115 -0.294 -27.755 1.00 89.88 712 LEU A O 1
ATOM 5479 N N . ARG A 1 713 ? 0.328 -1.615 -28.095 1.00 89.44 713 ARG A N 1
ATOM 5480 C CA . ARG A 1 713 ? 0.313 -1.450 -29.554 1.00 89.44 713 ARG A CA 1
ATOM 5481 C C . ARG A 1 713 ? 0.042 -0.001 -29.956 1.00 89.44 713 ARG A C 1
ATOM 5483 O O . ARG A 1 713 ? 0.799 0.552 -30.744 1.00 89.44 713 ARG A O 1
ATOM 5490 N N . ARG A 1 714 ? -1.004 0.606 -29.398 1.00 89.00 714 ARG A N 1
ATOM 5491 C CA . ARG A 1 714 ? -1.412 1.972 -29.730 1.00 89.00 714 ARG A CA 1
ATOM 5492 C C . ARG A 1 714 ? -0.360 2.991 -29.295 1.00 89.00 714 ARG A C 1
ATOM 5494 O O . ARG A 1 714 ? -0.048 3.909 -30.045 1.00 89.00 714 ARG A O 1
ATOM 5501 N N . MET A 1 715 ? 0.245 2.783 -28.124 1.00 90.00 715 MET A N 1
ATOM 5502 C CA . MET A 1 715 ? 1.389 3.578 -27.670 1.00 90.00 715 MET A CA 1
ATOM 5503 C C . MET A 1 715 ? 2.593 3.430 -28.606 1.00 90.00 715 MET A C 1
ATOM 5505 O O . MET A 1 715 ? 3.247 4.422 -28.913 1.00 90.00 715 MET A O 1
ATOM 5509 N N . SER A 1 716 ? 2.865 2.213 -29.091 1.00 91.88 716 SER A N 1
ATOM 5510 C CA . SER A 1 716 ? 3.942 1.976 -30.059 1.00 91.88 716 SER A CA 1
ATOM 5511 C C . SER A 1 716 ? 3.703 2.756 -31.350 1.00 91.88 716 SER A C 1
ATOM 5513 O O . SER A 1 716 ? 4.576 3.501 -31.778 1.00 91.88 716 SER A O 1
ATOM 5515 N N . GLU A 1 717 ? 2.511 2.630 -31.938 1.00 91.94 717 GLU A N 1
ATOM 5516 C CA . GLU A 1 717 ? 2.118 3.321 -33.176 1.00 91.94 717 GLU A CA 1
ATOM 5517 C C . GLU A 1 717 ? 2.215 4.850 -33.030 1.00 91.94 717 GLU A C 1
ATOM 5519 O O . GLU A 1 717 ? 2.750 5.521 -33.912 1.00 91.94 717 GLU A O 1
ATOM 5524 N N . LEU A 1 718 ? 1.776 5.403 -31.894 1.00 92.31 718 LEU A N 1
ATOM 5525 C CA . LEU A 1 718 ? 1.921 6.826 -31.589 1.00 92.31 718 LEU A CA 1
ATOM 5526 C C . LEU A 1 718 ? 3.391 7.267 -31.536 1.00 92.31 718 LEU A C 1
ATOM 5528 O O . LEU A 1 718 ? 3.767 8.205 -32.229 1.00 92.31 718 LEU A O 1
ATOM 5532 N N . LEU A 1 719 ? 4.231 6.588 -30.753 1.00 93.81 719 LEU A N 1
ATOM 5533 C CA . LEU A 1 719 ? 5.650 6.945 -30.644 1.00 93.81 719 LEU A CA 1
ATOM 5534 C C . LEU A 1 719 ? 6.371 6.827 -31.991 1.00 93.81 719 LEU A C 1
ATOM 5536 O O . LEU A 1 719 ? 7.194 7.677 -32.326 1.00 93.81 719 LEU A O 1
ATOM 5540 N N . GLY A 1 720 ? 6.015 5.817 -32.788 1.00 93.88 720 GLY A N 1
ATOM 5541 C CA . GLY A 1 720 ? 6.534 5.637 -34.138 1.00 93.88 720 GLY A CA 1
ATOM 5542 C C . GLY A 1 720 ? 6.268 6.847 -35.041 1.00 93.88 720 GLY A C 1
ATOM 5543 O O . GLY A 1 720 ? 7.206 7.363 -35.646 1.00 93.88 720 GLY A O 1
ATOM 5544 N N . ARG A 1 721 ? 5.031 7.365 -35.073 1.00 93.75 721 ARG A N 1
ATOM 5545 C CA . ARG A 1 721 ? 4.666 8.545 -35.890 1.00 93.75 721 ARG A CA 1
ATOM 5546 C C . ARG A 1 721 ? 5.524 9.782 -35.610 1.00 93.75 721 ARG A C 1
ATOM 5548 O O . ARG A 1 721 ? 5.761 10.569 -36.517 1.00 93.75 721 ARG A O 1
ATOM 5555 N N . TYR A 1 722 ? 6.017 9.929 -34.380 1.00 95.25 722 TYR A N 1
ATOM 5556 C CA . TYR A 1 722 ? 6.853 11.058 -33.954 1.00 95.25 722 TYR A CA 1
ATOM 5557 C C . TYR A 1 722 ? 8.349 10.722 -33.875 1.00 95.25 722 TYR A C 1
ATOM 5559 O O . TYR A 1 722 ? 9.141 11.540 -33.404 1.00 95.25 722 TYR A O 1
ATOM 5567 N N . ARG A 1 723 ? 8.758 9.518 -34.307 1.00 95.81 723 ARG A N 1
ATOM 5568 C CA . ARG A 1 723 ? 10.131 9.001 -34.147 1.00 95.81 723 ARG A CA 1
ATOM 5569 C C . ARG A 1 723 ? 10.624 9.104 -32.695 1.00 95.81 723 ARG A C 1
ATOM 5571 O O . ARG A 1 723 ? 11.788 9.414 -32.438 1.00 95.81 723 ARG A O 1
ATOM 5578 N N . ALA A 1 724 ? 9.721 8.869 -31.748 1.00 96.94 724 ALA A N 1
ATOM 5579 C CA . ALA A 1 724 ? 9.977 8.936 -30.320 1.00 96.94 724 ALA A CA 1
ATOM 5580 C C . ALA A 1 724 ? 10.302 7.551 -29.746 1.00 96.94 724 ALA A C 1
ATOM 5582 O O . ALA A 1 724 ? 9.796 6.529 -30.214 1.00 96.94 724 ALA A O 1
ATOM 5583 N N . ASN A 1 725 ? 11.127 7.507 -28.703 1.00 97.06 725 ASN A N 1
ATOM 5584 C CA . ASN A 1 725 ? 11.514 6.269 -28.038 1.00 97.06 725 ASN A CA 1
ATOM 5585 C C . ASN A 1 725 ? 11.577 6.449 -26.520 1.00 97.06 725 ASN A C 1
ATOM 5587 O O . ASN A 1 725 ? 12.129 7.433 -26.029 1.00 97.06 725 ASN A O 1
ATOM 5591 N N . PHE A 1 726 ? 11.074 5.470 -25.766 1.00 96.81 726 PHE A N 1
ATOM 5592 C CA . PHE A 1 726 ? 11.371 5.391 -24.339 1.00 96.81 726 PHE A CA 1
ATOM 5593 C C . PHE A 1 726 ? 12.784 4.840 -24.162 1.00 96.81 726 PHE A C 1
ATOM 5595 O O . PHE A 1 726 ? 13.064 3.692 -24.483 1.00 96.81 726 PHE A O 1
ATOM 5602 N N . VAL A 1 727 ? 13.701 5.654 -23.660 1.00 97.06 727 VAL A N 1
ATOM 5603 C CA . VAL A 1 727 ? 15.109 5.247 -23.519 1.00 97.06 727 VAL A CA 1
ATOM 5604 C C . VAL A 1 727 ? 15.410 4.687 -22.134 1.00 97.06 727 VAL A C 1
ATOM 5606 O O . VAL A 1 727 ? 16.378 3.950 -21.974 1.00 97.06 727 VAL A O 1
ATOM 5609 N N . ALA A 1 728 ? 14.552 4.990 -21.158 1.00 96.19 728 ALA A N 1
ATOM 5610 C CA . ALA A 1 728 ? 14.595 4.453 -19.809 1.00 96.19 728 ALA A CA 1
ATOM 5611 C C . ALA A 1 728 ? 13.193 4.435 -19.184 1.00 96.19 728 ALA A C 1
ATOM 5613 O O . ALA A 1 728 ? 12.349 5.273 -19.510 1.00 96.19 728 ALA A O 1
ATOM 5614 N N . ALA A 1 729 ? 12.965 3.507 -18.253 1.00 95.38 729 ALA A N 1
ATOM 5615 C CA . ALA A 1 729 ? 11.755 3.476 -17.443 1.00 95.38 729 ALA A CA 1
ATOM 5616 C C . ALA A 1 729 ? 12.047 3.096 -15.988 1.00 95.38 729 ALA A C 1
ATOM 5618 O O . ALA A 1 729 ? 12.851 2.196 -15.748 1.00 95.38 729 ALA A O 1
ATOM 5619 N N . THR A 1 730 ? 11.379 3.714 -15.011 1.00 94.19 730 THR A N 1
ATOM 5620 C CA . THR A 1 730 ? 11.596 3.365 -13.590 1.00 94.19 730 THR A CA 1
ATOM 5621 C C . THR A 1 730 ? 11.204 1.924 -13.286 1.00 94.19 730 THR A C 1
ATOM 5623 O O . THR A 1 730 ? 11.903 1.236 -12.550 1.00 94.19 730 THR A O 1
ATOM 5626 N N . TYR A 1 731 ? 10.133 1.427 -13.908 1.00 93.88 731 TYR A N 1
ATOM 5627 C CA . TYR A 1 731 ? 9.690 0.046 -13.725 1.00 93.88 731 TYR A CA 1
ATOM 5628 C C . TYR A 1 731 ? 10.716 -0.980 -14.227 1.00 93.88 731 TYR A C 1
ATOM 5630 O O . TYR A 1 731 ? 10.964 -1.973 -13.551 1.00 93.88 731 TYR A O 1
ATOM 5638 N N . THR A 1 732 ? 11.365 -0.738 -15.374 1.00 93.56 732 THR A N 1
ATOM 5639 C CA . THR A 1 732 ? 12.377 -1.673 -15.892 1.00 93.56 732 THR A CA 1
ATOM 5640 C C . THR A 1 732 ? 13.648 -1.676 -15.051 1.00 93.56 732 THR A C 1
ATOM 5642 O O . THR A 1 732 ? 14.280 -2.719 -14.920 1.00 93.56 732 THR A O 1
ATOM 5645 N N . HIS A 1 733 ? 14.006 -0.532 -14.464 1.00 93.62 733 HIS A N 1
ATOM 5646 C CA . HIS A 1 733 ? 15.191 -0.378 -13.617 1.00 93.62 733 HIS A CA 1
ATOM 5647 C C . HIS A 1 733 ? 15.012 -0.963 -12.204 1.00 93.62 733 HIS A C 1
ATOM 5649 O O . HIS A 1 733 ? 16.000 -1.296 -11.554 1.00 93.62 733 HIS A O 1
ATOM 5655 N N . ALA A 1 734 ? 13.773 -1.214 -11.763 1.00 91.25 734 ALA A N 1
ATOM 5656 C CA . ALA A 1 734 ? 13.470 -1.674 -10.404 1.00 91.25 734 ALA A CA 1
ATOM 5657 C C . ALA A 1 734 ? 14.211 -2.959 -9.971 1.00 91.25 734 ALA A C 1
ATOM 5659 O O . ALA A 1 734 ? 14.422 -3.174 -8.778 1.00 91.25 734 ALA A O 1
ATOM 5660 N N . TRP A 1 735 ? 14.619 -3.808 -10.921 1.00 90.50 735 TRP A N 1
ATOM 5661 C CA . TRP A 1 735 ? 15.393 -5.027 -10.656 1.00 90.50 735 TRP A CA 1
ATOM 5662 C C . TRP A 1 735 ? 16.911 -4.871 -10.803 1.00 90.50 735 TRP A C 1
ATOM 5664 O O . TRP A 1 735 ? 17.635 -5.787 -10.427 1.00 90.50 735 TRP A O 1
ATOM 5674 N N . SER A 1 736 ? 17.401 -3.753 -11.338 1.00 92.69 736 SER A N 1
ATOM 5675 C CA . SER A 1 736 ? 18.835 -3.448 -11.441 1.00 92.69 736 SER A CA 1
ATOM 5676 C C . SER A 1 736 ? 19.306 -2.444 -10.386 1.00 92.69 736 SER A C 1
ATOM 5678 O O . SER A 1 736 ? 20.456 -2.516 -9.968 1.00 92.69 736 SER A O 1
ATOM 5680 N N . ASP A 1 737 ? 18.432 -1.552 -9.906 1.00 87.62 737 ASP A N 1
ATOM 5681 C CA . ASP A 1 737 ? 18.813 -0.414 -9.048 1.00 87.62 737 ASP A CA 1
ATOM 5682 C C . ASP A 1 737 ? 19.433 -0.815 -7.703 1.00 87.62 737 ASP A C 1
ATOM 5684 O O . ASP A 1 737 ? 20.238 -0.081 -7.137 1.00 87.62 737 ASP A O 1
ATOM 5688 N N . CYS A 1 738 ? 19.061 -1.980 -7.171 1.00 88.56 738 CYS A N 1
ATOM 5689 C CA . CYS A 1 738 ? 19.587 -2.501 -5.907 1.00 88.56 738 CYS A CA 1
ATOM 5690 C C . CYS A 1 738 ? 20.474 -3.740 -6.097 1.00 88.56 738 CYS A C 1
ATOM 5692 O O . CYS A 1 738 ? 20.739 -4.439 -5.121 1.00 88.56 738 CYS A O 1
ATOM 5694 N N . ALA A 1 739 ? 20.937 -4.023 -7.322 1.00 90.88 739 ALA A N 1
ATOM 5695 C CA . ALA A 1 739 ? 21.772 -5.194 -7.605 1.00 90.88 739 ALA A CA 1
ATOM 5696 C C . ALA A 1 739 ? 23.038 -5.223 -6.731 1.00 90.88 739 ALA A C 1
ATOM 5698 O O . ALA A 1 739 ? 23.400 -6.273 -6.207 1.00 90.88 739 ALA A O 1
ATOM 5699 N N . ASP A 1 740 ? 23.647 -4.060 -6.488 1.00 92.50 740 ASP A N 1
ATOM 5700 C CA . ASP A 1 740 ? 24.855 -3.928 -5.666 1.00 92.50 740 ASP A CA 1
ATOM 5701 C C . ASP A 1 740 ? 24.626 -4.226 -4.176 1.00 92.50 740 ASP A C 1
ATOM 5703 O O . ASP A 1 740 ? 25.582 -4.474 -3.443 1.00 92.50 740 ASP A O 1
ATOM 5707 N N . LEU A 1 741 ? 23.378 -4.219 -3.699 1.00 94.25 741 LEU A N 1
ATOM 5708 C CA . LEU A 1 741 ? 23.053 -4.566 -2.313 1.00 94.25 741 LEU A CA 1
ATOM 5709 C C . LEU A 1 741 ? 22.857 -6.074 -2.120 1.00 94.25 741 LEU A C 1
ATOM 5711 O O . LEU A 1 741 ? 22.978 -6.556 -0.993 1.00 94.25 741 LEU A O 1
ATOM 5715 N N . LEU A 1 742 ? 22.567 -6.815 -3.194 1.00 94.56 742 LEU A N 1
ATOM 5716 C CA . LEU A 1 742 ? 22.283 -8.245 -3.155 1.00 94.56 742 LEU A CA 1
ATOM 5717 C C . LEU A 1 742 ? 23.583 -9.028 -3.343 1.00 94.56 742 LEU A C 1
ATOM 5719 O O . LEU A 1 742 ? 23.951 -9.377 -4.455 1.00 94.56 742 LEU A O 1
ATOM 5723 N N . GLN A 1 743 ? 24.301 -9.267 -2.252 1.00 93.50 743 GLN A N 1
ATOM 5724 C CA . GLN A 1 743 ? 25.640 -9.858 -2.269 1.00 93.50 743 GLN A CA 1
ATOM 5725 C C . GLN A 1 743 ? 25.662 -11.238 -1.592 1.00 93.50 743 GLN A C 1
ATOM 5727 O O . GLN A 1 743 ? 24.959 -11.424 -0.588 1.00 93.50 743 GLN A O 1
ATOM 5732 N N . PRO A 1 744 ? 26.479 -12.187 -2.087 1.00 93.06 744 PRO A N 1
ATOM 5733 C CA . PRO A 1 744 ? 26.809 -13.405 -1.350 1.00 93.06 744 PRO A CA 1
ATOM 5734 C C . PRO A 1 744 ? 27.642 -13.094 -0.084 1.00 93.06 744 PRO A C 1
ATOM 5736 O O . PRO A 1 744 ? 28.118 -11.975 0.115 1.00 93.06 744 PRO A O 1
ATOM 5739 N N . GLY A 1 745 ? 27.817 -14.080 0.794 1.00 93.81 745 GLY A N 1
ATOM 5740 C CA . GLY A 1 745 ? 28.534 -14.008 2.071 1.00 93.81 745 GLY A CA 1
ATOM 5741 C C . GLY A 1 745 ? 27.599 -13.944 3.282 1.00 93.81 745 GLY A C 1
ATOM 5742 O O . GLY A 1 745 ? 27.664 -14.807 4.155 1.00 93.81 745 GLY A O 1
ATOM 5743 N N . ASP A 1 746 ? 26.695 -12.960 3.318 1.00 94.75 746 ASP A N 1
ATOM 5744 C CA . ASP A 1 746 ? 25.574 -12.909 4.273 1.00 94.75 746 ASP A CA 1
ATOM 5745 C C . ASP A 1 746 ? 24.252 -12.711 3.511 1.00 94.75 746 ASP A C 1
ATOM 5747 O O . ASP A 1 746 ? 23.765 -11.580 3.379 1.00 94.75 746 ASP A O 1
ATOM 5751 N N . PRO A 1 747 ? 23.664 -13.800 2.978 1.00 95.88 747 PRO A N 1
ATOM 5752 C CA . PRO A 1 747 ? 22.496 -13.717 2.107 1.00 95.88 747 PRO A CA 1
ATOM 5753 C C . PRO A 1 747 ? 21.247 -13.160 2.807 1.00 95.88 747 PRO A C 1
ATOM 5755 O O . PRO A 1 747 ? 20.372 -12.612 2.140 1.00 95.88 747 PRO A O 1
ATOM 5758 N N . PHE A 1 748 ? 21.141 -13.269 4.137 1.00 97.75 748 PHE A N 1
ATOM 5759 C CA . PHE A 1 748 ? 20.006 -12.718 4.883 1.00 97.75 748 PHE A CA 1
ATOM 5760 C C . PHE A 1 748 ? 20.139 -11.204 5.078 1.00 97.75 748 PHE A C 1
ATOM 5762 O O . PHE A 1 748 ? 19.171 -10.474 4.858 1.00 97.75 748 PHE A O 1
ATOM 5769 N N . GLU A 1 749 ? 21.329 -10.718 5.448 1.00 97.19 749 GLU A N 1
ATOM 5770 C CA . GLU A 1 749 ? 21.603 -9.278 5.564 1.00 97.19 749 GLU A CA 1
ATOM 5771 C C . GLU A 1 749 ? 21.458 -8.565 4.219 1.00 97.19 749 GLU A C 1
ATOM 5773 O O . GLU A 1 749 ? 20.811 -7.517 4.123 1.00 97.19 749 GLU A O 1
ATOM 5778 N N . SER A 1 750 ? 22.069 -9.128 3.173 1.00 97.19 750 SER A N 1
ATOM 5779 C CA . SER A 1 750 ? 22.098 -8.517 1.847 1.00 97.19 750 SER A CA 1
ATOM 5780 C C . SER A 1 750 ? 20.699 -8.473 1.228 1.00 97.19 750 SER A C 1
ATOM 5782 O O . SER A 1 750 ? 20.282 -7.429 0.714 1.00 97.19 750 SER A O 1
ATOM 5784 N N . ALA A 1 751 ? 19.905 -9.539 1.392 1.00 97.38 751 ALA A N 1
ATOM 5785 C CA . ALA A 1 751 ? 18.493 -9.539 1.032 1.00 97.38 751 ALA A CA 1
ATOM 5786 C C . ALA A 1 751 ? 17.709 -8.485 1.829 1.00 97.38 751 ALA A C 1
ATOM 5788 O O . ALA A 1 751 ? 16.980 -7.693 1.233 1.00 97.38 751 ALA A O 1
ATOM 5789 N N . ALA A 1 752 ? 17.883 -8.406 3.153 1.00 97.81 752 ALA A N 1
ATOM 5790 C CA . ALA A 1 752 ? 17.171 -7.426 3.973 1.00 97.81 752 ALA A CA 1
ATOM 5791 C C . ALA A 1 752 ? 17.428 -5.981 3.518 1.00 97.81 752 ALA A C 1
ATOM 5793 O O . ALA A 1 752 ? 16.491 -5.190 3.407 1.00 97.81 752 ALA A O 1
ATOM 5794 N N . ARG A 1 753 ? 18.681 -5.646 3.190 1.00 97.44 753 ARG A N 1
ATOM 5795 C CA . ARG A 1 753 ? 19.060 -4.329 2.653 1.00 97.44 753 ARG A CA 1
ATOM 5796 C C . ARG A 1 753 ? 18.465 -4.086 1.272 1.00 97.44 753 ARG A C 1
ATOM 5798 O O . ARG A 1 753 ? 17.828 -3.059 1.063 1.00 97.44 753 ARG A O 1
ATOM 5805 N N . THR A 1 754 ? 18.615 -5.046 0.363 1.00 96.75 754 THR A N 1
ATOM 5806 C CA . THR A 1 754 ? 18.105 -4.961 -1.014 1.00 96.75 754 THR A CA 1
ATOM 5807 C C . THR A 1 754 ? 16.598 -4.726 -1.034 1.00 96.75 754 THR A C 1
ATOM 5809 O O . THR 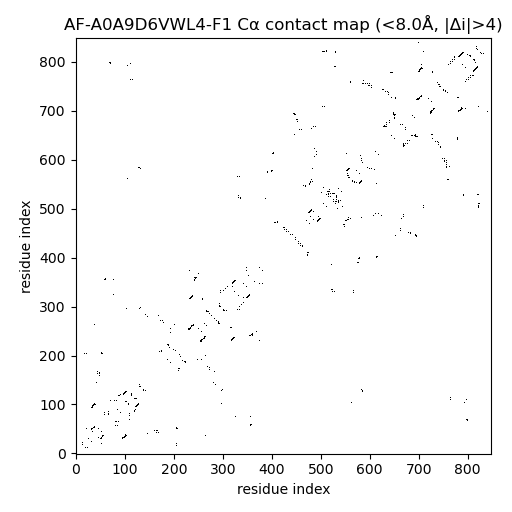A 1 754 ? 16.117 -3.757 -1.619 1.00 96.75 754 THR A O 1
ATOM 5812 N N . TYR A 1 755 ? 15.837 -5.585 -0.353 1.00 96.56 755 TYR A N 1
ATOM 5813 C CA . TYR A 1 755 ? 14.379 -5.554 -0.408 1.00 96.56 755 TYR A CA 1
ATOM 5814 C C . TYR A 1 755 ? 13.770 -4.395 0.388 1.00 96.56 755 TYR A C 1
ATOM 5816 O O . TYR A 1 755 ? 12.671 -3.965 0.040 1.00 96.56 755 TYR A O 1
ATOM 5824 N N . ALA A 1 756 ? 14.469 -3.844 1.387 1.00 96.19 756 ALA A N 1
ATOM 5825 C CA . ALA A 1 756 ? 14.048 -2.619 2.069 1.00 96.19 756 ALA A CA 1
ATOM 5826 C C . ALA A 1 756 ? 14.300 -1.348 1.236 1.00 96.19 756 ALA A C 1
ATOM 5828 O O . ALA A 1 756 ? 13.607 -0.349 1.431 1.00 96.19 756 ALA A O 1
ATOM 5829 N N . SER A 1 757 ? 15.273 -1.372 0.318 1.00 95.25 757 SER A N 1
ATOM 5830 C CA . SER A 1 757 ? 15.747 -0.203 -0.440 1.00 95.25 757 SER A CA 1
ATOM 5831 C C . SER A 1 757 ? 15.172 -0.060 -1.853 1.00 95.25 757 SER A C 1
ATOM 5833 O O . SER A 1 757 ? 15.623 0.804 -2.603 1.00 95.25 757 SER A O 1
ATOM 5835 N N . VAL A 1 758 ? 14.146 -0.839 -2.209 1.00 94.00 758 VAL A N 1
ATOM 5836 C CA . VAL A 1 758 ? 13.429 -0.695 -3.487 1.00 94.00 758 VAL A CA 1
ATOM 5837 C C . VAL A 1 758 ? 12.903 0.737 -3.657 1.00 94.00 758 VAL A C 1
ATOM 5839 O O . VAL A 1 758 ? 12.417 1.346 -2.703 1.00 94.00 758 VAL A O 1
ATOM 5842 N N . LEU A 1 759 ? 12.966 1.264 -4.885 1.00 92.12 759 LEU A N 1
ATOM 5843 C CA . LEU A 1 759 ? 12.614 2.646 -5.236 1.00 92.12 759 LEU A CA 1
ATOM 5844 C C . LEU A 1 759 ? 11.265 3.125 -4.675 1.00 92.12 759 LEU A C 1
ATOM 5846 O O . LEU A 1 759 ? 11.150 4.247 -4.187 1.00 92.12 759 LEU A O 1
ATOM 5850 N N . LEU A 1 760 ? 10.241 2.272 -4.751 1.00 92.31 760 LEU A N 1
ATOM 5851 C CA . LEU A 1 760 ? 8.880 2.580 -4.301 1.00 92.31 760 LEU A CA 1
ATOM 5852 C C . LEU A 1 760 ? 8.745 2.702 -2.783 1.00 92.31 760 LEU A C 1
ATOM 5854 O O . LEU A 1 760 ? 7.803 3.326 -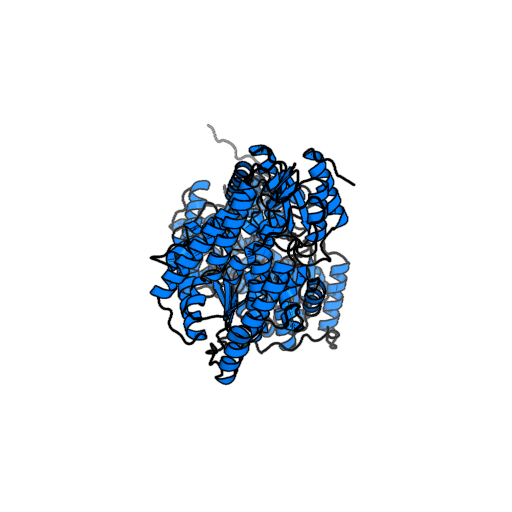2.304 1.00 92.31 760 LEU A O 1
ATOM 5858 N N . ASN A 1 761 ? 9.698 2.149 -2.038 1.00 93.31 761 ASN A N 1
ATOM 5859 C CA . ASN A 1 761 ? 9.729 2.177 -0.583 1.00 93.31 761 ASN A CA 1
ATOM 5860 C C . ASN A 1 761 ? 10.588 3.338 -0.039 1.00 93.31 761 ASN A C 1
ATOM 5862 O O . ASN A 1 761 ? 11.036 3.293 1.107 1.00 93.31 761 ASN A O 1
ATOM 5866 N N . ARG A 1 762 ? 10.874 4.354 -0.866 1.00 92.75 762 ARG A N 1
ATOM 5867 C CA . ARG A 1 762 ? 11.752 5.493 -0.551 1.00 92.75 762 ARG A CA 1
ATOM 5868 C C . ARG A 1 762 ? 11.054 6.825 -0.813 1.00 92.75 762 ARG A C 1
ATOM 5870 O O . ARG A 1 762 ? 10.143 6.919 -1.634 1.00 92.75 762 ARG A O 1
ATOM 5877 N N . ASP A 1 763 ? 11.526 7.855 -0.117 1.00 92.06 763 ASP A N 1
ATOM 5878 C CA . ASP A 1 763 ? 11.027 9.228 -0.222 1.00 92.06 763 ASP A CA 1
ATOM 5879 C C . ASP A 1 763 ? 11.050 9.808 -1.658 1.00 92.06 763 ASP A C 1
ATOM 5881 O O . ASP A 1 763 ? 11.850 9.424 -2.524 1.00 92.06 763 ASP A O 1
ATOM 5885 N N . LEU A 1 764 ? 10.151 10.762 -1.932 1.00 91.56 764 LEU A N 1
ATOM 5886 C CA . LEU A 1 764 ? 10.018 11.385 -3.255 1.00 91.56 764 LEU A CA 1
ATOM 5887 C C . LEU A 1 764 ? 11.235 12.245 -3.605 1.00 91.56 764 LEU A C 1
ATOM 5889 O O . LEU A 1 764 ? 11.554 12.399 -4.784 1.00 91.56 764 LEU A O 1
ATOM 5893 N N . ALA A 1 765 ? 11.946 12.781 -2.609 1.00 88.62 765 ALA A N 1
ATOM 5894 C CA . ALA A 1 765 ? 13.183 13.526 -2.836 1.00 88.62 765 ALA A CA 1
ATOM 5895 C C . ALA A 1 765 ? 14.261 12.638 -3.473 1.00 88.62 765 ALA A C 1
ATOM 5897 O O . ALA A 1 765 ? 14.978 13.063 -4.382 1.00 88.62 765 ALA A O 1
ATOM 5898 N N . THR A 1 766 ? 14.365 11.394 -3.023 1.00 90.12 766 THR A N 1
ATOM 5899 C CA . THR A 1 766 ? 15.239 10.383 -3.605 1.00 90.12 766 THR A CA 1
ATOM 5900 C C . THR A 1 766 ? 14.762 9.965 -4.987 1.00 90.12 766 THR A C 1
ATOM 5902 O O . THR A 1 766 ? 15.561 10.025 -5.921 1.00 90.12 766 THR A O 1
ATOM 5905 N N . ARG A 1 767 ? 13.469 9.655 -5.159 1.00 91.75 767 ARG A N 1
ATOM 5906 C CA . ARG A 1 767 ? 12.912 9.314 -6.481 1.00 91.75 767 ARG A CA 1
ATOM 5907 C C . ARG A 1 767 ? 13.160 10.411 -7.517 1.00 91.75 767 ARG A C 1
ATOM 5909 O O . ARG A 1 767 ? 13.559 10.110 -8.636 1.00 91.75 767 ARG A O 1
ATOM 5916 N N . ALA A 1 768 ? 12.988 11.681 -7.144 1.00 91.00 768 ALA A N 1
ATOM 5917 C CA . ALA A 1 768 ? 13.259 12.820 -8.022 1.00 91.00 768 ALA A CA 1
ATOM 5918 C C . ALA A 1 768 ? 14.729 12.878 -8.465 1.00 91.00 768 ALA A C 1
ATOM 5920 O O . ALA A 1 768 ? 15.002 13.128 -9.637 1.00 91.00 768 ALA A O 1
ATOM 5921 N N . ARG A 1 769 ? 15.675 12.635 -7.545 1.00 90.00 769 ARG A N 1
ATOM 5922 C CA . ARG A 1 769 ? 17.112 12.612 -7.865 1.00 90.00 769 ARG A CA 1
ATOM 5923 C C . ARG A 1 769 ? 17.460 11.485 -8.831 1.00 90.00 769 ARG A C 1
ATOM 5925 O O . ARG A 1 769 ? 18.202 11.724 -9.776 1.00 90.00 769 ARG A O 1
ATOM 5932 N N . GLU A 1 770 ? 16.922 10.291 -8.607 1.00 90.44 770 GLU A N 1
ATOM 5933 C CA . GLU A 1 770 ? 17.185 9.128 -9.461 1.00 90.44 770 GLU A CA 1
ATOM 5934 C C . GLU A 1 770 ? 16.564 9.301 -10.854 1.00 90.44 770 GLU A C 1
ATOM 5936 O O . GLU A 1 770 ? 17.247 9.107 -11.857 1.00 90.44 770 GLU A O 1
ATOM 5941 N N . LEU A 1 771 ? 15.322 9.788 -10.940 1.00 93.44 771 LEU A N 1
ATOM 5942 C CA . LEU A 1 771 ? 14.680 10.148 -12.210 1.00 93.44 771 LEU A CA 1
ATOM 5943 C C . LEU A 1 771 ? 15.469 11.209 -12.988 1.00 93.44 771 LEU A C 1
ATOM 5945 O O . LEU A 1 771 ? 15.659 11.068 -14.195 1.00 93.44 771 LEU A O 1
ATOM 5949 N N . ALA A 1 772 ? 15.942 12.259 -12.312 1.00 92.94 772 ALA A N 1
ATOM 5950 C CA . ALA A 1 772 ? 16.754 13.302 -12.934 1.00 92.94 772 ALA A CA 1
ATOM 5951 C C . ALA A 1 772 ? 18.100 12.760 -13.436 1.00 92.94 772 ALA A C 1
ATOM 5953 O O . ALA A 1 772 ? 18.548 13.115 -14.528 1.00 92.94 772 ALA A O 1
ATOM 5954 N N . ASP A 1 773 ? 18.741 11.887 -12.656 1.00 92.94 773 ASP A N 1
ATOM 5955 C CA . ASP A 1 773 ? 19.988 11.245 -13.055 1.00 92.94 773 ASP A CA 1
ATOM 5956 C C . ASP A 1 773 ? 19.796 10.343 -14.280 1.00 92.94 773 ASP A C 1
ATOM 5958 O O . ASP A 1 773 ? 20.533 10.487 -15.255 1.00 92.94 773 ASP A O 1
ATOM 5962 N N . ILE A 1 774 ? 18.768 9.488 -14.283 1.00 93.44 774 ILE A N 1
ATOM 5963 C CA . ILE A 1 774 ? 18.408 8.660 -15.442 1.00 93.44 774 ILE A CA 1
ATOM 5964 C C . ILE A 1 774 ? 18.112 9.554 -16.654 1.00 93.44 774 ILE A C 1
ATOM 5966 O O . ILE A 1 774 ? 18.694 9.350 -17.720 1.00 93.44 774 ILE A O 1
ATOM 5970 N N . GLY A 1 775 ? 17.280 10.590 -16.497 1.00 94.25 775 GLY A N 1
ATOM 5971 C CA . GLY A 1 775 ? 16.953 11.533 -17.569 1.00 94.25 775 GLY A CA 1
ATOM 5972 C C . GLY A 1 775 ? 18.201 12.154 -18.204 1.00 94.25 775 GLY A C 1
ATOM 5973 O O . GLY A 1 775 ? 18.346 12.148 -19.426 1.00 94.25 775 GLY A O 1
ATOM 5974 N N . ARG A 1 776 ? 19.167 12.588 -17.387 1.00 94.75 776 ARG A N 1
ATOM 5975 C CA . ARG A 1 776 ? 20.452 13.120 -17.862 1.00 94.75 776 ARG A CA 1
ATOM 5976 C C . ARG A 1 776 ? 21.327 12.050 -18.519 1.00 94.75 776 ARG A C 1
ATOM 5978 O O . ARG A 1 776 ? 21.826 12.272 -19.619 1.00 94.75 776 ARG A O 1
ATOM 5985 N N . ARG A 1 777 ? 21.539 10.896 -17.871 1.00 95.00 777 ARG A N 1
ATOM 5986 C CA . ARG A 1 777 ? 22.439 9.830 -18.364 1.00 95.00 777 ARG A CA 1
ATOM 5987 C C . ARG A 1 777 ? 21.989 9.257 -19.704 1.00 95.00 777 ARG A C 1
ATOM 5989 O O . ARG A 1 777 ? 22.836 8.884 -20.520 1.00 95.00 777 ARG A O 1
ATOM 5996 N N . PHE A 1 778 ? 20.678 9.204 -19.920 1.00 96.62 778 PHE A N 1
ATOM 5997 C CA . PHE A 1 778 ? 20.057 8.717 -21.146 1.00 96.62 778 PHE A CA 1
ATOM 5998 C C . PHE A 1 778 ? 19.755 9.833 -22.150 1.00 96.62 778 PHE A C 1
ATOM 6000 O O . PHE A 1 778 ? 19.316 9.533 -23.261 1.00 96.62 778 PHE A O 1
ATOM 6007 N N . GLY A 1 779 ? 20.018 11.097 -21.800 1.00 95.88 779 GLY A N 1
ATOM 6008 C CA . GLY A 1 779 ? 19.702 12.256 -22.628 1.00 95.88 779 GLY A CA 1
ATOM 6009 C C . GLY A 1 779 ? 18.239 12.235 -23.059 1.00 95.88 779 GLY A C 1
ATOM 6010 O O . GLY A 1 779 ? 17.978 12.151 -24.257 1.00 95.88 779 GLY A O 1
ATOM 6011 N N . ALA A 1 780 ? 17.326 12.178 -22.092 1.00 96.94 780 ALA A N 1
ATOM 6012 C CA . ALA A 1 780 ? 15.895 12.290 -22.325 1.00 96.94 780 ALA A CA 1
ATOM 6013 C C . ALA A 1 780 ? 15.517 13.759 -22.564 1.00 96.94 780 ALA A C 1
ATOM 6015 O O . ALA A 1 780 ? 15.990 14.645 -21.855 1.00 96.94 780 ALA A O 1
ATOM 6016 N N . ASP A 1 781 ? 14.647 13.986 -23.539 1.00 97.25 781 ASP A N 1
ATOM 6017 C CA . ASP A 1 781 ? 14.091 15.289 -23.902 1.00 97.25 781 ASP A CA 1
ATOM 6018 C C . ASP A 1 781 ? 12.816 15.594 -23.095 1.00 97.25 781 ASP A C 1
ATOM 6020 O O . ASP A 1 781 ? 12.439 16.749 -22.927 1.00 97.25 781 ASP A O 1
ATOM 6024 N N . GLY A 1 782 ? 12.167 14.563 -22.542 1.00 97.00 782 GLY A N 1
ATOM 6025 C CA . GLY A 1 782 ? 11.016 14.700 -21.653 1.00 97.00 782 GLY A CA 1
ATOM 6026 C C . GLY A 1 782 ? 10.725 13.440 -20.834 1.00 97.00 782 GLY A C 1
ATOM 6027 O O . GLY A 1 782 ? 11.305 12.376 -21.060 1.00 97.00 782 GLY A O 1
ATOM 6028 N N . ALA A 1 783 ? 9.811 13.552 -19.872 1.00 97.12 783 ALA A N 1
ATOM 6029 C CA . ALA A 1 783 ? 9.348 12.445 -19.036 1.00 97.12 783 ALA A CA 1
ATOM 6030 C C . ALA A 1 783 ? 7.827 12.258 -19.129 1.00 97.12 783 ALA A C 1
ATOM 6032 O O . ALA A 1 783 ? 7.058 13.212 -19.040 1.00 97.12 783 ALA A O 1
ATOM 6033 N N . VAL A 1 784 ? 7.377 11.016 -19.257 1.00 96.50 784 VAL A N 1
ATOM 6034 C CA . VAL A 1 784 ? 5.962 10.649 -19.216 1.00 96.50 784 VAL A CA 1
ATOM 6035 C C . VAL A 1 784 ? 5.697 9.885 -17.926 1.00 96.50 784 VAL A C 1
ATOM 6037 O O . VAL A 1 784 ? 6.248 8.812 -17.691 1.00 96.50 784 VAL A O 1
ATOM 6040 N N . PHE A 1 785 ? 4.838 10.451 -17.092 1.00 95.69 785 PHE A N 1
ATOM 6041 C CA . PHE A 1 785 ? 4.372 9.887 -15.839 1.00 95.69 785 PHE A CA 1
ATOM 6042 C C . PHE A 1 785 ? 3.019 9.225 -16.060 1.00 95.69 785 PHE A C 1
ATOM 6044 O O . PHE A 1 785 ? 2.017 9.902 -16.300 1.00 95.69 785 PHE A O 1
ATOM 6051 N N . HIS A 1 786 ? 2.974 7.902 -15.979 1.00 94.38 786 HIS A N 1
ATOM 6052 C CA . HIS A 1 786 ? 1.709 7.186 -15.982 1.00 94.38 786 HIS A CA 1
ATOM 6053 C C . HIS A 1 786 ? 1.120 7.205 -14.570 1.00 94.38 786 HIS A C 1
ATOM 6055 O O . HIS A 1 786 ? 1.559 6.454 -13.696 1.00 94.38 786 HIS A O 1
ATOM 6061 N N . ALA A 1 787 ? 0.136 8.080 -14.358 1.00 92.81 787 ALA A N 1
ATOM 6062 C CA . ALA A 1 787 ? -0.673 8.156 -13.148 1.00 92.81 787 ALA A CA 1
ATOM 6063 C C . ALA A 1 787 ? -1.706 7.033 -13.176 1.00 92.81 787 ALA A C 1
ATOM 6065 O O . ALA A 1 787 ? -2.887 7.208 -13.465 1.00 92.81 787 ALA A O 1
ATOM 6066 N N . ASP A 1 788 ? -1.195 5.845 -12.906 1.00 93.50 788 ASP A N 1
ATOM 6067 C CA . ASP A 1 788 ? -1.936 4.607 -12.857 1.00 93.50 788 ASP A CA 1
ATOM 6068 C C . ASP A 1 788 ? -2.933 4.609 -11.697 1.00 93.50 788 ASP A C 1
ATOM 6070 O O . ASP A 1 788 ? -2.530 4.683 -10.527 1.00 93.50 788 ASP A O 1
ATOM 6074 N N . ARG A 1 789 ? -4.222 4.484 -12.022 1.00 91.69 789 ARG A N 1
ATOM 6075 C CA . ARG A 1 789 ? -5.321 4.426 -11.051 1.00 91.69 789 ARG A CA 1
ATOM 6076 C C . ARG A 1 789 ? -5.124 3.319 -10.015 1.00 91.69 789 ARG A C 1
ATOM 6078 O O . ARG A 1 789 ? -5.504 3.483 -8.855 1.00 91.69 789 ARG A O 1
ATOM 6085 N N . SER A 1 790 ? -4.550 2.194 -10.435 1.00 93.75 790 SER A N 1
ATOM 6086 C CA . SER A 1 790 ? -4.344 1.019 -9.593 1.00 93.75 790 SER A CA 1
ATOM 6087 C C . SER A 1 790 ? -3.007 1.041 -8.846 1.00 93.75 790 SER A C 1
ATOM 6089 O O . SER A 1 790 ? -2.911 0.468 -7.761 1.00 93.75 790 SER A O 1
ATOM 6091 N N . CYS A 1 791 ? -1.968 1.693 -9.380 1.00 94.00 791 CYS A N 1
ATOM 6092 C CA . CYS A 1 791 ? -0.633 1.695 -8.773 1.00 94.00 791 CYS A CA 1
ATOM 6093 C C . CYS A 1 791 ? -0.352 2.964 -7.953 1.00 94.00 791 CYS A C 1
ATOM 6095 O O . CYS A 1 791 ? 0.351 3.879 -8.384 1.00 94.00 791 CYS A O 1
ATOM 6097 N N . LYS A 1 792 ? -0.871 3.014 -6.722 1.00 91.69 792 LYS A N 1
ATOM 6098 C CA . LYS A 1 792 ? -0.763 4.206 -5.865 1.00 91.69 792 LYS A CA 1
ATOM 6099 C C . LYS A 1 792 ? 0.674 4.647 -5.529 1.00 91.69 792 LYS A C 1
ATOM 6101 O O . LYS A 1 792 ? 0.937 5.843 -5.655 1.00 91.69 792 LYS A O 1
ATOM 6106 N N . PRO A 1 793 ? 1.619 3.771 -5.136 1.00 91.75 793 PRO A N 1
ATOM 6107 C CA . PRO A 1 793 ? 2.958 4.227 -4.737 1.00 91.75 793 PRO A CA 1
ATOM 6108 C C . PRO A 1 793 ? 3.733 4.941 -5.843 1.00 91.75 793 PRO A C 1
ATOM 6110 O O . PRO A 1 793 ? 4.468 5.889 -5.566 1.00 91.75 793 PRO A O 1
ATOM 6113 N N . TYR A 1 794 ? 3.544 4.543 -7.105 1.00 92.25 794 TYR A N 1
ATOM 6114 C CA . TYR A 1 794 ? 4.050 5.331 -8.223 1.00 92.25 794 TYR A CA 1
ATOM 6115 C C . TYR A 1 794 ? 3.270 6.640 -8.342 1.00 92.25 794 TYR A C 1
ATOM 6117 O O . TYR A 1 794 ? 3.876 7.704 -8.224 1.00 92.25 794 TYR A O 1
ATOM 6125 N N . SER A 1 795 ? 1.951 6.552 -8.534 1.00 93.62 795 SER A N 1
ATOM 6126 C CA . SER A 1 795 ? 1.116 7.636 -9.058 1.00 93.62 795 SER A CA 1
ATOM 6127 C C . SER A 1 795 ? 0.898 8.813 -8.113 1.00 93.62 795 SER A C 1
ATOM 6129 O O . SER A 1 795 ? 0.876 9.960 -8.554 1.00 93.62 795 SER A O 1
ATOM 6131 N N . LEU A 1 796 ? 0.746 8.564 -6.809 1.00 89.62 796 LEU A N 1
ATOM 6132 C CA . LEU A 1 796 ? 0.327 9.606 -5.863 1.00 89.62 796 LEU A CA 1
ATOM 6133 C C . LEU A 1 796 ? 1.384 10.709 -5.645 1.00 89.62 796 LEU A C 1
ATOM 6135 O O . LEU A 1 796 ? 1.065 11.753 -5.082 1.00 89.62 796 LEU A O 1
ATOM 6139 N N . GLY A 1 797 ? 2.627 10.490 -6.090 1.00 89.50 797 GLY A N 1
ATOM 6140 C CA . GLY A 1 797 ? 3.730 11.457 -6.041 1.00 89.50 797 GLY A CA 1
ATOM 6141 C C . GLY A 1 797 ? 4.026 12.183 -7.359 1.00 89.50 797 GLY A C 1
ATOM 6142 O O . GLY A 1 797 ? 4.805 13.136 -7.375 1.00 89.50 797 GLY A O 1
ATOM 6143 N N . GLN A 1 798 ? 3.452 11.740 -8.482 1.00 93.12 798 GLN A N 1
ATOM 6144 C CA . GLN A 1 798 ? 3.967 12.085 -9.815 1.00 93.12 798 GLN A CA 1
ATOM 6145 C C . GLN A 1 798 ? 3.784 13.548 -10.210 1.00 93.12 798 GLN A C 1
ATOM 6147 O O . GLN A 1 798 ? 4.633 14.086 -10.915 1.00 93.12 798 GLN A O 1
ATOM 6152 N N . HIS A 1 799 ? 2.722 14.211 -9.750 1.00 89.94 799 HIS A N 1
ATOM 6153 C CA . HIS A 1 799 ? 2.498 15.619 -10.080 1.00 89.94 799 HIS A CA 1
ATOM 6154 C C . HIS A 1 799 ? 3.616 16.518 -9.539 1.00 89.94 799 HIS A C 1
ATOM 6156 O O . HIS A 1 799 ? 4.214 17.290 -10.290 1.00 89.94 799 HIS A O 1
ATOM 6162 N N . GLY A 1 800 ? 3.966 16.346 -8.263 1.00 87.62 800 GLY A N 1
ATOM 6163 C CA . GLY A 1 800 ? 5.070 17.077 -7.651 1.00 87.62 800 GLY A CA 1
ATOM 6164 C C . GLY A 1 800 ? 6.445 16.644 -8.173 1.00 87.62 800 GLY A C 1
ATOM 6165 O O . GLY A 1 800 ? 7.334 17.480 -8.338 1.00 87.62 800 GLY A O 1
ATOM 6166 N N . LEU A 1 801 ? 6.626 15.361 -8.522 1.00 90.56 801 LEU A N 1
ATOM 6167 C CA . LEU A 1 801 ? 7.841 14.902 -9.211 1.00 90.56 801 LEU A CA 1
ATOM 6168 C C . LEU A 1 801 ? 8.016 15.592 -10.569 1.00 90.56 801 LEU A C 1
ATOM 6170 O O . LEU A 1 801 ? 9.102 16.098 -10.849 1.00 90.56 801 LEU A O 1
ATOM 6174 N N . ARG A 1 802 ? 6.959 15.659 -11.387 1.00 92.69 802 ARG A N 1
ATOM 6175 C CA . ARG A 1 802 ? 6.954 16.352 -12.683 1.00 92.69 802 ARG A CA 1
ATOM 6176 C C . ARG A 1 802 ? 7.411 17.799 -12.534 1.00 92.69 802 ARG A C 1
ATOM 6178 O O . ARG A 1 802 ? 8.303 18.234 -13.257 1.00 92.69 802 ARG A O 1
ATOM 6185 N N . GLU A 1 803 ? 6.817 18.534 -11.599 1.00 88.62 803 GLU A N 1
ATOM 6186 C CA . GLU A 1 803 ? 7.153 19.943 -11.368 1.00 88.62 803 GLU A CA 1
ATOM 6187 C C . GLU A 1 803 ? 8.603 20.114 -10.925 1.00 88.62 803 GLU A C 1
ATOM 6189 O O . GLU A 1 803 ? 9.317 20.971 -11.445 1.00 88.62 803 GLU A O 1
ATOM 6194 N N . ARG A 1 804 ? 9.079 19.248 -10.026 1.00 87.94 804 ARG A N 1
ATOM 6195 C CA . ARG A 1 804 ? 10.464 19.283 -9.554 1.00 87.94 804 ARG A CA 1
ATOM 6196 C C . ARG A 1 804 ? 11.469 18.959 -10.659 1.00 87.94 804 ARG A C 1
ATOM 6198 O O . ARG A 1 804 ? 12.510 19.612 -10.714 1.00 87.94 804 ARG A O 1
ATOM 6205 N N . LEU A 1 805 ? 11.176 17.986 -11.527 1.00 90.75 805 LEU A N 1
ATOM 6206 C CA . LEU A 1 805 ? 12.024 17.662 -12.680 1.00 90.75 805 LEU A CA 1
ATOM 6207 C C . LEU A 1 805 ? 12.082 18.820 -13.681 1.00 90.75 805 LEU A C 1
ATOM 6209 O O . LEU A 1 805 ? 13.176 19.205 -14.094 1.00 90.75 805 LEU A O 1
ATOM 6213 N N . ALA A 1 806 ? 10.942 19.430 -14.002 1.00 90.88 806 ALA A N 1
ATOM 6214 C CA . ALA A 1 806 ? 10.901 20.572 -14.908 1.00 90.88 806 ALA A CA 1
ATOM 6215 C C . ALA A 1 806 ? 11.662 21.777 -14.329 1.00 90.88 806 ALA A C 1
ATOM 6217 O O . ALA A 1 806 ? 12.575 22.298 -14.965 1.00 90.88 806 ALA A O 1
ATOM 6218 N N . ALA A 1 807 ? 11.346 22.175 -13.093 1.00 88.25 807 ALA A N 1
ATOM 6219 C CA . ALA A 1 807 ? 11.887 23.389 -12.485 1.00 88.25 807 ALA A CA 1
ATOM 6220 C C . ALA A 1 807 ? 13.380 23.295 -12.135 1.00 88.25 807 ALA A C 1
ATOM 6222 O O . ALA A 1 807 ? 14.098 24.284 -12.250 1.00 88.25 807 ALA A O 1
ATOM 6223 N N . ARG A 1 808 ? 13.862 22.131 -11.673 1.00 85.56 808 ARG A N 1
ATOM 6224 C CA . ARG A 1 808 ? 15.249 21.984 -11.186 1.00 85.56 808 ARG A CA 1
ATOM 6225 C C . ARG A 1 808 ? 16.192 21.327 -12.183 1.00 85.56 808 ARG A C 1
ATOM 6227 O O . ARG A 1 808 ? 17.403 21.472 -12.044 1.00 85.56 808 ARG A O 1
ATOM 6234 N N . HIS A 1 809 ? 15.655 20.573 -13.137 1.00 84.62 809 HIS A N 1
ATOM 6235 C CA . HIS A 1 809 ? 16.454 19.754 -14.047 1.00 84.62 809 HIS A CA 1
ATOM 6236 C C . HIS A 1 809 ? 16.161 20.028 -15.525 1.00 84.62 809 HIS A C 1
ATOM 6238 O O . HIS A 1 809 ? 16.792 19.407 -16.373 1.00 84.62 809 HIS A O 1
ATOM 6244 N N . GLY A 1 810 ? 15.244 20.953 -15.840 1.00 89.25 810 GLY A N 1
ATOM 6245 C CA . GLY A 1 810 ? 14.920 21.324 -17.218 1.00 89.25 810 GLY A CA 1
ATOM 6246 C C . GLY A 1 810 ? 14.294 20.190 -18.031 1.00 89.25 810 GLY A C 1
ATOM 6247 O O . GLY A 1 810 ? 14.312 20.256 -19.254 1.00 89.25 810 GLY A O 1
ATOM 6248 N N . LEU A 1 811 ? 13.768 19.150 -17.371 1.00 93.81 811 LEU A N 1
ATOM 6249 C CA . LEU A 1 811 ? 13.156 17.999 -18.031 1.00 93.81 811 LEU A CA 1
ATOM 6250 C C . LEU A 1 811 ? 11.628 18.170 -18.031 1.00 93.81 811 LEU A C 1
ATOM 6252 O O . LEU A 1 811 ? 11.002 17.951 -16.987 1.00 93.81 811 LEU A O 1
ATOM 6256 N N . PRO A 1 812 ? 11.010 18.587 -19.151 1.00 95.06 812 PRO A N 1
ATOM 6257 C CA . PRO A 1 812 ? 9.563 18.750 -19.229 1.00 95.06 812 PRO A CA 1
ATOM 6258 C C . PRO A 1 812 ? 8.865 17.405 -19.022 1.00 95.06 812 PRO A C 1
ATOM 6260 O O . PRO A 1 812 ? 9.373 16.353 -19.417 1.00 95.06 812 PRO A O 1
ATOM 6263 N N . GLY A 1 813 ? 7.686 17.429 -18.398 1.00 95.50 813 GLY A N 1
ATOM 6264 C CA . GLY A 1 813 ? 6.972 16.205 -18.066 1.00 95.50 813 GLY A CA 1
ATOM 6265 C C . GLY A 1 813 ? 5.474 16.256 -18.331 1.00 95.50 813 GLY A C 1
ATOM 6266 O O . GLY A 1 813 ? 4.818 17.268 -18.086 1.00 95.50 813 GLY A O 1
ATOM 6267 N N . LEU A 1 814 ? 4.927 15.125 -18.767 1.00 95.00 814 LEU A N 1
ATOM 6268 C CA . LEU A 1 814 ? 3.501 14.896 -18.973 1.00 95.00 814 LEU A CA 1
ATOM 6269 C C . LEU A 1 814 ? 2.998 13.848 -17.979 1.00 95.00 814 LEU A C 1
ATOM 6271 O O . LEU A 1 814 ? 3.577 12.775 -17.881 1.00 95.00 814 LEU A O 1
ATOM 6275 N N . VAL A 1 815 ? 1.890 14.124 -17.292 1.00 93.06 815 VAL A N 1
ATOM 6276 C CA . VAL A 1 815 ? 1.155 13.112 -16.512 1.00 93.06 815 VAL A CA 1
ATOM 6277 C C . VAL A 1 815 ? -0.025 12.604 -17.337 1.00 93.06 815 VAL A C 1
ATOM 6279 O O . VAL A 1 815 ? -0.803 13.416 -17.836 1.00 93.06 815 VAL A O 1
ATOM 6282 N N . VAL A 1 816 ? -0.189 11.288 -17.452 1.00 91.19 816 VAL A N 1
ATOM 6283 C CA . VAL A 1 816 ? -1.337 10.640 -18.105 1.00 91.19 816 VAL A CA 1
ATOM 6284 C C . VAL A 1 816 ? -2.014 9.665 -17.145 1.00 91.19 816 VAL A C 1
ATOM 6286 O O . VAL A 1 816 ? -1.360 8.774 -16.612 1.00 91.19 816 VAL A O 1
ATOM 6289 N N . GLU A 1 817 ? -3.319 9.831 -16.921 1.00 89.88 817 GLU A N 1
ATOM 6290 C CA . GLU A 1 817 ? -4.102 8.958 -16.035 1.00 89.88 817 GLU A CA 1
ATOM 6291 C C . GLU A 1 817 ? -4.709 7.793 -16.828 1.00 89.88 817 GLU A C 1
ATOM 6293 O O . GLU A 1 817 ? -5.479 8.012 -17.768 1.00 89.88 817 GLU A O 1
ATOM 6298 N N . MET A 1 818 ? -4.340 6.559 -16.477 1.00 90.62 818 MET A N 1
ATOM 6299 C CA . MET A 1 818 ? -4.830 5.311 -17.085 1.00 90.62 818 MET A CA 1
ATOM 6300 C C . MET A 1 818 ? -4.799 4.181 -16.038 1.00 90.62 818 MET A C 1
ATOM 6302 O O . MET A 1 818 ? -4.378 4.395 -14.907 1.00 90.62 818 MET A O 1
ATOM 6306 N N . ASP A 1 819 ? -5.257 2.980 -16.384 1.00 93.56 819 ASP A N 1
ATOM 6307 C CA . ASP A 1 819 ? -5.028 1.766 -15.592 1.00 93.56 819 ASP A CA 1
ATOM 6308 C C . ASP A 1 819 ? -4.124 0.811 -16.376 1.00 93.56 819 ASP A C 1
ATOM 6310 O O . ASP A 1 819 ? -4.295 0.632 -17.584 1.00 93.56 819 ASP A O 1
ATOM 6314 N N . HIS A 1 820 ? -3.160 0.181 -15.706 1.00 93.81 820 HIS A N 1
ATOM 6315 C CA . HIS A 1 820 ? -2.212 -0.709 -16.376 1.00 93.81 820 HIS A CA 1
ATOM 6316 C C . HIS A 1 820 ? -2.848 -1.998 -16.937 1.00 93.81 820 HIS A C 1
ATOM 6318 O O . HIS A 1 820 ? -2.285 -2.593 -17.859 1.00 93.81 820 HIS A O 1
ATOM 6324 N N . SER A 1 821 ? -3.992 -2.456 -16.407 1.00 93.00 821 SER A N 1
ATOM 6325 C CA . SER A 1 821 ? -4.592 -3.765 -16.719 1.00 93.00 821 SER A CA 1
ATOM 6326 C C . SER A 1 821 ? -6.057 -3.694 -17.174 1.00 93.00 821 SER A C 1
ATOM 6328 O O . SER A 1 821 ? -6.426 -4.347 -18.155 1.00 93.00 821 SER A O 1
ATOM 6330 N N . ASP A 1 822 ? -6.898 -2.916 -16.486 1.00 93.00 822 ASP A N 1
ATOM 6331 C CA . ASP A 1 822 ? -8.342 -2.827 -16.720 1.00 93.00 822 ASP A CA 1
ATOM 6332 C C . ASP A 1 822 ? -8.661 -1.829 -17.849 1.00 93.00 822 ASP A C 1
ATOM 6334 O O . ASP A 1 822 ? -8.570 -0.617 -17.650 1.00 93.00 822 ASP A O 1
ATOM 6338 N N . PRO A 1 823 ? -9.074 -2.293 -19.045 1.00 89.38 823 PRO A N 1
ATOM 6339 C CA . PRO A 1 823 ? -9.287 -1.413 -20.194 1.00 89.38 823 PRO A CA 1
ATOM 6340 C C . PRO A 1 823 ? -10.452 -0.430 -20.006 1.00 89.38 823 PRO A C 1
ATOM 6342 O O . PRO A 1 823 ? -10.541 0.541 -20.750 1.00 89.38 823 PRO A O 1
ATOM 6345 N N . ARG A 1 824 ? -11.341 -0.654 -19.025 1.00 90.38 824 ARG A N 1
ATOM 6346 C CA . ARG A 1 824 ? -12.482 0.234 -18.744 1.00 90.38 824 ARG A CA 1
ATOM 6347 C C . ARG A 1 824 ? -12.061 1.557 -18.095 1.00 90.38 824 ARG A C 1
ATOM 6349 O O . ARG A 1 824 ? -12.862 2.484 -18.065 1.00 90.38 824 ARG A O 1
ATOM 6356 N N . ASP A 1 825 ? -10.836 1.624 -17.572 1.00 83.75 825 ASP A N 1
ATOM 6357 C CA . ASP A 1 825 ? -10.255 2.794 -16.897 1.00 83.75 825 ASP A CA 1
ATOM 6358 C C . ASP A 1 825 ? -9.094 3.411 -17.704 1.00 83.75 825 ASP A C 1
ATOM 6360 O O . ASP A 1 825 ? -8.273 4.165 -17.184 1.00 83.75 825 ASP A O 1
ATOM 6364 N N . VAL A 1 826 ? -9.019 3.098 -18.999 1.00 73.25 826 VAL A N 1
ATOM 6365 C CA . VAL A 1 826 ? -8.059 3.686 -19.933 1.00 73.25 826 VAL A CA 1
ATOM 6366 C C . VAL A 1 826 ? -8.767 4.811 -20.686 1.00 73.25 826 VAL A C 1
ATOM 6368 O O . VAL A 1 826 ? -9.574 4.557 -21.578 1.00 73.25 826 VAL A O 1
ATOM 6371 N N . ALA A 1 827 ? -8.474 6.069 -20.346 1.00 61.97 827 ALA A N 1
ATOM 6372 C CA . ALA A 1 827 ? -8.997 7.246 -21.049 1.00 61.97 827 ALA A CA 1
ATOM 6373 C C . ALA A 1 827 ? -8.323 7.414 -22.428 1.00 61.97 827 ALA A C 1
ATOM 6375 O O . ALA A 1 827 ? -7.566 8.353 -22.672 1.00 61.97 827 ALA A O 1
ATOM 6376 N N . GLY A 1 828 ? -8.556 6.452 -23.323 1.00 66.19 828 GLY A N 1
ATOM 6377 C CA . GLY A 1 828 ? -7.737 6.204 -24.501 1.00 66.19 828 GLY A CA 1
ATOM 6378 C C . GLY A 1 828 ? -7.522 7.414 -25.413 1.00 66.19 828 GLY A C 1
ATOM 6379 O O . GLY A 1 828 ? -6.378 7.687 -25.767 1.00 66.19 828 GLY A O 1
ATOM 6380 N N . GLU A 1 829 ? -8.566 8.102 -25.869 1.00 74.94 829 GLU A N 1
ATOM 6381 C CA . GLU A 1 829 ? -8.419 9.230 -26.809 1.00 74.94 829 GLU A CA 1
ATOM 6382 C C . GLU A 1 829 ? -7.854 10.479 -26.135 1.00 74.94 829 GLU A C 1
ATOM 6384 O O . GLU A 1 829 ? -6.892 11.057 -26.630 1.00 74.94 829 GLU A O 1
ATOM 6389 N N . ALA A 1 830 ? -8.358 10.831 -24.951 1.00 80.56 830 ALA A N 1
ATOM 6390 C CA . ALA A 1 830 ? -7.863 11.979 -24.198 1.00 80.56 830 ALA A CA 1
ATOM 6391 C C . ALA A 1 830 ? -6.367 11.851 -23.852 1.00 80.56 830 ALA A C 1
ATOM 6393 O O . ALA A 1 830 ? -5.607 12.805 -24.022 1.00 80.56 830 ALA A O 1
ATOM 6394 N N . SER A 1 831 ? -5.921 10.671 -23.408 1.00 82.12 831 SER A N 1
ATOM 6395 C CA . SER A 1 831 ? -4.510 10.420 -23.090 1.00 82.12 831 SER A CA 1
ATOM 6396 C C . SER A 1 831 ? -3.621 10.401 -24.336 1.00 82.12 831 SER A C 1
ATOM 6398 O O . SER A 1 831 ? -2.498 10.899 -24.274 1.00 82.12 831 SER A O 1
ATOM 6400 N N . ALA A 1 832 ? -4.113 9.886 -25.469 1.00 83.56 832 ALA A N 1
ATOM 6401 C CA . ALA A 1 832 ? -3.378 9.927 -26.734 1.00 83.56 832 ALA A CA 1
ATOM 6402 C C . ALA A 1 832 ? -3.190 11.366 -27.232 1.00 83.56 832 ALA A C 1
ATOM 6404 O O . ALA A 1 832 ? -2.059 11.752 -27.500 1.00 83.56 832 ALA A O 1
ATOM 6405 N N . ASN A 1 833 ? -4.250 12.179 -27.243 1.00 89.06 833 ASN A N 1
ATOM 6406 C CA . ASN A 1 833 ? -4.183 13.576 -27.687 1.00 89.06 833 ASN A CA 1
ATOM 6407 C C . ASN A 1 833 ? -3.224 14.407 -26.817 1.00 89.06 833 ASN A C 1
ATOM 6409 O O . ASN A 1 833 ? -2.459 15.225 -27.319 1.00 89.06 833 ASN A O 1
ATOM 6413 N N . ARG A 1 834 ? -3.218 14.176 -25.495 1.00 91.88 834 ARG A N 1
ATOM 6414 C CA . ARG A 1 834 ? -2.263 14.826 -24.577 1.00 91.88 834 ARG A CA 1
ATOM 6415 C C . ARG A 1 834 ? -0.818 14.417 -24.850 1.00 91.88 834 ARG A C 1
ATOM 6417 O O . ARG A 1 834 ? 0.081 15.240 -24.709 1.00 91.88 834 ARG A O 1
ATOM 6424 N N . MET A 1 835 ? -0.598 13.153 -25.203 1.00 92.56 835 MET A N 1
ATOM 6425 C CA . MET A 1 835 ? 0.722 12.642 -25.556 1.00 92.56 835 MET A CA 1
ATOM 6426 C C . MET A 1 835 ? 1.193 13.196 -26.906 1.00 92.56 835 MET A C 1
ATOM 6428 O O . MET A 1 835 ? 2.342 13.604 -27.003 1.00 92.56 835 MET A O 1
ATOM 6432 N N . GLU A 1 836 ? 0.317 13.272 -27.911 1.00 93.94 836 GLU A N 1
ATOM 6433 C CA . GLU A 1 836 ? 0.596 13.913 -29.208 1.00 93.94 836 GLU A CA 1
ATOM 6434 C C . GLU A 1 836 ? 1.019 15.372 -29.023 1.00 93.94 836 GLU A C 1
ATOM 6436 O O . GLU A 1 836 ? 2.128 15.737 -29.407 1.00 93.94 836 GLU A O 1
ATOM 6441 N N . ALA A 1 837 ? 0.212 16.167 -28.315 1.00 94.56 837 ALA A N 1
ATOM 6442 C CA . ALA A 1 837 ? 0.533 17.565 -28.030 1.00 94.56 837 ALA A CA 1
ATOM 6443 C C . ALA A 1 837 ? 1.863 17.726 -27.270 1.00 94.56 837 ALA A C 1
ATOM 6445 O O . ALA A 1 837 ? 2.617 18.672 -27.500 1.00 94.56 837 ALA A O 1
ATOM 6446 N N . PHE A 1 838 ? 2.179 16.797 -26.361 1.00 96.25 838 PHE A N 1
ATOM 6447 C CA . PHE A 1 838 ? 3.457 16.802 -25.655 1.00 96.25 838 PHE A CA 1
ATOM 6448 C C . PHE A 1 838 ? 4.635 16.495 -26.587 1.00 96.25 838 PHE A C 1
ATOM 6450 O O . PHE A 1 838 ? 5.647 17.186 -26.526 1.00 96.25 838 PHE A O 1
ATOM 6457 N N . LEU A 1 839 ? 4.504 15.503 -27.472 1.00 96.25 839 LEU A N 1
ATOM 6458 C CA . LEU A 1 839 ? 5.526 15.159 -28.466 1.00 96.25 839 LEU A CA 1
ATOM 6459 C C . LEU A 1 839 ? 5.770 16.308 -29.456 1.00 96.25 839 LEU A C 1
ATOM 6461 O O . LEU A 1 839 ? 6.920 16.595 -29.781 1.00 96.25 839 LEU A O 1
ATOM 6465 N N . GLU A 1 840 ? 4.715 16.999 -29.887 1.00 94.75 840 GLU A N 1
ATOM 6466 C CA . GLU A 1 840 ? 4.806 18.208 -30.720 1.00 94.75 840 GLU A CA 1
ATOM 6467 C C . GLU A 1 840 ? 5.536 19.338 -29.993 1.00 94.75 840 GLU A C 1
ATOM 6469 O O . GLU A 1 840 ? 6.438 19.960 -30.554 1.00 94.75 840 GLU A O 1
ATOM 6474 N N . GLY A 1 841 ? 5.222 19.547 -28.711 1.00 93.88 841 GLY A N 1
ATOM 6475 C CA . GLY A 1 841 ? 5.911 20.517 -27.858 1.00 93.88 841 GLY A CA 1
ATOM 6476 C C . GLY A 1 841 ? 7.408 20.236 -27.671 1.00 93.88 841 GLY A C 1
ATOM 6477 O O . GLY A 1 841 ? 8.174 21.165 -27.426 1.00 93.88 841 GLY A O 1
ATOM 6478 N N . LEU A 1 842 ? 7.844 18.981 -27.832 1.00 93.50 842 LEU A N 1
ATOM 6479 C CA . LEU A 1 842 ? 9.258 18.581 -27.832 1.00 93.50 842 LEU A CA 1
ATOM 6480 C C . LEU A 1 842 ? 9.929 18.706 -29.215 1.00 93.50 842 LEU A C 1
ATOM 6482 O O . LEU A 1 842 ? 11.076 18.293 -29.378 1.00 93.50 842 LEU A O 1
ATOM 6486 N N . GLY A 1 843 ? 9.238 19.267 -30.212 1.00 84.75 843 GLY A N 1
ATOM 6487 C CA . GLY A 1 843 ? 9.748 19.438 -31.576 1.00 84.75 843 GLY A CA 1
ATOM 6488 C C . GLY A 1 843 ? 9.460 18.261 -32.513 1.00 84.75 843 GLY A C 1
ATOM 6489 O O . GLY A 1 843 ? 10.073 18.156 -33.578 1.00 84.75 843 GLY A O 1
ATOM 6490 N N . GLY A 1 844 ? 8.549 17.360 -32.138 1.00 78.00 844 GLY A N 1
ATOM 6491 C CA . GLY A 1 844 ? 8.082 16.277 -32.997 1.00 78.00 844 GLY A CA 1
ATOM 6492 C C . GLY A 1 844 ? 7.169 16.767 -34.122 1.00 78.00 844 GLY A C 1
ATOM 6493 O O . GLY A 1 844 ? 6.301 17.604 -33.905 1.00 78.00 844 GLY A O 1
ATOM 6494 N N . VAL A 1 845 ? 7.328 16.201 -35.320 1.00 75.25 845 VAL A N 1
ATOM 6495 C CA . VAL A 1 845 ? 6.408 16.398 -36.452 1.00 75.25 845 VAL A CA 1
ATOM 6496 C C . VAL A 1 845 ? 5.755 15.051 -36.727 1.00 75.25 845 VAL A C 1
ATOM 6498 O O . VAL A 1 845 ? 6.461 14.105 -37.076 1.00 75.25 845 VAL A O 1
ATOM 6501 N N . GLY A 1 846 ? 4.443 14.947 -36.514 1.00 62.41 846 GLY A N 1
ATOM 6502 C CA . GLY A 1 846 ? 3.708 13.704 -36.731 1.00 62.41 846 GLY A CA 1
ATOM 6503 C C . GLY A 1 846 ? 3.667 13.343 -38.215 1.00 62.41 846 GLY A C 1
ATOM 6504 O O . GLY A 1 846 ? 3.186 14.125 -39.033 1.00 62.41 846 GLY A O 1
ATOM 6505 N N . GLU A 1 847 ? 4.170 12.162 -38.569 1.00 64.94 847 GLU A N 1
ATOM 6506 C CA . GLU A 1 847 ? 4.004 11.596 -39.911 1.00 64.94 847 GLU A CA 1
ATOM 6507 C C . GLU A 1 847 ? 2.637 10.882 -39.979 1.00 64.94 847 GLU A C 1
ATOM 6509 O O . GLU A 1 847 ? 2.321 10.061 -39.112 1.00 64.94 847 GLU A O 1
ATOM 6514 N N . SER A 1 848 ? 1.809 11.263 -40.963 1.00 49.66 848 SER A N 1
ATOM 6515 C CA . SER A 1 848 ? 0.429 10.782 -41.166 1.00 49.66 848 SER A CA 1
ATOM 6516 C C . SER A 1 848 ? 0.344 9.323 -41.589 1.00 49.66 848 SER A C 1
ATOM 6518 O O . SER A 1 848 ? 1.096 8.972 -42.530 1.00 49.66 848 SER A O 1
#